Protein AF-A0A812SQG1-F1 (afdb_monomer_lite)

Secondary structure (DSSP, 8-state):
----PPPP---------------------TT----------------PPPPPP--------------------------------------------------------PPPPPGGGS----HHHHHHHHS-TTTS-TTSS-HHHHHHHHHHHHHHHHHHHHT--HHHHHHHHHHHHHSSHHHHHHHH-TT-SSEEEHHHHHHHHHHTT--HHHHHSS-HHHHHHHH-SSTTT-EEEHHHHHHHHHHHHTTHHHHHHHHHHHHH--HHHHHHHHHHHHHHHSPPPPPP-------------------PPPPTHHHHHHHHHHHHHHHHHHHHHHT--TT-EEEE-TTHHHHHHHHHHHHHTTS---------------------TTSSSHHHHHHHHHTT-EEE---HHHHHHHHTTS---TTS---GGGGTSS--PEEEES-HHHHHHHHHHHHHHTTTT-EEEPPTT--HHHHHHHHHHHHHTT-EEEEESSGGG-EEEEE--THHHHHHHHHHHT--TT-EEEEPTT--HHHHHHHHHHHHHTT-EEE--TTS-EEEE--HHHHHHHHHHHHT--TT-EEEEPTT--HHHHHHHHHHHHHTT-EEEEETTTTEEEEE--HHHHHHHHHHHHH--STT-EEEE-TT--HHHHHHHHHHHHHTT-EEEEEEETTEEEEEEESS----THHHHHHTT-PPPPPPPP--------------------------------HHHHHHHHHHHHHHHHHH--EEETTEEEB-TTTHHHHHHHHHHHH-GGGGGGHHHHHHHHHHHHHHHHHHHHHTT---TT-B-HHHHHHHHHHHHHHH-THHHHHHHHHHHHHTT-

Foldseek 3Di:
DDDDDDDDDDDDDDDDDDDDDDDDDDDDDPPDDDDDDDDDDDDDDDDDDDDDDDDDDDDDDDDDDDDDDDDDDDDDDDDDDDDDDDDDDDDDDDDDDDDDDDDDDDPDDDDDDDPPPAPDDPPVLLVLLPDALVVDPLVVDDPVSSLLSLLSNLLVVLCVVLVPAAVLSVLLLLCLVQVHLVSSQVQLPVVPPQKHALSSQVNVCVVSVHDNCVRHVDDSVVVVVLLPPPVVVRMHGNVSSCVSCVVVVPPPSVVSVVVCCVPPNRSSVVSVVVVVVVVVPPDPDDDPPDPPDDDDDDDDDDDDDDDDDDDPVVVVVVVVVLVVVLVVLLVVLVPADQFDKDKAWPCNSVVVVVVVVVVVVVDDDDDDDDDDDDDDDDDPPDDDPPPSVPSNVVSLVVVLWDKDWPDCPVVVVLCVPAFPPVLQPPPVCVVPDPTGMMMTHNCNVVLVVLLVVLVVQAPVQAKDKDDLPQDSVSLVSSCVSNSVSVWDWDFAAAASVTIIMIGRNDCVLVVLLVVLVPQDAFRKDFDDLPQAPVSVVSNVRSLVSVVWDWDDDNRGGIITGRHPVVLVVLLVVLVPADAFRKDKDALPDDPVSLVSNVVSLVVVVWQWDQDDPSRIIMTHRHPVVLVVLVVVLVVPDDQPDKDKDDFPDDPRNVVSSCVSLVVSCWDWDWDQDPSHIMIIIGNYDDDDPVVPVVVVPPDDDDDDDDDDDDDDDDDDDDDDDDDDDDPPPPDPPPPPPPPVVVVVLLVLLVLLQVRQFPDDDPNATFRALPRRLVSVLVLLCSLCVVCVVVSVVVSVVLSVLQVVLLVVCVVVVNVCPGHHGSVSSSVSVVVCCVVVHVVVVVVSVVSNVSNVSD

Organism: NCBI:txid878477

Sequence (854 aa):
MIRVTIVSISGAESSLTMGILRGLQVSYDPIGRYEVGYEANTRGVSLYLVTCSGSRHLWQVPCDSEVEMPATELQTDQTVLHAAGKPEEVHEEEKEEEEEEVLPFGATTQPPMHEADAVRVPESLLEALTTPASELDLHTLDSTDAEAVLQQDELNQDLKRLNLAGIDALAYILMVKHGSLKRAFDWFDTHRKGKFSHVAWATGMILLRINLETLTGMKPSQVFNMMDGNPQNGFVSRKEWTRFFEALEEGRLAELLEKAAKEQGTIAERVKRRASKLEAERPPPEKPEKPKRGGRRPSAAIASNLVPPADNSAGDALAQEEELFRKRARQALNALGPGDALTFASDTFTKWQTDELSRQKVLSPAALQVPGLLLPEEKCDIVEAGLLWIPSAEVADEMGLWVLSNESDTMSKSKARIGHSNTMALNTSALGGDSAAIVVCNLHNFANEAGDQLKKLKGTHGHLEFPKDLTRTQRFVVHALAAEQELTTLSEGFAGERRLVAYDLGDFAENLRRILQDIGPGETKTLSEKLTAAQRQLVYTMASDMDLSVSGTANSGLQVCNLQQFKAQVHDQLLHLHDGAVVDFGTTLSEEERKVVHETSAALGLTTQTQGRARLLRVANLREFLDAARARFKALKEPEEKLTFGPGLTAMQLAALEELATEAGLRFARRSSADGVTLVVSKAEIPHLGDVEDARSSKGPAGPIPNPDKEASGGETRVHDPEAGHESHAAEEDFDPPARERDSQVSLISEVFEAYSSGNHRGQRTFLRFSDLREFAEDLRELLPEVRKTFHRFTGELENIYDDTQQLQCDMGDHSAKGLTLRFFQVFIQKVIRRLGPSIVGVLCALVDGRDRV

Structure (mmCIF, N/CA/C/O backbone):
data_AF-A0A812SQG1-F1
#
_entry.id   AF-A0A812SQG1-F1
#
loop_
_atom_site.group_PDB
_atom_site.id
_atom_site.type_symbol
_atom_site.label_atom_id
_atom_site.label_alt_id
_atom_site.label_comp_id
_atom_site.label_asym_id
_atom_site.label_entity_id
_atom_site.label_seq_id
_atom_site.pdbx_PDB_ins_code
_atom_site.Cartn_x
_atom_site.Cartn_y
_atom_site.Cartn_z
_atom_site.occupancy
_atom_site.B_iso_or_equiv
_atom_site.auth_seq_id
_atom_site.auth_comp_id
_atom_site.auth_asym_id
_atom_site.auth_atom_id
_atom_site.pdbx_PDB_model_num
ATOM 1 N N . MET A 1 1 ? -58.323 9.718 -10.642 1.00 40.31 1 MET A N 1
ATOM 2 C CA . MET A 1 1 ? -58.879 8.353 -10.518 1.00 40.31 1 MET A CA 1
ATOM 3 C C . MET A 1 1 ? -59.254 7.862 -11.913 1.00 40.31 1 MET A C 1
ATOM 5 O O . MET A 1 1 ? -60.309 8.223 -12.409 1.00 40.31 1 MET A O 1
ATOM 9 N N . ILE A 1 2 ? -58.363 7.116 -12.571 1.00 20.73 2 ILE A N 1
ATOM 10 C CA . ILE A 1 2 ? -58.657 6.305 -13.763 1.00 20.73 2 ILE A CA 1
ATOM 11 C C . ILE A 1 2 ? -57.855 5.015 -13.575 1.00 20.73 2 ILE A C 1
ATOM 13 O O . ILE A 1 2 ? -56.656 5.063 -13.317 1.00 20.73 2 ILE A O 1
ATOM 17 N N . ARG A 1 3 ? -58.553 3.881 -13.601 1.00 22.20 3 ARG A N 1
ATOM 18 C CA . ARG A 1 3 ? -58.030 2.528 -13.393 1.00 22.20 3 ARG A CA 1
ATOM 19 C C . ARG A 1 3 ? -57.902 1.905 -14.781 1.00 22.20 3 ARG A C 1
ATOM 21 O O . ARG A 1 3 ? -58.909 1.821 -15.477 1.00 22.20 3 ARG A O 1
ATOM 28 N N . VAL A 1 4 ? -56.703 1.500 -15.191 1.00 22.38 4 VAL A N 1
ATOM 29 C CA . VAL A 1 4 ? -56.506 0.752 -16.441 1.00 22.38 4 VAL A CA 1
ATOM 30 C C . VAL A 1 4 ? -55.965 -0.623 -16.087 1.00 22.38 4 VAL A C 1
ATOM 32 O O . VAL A 1 4 ? -54.906 -0.759 -15.481 1.00 22.38 4 VAL A O 1
ATOM 35 N N . THR A 1 5 ? -56.756 -1.636 -16.417 1.00 24.03 5 THR A N 1
ATOM 36 C CA . THR A 1 5 ? -56.456 -3.055 -16.245 1.00 24.03 5 THR A CA 1
ATOM 37 C C . THR A 1 5 ? -55.859 -3.569 -17.550 1.00 24.03 5 THR A C 1
ATOM 39 O O . THR A 1 5 ? -56.488 -3.429 -18.596 1.00 24.03 5 THR A O 1
ATOM 42 N N . ILE A 1 6 ? -54.666 -4.162 -17.501 1.00 25.20 6 ILE A N 1
ATOM 43 C CA . ILE A 1 6 ? -54.051 -4.829 -18.654 1.00 25.20 6 ILE A CA 1
ATOM 44 C C . ILE A 1 6 ? -54.320 -6.330 -18.529 1.00 25.20 6 ILE A C 1
ATOM 46 O O . ILE A 1 6 ? -53.965 -6.953 -17.530 1.00 25.20 6 ILE A O 1
ATOM 50 N N . VAL A 1 7 ? -54.981 -6.889 -19.542 1.00 23.38 7 VAL A N 1
ATOM 51 C CA . VAL A 1 7 ? -55.224 -8.326 -19.704 1.00 23.38 7 VAL A CA 1
ATOM 52 C C . VAL A 1 7 ? -54.120 -8.898 -20.592 1.00 23.38 7 VAL A C 1
ATOM 54 O O . VAL A 1 7 ? -53.867 -8.385 -21.679 1.00 23.38 7 VAL A O 1
ATOM 57 N N . SER A 1 8 ? -53.470 -9.956 -20.111 1.00 23.62 8 SER A N 1
ATOM 58 C CA . SER A 1 8 ? -52.463 -10.733 -20.836 1.00 23.62 8 SER A CA 1
ATOM 59 C C . SER A 1 8 ? -53.136 -11.730 -21.783 1.00 23.62 8 SER A C 1
ATOM 61 O O . SER A 1 8 ? -54.072 -12.420 -21.378 1.00 23.62 8 SER A O 1
ATOM 63 N N . ILE A 1 9 ? -52.653 -11.829 -23.024 1.00 26.25 9 ILE A N 1
ATOM 64 C CA . ILE A 1 9 ? -52.989 -12.920 -23.948 1.00 26.25 9 ILE A CA 1
ATOM 65 C C . ILE A 1 9 ? -51.677 -13.514 -24.464 1.00 26.25 9 ILE A C 1
ATOM 67 O O . ILE A 1 9 ? -50.854 -12.812 -25.051 1.00 26.25 9 ILE A O 1
ATOM 71 N N . SER A 1 10 ? -51.494 -14.811 -24.223 1.00 30.61 10 SER A N 1
ATOM 72 C CA . SER A 1 10 ? -50.417 -15.637 -24.763 1.00 30.61 10 SER A CA 1
ATOM 73 C C . SER A 1 10 ? -50.860 -16.319 -26.063 1.00 30.61 10 SER A C 1
ATOM 75 O O . SER A 1 10 ? -52.035 -16.654 -26.214 1.00 30.61 10 SER A O 1
ATOM 77 N N . GLY A 1 11 ? -49.920 -16.582 -26.980 1.00 28.27 11 GLY A N 1
ATOM 78 C CA . GLY A 1 11 ? -50.135 -17.578 -28.035 1.00 28.27 11 GLY A CA 1
ATOM 79 C C . GLY A 1 11 ? -49.338 -17.417 -29.335 1.00 28.27 11 GLY A C 1
ATOM 80 O O . GLY A 1 11 ? -49.735 -16.646 -30.196 1.00 28.27 11 GLY A O 1
ATOM 81 N N . ALA A 1 12 ? -48.307 -18.262 -29.460 1.00 29.69 12 ALA A N 1
ATOM 82 C CA . ALA A 1 12 ? -47.868 -19.041 -30.633 1.00 29.69 12 ALA A CA 1
ATOM 83 C C . ALA A 1 12 ? -47.325 -18.382 -31.933 1.00 29.69 12 ALA A C 1
ATOM 85 O O . ALA A 1 12 ? -48.021 -17.687 -32.660 1.00 29.69 12 ALA A O 1
ATOM 86 N N . GLU A 1 13 ? -46.066 -18.760 -32.217 1.00 32.44 13 GLU A N 1
ATOM 87 C CA . GLU A 1 13 ? -45.399 -19.122 -33.489 1.00 32.44 13 GLU A CA 1
ATOM 88 C C . GLU A 1 13 ? -45.814 -18.473 -34.825 1.00 32.44 13 GLU A C 1
ATOM 90 O O . GLU A 1 13 ? -46.927 -18.670 -35.301 1.00 32.44 13 GLU A O 1
ATOM 95 N N . SER A 1 14 ? -44.839 -17.865 -35.527 1.00 29.20 14 SER A N 1
ATOM 96 C CA . SER A 1 14 ? -44.473 -18.162 -36.935 1.00 29.20 14 SER A CA 1
ATOM 97 C C . SER A 1 14 ? -43.325 -17.270 -37.432 1.00 29.20 14 SER A C 1
ATOM 99 O O . SER A 1 14 ? -43.298 -16.065 -37.202 1.00 29.20 14 SER A O 1
ATOM 101 N N . SER A 1 15 ? -42.389 -17.880 -38.157 1.00 30.98 15 SER A N 1
ATOM 102 C CA . SER A 1 15 ? -41.264 -17.265 -38.868 1.00 30.98 15 SER A CA 1
ATOM 103 C C . SER A 1 15 ? -41.695 -16.299 -39.979 1.00 30.98 15 SER A C 1
ATOM 105 O O . SER A 1 15 ? -42.481 -16.710 -40.827 1.00 30.98 15 SER A O 1
ATOM 107 N N . LEU A 1 16 ? -41.101 -15.100 -40.076 1.00 26.39 16 LEU A N 1
ATOM 108 C CA . LEU A 1 16 ? -40.926 -14.368 -41.345 1.00 26.39 16 LEU A CA 1
ATOM 109 C C . LEU A 1 16 ? -39.926 -13.198 -41.185 1.00 26.39 16 LEU A C 1
ATOM 111 O O . LEU A 1 16 ? -40.141 -12.277 -40.409 1.00 26.39 16 LEU A O 1
ATOM 115 N N . THR A 1 17 ? -38.826 -13.297 -41.937 1.00 26.69 17 THR A N 1
ATOM 116 C CA . THR A 1 17 ? -37.969 -12.244 -42.535 1.00 26.69 17 THR A CA 1
ATOM 117 C C . THR A 1 17 ? -37.923 -10.842 -41.904 1.00 26.69 17 THR A C 1
ATOM 119 O O . THR A 1 17 ? -38.857 -10.054 -42.022 1.00 26.69 17 THR A O 1
ATOM 122 N N . MET A 1 18 ? -36.739 -10.484 -41.381 1.00 27.91 18 MET A N 1
ATOM 123 C CA . MET A 1 18 ? -36.339 -9.114 -41.041 1.00 27.91 18 MET A CA 1
ATOM 124 C C . MET A 1 18 ? -36.326 -8.205 -42.280 1.00 27.91 18 MET A C 1
ATOM 126 O O . MET A 1 18 ? -35.489 -8.360 -43.169 1.00 27.91 18 MET A O 1
ATOM 130 N N . GLY A 1 19 ? -37.224 -7.220 -42.284 1.00 25.66 19 GLY A N 1
ATOM 131 C CA . GLY A 1 19 ? -37.171 -6.018 -43.108 1.00 25.66 19 GLY A CA 1
ATOM 132 C C . GLY A 1 19 ? -36.987 -4.794 -42.209 1.00 25.66 19 GLY A C 1
ATOM 133 O O . GLY A 1 19 ? -37.690 -4.620 -41.221 1.00 25.66 19 GLY A O 1
ATOM 134 N N . ILE A 1 20 ? -35.990 -3.991 -42.554 1.00 33.34 20 ILE A N 1
ATOM 135 C CA . ILE A 1 20 ? -35.519 -2.765 -41.903 1.00 33.34 20 ILE A CA 1
ATOM 136 C C . ILE A 1 20 ? -36.657 -1.751 -41.698 1.00 33.34 20 ILE A C 1
ATOM 138 O O . ILE A 1 20 ? -37.363 -1.465 -42.656 1.00 33.34 20 ILE A O 1
ATOM 142 N N . LEU A 1 21 ? -36.756 -1.150 -40.501 1.00 26.28 21 LEU A N 1
ATOM 143 C CA . LEU A 1 21 ? -36.976 0.295 -40.286 1.00 26.28 21 LEU A CA 1
ATOM 144 C C . LEU A 1 21 ? -36.808 0.652 -38.793 1.00 26.28 21 LEU A C 1
ATOM 146 O O . LEU A 1 21 ? -37.584 0.247 -37.931 1.00 26.28 21 LEU A O 1
ATOM 150 N N . ARG A 1 22 ? -35.737 1.404 -38.509 1.00 30.97 22 ARG A N 1
ATOM 151 C CA . ARG A 1 22 ? -35.441 2.087 -37.241 1.00 30.97 22 ARG A CA 1
ATOM 152 C C . ARG A 1 22 ? -36.252 3.385 -37.145 1.00 30.97 22 ARG A C 1
ATOM 154 O O . ARG A 1 22 ? -36.404 4.059 -38.158 1.00 30.97 22 ARG A O 1
ATOM 161 N N . GLY A 1 23 ? -36.596 3.794 -35.922 1.00 31.17 23 GLY A N 1
ATOM 162 C CA . GLY A 1 23 ? -36.755 5.213 -35.574 1.00 31.17 23 GLY A CA 1
ATOM 163 C C . GLY A 1 23 ? -38.075 5.578 -34.899 1.00 31.17 23 GLY A C 1
ATOM 164 O O . GLY A 1 23 ? -38.998 6.032 -35.559 1.00 31.17 23 GLY A O 1
ATOM 165 N N . LEU A 1 24 ? -38.139 5.446 -33.573 1.00 24.02 24 LEU A N 1
ATOM 166 C CA . LEU A 1 24 ? -39.106 6.156 -32.734 1.00 24.02 24 LEU A CA 1
ATOM 167 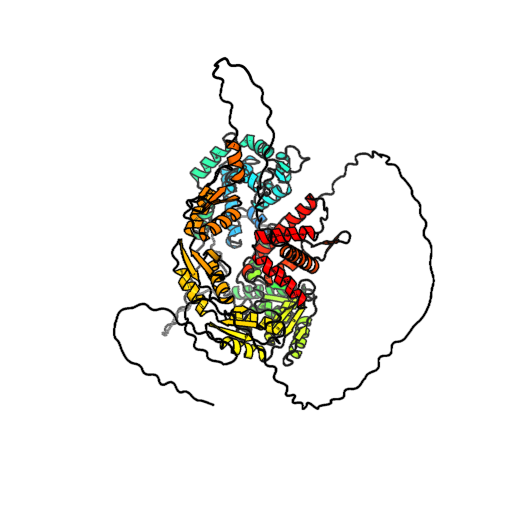C C . LEU A 1 24 ? -38.444 6.401 -31.376 1.00 24.02 24 LEU A C 1
ATOM 169 O O . LEU A 1 24 ? -38.146 5.459 -30.646 1.00 24.02 24 LEU A O 1
ATOM 173 N N . GLN A 1 25 ? -38.158 7.667 -31.082 1.00 30.39 25 GLN A N 1
ATOM 174 C CA . GLN A 1 25 ? -37.601 8.121 -29.814 1.00 30.39 25 GLN A CA 1
ATOM 175 C C . GLN A 1 25 ? -38.675 8.977 -29.141 1.00 30.39 25 GLN A C 1
ATOM 177 O O . GLN A 1 25 ? -39.110 9.981 -29.697 1.00 30.39 25 GLN A O 1
ATOM 182 N N . VAL A 1 26 ? -39.149 8.541 -27.976 1.00 28.50 26 VAL A N 1
ATOM 183 C CA . VAL A 1 26 ? -40.113 9.277 -27.151 1.00 28.50 26 VAL A CA 1
ATOM 184 C C . VAL A 1 26 ? -39.326 9.889 -26.000 1.00 28.50 26 VAL A C 1
ATOM 186 O O . VAL A 1 26 ? -38.694 9.150 -25.248 1.00 28.50 26 VAL A O 1
ATOM 189 N N . SER A 1 27 ? -39.332 11.217 -25.867 1.00 33.31 27 SER A N 1
ATOM 190 C CA . SER A 1 27 ? -38.775 11.901 -24.694 1.00 33.31 27 SER A CA 1
ATOM 191 C C . SER A 1 27 ? -39.905 12.475 -23.838 1.00 33.31 27 SER A C 1
ATOM 193 O O . SER A 1 27 ? -40.927 12.928 -24.350 1.00 33.31 27 SER A O 1
ATOM 195 N N . TYR A 1 28 ? -39.723 12.400 -22.522 1.00 28.62 28 TYR A N 1
ATOM 196 C CA . TYR A 1 28 ? -40.644 12.899 -21.502 1.00 28.62 28 TYR A CA 1
ATOM 197 C C . TYR A 1 28 ? -40.153 14.258 -20.987 1.00 28.62 28 TYR A C 1
ATOM 199 O O . TYR A 1 28 ? -38.956 14.413 -20.757 1.00 28.62 28 TYR A O 1
ATOM 207 N N . ASP A 1 29 ? -41.073 15.200 -20.756 1.00 36.06 29 ASP A N 1
ATOM 208 C CA . ASP A 1 29 ? -40.816 16.481 -20.077 1.00 36.06 29 ASP A CA 1
ATOM 209 C C . ASP A 1 29 ? -41.871 16.689 -18.959 1.00 36.06 29 ASP A C 1
ATOM 211 O O . ASP A 1 29 ? -43.037 16.309 -19.148 1.00 36.06 29 ASP A O 1
ATOM 215 N N . PRO A 1 30 ? -41.530 17.226 -17.766 1.00 38.91 30 PRO A N 1
ATOM 216 C CA . PRO A 1 30 ? -42.292 17.002 -16.539 1.00 38.91 30 PRO A CA 1
ATOM 217 C C . PRO A 1 30 ? -43.426 18.016 -16.305 1.00 38.91 30 PRO A C 1
ATOM 219 O O . PRO A 1 30 ? -43.747 18.326 -15.160 1.00 38.91 30 PRO A O 1
ATOM 222 N N . ILE A 1 31 ? -44.069 18.532 -17.362 1.00 37.72 31 ILE A N 1
ATOM 223 C CA . ILE A 1 31 ? -45.233 19.441 -17.230 1.00 37.72 31 ILE A CA 1
ATOM 224 C C . ILE A 1 31 ? -46.395 19.076 -18.181 1.00 37.72 31 ILE A C 1
ATOM 226 O O . ILE A 1 31 ? -47.235 19.904 -18.526 1.00 37.72 31 ILE A O 1
ATOM 230 N N . GLY A 1 32 ? -46.498 17.802 -18.571 1.00 41.16 32 GLY A N 1
ATOM 231 C CA . GLY A 1 32 ? -47.768 17.205 -19.006 1.00 41.16 32 GLY A CA 1
ATOM 232 C C . GLY A 1 32 ? -48.466 17.889 -20.189 1.00 41.16 32 GLY A C 1
ATOM 233 O O . GLY A 1 32 ? -49.644 18.238 -20.093 1.00 41.16 32 GLY A O 1
ATOM 234 N N . ARG A 1 33 ? -47.772 18.041 -21.323 1.00 38.62 33 ARG A N 1
ATOM 235 C CA . ARG A 1 33 ? -48.399 18.316 -22.626 1.00 38.62 33 ARG A CA 1
ATOM 236 C C . ARG A 1 33 ? -47.852 17.360 -23.680 1.00 38.62 33 ARG A C 1
ATOM 238 O O . ARG A 1 33 ? -46.653 17.125 -23.737 1.00 38.62 33 ARG A O 1
ATOM 245 N N . TYR A 1 34 ? -48.751 16.811 -24.493 1.00 33.62 34 TYR A N 1
ATOM 246 C CA . TYR A 1 34 ? -48.419 15.935 -25.613 1.00 33.62 34 TYR A CA 1
ATOM 247 C C . TYR A 1 34 ? -48.418 16.760 -26.902 1.00 33.62 34 TYR A C 1
ATOM 249 O O . TYR A 1 34 ? -49.461 17.294 -27.276 1.00 33.62 34 TYR A O 1
ATOM 257 N N . GLU A 1 35 ? -47.285 16.830 -27.596 1.00 31.31 35 GLU A N 1
ATOM 258 C CA . GLU A 1 35 ? -47.225 17.268 -28.993 1.00 31.31 35 GLU A CA 1
ATOM 259 C C . GLU A 1 35 ? -46.712 16.119 -29.863 1.00 31.31 35 GLU A C 1
ATOM 261 O O . GLU A 1 35 ? -45.734 15.451 -29.533 1.00 31.31 35 GLU A O 1
ATOM 266 N N . VAL A 1 36 ? -47.401 15.876 -30.978 1.00 31.30 36 VAL A N 1
ATOM 267 C CA . VAL A 1 36 ? -46.988 14.931 -32.019 1.00 31.30 36 VAL A CA 1
ATOM 268 C C . VAL A 1 36 ? -46.490 15.767 -33.193 1.00 31.30 36 VAL A C 1
ATOM 270 O O . VAL A 1 36 ? -47.291 16.363 -33.911 1.00 31.30 36 VAL A O 1
ATOM 273 N N . GLY A 1 37 ? -45.171 15.847 -33.360 1.00 31.00 37 GLY A N 1
ATOM 274 C CA . GLY A 1 37 ? -44.526 16.546 -34.472 1.00 31.00 37 GLY A CA 1
ATOM 275 C C . GLY A 1 37 ? -44.067 15.578 -35.563 1.00 31.00 37 GLY A C 1
ATOM 276 O O . GLY A 1 37 ? -43.410 14.583 -35.272 1.00 31.00 37 GLY A O 1
ATOM 277 N N . TYR A 1 38 ? -44.405 15.882 -36.817 1.00 29.02 38 TYR A N 1
ATOM 278 C CA . TYR A 1 38 ? -43.873 15.240 -38.025 1.00 29.02 38 TYR A CA 1
ATOM 279 C C . TYR A 1 38 ? -42.800 16.165 -38.622 1.00 29.02 38 TYR A C 1
ATOM 281 O O . TYR A 1 38 ? -43.060 17.356 -38.800 1.00 29.02 38 TYR A O 1
ATOM 289 N N . GLU A 1 39 ? -41.612 15.650 -38.948 1.00 30.48 39 GLU A N 1
ATOM 290 C CA . GLU A 1 39 ? -40.580 16.438 -39.632 1.00 30.48 39 GLU A CA 1
ATOM 291 C C . GLU A 1 39 ? -40.981 16.706 -41.090 1.00 30.48 39 GLU A C 1
ATOM 293 O O . GLU A 1 39 ? -41.051 15.794 -41.916 1.00 30.48 39 GLU A O 1
ATOM 298 N N . ALA A 1 40 ? -41.201 17.980 -41.419 1.00 31.39 40 ALA A N 1
ATOM 299 C CA . ALA A 1 40 ? -41.200 18.468 -42.790 1.00 31.39 40 ALA A CA 1
ATOM 300 C C . ALA A 1 40 ? -39.948 19.322 -43.017 1.00 31.39 40 ALA A C 1
ATOM 302 O O . ALA A 1 40 ? -39.721 20.352 -42.386 1.00 31.39 40 ALA A O 1
ATOM 303 N N . ASN A 1 41 ? -39.129 18.849 -43.944 1.00 35.06 41 ASN A N 1
ATOM 304 C CA . ASN A 1 41 ? -37.890 19.452 -44.397 1.00 35.06 41 ASN A CA 1
ATOM 305 C C . ASN A 1 41 ? -38.205 20.676 -45.283 1.00 35.06 41 ASN A C 1
ATOM 307 O O . ASN A 1 41 ? -38.808 20.491 -46.337 1.00 35.06 41 ASN A O 1
ATOM 311 N N . THR A 1 42 ? -37.846 21.903 -44.872 1.00 32.47 42 THR A N 1
ATOM 312 C CA . THR A 1 42 ? -37.258 23.006 -45.687 1.00 32.47 42 THR A CA 1
ATOM 313 C C . THR A 1 42 ? -37.423 24.404 -45.057 1.00 32.47 42 THR A C 1
ATOM 315 O O . THR A 1 42 ? -38.502 24.826 -44.666 1.00 32.47 42 THR A O 1
ATOM 318 N N . ARG A 1 43 ? -36.290 25.121 -45.012 1.00 32.56 43 ARG A N 1
ATOM 319 C CA . ARG A 1 43 ? -36.049 26.582 -45.036 1.00 32.56 43 ARG A CA 1
ATOM 320 C C . ARG A 1 43 ? -37.183 27.550 -44.626 1.00 32.56 43 ARG A C 1
ATOM 322 O O . ARG A 1 43 ? -38.023 27.912 -45.437 1.00 32.56 43 ARG A O 1
ATOM 329 N N . GLY A 1 44 ? -36.977 28.168 -43.459 1.00 33.44 44 GLY A N 1
ATOM 330 C CA . GLY A 1 44 ? -36.960 29.629 -43.300 1.00 33.44 44 GLY A CA 1
ATOM 331 C C . GLY A 1 44 ? -38.285 30.340 -43.035 1.00 33.44 44 GLY A C 1
ATOM 332 O O . GLY A 1 44 ? -38.862 30.877 -43.968 1.00 33.44 44 GLY A O 1
ATOM 333 N N . VAL A 1 45 ? -38.661 30.492 -41.758 1.00 25.97 45 VAL A N 1
ATOM 334 C CA . VAL A 1 45 ? -39.495 31.607 -41.267 1.00 25.97 45 VAL A CA 1
ATOM 335 C C . VAL A 1 45 ? -39.138 31.895 -39.800 1.00 25.97 45 VAL A C 1
ATOM 337 O O . VAL A 1 45 ? -39.202 31.003 -38.959 1.00 25.97 45 VAL A O 1
ATOM 340 N N . SER A 1 46 ? -38.774 33.142 -39.491 1.00 26.33 46 SER A N 1
ATOM 341 C CA . SER A 1 46 ? -38.682 33.664 -38.120 1.00 26.33 46 SER A CA 1
ATOM 342 C C . SER A 1 46 ? -40.084 33.943 -37.576 1.00 26.33 46 SER A C 1
ATOM 344 O O . SER A 1 46 ? -40.867 34.614 -38.249 1.00 26.33 46 SER A O 1
ATOM 346 N N . LEU A 1 47 ? -40.396 33.500 -36.355 1.00 23.78 47 LEU A N 1
ATOM 347 C CA . LEU A 1 47 ? -41.644 33.857 -35.673 1.00 23.78 47 LEU A CA 1
ATOM 348 C C . LEU A 1 47 ? -41.365 34.390 -34.263 1.00 23.78 47 LEU A C 1
ATOM 350 O O . LEU A 1 47 ? -40.659 33.776 -33.468 1.00 23.78 47 LEU A O 1
ATOM 354 N N . TYR A 1 48 ? -41.904 35.582 -34.007 1.00 24.19 48 TYR A N 1
ATOM 355 C CA . TYR A 1 48 ? -41.744 36.381 -32.797 1.00 24.19 48 TYR A CA 1
ATOM 356 C C . TYR A 1 48 ? -42.550 35.798 -31.629 1.00 24.19 48 TYR A C 1
ATOM 358 O O . TYR A 1 48 ? -43.721 35.451 -31.786 1.00 24.19 48 TYR A O 1
ATOM 366 N N . LEU A 1 49 ? -41.937 35.757 -30.443 1.00 22.83 49 LEU A N 1
ATOM 367 C CA . LEU A 1 49 ? -42.607 35.447 -29.181 1.00 22.83 49 LEU A CA 1
ATOM 368 C C . LEU A 1 49 ? -43.437 36.659 -28.723 1.00 22.83 49 LEU A C 1
ATOM 370 O O . LEU A 1 49 ? -42.890 37.731 -28.469 1.00 22.83 49 LEU A O 1
ATOM 374 N N . VAL A 1 50 ? -44.750 36.474 -28.586 1.00 23.00 50 VAL A N 1
ATOM 375 C CA . VAL A 1 50 ? -45.652 37.407 -27.897 1.00 23.00 50 VAL A CA 1
ATOM 376 C C . VAL A 1 50 ? -45.846 36.894 -26.473 1.00 23.00 50 VAL A C 1
ATOM 378 O O . VAL A 1 50 ? -46.368 35.800 -26.269 1.00 23.00 50 VAL A O 1
ATOM 381 N N . THR A 1 51 ? -45.420 37.671 -25.479 1.00 25.09 51 THR A N 1
ATOM 382 C CA . THR A 1 51 ? -45.693 37.400 -24.065 1.00 25.09 51 THR A CA 1
ATOM 383 C C . THR A 1 51 ? -47.040 38.014 -23.675 1.00 25.09 51 THR A C 1
ATOM 385 O O . THR A 1 51 ? -47.261 39.213 -23.832 1.00 25.09 51 THR A O 1
ATOM 388 N N . CYS A 1 52 ? -47.954 37.200 -23.140 1.00 25.25 52 CYS A N 1
ATOM 389 C CA . CYS A 1 52 ? -49.140 37.686 -22.434 1.00 25.25 52 CYS A CA 1
ATOM 390 C C . CYS A 1 52 ? -48.924 37.534 -20.926 1.00 25.25 52 CYS A C 1
ATOM 392 O O . CYS A 1 52 ? -48.754 36.428 -20.416 1.00 25.25 52 CYS A O 1
ATOM 394 N N . SER A 1 53 ? -48.938 38.665 -20.224 1.00 27.39 53 SER A N 1
ATOM 395 C CA . SER A 1 53 ? -48.976 38.762 -18.770 1.00 27.39 53 SER A CA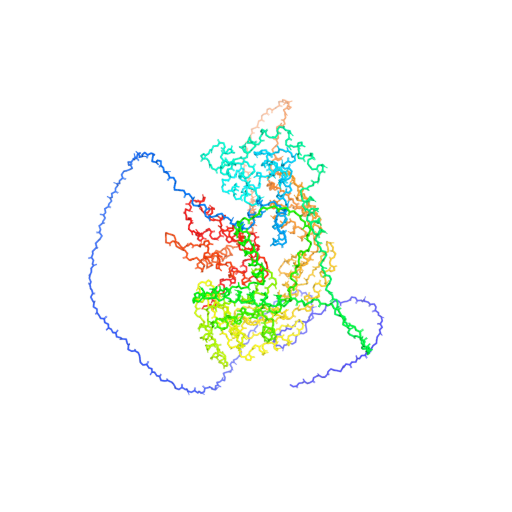 1
ATOM 396 C C . SER A 1 53 ? -50.387 38.465 -18.249 1.00 27.39 53 SER A C 1
ATOM 398 O O . SER A 1 53 ? -51.376 39.000 -18.746 1.00 27.39 53 SER A O 1
ATOM 400 N N . GLY A 1 54 ? -50.481 37.612 -17.227 1.00 26.30 54 GLY A N 1
ATOM 401 C CA . GLY A 1 54 ? -51.728 37.270 -16.544 1.00 26.30 54 GLY A CA 1
ATOM 402 C C . GLY A 1 54 ? -51.499 37.132 -15.040 1.00 26.30 54 GLY A C 1
ATOM 403 O O . GLY A 1 54 ? -50.617 36.405 -14.599 1.00 26.30 54 GLY A O 1
ATOM 404 N N . SER A 1 55 ? -52.267 37.903 -14.278 1.00 27.52 55 SER A N 1
ATOM 405 C CA . SER A 1 55 ? -52.080 38.254 -12.870 1.00 27.52 55 SER A CA 1
ATOM 406 C C . SER A 1 55 ? -52.474 37.183 -11.839 1.00 27.52 55 SER A C 1
ATOM 408 O O . SER A 1 55 ? -53.439 36.457 -12.030 1.00 27.52 55 SER A O 1
ATOM 410 N N . ARG A 1 56 ? -51.750 37.234 -10.704 1.00 29.75 56 ARG A N 1
ATOM 411 C CA . ARG A 1 56 ? -52.124 37.046 -9.278 1.00 29.75 56 ARG A CA 1
ATOM 412 C C . ARG A 1 56 ? -53.247 36.061 -8.905 1.00 29.75 56 ARG A C 1
ATOM 414 O O . ARG A 1 56 ? -54.391 36.303 -9.248 1.00 29.75 56 ARG A O 1
ATOM 421 N N . HIS A 1 57 ? -52.962 35.207 -7.913 1.00 27.81 57 HIS A N 1
ATOM 422 C CA . HIS A 1 57 ? -53.764 35.150 -6.679 1.00 27.81 57 HIS A CA 1
ATOM 423 C C . HIS A 1 57 ? -52.924 34.736 -5.455 1.00 27.81 57 HIS A C 1
ATOM 425 O O . HIS A 1 57 ? -52.321 33.670 -5.427 1.00 27.81 57 HIS A O 1
ATOM 431 N N . LEU A 1 58 ? -52.909 35.626 -4.455 1.00 29.20 58 LEU A N 1
ATOM 432 C CA . LEU A 1 58 ? -52.538 35.372 -3.061 1.00 29.20 58 LEU A CA 1
ATOM 433 C C . LEU A 1 58 ? -53.620 34.504 -2.402 1.00 29.20 58 LEU A C 1
ATOM 435 O O . LEU A 1 58 ? -54.798 34.833 -2.538 1.00 29.20 58 LEU A O 1
ATOM 439 N N . TRP A 1 59 ? -53.214 33.522 -1.598 1.00 28.06 59 TRP A N 1
ATOM 440 C CA . TRP A 1 59 ? -53.988 33.048 -0.449 1.00 28.06 59 TRP A CA 1
ATOM 441 C C . TRP A 1 59 ? -53.060 32.912 0.764 1.00 28.06 59 TRP A C 1
ATOM 443 O O . TRP A 1 59 ? -51.976 32.344 0.675 1.00 28.06 59 TRP A O 1
ATOM 453 N N . GLN A 1 60 ? -53.496 33.532 1.858 1.00 27.88 60 GLN A N 1
ATOM 454 C CA . GLN A 1 60 ? -52.922 33.519 3.204 1.00 27.88 60 GLN A CA 1
ATOM 455 C C . GLN A 1 60 ? -53.535 32.378 4.046 1.00 27.88 60 GLN A C 1
ATOM 457 O O . GLN A 1 60 ? -54.398 31.649 3.561 1.00 27.88 60 GLN A O 1
ATOM 462 N N . VAL A 1 61 ? -53.152 32.381 5.333 1.00 30.48 61 VAL A N 1
ATOM 463 C CA . VAL A 1 61 ? -53.728 31.750 6.547 1.00 30.48 61 VAL A CA 1
ATOM 464 C C . VAL A 1 61 ? -53.064 30.402 6.956 1.00 30.48 61 VAL A C 1
ATOM 466 O O . VAL A 1 61 ? -52.644 29.653 6.079 1.00 30.48 61 VAL A O 1
ATOM 469 N N . PRO A 1 62 ? -52.985 30.040 8.260 1.00 41.31 62 PRO A N 1
ATOM 470 C CA . PRO A 1 62 ? -52.106 30.587 9.316 1.00 41.31 62 PRO A CA 1
ATOM 471 C C . PRO A 1 62 ? -51.339 29.481 10.088 1.00 41.31 62 PRO A C 1
ATOM 473 O O . PRO A 1 62 ? -51.729 28.316 10.057 1.00 41.31 62 PRO A O 1
ATOM 476 N N . CYS A 1 63 ? -50.344 29.849 10.901 1.00 28.98 63 CYS A N 1
ATOM 477 C CA . CYS A 1 63 ? -49.922 29.013 12.034 1.00 28.98 63 CYS A CA 1
ATOM 478 C C . CYS A 1 63 ? -49.718 29.881 13.280 1.00 28.98 63 CYS A C 1
ATOM 480 O O . CYS A 1 63 ? -48.721 30.591 13.388 1.00 28.98 63 CYS A O 1
ATOM 482 N N . ASP A 1 64 ? -50.681 29.784 14.196 1.00 30.92 64 ASP A N 1
ATOM 483 C CA . ASP A 1 64 ? -50.555 30.146 15.605 1.00 30.92 64 ASP A CA 1
ATOM 484 C C . ASP A 1 64 ? -49.937 28.965 16.365 1.00 30.92 64 ASP A C 1
ATOM 486 O O . ASP A 1 64 ? -50.433 27.843 16.252 1.00 30.92 64 ASP A O 1
ATOM 490 N N . SER A 1 65 ? -48.907 29.224 17.171 1.00 33.31 65 SER A N 1
ATOM 491 C CA . SER A 1 65 ? -48.713 28.587 18.483 1.00 33.31 65 SER A CA 1
ATOM 492 C C . SER A 1 65 ? -47.507 29.219 19.178 1.00 33.31 65 SER A C 1
ATOM 494 O O . SER A 1 65 ? -46.357 28.910 18.866 1.00 33.31 65 SER A O 1
ATOM 496 N N . GLU A 1 66 ? -47.803 30.123 20.107 1.00 30.62 66 GLU A N 1
ATOM 497 C CA . GLU A 1 66 ? -46.882 30.678 21.096 1.00 30.62 66 GLU A CA 1
ATOM 498 C C . GLU A 1 66 ? -46.478 29.595 22.110 1.00 30.62 66 GLU A C 1
ATOM 500 O O . GLU A 1 66 ? -47.331 28.887 22.645 1.00 30.62 66 GLU A O 1
ATOM 505 N N . VAL A 1 67 ? -45.180 29.495 22.406 1.00 34.84 67 VAL A N 1
ATOM 506 C CA . VAL A 1 67 ? -44.665 28.886 23.639 1.00 34.84 67 VAL A CA 1
ATOM 507 C C . VAL A 1 67 ? -43.598 29.827 24.191 1.00 34.84 67 VAL A C 1
ATOM 509 O O . VAL A 1 67 ? -42.529 29.990 23.606 1.00 34.84 67 VAL A O 1
ATOM 512 N N . GLU A 1 68 ? -43.935 30.479 25.302 1.00 33.66 68 GLU A N 1
ATOM 513 C CA . GLU A 1 68 ? -43.046 31.301 26.122 1.00 33.66 68 GLU A CA 1
ATOM 514 C C . GLU A 1 68 ? -41.956 30.449 26.788 1.00 33.66 68 GLU A C 1
ATOM 516 O O . GLU A 1 68 ? -42.241 29.386 27.341 1.00 33.66 68 GLU A O 1
ATOM 521 N N . MET A 1 69 ? -40.725 30.964 26.817 1.00 32.31 69 MET A N 1
ATOM 522 C CA . MET A 1 69 ? -39.657 30.554 27.737 1.00 32.31 69 MET A CA 1
ATOM 523 C C . MET A 1 69 ? -38.884 31.805 28.204 1.00 32.31 69 MET A C 1
ATOM 525 O O . MET A 1 69 ? -38.721 32.740 27.416 1.00 32.31 69 MET A O 1
ATOM 529 N N . PRO A 1 70 ? -38.434 31.855 29.473 1.00 47.81 70 PRO A N 1
ATOM 530 C CA . PRO A 1 70 ? -38.042 33.094 30.140 1.00 47.81 70 PRO A CA 1
ATOM 531 C C . PRO A 1 70 ? -36.583 33.504 29.901 1.00 47.81 70 PRO A C 1
ATOM 533 O O . PRO A 1 70 ? -35.697 32.678 29.689 1.00 47.81 70 PRO A O 1
ATOM 536 N N . ALA A 1 71 ? -36.364 34.815 29.995 1.00 32.31 71 ALA A N 1
ATOM 537 C CA . ALA A 1 71 ? -35.072 35.483 29.954 1.00 32.31 71 ALA A CA 1
ATOM 538 C C . ALA A 1 71 ? -34.286 35.302 31.263 1.00 32.31 71 ALA A C 1
ATOM 540 O O . ALA A 1 71 ? -34.846 35.448 32.351 1.00 32.31 71 ALA A O 1
ATOM 541 N N . THR A 1 72 ? -32.974 35.089 31.143 1.00 34.12 72 THR A N 1
ATOM 542 C CA . THR A 1 72 ? -32.023 35.187 32.256 1.00 34.12 72 THR A CA 1
ATOM 543 C C . THR A 1 72 ? -30.947 36.209 31.902 1.00 34.12 72 THR A C 1
ATOM 545 O O . THR A 1 72 ? -30.261 36.087 30.889 1.00 34.12 72 THR A O 1
ATOM 548 N N . GLU A 1 73 ? -30.856 37.236 32.743 1.00 32.88 73 GLU A N 1
ATOM 549 C CA . GLU A 1 73 ? -29.863 38.308 32.739 1.00 32.88 73 GLU A CA 1
ATOM 550 C C . GLU A 1 73 ? -28.445 37.764 32.969 1.00 32.88 73 GLU A C 1
ATOM 552 O O . GLU A 1 73 ? -28.230 36.918 33.837 1.00 32.88 73 GLU A O 1
ATOM 557 N N . LEU A 1 74 ? -27.460 38.307 32.248 1.00 34.62 74 LEU A N 1
ATOM 558 C CA . LEU A 1 74 ? -26.041 38.156 32.569 1.00 34.62 74 LEU A CA 1
ATOM 559 C C . LEU A 1 74 ? -25.396 39.541 32.662 1.00 34.62 74 LEU A C 1
ATOM 561 O O . LEU A 1 74 ? -25.320 40.289 31.688 1.00 34.62 74 LEU A O 1
ATOM 565 N N . GLN A 1 75 ? -24.977 39.859 33.886 1.00 31.06 75 GLN A N 1
ATOM 566 C CA . GLN A 1 75 ? -24.198 41.025 34.283 1.00 31.06 75 GLN A CA 1
ATOM 567 C C . GLN A 1 75 ? -22.803 40.982 33.645 1.00 31.06 75 GLN A C 1
ATOM 569 O O . GLN A 1 75 ? -22.091 39.987 33.762 1.00 31.06 75 GLN A O 1
ATOM 574 N N . THR A 1 76 ? -22.385 42.088 33.035 1.00 32.69 76 THR A N 1
ATOM 575 C CA . THR A 1 76 ? -20.979 42.367 32.716 1.00 32.69 76 THR A CA 1
ATOM 576 C C . THR A 1 76 ? -20.447 43.404 33.693 1.00 32.69 76 THR A C 1
ATOM 578 O O . THR A 1 76 ? -20.864 44.563 33.646 1.00 32.69 76 THR A O 1
ATOM 581 N N . ASP A 1 77 ? -19.526 42.982 34.557 1.00 33.25 77 ASP A N 1
ATOM 582 C CA . ASP A 1 77 ? -18.770 43.863 35.440 1.00 33.25 77 ASP A CA 1
ATOM 583 C C . ASP A 1 77 ? -17.636 44.562 34.683 1.00 33.25 77 ASP A C 1
ATOM 585 O O . ASP A 1 77 ? -16.847 43.953 33.958 1.00 33.25 77 ASP A O 1
ATOM 589 N N . GLN A 1 78 ? -17.571 45.875 34.887 1.00 32.44 78 GLN A N 1
ATOM 590 C CA . GLN A 1 78 ? -16.453 46.738 34.537 1.00 32.44 78 GLN A CA 1
ATOM 591 C C . GLN A 1 78 ? -15.374 46.647 35.617 1.00 32.44 78 GLN A C 1
ATOM 593 O O . GLN A 1 78 ? -15.667 46.702 36.811 1.00 32.44 78 GLN A O 1
ATOM 598 N N . THR A 1 79 ? -14.103 46.666 35.222 1.00 35.59 79 THR A N 1
ATOM 599 C CA . THR A 1 79 ? -13.053 47.199 36.098 1.00 35.59 79 THR A CA 1
ATOM 600 C C . THR A 1 79 ? -12.002 47.951 35.288 1.00 35.59 79 THR A C 1
ATOM 602 O O . THR A 1 79 ? -11.550 47.523 34.231 1.00 35.59 79 THR A O 1
ATOM 605 N N . VAL A 1 80 ? -11.693 49.135 35.802 1.00 35.78 80 VAL A N 1
ATOM 606 C CA . VAL A 1 80 ? -10.843 50.205 35.274 1.00 35.78 80 VAL A CA 1
ATOM 607 C C . VAL A 1 80 ? -9.446 50.072 35.902 1.00 35.78 80 VAL A C 1
ATOM 609 O O . VAL A 1 80 ? -9.375 49.692 37.068 1.00 35.78 80 VAL A O 1
ATOM 612 N N . LEU A 1 81 ? -8.365 50.443 35.190 1.00 35.56 81 LEU A N 1
ATOM 613 C CA . LEU A 1 81 ? -7.378 51.485 35.585 1.00 35.56 81 LEU A CA 1
ATOM 614 C C . LEU A 1 81 ? -5.990 51.358 34.910 1.00 35.56 81 LEU A C 1
ATOM 616 O O . LEU A 1 81 ? -5.316 50.348 35.052 1.00 35.56 81 LEU A O 1
ATOM 620 N N . HIS A 1 82 ? -5.579 52.501 34.327 1.00 34.78 82 HIS A N 1
ATOM 621 C CA . HIS A 1 82 ? -4.232 53.102 34.186 1.00 34.78 82 HIS A CA 1
ATOM 622 C C . HIS A 1 82 ? -3.104 52.370 33.427 1.00 34.78 82 HIS A C 1
ATOM 624 O O . HIS A 1 82 ? -3.003 51.159 33.452 1.00 34.78 82 HIS A O 1
ATOM 630 N N . ALA A 1 83 ? -2.078 53.021 32.868 1.00 35.47 83 ALA A N 1
ATOM 631 C CA . ALA A 1 83 ? -1.833 54.302 32.189 1.00 35.47 83 ALA A CA 1
ATOM 632 C C . ALA A 1 83 ? -0.312 54.347 31.889 1.00 35.47 83 ALA A C 1
ATOM 634 O O . ALA A 1 83 ? 0.475 54.003 32.760 1.00 35.47 83 ALA A O 1
ATOM 635 N N . ALA A 1 84 ? 0.050 54.882 30.717 1.00 36.97 84 ALA A N 1
ATOM 636 C CA . ALA A 1 84 ? 1.313 55.556 30.362 1.00 36.97 84 ALA A CA 1
ATOM 637 C C . ALA A 1 84 ? 2.653 54.777 30.301 1.00 36.97 84 ALA A C 1
ATOM 639 O O . ALA A 1 84 ? 3.131 54.217 31.279 1.00 36.97 84 ALA A O 1
ATOM 640 N N . GLY A 1 85 ? 3.334 54.918 29.152 1.00 31.05 85 GLY A N 1
ATOM 641 C CA . GLY A 1 85 ? 4.763 54.626 28.986 1.00 31.05 85 GLY A CA 1
ATOM 642 C C . GLY A 1 85 ? 5.243 54.613 27.526 1.00 31.05 85 GLY A C 1
ATOM 643 O O . GLY A 1 85 ? 5.419 53.546 26.956 1.00 31.05 85 GLY A O 1
ATOM 644 N N . LYS A 1 86 ? 5.447 55.795 26.924 1.00 38.06 86 LYS A N 1
ATOM 645 C CA . LYS A 1 86 ? 6.378 56.034 25.788 1.00 38.06 86 LYS A CA 1
ATOM 646 C C . LYS A 1 86 ? 7.829 55.961 26.324 1.00 38.06 86 LYS A C 1
ATOM 648 O O . LYS A 1 86 ? 7.970 56.256 27.514 1.00 38.06 86 LYS A O 1
ATOM 653 N N . PRO A 1 87 ? 8.882 55.627 25.538 1.00 50.81 87 PRO A N 1
ATOM 654 C CA . PRO A 1 87 ? 9.456 56.563 24.540 1.00 50.81 87 PRO A CA 1
ATOM 655 C C . PRO A 1 87 ? 10.129 55.878 23.308 1.00 50.81 87 PRO A C 1
ATOM 657 O O . PRO A 1 87 ? 10.316 54.670 23.290 1.00 50.81 87 PRO A O 1
ATOM 660 N N . GLU A 1 88 ? 10.166 56.538 22.147 1.00 36.28 88 GLU A N 1
ATOM 661 C CA . GLU A 1 88 ? 11.289 57.276 21.508 1.00 36.28 88 GLU A CA 1
ATOM 662 C C . GLU A 1 88 ? 12.020 56.484 20.413 1.00 36.28 88 GLU A C 1
ATOM 664 O O . GLU A 1 88 ? 12.616 55.438 20.646 1.00 36.28 88 GLU A O 1
ATOM 669 N N . GLU A 1 89 ? 11.949 57.050 19.207 1.00 44.03 89 GLU A N 1
ATOM 670 C CA . GLU A 1 89 ? 12.799 56.784 18.052 1.00 44.03 89 GLU A CA 1
ATOM 671 C C . GLU A 1 89 ? 14.188 57.391 18.283 1.00 44.03 89 GLU A C 1
ATOM 673 O O . GLU A 1 89 ? 14.284 58.568 18.631 1.00 44.03 89 GLU A O 1
ATOM 678 N N . VAL A 1 90 ? 15.247 56.633 17.990 1.00 41.09 90 VAL A N 1
ATOM 679 C CA . VAL A 1 90 ? 16.566 57.183 17.650 1.00 41.09 90 VAL A CA 1
ATOM 680 C C . VAL A 1 90 ? 17.151 56.364 16.499 1.00 41.09 90 VAL A C 1
ATOM 682 O O . VAL A 1 90 ? 17.289 55.146 16.584 1.00 41.09 90 VAL A O 1
ATOM 685 N N . HIS A 1 91 ? 17.437 57.074 15.409 1.00 42.66 91 HIS A N 1
ATOM 686 C CA . HIS A 1 91 ? 18.305 56.683 14.303 1.00 42.66 91 HIS A CA 1
ATOM 687 C C . HIS A 1 91 ? 19.752 56.573 14.784 1.00 42.66 91 HIS A C 1
ATOM 689 O O . HIS A 1 91 ? 20.216 57.516 15.413 1.00 42.66 91 HIS A O 1
ATOM 695 N N . GLU A 1 92 ? 20.488 55.549 14.352 1.00 39.47 92 GLU A N 1
ATOM 696 C CA . GLU A 1 92 ? 21.922 55.696 14.081 1.00 39.47 92 GLU A CA 1
ATOM 697 C C . GLU A 1 92 ? 22.379 54.683 13.019 1.00 39.47 92 GLU A C 1
ATOM 699 O O . GLU A 1 92 ? 22.121 53.483 13.103 1.00 39.47 92 GLU A O 1
ATOM 704 N N . GLU A 1 93 ? 22.965 55.235 11.956 1.00 44.19 93 GLU A N 1
ATOM 705 C CA . GLU A 1 93 ? 23.722 54.550 10.916 1.00 44.19 93 GLU A CA 1
ATOM 706 C C . GLU A 1 93 ? 25.113 54.235 11.471 1.00 44.19 93 GLU A C 1
ATOM 708 O O . GLU A 1 93 ? 25.840 55.167 11.808 1.00 44.19 93 GLU A O 1
ATOM 713 N N . GLU A 1 94 ? 25.536 52.972 11.467 1.00 39.56 94 GLU A N 1
ATOM 714 C CA . GLU A 1 94 ? 26.961 52.643 11.540 1.00 39.56 94 GLU A CA 1
ATOM 715 C C . GLU A 1 94 ? 27.335 51.633 10.451 1.00 39.56 94 GLU A C 1
ATOM 717 O O . GLU A 1 94 ? 26.820 50.519 10.357 1.00 39.56 94 GLU A O 1
ATOM 722 N N . LYS A 1 95 ? 28.223 52.114 9.574 1.00 42.38 95 LYS A N 1
ATOM 723 C CA . LYS A 1 95 ? 29.115 51.333 8.724 1.00 42.38 95 LYS A CA 1
ATOM 724 C C . LYS A 1 95 ? 30.091 50.590 9.630 1.00 42.38 95 LYS A C 1
ATOM 726 O O . LYS A 1 95 ? 30.829 51.254 10.351 1.00 42.38 95 LYS A O 1
ATOM 731 N N . GLU A 1 96 ? 30.199 49.279 9.474 1.00 38.28 96 GLU A N 1
ATOM 732 C CA . GLU A 1 96 ? 31.397 48.552 9.887 1.00 38.28 96 GLU A CA 1
ATOM 733 C C . GLU A 1 96 ? 31.978 47.780 8.705 1.00 38.28 96 GLU A C 1
ATOM 735 O O . GLU A 1 96 ? 31.271 47.191 7.884 1.00 38.28 96 GLU A O 1
ATOM 740 N N . GLU A 1 97 ? 33.291 47.934 8.594 1.00 35.34 97 GLU A N 1
ATOM 741 C CA . GLU A 1 97 ? 34.178 47.479 7.541 1.00 35.34 97 GLU A CA 1
ATOM 742 C C . GLU A 1 97 ? 34.440 45.972 7.680 1.00 35.34 97 GLU A C 1
ATOM 744 O O . GLU A 1 97 ? 34.584 45.443 8.781 1.00 35.34 97 GLU A O 1
ATOM 749 N N . GLU A 1 98 ? 34.505 45.281 6.542 1.00 39.53 98 GLU A N 1
ATOM 750 C CA . GLU A 1 98 ? 34.974 43.901 6.445 1.00 39.53 98 GLU A CA 1
ATOM 751 C C . GLU A 1 98 ? 36.470 43.842 6.799 1.00 39.53 98 GLU A C 1
ATOM 753 O O . GLU A 1 98 ? 37.325 44.124 5.958 1.00 39.53 98 GLU A O 1
ATOM 758 N N . GLU A 1 99 ? 36.795 43.455 8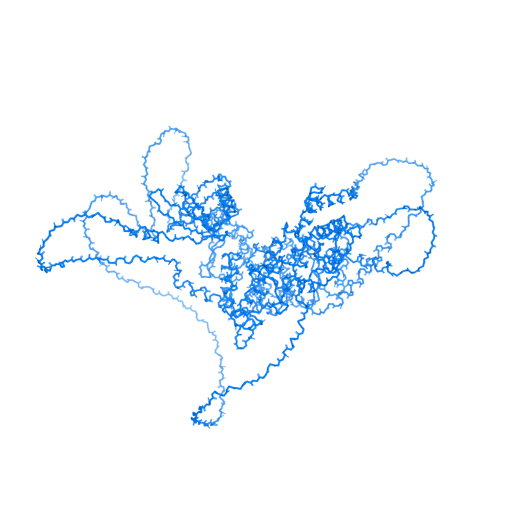.035 1.00 33.75 99 GLU A N 1
ATOM 759 C CA . GLU A 1 99 ? 38.118 42.931 8.377 1.00 33.75 99 GLU A CA 1
ATOM 760 C C . GLU A 1 99 ? 38.110 41.397 8.319 1.00 33.75 99 GLU A C 1
ATOM 762 O O . GLU A 1 99 ? 37.421 40.689 9.053 1.00 33.75 99 GLU A O 1
ATOM 767 N N . GLU A 1 100 ? 38.902 40.900 7.375 1.00 43.22 100 GLU A N 1
ATOM 768 C CA . GLU A 1 100 ? 39.196 39.506 7.084 1.00 43.22 100 GLU A CA 1
ATOM 769 C C . GLU A 1 100 ? 40.072 38.912 8.208 1.00 43.22 100 GLU A C 1
ATOM 771 O O . GLU A 1 100 ? 41.302 38.912 8.136 1.00 43.22 100 GLU A O 1
ATOM 776 N N . GLU A 1 101 ? 39.451 38.412 9.283 1.00 32.47 101 GLU A N 1
ATOM 777 C CA . GLU A 1 101 ? 40.170 37.710 10.353 1.00 32.47 101 GLU A CA 1
ATOM 778 C C . GLU A 1 101 ? 40.336 36.216 10.013 1.00 32.47 101 GLU A C 1
ATOM 780 O O . GLU A 1 101 ? 39.454 35.373 10.190 1.00 32.47 101 GLU A O 1
ATOM 785 N N . VAL A 1 102 ? 41.522 35.884 9.503 1.00 44.16 102 VAL A N 1
ATOM 786 C CA . VAL A 1 102 ? 42.016 34.513 9.346 1.00 44.16 102 VAL A CA 1
ATOM 787 C C . VAL A 1 102 ? 42.264 33.911 10.734 1.00 44.16 102 VAL A C 1
ATOM 789 O O . VAL A 1 102 ? 43.289 34.184 11.359 1.00 44.16 102 VAL A O 1
ATOM 792 N N . LEU A 1 103 ? 41.357 33.047 11.202 1.00 32.91 103 LEU A N 1
ATOM 793 C CA . LEU A 1 103 ? 41.563 32.209 12.390 1.00 32.91 103 LEU A CA 1
ATOM 794 C C . LEU A 1 103 ? 41.813 30.729 12.034 1.00 32.91 103 LEU A C 1
ATOM 796 O O . LEU A 1 103 ? 41.323 30.225 11.021 1.00 32.91 103 LEU A O 1
ATOM 800 N N . PRO A 1 104 ? 42.636 30.026 12.837 1.00 35.38 104 PRO A N 1
ATOM 801 C CA . PRO A 1 104 ? 43.345 28.826 12.418 1.00 35.38 104 PRO A CA 1
ATOM 802 C C . PRO A 1 104 ? 42.490 27.558 12.513 1.00 35.38 104 PRO A C 1
ATOM 804 O O . PRO A 1 104 ? 41.636 27.414 13.385 1.00 35.38 104 PRO A O 1
ATOM 807 N N . PHE A 1 105 ? 42.804 26.603 11.633 1.00 35.94 105 PHE A N 1
ATOM 808 C CA . PHE A 1 105 ? 42.296 25.230 11.613 1.00 35.94 105 PHE A CA 1
ATOM 809 C C . PHE A 1 105 ? 42.375 24.564 12.999 1.00 35.94 105 PHE A C 1
ATOM 811 O O . PHE A 1 105 ? 43.402 24.011 13.397 1.00 35.94 105 PHE A O 1
ATOM 818 N N . GLY A 1 106 ? 41.257 24.583 13.721 1.00 29.03 106 GLY A N 1
ATOM 819 C CA . GLY A 1 106 ? 41.002 23.716 14.861 1.00 29.03 106 GLY A CA 1
ATOM 820 C C . GLY A 1 106 ? 40.498 22.366 14.363 1.00 29.03 106 GLY A C 1
ATOM 821 O O . GLY A 1 106 ? 39.403 22.270 13.808 1.00 29.03 106 GLY A O 1
ATOM 822 N N . ALA A 1 107 ? 41.301 21.319 14.552 1.00 34.72 107 ALA A N 1
ATOM 823 C CA . ALA A 1 107 ? 40.902 19.936 14.330 1.00 34.72 107 ALA A CA 1
ATOM 824 C C . ALA A 1 107 ? 39.622 19.635 15.127 1.00 34.72 107 ALA A C 1
ATOM 826 O O . ALA A 1 107 ? 39.649 19.496 16.349 1.00 34.72 107 ALA A O 1
ATOM 827 N N . THR A 1 108 ? 38.492 19.553 14.427 1.00 26.61 108 THR A N 1
ATOM 828 C CA . THR A 1 108 ? 37.227 19.130 15.020 1.00 26.61 108 THR A CA 1
ATOM 829 C C . THR A 1 108 ? 37.260 17.610 15.106 1.00 26.61 108 THR A C 1
ATOM 831 O O . THR A 1 108 ? 37.033 16.913 14.120 1.00 26.61 108 THR A O 1
ATOM 834 N N . THR A 1 109 ? 37.591 17.079 16.280 1.00 30.95 109 THR A N 1
ATOM 835 C CA . THR A 1 109 ? 37.299 15.683 16.613 1.00 30.95 109 THR A CA 1
ATOM 836 C C . THR A 1 109 ? 35.791 15.487 16.546 1.00 30.95 109 THR A C 1
ATOM 838 O O . THR A 1 109 ? 35.060 16.012 17.386 1.00 30.95 109 THR A O 1
ATOM 841 N N . GLN A 1 110 ? 35.332 14.759 15.526 1.00 30.31 110 GLN A N 1
ATOM 842 C CA . GLN A 1 110 ? 33.965 14.253 15.458 1.00 30.31 110 GLN A CA 1
ATOM 843 C C . GLN A 1 110 ? 33.662 13.443 16.731 1.00 30.31 110 GLN A C 1
ATOM 845 O O . GLN A 1 110 ? 34.489 12.616 17.130 1.00 30.31 110 GLN A O 1
ATOM 850 N N . PRO A 1 111 ? 32.503 13.644 17.379 1.00 29.59 111 PRO A N 1
ATOM 851 C CA . PRO A 1 111 ? 32.049 12.726 18.411 1.00 29.59 111 PRO A CA 1
ATOM 852 C C . PRO A 1 111 ? 31.749 11.354 17.775 1.00 29.59 111 PRO A C 1
ATOM 854 O O . PRO A 1 111 ? 31.312 11.303 16.622 1.00 29.59 111 PRO A O 1
ATOM 857 N N . PRO A 1 112 ? 31.981 10.238 18.489 1.00 30.62 112 PRO A N 1
ATOM 858 C CA . PRO A 1 112 ? 31.698 8.910 17.964 1.00 30.62 112 PRO A CA 1
ATOM 859 C C . PRO A 1 112 ? 30.198 8.788 17.674 1.00 30.62 112 PRO A C 1
ATOM 861 O O . PRO A 1 112 ? 29.367 8.971 18.564 1.00 30.62 112 PRO A O 1
ATOM 864 N N . MET A 1 113 ? 29.854 8.494 16.418 1.00 29.48 113 MET A N 1
ATOM 865 C CA . MET A 1 113 ? 28.505 8.074 16.048 1.00 29.48 113 MET A CA 1
ATOM 866 C C . MET A 1 113 ? 28.128 6.836 16.867 1.00 29.48 113 MET A C 1
ATOM 868 O O . MET A 1 113 ? 28.855 5.843 16.865 1.00 29.48 113 MET A O 1
ATOM 872 N N . HIS A 1 114 ? 26.995 6.896 17.565 1.00 35.66 114 HIS A N 1
ATOM 873 C CA . HIS A 1 114 ? 26.442 5.745 18.268 1.00 35.66 114 HIS A CA 1
ATOM 874 C C . HIS A 1 114 ? 25.879 4.728 17.263 1.00 35.66 114 HIS A C 1
ATOM 876 O O . HIS A 1 114 ? 25.049 5.051 16.422 1.00 35.66 114 HIS A O 1
ATOM 882 N N . GLU A 1 115 ? 26.330 3.482 17.387 1.00 37.59 115 GLU A N 1
ATOM 883 C CA . GLU A 1 115 ? 26.051 2.312 16.535 1.00 37.59 115 GLU A CA 1
ATOM 884 C C . GLU A 1 115 ? 24.619 1.737 16.701 1.00 37.59 115 GLU A C 1
ATOM 886 O O . GLU A 1 115 ? 24.354 0.592 16.350 1.00 37.59 115 GLU A O 1
ATOM 891 N N . ALA A 1 116 ? 23.679 2.506 17.264 1.00 33.56 116 ALA A N 1
ATOM 892 C CA . ALA A 1 116 ? 22.366 2.010 17.698 1.00 33.56 116 ALA A CA 1
ATOM 893 C C . ALA A 1 116 ? 21.274 1.989 16.602 1.00 33.56 116 ALA A C 1
ATOM 895 O O . ALA A 1 116 ? 20.196 1.454 16.845 1.00 33.56 116 ALA A O 1
ATOM 896 N N . ASP A 1 117 ? 21.555 2.514 15.403 1.00 38.25 117 ASP A N 1
ATOM 897 C CA . ASP A 1 117 ? 20.556 2.772 14.347 1.00 38.25 117 ASP A CA 1
ATOM 898 C C . ASP A 1 117 ? 20.572 1.766 13.172 1.00 38.25 117 ASP A C 1
ATOM 900 O O . ASP A 1 117 ? 20.009 2.028 12.108 1.00 38.25 117 ASP A O 1
ATOM 904 N N . ALA A 1 118 ? 21.204 0.598 13.325 1.00 41.06 118 ALA A N 1
ATOM 905 C CA . ALA A 1 118 ? 21.159 -0.455 12.307 1.00 41.06 118 ALA A CA 1
ATOM 906 C C . ALA A 1 118 ? 19.898 -1.328 12.453 1.00 41.06 118 ALA A C 1
ATOM 908 O O . ALA A 1 118 ? 19.514 -1.689 13.566 1.00 41.06 118 ALA A O 1
ATOM 909 N N . VAL A 1 119 ? 19.285 -1.716 11.323 1.00 46.66 119 VAL A N 1
ATOM 910 C CA . VAL A 1 119 ? 18.220 -2.736 11.253 1.00 46.66 119 VAL A CA 1
ATOM 911 C C . VAL A 1 119 ? 18.662 -3.961 12.053 1.00 46.66 119 VAL A C 1
ATOM 913 O O . VAL A 1 119 ? 19.576 -4.685 11.652 1.00 46.66 119 VAL A O 1
ATOM 916 N N . ARG A 1 120 ? 18.045 -4.164 13.220 1.00 54.91 120 ARG A N 1
ATOM 917 C CA . ARG A 1 120 ? 18.446 -5.215 14.152 1.00 54.91 120 ARG A CA 1
ATOM 918 C C . ARG A 1 120 ? 17.874 -6.535 13.650 1.00 54.91 120 ARG A C 1
ATOM 920 O O . ARG A 1 120 ? 16.698 -6.830 13.846 1.00 54.91 120 ARG A O 1
ATOM 927 N N . VAL A 1 121 ? 18.704 -7.305 12.951 1.00 66.00 121 VAL A N 1
ATOM 928 C CA . VAL A 1 121 ? 18.415 -8.715 12.666 1.00 66.00 121 VAL A CA 1
ATOM 929 C C . VAL A 1 121 ? 18.155 -9.413 14.005 1.00 66.00 121 VAL A C 1
ATOM 931 O O . VAL A 1 121 ? 18.905 -9.146 14.950 1.00 66.00 121 VAL A O 1
ATOM 934 N N . PRO A 1 122 ? 17.109 -10.257 14.122 1.00 75.56 122 PRO A N 1
ATOM 935 C CA . PRO A 1 122 ? 16.833 -10.976 15.358 1.00 75.56 122 PRO A CA 1
ATOM 936 C C . PRO A 1 122 ? 18.095 -11.675 15.865 1.00 75.56 122 PRO A C 1
ATOM 938 O O . PRO A 1 122 ? 18.778 -12.362 15.106 1.00 75.56 122 PRO A O 1
ATOM 941 N N . GLU A 1 123 ? 18.418 -11.489 17.143 1.00 76.44 123 GLU A N 1
ATOM 942 C CA . GLU A 1 123 ? 19.626 -12.053 17.760 1.00 76.44 123 GLU A CA 1
ATOM 943 C C . GLU A 1 123 ? 19.652 -13.585 17.634 1.00 76.44 123 GLU A C 1
ATOM 945 O O . GLU A 1 123 ? 20.691 -14.164 17.327 1.00 76.44 123 GLU A O 1
ATOM 950 N N . SER A 1 124 ? 18.474 -14.214 17.693 1.00 80.12 124 SER A N 1
ATOM 951 C CA . SER A 1 124 ? 18.266 -15.644 17.441 1.00 80.12 124 SER A CA 1
ATOM 952 C C . SER A 1 124 ? 18.693 -16.090 16.041 1.00 80.12 124 SER A C 1
ATOM 954 O O . SER A 1 124 ? 19.220 -17.184 15.872 1.00 80.12 124 SER A O 1
ATOM 956 N N . LEU A 1 125 ? 18.487 -15.254 15.021 1.00 81.62 125 LEU A N 1
ATOM 957 C CA . LEU A 1 125 ? 18.906 -15.567 13.660 1.00 81.62 125 LEU A CA 1
ATOM 958 C C . LEU A 1 125 ? 20.419 -15.387 13.496 1.00 81.62 125 LEU A C 1
ATOM 960 O O . LEU A 1 125 ? 21.055 -16.175 12.803 1.00 81.62 125 LEU A O 1
ATOM 964 N N . LEU A 1 126 ? 21.010 -14.375 14.135 1.00 80.44 126 LEU A N 1
ATOM 965 C CA . LEU A 1 126 ? 22.466 -14.207 14.140 1.00 80.44 126 LEU A CA 1
ATOM 966 C C . LEU A 1 126 ? 23.162 -15.394 14.821 1.00 80.44 126 LEU A C 1
ATOM 968 O O . LEU A 1 126 ? 24.164 -15.879 14.302 1.00 80.44 126 LEU A O 1
ATOM 972 N N . GLU A 1 127 ? 22.600 -15.896 15.920 1.00 85.19 127 GLU A N 1
ATOM 973 C CA . GLU A 1 127 ? 23.063 -17.111 16.602 1.00 85.19 127 GLU A CA 1
ATOM 974 C C . GLU A 1 127 ? 22.850 -18.376 15.749 1.00 85.19 127 GLU A C 1
ATOM 976 O O . GLU A 1 127 ? 23.732 -19.235 15.651 1.00 85.19 127 GLU A O 1
ATOM 981 N N . ALA A 1 128 ? 21.723 -18.471 15.039 1.00 85.69 128 ALA A N 1
ATOM 982 C CA . ALA A 1 128 ? 21.472 -19.572 14.111 1.00 85.69 128 ALA A CA 1
ATOM 983 C C . ALA A 1 128 ? 22.405 -19.554 12.886 1.00 85.69 128 ALA A C 1
ATOM 985 O O . ALA A 1 128 ? 22.739 -20.599 12.339 1.00 85.69 128 ALA A O 1
ATOM 986 N N . LEU A 1 129 ? 22.867 -18.385 12.439 1.00 83.12 129 LEU A N 1
ATOM 987 C CA . LEU A 1 129 ? 23.800 -18.279 11.312 1.00 83.12 129 LEU A CA 1
ATOM 988 C C . LEU A 1 129 ? 25.244 -18.652 11.685 1.00 83.12 129 LEU A C 1
ATOM 990 O O . LEU A 1 129 ? 26.038 -18.959 10.791 1.00 83.12 129 LEU A O 1
ATOM 994 N N . THR A 1 130 ? 25.604 -18.607 12.971 1.00 82.31 130 THR A N 1
ATOM 995 C CA . THR A 1 130 ? 26.934 -19.012 13.459 1.00 82.31 130 THR A CA 1
ATOM 996 C C . THR A 1 130 ? 26.985 -20.477 13.883 1.00 82.31 130 THR A C 1
ATOM 998 O O . THR A 1 130 ? 28.057 -21.085 13.832 1.00 82.31 130 THR A O 1
ATOM 1001 N N . THR A 1 131 ? 25.845 -21.057 14.257 1.00 84.69 131 THR A N 1
ATOM 1002 C CA . THR A 1 131 ? 25.743 -22.452 14.691 1.00 84.69 131 THR A CA 1
ATOM 1003 C C . THR A 1 131 ? 25.650 -23.393 13.475 1.00 84.69 131 THR A C 1
ATOM 1005 O O . THR A 1 131 ? 24.934 -23.093 12.518 1.00 84.69 131 THR A O 1
ATOM 1008 N N . PRO A 1 132 ? 26.370 -24.534 13.445 1.00 84.06 132 PRO A N 1
ATOM 1009 C CA . PRO A 1 132 ? 26.255 -25.502 12.355 1.00 84.06 132 PRO A CA 1
ATOM 1010 C C . PRO A 1 132 ? 24.809 -25.979 12.185 1.00 84.06 132 PRO A C 1
ATOM 1012 O O . PRO A 1 132 ? 24.152 -26.334 13.161 1.00 84.06 132 PRO A O 1
ATOM 1015 N N . ALA A 1 133 ? 24.322 -26.083 10.944 1.00 85.38 133 ALA A N 1
ATOM 1016 C CA . ALA A 1 133 ? 22.927 -26.462 10.679 1.00 85.38 133 ALA A CA 1
ATOM 1017 C C . ALA A 1 133 ? 22.536 -27.854 11.225 1.00 85.38 133 ALA A C 1
ATOM 1019 O O . ALA A 1 133 ? 21.356 -28.149 11.356 1.00 85.38 133 ALA A O 1
ATOM 1020 N N . SER A 1 134 ? 23.509 -28.720 11.528 1.00 86.19 134 SER A N 1
ATOM 1021 C CA . SER A 1 134 ? 23.283 -30.023 12.170 1.00 86.19 134 SER A CA 1
ATOM 1022 C C . SER A 1 134 ? 22.947 -29.941 13.661 1.00 86.19 134 SER A C 1
ATOM 1024 O O . SER A 1 134 ? 22.476 -30.925 14.220 1.00 86.19 134 SER A O 1
ATOM 1026 N N . GLU A 1 135 ? 23.247 -28.817 14.309 1.00 88.19 135 GLU A N 1
ATOM 1027 C CA . GLU A 1 135 ? 23.026 -28.591 15.743 1.00 88.19 135 GLU A CA 1
ATOM 1028 C C . GLU A 1 135 ? 21.763 -27.755 16.011 1.00 88.19 135 GLU A C 1
ATOM 1030 O O . GLU A 1 135 ? 21.289 -27.702 17.143 1.00 88.19 135 GLU A O 1
ATOM 1035 N N . LEU A 1 136 ? 21.201 -27.133 14.971 1.00 88.12 136 LEU A N 1
ATOM 1036 C CA . LEU A 1 136 ? 19.993 -26.315 15.041 1.00 88.12 136 LEU A CA 1
ATOM 1037 C C . LEU A 1 136 ? 18.737 -27.135 14.755 1.00 88.12 136 LEU A C 1
ATOM 1039 O O . LEU A 1 136 ? 18.664 -27.856 13.759 1.00 88.12 136 LEU A O 1
ATOM 1043 N N . ASP A 1 137 ? 17.701 -26.930 15.569 1.00 88.06 137 ASP A N 1
ATOM 1044 C CA . ASP A 1 137 ? 16.350 -27.362 15.221 1.00 88.06 137 ASP A CA 1
ATOM 1045 C C . ASP A 1 137 ? 15.737 -26.390 14.202 1.00 88.06 137 ASP A C 1
ATOM 1047 O O . ASP A 1 137 ? 15.072 -25.408 14.547 1.00 88.06 137 ASP A O 1
ATOM 1051 N N . LEU A 1 138 ? 15.985 -26.668 12.919 1.00 87.81 138 LEU A N 1
ATOM 1052 C CA . LEU A 1 138 ? 15.523 -25.862 11.785 1.00 87.81 138 LEU A CA 1
ATOM 1053 C C . LEU A 1 138 ? 13.994 -25.706 11.722 1.00 87.81 138 LEU A C 1
ATOM 1055 O O . LEU A 1 138 ? 13.519 -24.824 11.013 1.00 87.81 138 LEU A O 1
ATOM 1059 N N . HIS A 1 139 ? 13.222 -26.523 12.445 1.00 84.69 139 HIS A N 1
ATOM 1060 C CA . HIS A 1 139 ? 11.760 -26.434 12.473 1.00 84.69 139 HIS A CA 1
ATOM 1061 C C . HIS A 1 139 ? 11.229 -25.318 13.380 1.00 84.69 139 HIS A C 1
ATOM 1063 O O . HIS A 1 139 ? 10.068 -24.934 13.253 1.00 84.69 139 HIS A O 1
ATOM 1069 N N . THR A 1 140 ? 12.062 -24.800 14.285 1.00 87.06 140 THR A N 1
ATOM 1070 C CA . THR A 1 140 ? 11.710 -23.655 15.143 1.00 87.06 140 THR A CA 1
ATOM 1071 C C . THR A 1 140 ? 11.858 -22.315 14.425 1.00 87.06 140 THR A C 1
ATOM 1073 O O . THR A 1 140 ? 11.283 -21.313 14.854 1.00 87.06 140 THR A O 1
ATOM 1076 N N . LEU A 1 141 ? 12.618 -22.299 13.328 1.00 87.19 141 LEU A N 1
ATOM 1077 C CA . LEU A 1 141 ? 12.804 -21.136 12.475 1.00 87.19 141 LEU A CA 1
ATOM 1078 C C . LEU A 1 141 ? 11.665 -21.051 11.460 1.00 87.19 141 LEU A C 1
ATOM 1080 O O . LEU A 1 141 ? 11.117 -22.064 11.020 1.00 87.19 141 LEU A O 1
ATOM 1084 N N . ASP A 1 142 ? 11.322 -19.832 11.051 1.00 89.62 142 ASP A N 1
ATOM 1085 C CA . ASP A 1 142 ? 10.432 -19.673 9.910 1.00 89.62 142 ASP A CA 1
ATOM 1086 C C . ASP A 1 142 ? 11.084 -20.234 8.631 1.00 89.62 142 ASP A C 1
ATOM 1088 O O . ASP A 1 142 ? 12.302 -20.408 8.536 1.00 89.62 142 ASP A O 1
ATOM 1092 N N . SER A 1 143 ? 10.264 -20.533 7.620 1.00 86.25 143 SER A N 1
ATOM 1093 C CA . SER A 1 143 ? 10.751 -21.134 6.371 1.00 86.25 143 SER A CA 1
ATOM 1094 C C . SER A 1 143 ? 11.832 -20.298 5.673 1.00 86.25 143 SER A C 1
ATOM 1096 O O . SER A 1 143 ? 12.644 -20.865 4.944 1.00 86.25 143 SER A O 1
ATOM 1098 N N . THR A 1 144 ? 11.836 -18.977 5.858 1.00 87.00 144 THR A N 1
ATOM 1099 C CA . THR A 1 144 ? 12.791 -18.057 5.224 1.00 87.00 144 THR A CA 1
ATOM 1100 C C . THR A 1 144 ? 14.134 -18.107 5.947 1.00 87.00 144 THR A C 1
ATOM 1102 O O . THR A 1 144 ? 15.194 -18.164 5.322 1.00 87.00 144 THR A O 1
ATOM 1105 N N . ASP A 1 145 ? 14.097 -18.131 7.274 1.00 88.25 145 ASP A N 1
ATOM 1106 C CA . ASP A 1 145 ? 15.268 -18.205 8.131 1.00 88.25 145 ASP A CA 1
ATOM 1107 C C . ASP A 1 145 ? 15.919 -19.584 8.086 1.00 88.25 145 ASP A C 1
ATOM 1109 O O . ASP A 1 145 ? 17.144 -19.668 7.970 1.00 88.25 145 ASP A O 1
ATOM 1113 N N . ALA A 1 146 ? 15.126 -20.656 8.038 1.00 89.19 146 ALA A N 1
ATOM 1114 C CA . ALA A 1 146 ? 15.626 -22.004 7.790 1.00 89.19 146 ALA A CA 1
ATOM 1115 C C . ALA A 1 146 ? 16.337 -22.108 6.425 1.00 89.19 146 ALA A C 1
ATOM 1117 O O . ALA A 1 146 ? 17.435 -22.664 6.339 1.00 89.19 146 ALA A O 1
ATOM 1118 N N . GLU A 1 147 ? 15.762 -21.535 5.358 1.00 90.00 147 GLU A N 1
ATOM 1119 C CA . GLU A 1 147 ? 16.395 -21.509 4.031 1.00 90.00 147 GLU A CA 1
ATOM 1120 C C . GLU A 1 147 ? 17.725 -20.743 4.053 1.00 90.00 147 GLU A C 1
ATOM 1122 O O . GLU A 1 147 ? 18.717 -21.191 3.472 1.00 90.00 147 GLU A O 1
ATOM 1127 N N . ALA A 1 148 ? 17.781 -19.618 4.760 1.00 87.88 148 ALA A N 1
ATOM 1128 C CA . ALA A 1 148 ? 18.993 -18.823 4.871 1.00 87.88 148 ALA A CA 1
ATOM 1129 C C . ALA A 1 148 ? 20.100 -19.506 5.685 1.00 87.88 148 ALA A C 1
ATOM 1131 O O . ALA A 1 148 ? 21.265 -19.429 5.291 1.00 87.88 148 ALA A O 1
ATOM 1132 N N . VAL A 1 149 ? 19.759 -20.192 6.781 1.00 90.12 149 VAL A N 1
ATOM 1133 C CA . VAL A 1 149 ? 20.718 -20.997 7.557 1.00 90.12 149 VAL A CA 1
ATOM 1134 C C . VAL A 1 149 ? 21.283 -22.121 6.688 1.00 90.12 149 VAL A C 1
ATOM 1136 O O . VAL A 1 149 ? 22.499 -22.308 6.630 1.00 90.12 149 VAL A O 1
ATOM 1139 N N . LEU A 1 150 ? 20.430 -22.813 5.925 1.00 92.12 150 LEU A N 1
ATOM 1140 C CA . LEU A 1 150 ? 20.876 -23.836 4.976 1.00 92.12 150 LEU A CA 1
ATOM 1141 C C . LEU A 1 150 ? 21.761 -23.254 3.868 1.00 92.12 150 LEU A C 1
ATOM 1143 O O . LEU A 1 150 ? 22.774 -23.859 3.517 1.00 92.12 150 LEU A O 1
ATOM 1147 N N . GLN A 1 151 ? 21.421 -22.078 3.333 1.00 92.81 151 GLN A N 1
ATOM 1148 C CA . GLN A 1 151 ? 22.255 -21.389 2.349 1.00 92.81 151 GLN A CA 1
ATOM 1149 C C . GLN A 1 151 ? 23.633 -21.039 2.922 1.00 92.81 151 GLN A C 1
ATOM 1151 O O . GLN A 1 151 ? 24.640 -21.221 2.236 1.00 92.81 151 GLN A O 1
ATOM 1156 N N . GLN A 1 152 ? 23.691 -20.556 4.164 1.00 91.06 152 GLN A N 1
ATOM 1157 C CA . GLN A 1 152 ? 24.944 -20.208 4.827 1.00 91.06 152 GLN A CA 1
ATOM 1158 C C . GLN A 1 152 ? 25.804 -21.449 5.106 1.00 91.06 152 GLN A C 1
ATOM 1160 O O . GLN A 1 152 ? 27.016 -21.412 4.886 1.00 91.06 152 GLN A O 1
ATOM 1165 N N . ASP A 1 153 ? 25.199 -22.567 5.516 1.00 92.25 153 ASP A N 1
ATOM 1166 C CA . ASP A 1 153 ? 25.931 -23.816 5.740 1.00 92.25 153 ASP A CA 1
ATOM 1167 C C . ASP A 1 153 ? 26.502 -24.399 4.436 1.00 92.25 153 ASP A C 1
ATOM 1169 O O . ASP A 1 153 ? 27.661 -24.810 4.400 1.00 92.25 153 ASP A O 1
ATOM 1173 N N . GLU A 1 154 ? 25.742 -24.364 3.335 1.00 93.31 154 GLU A N 1
ATOM 1174 C CA . GLU A 1 154 ? 26.238 -24.756 2.005 1.00 93.31 154 GLU A CA 1
ATOM 1175 C C . GLU A 1 154 ? 27.421 -23.884 1.550 1.00 93.31 154 GLU A C 1
ATOM 1177 O O . GLU A 1 154 ? 28.417 -24.405 1.043 1.00 93.31 154 GLU A O 1
ATOM 1182 N N . LEU A 1 155 ? 27.358 -22.565 1.777 1.00 93.00 155 LEU A N 1
ATOM 1183 C CA . LEU A 1 155 ? 28.484 -21.666 1.502 1.00 93.00 155 LEU A CA 1
ATOM 1184 C C . LEU A 1 155 ? 29.710 -22.038 2.343 1.00 93.00 155 LEU A C 1
ATOM 1186 O O . LEU A 1 155 ? 30.809 -22.142 1.803 1.00 93.00 155 LEU A O 1
ATOM 1190 N N . ASN A 1 156 ? 29.538 -22.298 3.639 1.00 92.06 156 ASN A N 1
ATOM 1191 C CA . ASN A 1 156 ? 30.634 -22.698 4.523 1.00 92.06 156 ASN A CA 1
ATOM 1192 C C . ASN A 1 156 ? 31.280 -24.026 4.089 1.00 92.06 156 ASN A C 1
ATOM 1194 O O . ASN A 1 156 ? 32.500 -24.187 4.189 1.00 92.06 156 ASN A O 1
ATOM 1198 N N . GLN A 1 157 ? 30.491 -24.979 3.585 1.00 92.50 157 GLN A N 1
ATOM 1199 C CA . GLN A 1 157 ? 31.009 -26.232 3.030 1.00 92.50 157 GLN A CA 1
ATOM 1200 C C . GLN A 1 157 ? 31.808 -26.006 1.744 1.00 92.50 157 GLN A C 1
ATOM 1202 O O . GLN A 1 157 ? 32.886 -26.586 1.591 1.00 92.50 157 GLN A O 1
ATOM 1207 N N . ASP A 1 158 ? 31.333 -25.133 0.854 1.00 93.06 158 ASP A N 1
ATOM 1208 C CA . ASP A 1 158 ? 32.074 -24.748 -0.347 1.00 93.06 158 ASP A CA 1
ATOM 1209 C C . ASP A 1 158 ? 33.405 -24.078 -0.006 1.00 93.06 158 ASP A C 1
ATOM 1211 O O . ASP A 1 158 ? 34.435 -24.442 -0.574 1.00 93.06 158 ASP A O 1
ATOM 1215 N N . LEU A 1 159 ? 33.417 -23.159 0.962 1.00 94.19 159 LEU A N 1
ATOM 1216 C CA . LEU A 1 159 ? 34.643 -22.493 1.403 1.00 94.19 159 LEU A CA 1
ATOM 1217 C C . LEU A 1 159 ? 35.672 -23.487 1.948 1.00 94.19 159 LEU A C 1
ATOM 1219 O O . LEU A 1 159 ? 36.840 -23.434 1.562 1.00 94.19 159 LEU A O 1
ATOM 1223 N N . LYS A 1 160 ? 35.236 -24.453 2.771 1.00 94.19 160 LYS A N 1
ATOM 1224 C CA . LYS A 1 160 ? 36.096 -25.541 3.268 1.00 94.19 160 LYS A CA 1
ATOM 1225 C C . LYS A 1 160 ? 36.619 -26.417 2.129 1.00 94.19 160 LYS A C 1
ATOM 1227 O O . LYS A 1 160 ? 37.801 -26.746 2.100 1.00 94.19 160 LYS A O 1
ATOM 1232 N N . ARG A 1 161 ? 35.757 -26.782 1.176 1.00 92.81 161 ARG A N 1
ATOM 1233 C CA . ARG A 1 161 ? 36.101 -27.643 0.033 1.00 92.81 161 ARG A CA 1
ATOM 1234 C C . ARG A 1 161 ? 37.106 -26.987 -0.910 1.00 92.81 161 ARG A C 1
ATOM 1236 O O . ARG A 1 161 ? 38.009 -27.657 -1.406 1.00 92.81 161 ARG A O 1
ATOM 1243 N N . LEU A 1 162 ? 36.935 -25.695 -1.168 1.00 92.50 162 LEU A N 1
ATOM 1244 C CA . LEU A 1 162 ? 37.801 -24.910 -2.045 1.00 92.50 162 LEU A CA 1
ATOM 1245 C C . LEU A 1 162 ? 39.031 -24.355 -1.307 1.00 92.50 162 LEU A C 1
ATOM 1247 O O . LEU A 1 162 ? 39.904 -23.769 -1.947 1.00 92.50 162 LEU A O 1
ATOM 1251 N N . ASN A 1 163 ? 39.118 -24.575 0.012 1.00 94.31 163 ASN A N 1
ATOM 1252 C CA . ASN A 1 163 ? 40.150 -24.042 0.900 1.00 94.31 163 ASN A CA 1
ATOM 1253 C C . ASN A 1 163 ? 40.311 -22.518 0.745 1.00 94.31 163 ASN A C 1
ATOM 1255 O O . ASN A 1 163 ? 41.423 -22.002 0.623 1.00 94.31 163 ASN A O 1
ATOM 1259 N N . LEU A 1 164 ? 39.175 -21.819 0.687 1.00 94.94 164 LEU A N 1
ATOM 1260 C CA . LEU A 1 164 ? 39.105 -20.365 0.595 1.00 94.94 164 LEU A CA 1
ATOM 1261 C C . LEU A 1 164 ? 38.944 -19.778 1.998 1.00 94.94 164 LEU A C 1
ATOM 1263 O O . LEU A 1 164 ? 38.108 -20.231 2.778 1.00 94.94 164 LEU A O 1
ATOM 1267 N N . ALA A 1 165 ? 39.725 -18.747 2.302 1.00 94.75 165 ALA A N 1
ATOM 1268 C CA . ALA A 1 165 ? 39.656 -17.988 3.547 1.00 94.75 165 ALA A CA 1
ATOM 1269 C C . ALA A 1 165 ? 39.921 -16.503 3.258 1.00 94.75 165 ALA A C 1
ATOM 1271 O O . ALA A 1 165 ? 40.423 -16.162 2.185 1.00 94.75 165 ALA A O 1
ATOM 1272 N N . GLY A 1 166 ? 39.607 -15.607 4.197 1.00 95.81 166 GLY A N 1
ATOM 1273 C CA . GLY A 1 166 ? 39.951 -14.193 4.029 1.00 95.81 166 GLY A CA 1
ATOM 1274 C C . GLY A 1 166 ? 39.146 -13.509 2.919 1.00 95.81 166 GLY A C 1
ATOM 1275 O O . GLY A 1 166 ? 37.968 -13.798 2.702 1.00 95.81 166 GLY A O 1
ATOM 1276 N N . ILE A 1 167 ? 39.797 -12.594 2.199 1.00 95.75 167 ILE A N 1
ATOM 1277 C CA . ILE A 1 167 ? 39.175 -11.826 1.109 1.00 95.75 167 ILE A CA 1
ATOM 1278 C C . ILE A 1 167 ? 38.759 -12.730 -0.066 1.00 95.75 167 ILE A C 1
ATOM 1280 O O . ILE A 1 167 ? 37.725 -12.474 -0.682 1.00 95.75 167 ILE A O 1
ATOM 1284 N N . ASP A 1 168 ? 39.471 -13.834 -0.317 1.00 94.94 168 ASP A N 1
ATOM 1285 C CA . ASP A 1 168 ? 39.119 -14.808 -1.363 1.00 94.94 168 ASP A CA 1
ATOM 1286 C C . ASP A 1 168 ? 37.748 -15.445 -1.098 1.00 94.94 168 ASP A C 1
ATOM 1288 O O . ASP A 1 168 ? 36.924 -15.604 -2.003 1.00 94.94 168 ASP A O 1
ATOM 1292 N N . ALA A 1 169 ? 37.481 -15.774 0.168 1.00 95.81 169 ALA A N 1
ATOM 1293 C CA . ALA A 1 169 ? 36.210 -16.336 0.605 1.00 95.81 169 ALA A CA 1
ATOM 1294 C C . ALA A 1 169 ? 35.064 -15.316 0.494 1.00 95.81 169 ALA A C 1
ATOM 1296 O O . ALA A 1 169 ? 33.959 -15.661 0.068 1.00 95.81 169 ALA A O 1
ATOM 1297 N N . LEU A 1 170 ? 35.340 -14.045 0.812 1.00 96.25 170 LEU A N 1
ATOM 1298 C CA . LEU A 1 170 ? 34.394 -12.943 0.626 1.00 96.25 170 LEU A CA 1
ATOM 1299 C C . LEU A 1 170 ? 34.041 -12.741 -0.850 1.00 96.25 170 LEU A C 1
ATOM 1301 O O . LEU A 1 170 ? 32.859 -12.675 -1.192 1.00 96.25 170 LEU A O 1
ATOM 1305 N N . ALA A 1 171 ? 35.044 -12.696 -1.728 1.00 95.94 171 ALA A N 1
ATOM 1306 C CA . ALA A 1 171 ? 34.837 -12.559 -3.165 1.00 95.94 171 ALA A CA 1
ATOM 1307 C C . ALA A 1 171 ? 33.987 -13.713 -3.718 1.00 95.94 171 ALA A C 1
ATOM 1309 O O . ALA A 1 171 ? 33.020 -13.473 -4.446 1.00 95.94 171 ALA A O 1
ATOM 1310 N N . TYR A 1 172 ? 34.283 -14.952 -3.307 1.00 95.00 172 TYR A N 1
ATOM 1311 C CA . TYR A 1 172 ? 33.496 -16.130 -3.677 1.00 95.00 172 TYR A CA 1
ATOM 1312 C C . TYR A 1 172 ? 32.025 -15.991 -3.266 1.00 95.00 172 TYR A C 1
ATOM 1314 O O . TYR A 1 172 ? 31.142 -16.141 -4.111 1.00 95.00 172 TYR A O 1
ATOM 1322 N N . ILE A 1 173 ? 31.739 -15.647 -2.004 1.00 95.06 173 ILE A N 1
ATOM 1323 C CA . ILE A 1 173 ? 30.357 -15.500 -1.519 1.00 95.06 173 ILE A CA 1
ATOM 1324 C C . ILE A 1 173 ? 29.605 -14.414 -2.296 1.00 95.06 173 ILE A C 1
ATOM 1326 O O . ILE A 1 173 ? 28.466 -14.639 -2.715 1.00 95.06 173 ILE A O 1
ATOM 1330 N N . LEU A 1 174 ? 30.228 -13.254 -2.520 1.00 95.56 174 LEU A N 1
ATOM 1331 C CA . LEU A 1 174 ? 29.609 -12.156 -3.267 1.00 95.56 174 LEU A CA 1
ATOM 1332 C C . LEU A 1 174 ? 29.283 -12.568 -4.708 1.00 95.56 174 LEU A C 1
ATOM 1334 O O . LEU A 1 174 ? 28.203 -12.255 -5.214 1.00 95.56 174 LEU A O 1
ATOM 1338 N N . MET A 1 175 ? 30.176 -13.318 -5.357 1.00 92.88 175 MET A N 1
ATOM 1339 C CA . MET A 1 175 ? 29.933 -13.855 -6.694 1.00 92.88 175 MET A CA 1
ATOM 1340 C C . MET A 1 175 ? 28.839 -14.921 -6.707 1.00 92.88 175 MET A C 1
ATOM 1342 O O . MET A 1 175 ? 28.015 -14.909 -7.614 1.00 92.88 175 MET A O 1
ATOM 1346 N N . VAL A 1 176 ? 28.770 -15.808 -5.713 1.00 92.25 176 VAL A N 1
ATOM 1347 C CA . VAL A 1 176 ? 27.698 -16.812 -5.635 1.00 92.25 176 VAL A CA 1
ATOM 1348 C C . VAL A 1 176 ? 26.335 -16.154 -5.401 1.00 92.25 176 VAL A C 1
ATOM 1350 O O . VAL A 1 176 ? 25.364 -16.533 -6.056 1.00 92.25 176 VAL A O 1
ATOM 1353 N N . LYS A 1 177 ? 26.245 -15.148 -4.517 1.00 92.69 177 LYS A N 1
ATOM 1354 C CA . LYS A 1 177 ? 24.976 -14.465 -4.200 1.00 92.69 177 LYS A CA 1
ATOM 1355 C C . LYS A 1 177 ? 24.493 -13.531 -5.316 1.00 92.69 177 LYS A C 1
ATOM 1357 O O . LYS A 1 177 ? 23.295 -13.482 -5.579 1.00 92.69 177 LYS A O 1
ATOM 1362 N N . HIS A 1 178 ? 25.392 -12.819 -6.000 1.00 93.38 178 HIS A N 1
ATOM 1363 C CA . HIS A 1 178 ? 25.015 -11.816 -7.014 1.00 93.38 178 HIS A CA 1
ATOM 1364 C C . HIS A 1 178 ? 25.338 -12.217 -8.464 1.00 93.38 178 HIS A C 1
ATOM 1366 O O . HIS A 1 178 ? 24.997 -11.502 -9.411 1.00 93.38 178 HIS A O 1
ATOM 1372 N N . GLY A 1 179 ? 26.004 -13.350 -8.669 1.00 89.56 179 GLY A N 1
ATOM 1373 C CA . GLY A 1 179 ? 26.482 -13.847 -9.962 1.00 89.56 179 GLY A CA 1
ATOM 1374 C C . GLY A 1 179 ? 27.818 -13.246 -10.418 1.00 89.56 179 GLY A C 1
ATOM 1375 O O . GLY A 1 179 ? 28.549 -13.893 -11.160 1.00 89.56 179 GLY A O 1
ATOM 1376 N N . SER A 1 180 ? 28.159 -12.022 -10.004 1.00 92.69 180 SER A N 1
ATOM 1377 C CA . SER A 1 180 ? 29.461 -11.399 -10.283 1.00 92.69 180 SER A CA 1
ATOM 1378 C C . SER A 1 180 ? 29.788 -10.280 -9.294 1.00 92.69 180 SER A C 1
ATOM 1380 O O . SER A 1 180 ? 28.883 -9.664 -8.729 1.00 92.69 180 SER A O 1
ATOM 1382 N N . LEU A 1 181 ? 31.077 -9.951 -9.140 1.00 94.81 181 LEU A N 1
ATOM 1383 C CA . LEU A 1 181 ? 31.521 -8.820 -8.311 1.00 94.81 181 LEU A CA 1
ATOM 1384 C C . LEU A 1 181 ? 30.993 -7.477 -8.826 1.00 94.81 181 LEU A C 1
ATOM 1386 O O . LEU A 1 181 ? 30.696 -6.586 -8.037 1.00 94.81 181 LEU A O 1
ATOM 1390 N N . LYS A 1 182 ? 30.810 -7.341 -10.146 1.00 94.94 182 LYS A N 1
ATOM 1391 C CA . LYS A 1 182 ? 30.185 -6.159 -10.755 1.00 94.94 182 LYS A CA 1
ATOM 1392 C C . LYS A 1 182 ? 28.739 -5.980 -10.283 1.00 94.94 182 LYS A C 1
ATOM 1394 O O . LYS A 1 182 ? 28.355 -4.872 -9.933 1.00 94.94 182 LYS A O 1
ATOM 1399 N N . ARG A 1 183 ? 27.954 -7.064 -10.261 1.00 95.44 183 ARG A N 1
ATOM 1400 C CA . ARG A 1 183 ? 26.566 -7.037 -9.773 1.00 95.44 183 ARG A CA 1
ATOM 1401 C C . ARG A 1 183 ? 26.488 -6.849 -8.264 1.00 95.44 183 ARG A C 1
ATOM 1403 O O . ARG A 1 183 ? 25.575 -6.178 -7.808 1.00 95.44 183 ARG A O 1
ATOM 1410 N N . ALA A 1 184 ? 27.439 -7.408 -7.515 1.00 96.69 184 ALA A N 1
ATOM 1411 C CA . ALA A 1 184 ? 27.557 -7.145 -6.085 1.00 96.69 184 ALA A CA 1
ATOM 1412 C C . ALA A 1 184 ? 27.799 -5.648 -5.829 1.00 96.69 184 ALA A C 1
ATOM 1414 O O . ALA A 1 184 ? 27.078 -5.050 -5.041 1.00 96.69 184 ALA A O 1
ATOM 1415 N N . PHE A 1 185 ? 28.720 -5.011 -6.564 1.00 97.62 185 PHE A N 1
ATOM 1416 C CA . PHE A 1 185 ? 28.928 -3.562 -6.484 1.00 97.62 185 PHE A CA 1
ATOM 1417 C C . PHE A 1 185 ? 27.648 -2.774 -6.786 1.00 97.62 185 PHE A C 1
ATOM 1419 O O . PHE A 1 185 ? 27.254 -1.923 -5.995 1.00 97.62 185 PHE A O 1
ATOM 1426 N N . ASP A 1 186 ? 26.982 -3.082 -7.906 1.00 96.06 186 ASP A N 1
ATOM 1427 C CA . ASP A 1 186 ? 25.741 -2.406 -8.305 1.00 96.06 186 ASP A CA 1
ATOM 1428 C C . ASP A 1 186 ? 24.614 -2.610 -7.260 1.00 96.06 186 ASP A C 1
ATOM 1430 O O . ASP A 1 186 ? 23.693 -1.801 -7.185 1.00 96.06 186 ASP A O 1
ATOM 1434 N N . TRP A 1 187 ? 24.683 -3.673 -6.446 1.00 97.00 187 TRP A N 1
ATOM 1435 C CA . TRP A 1 187 ? 23.756 -3.928 -5.340 1.00 97.00 187 TRP A CA 1
ATOM 1436 C C . TRP A 1 187 ? 24.049 -3.052 -4.109 1.00 97.00 187 TRP A C 1
ATOM 1438 O O . TRP A 1 187 ? 23.109 -2.541 -3.504 1.00 97.00 187 TRP A O 1
ATOM 1448 N N . PHE A 1 188 ? 25.323 -2.820 -3.763 1.00 96.88 188 PHE A N 1
ATOM 1449 C CA . PHE A 1 188 ? 25.696 -1.870 -2.698 1.00 96.88 188 PHE A CA 1
ATOM 1450 C C . PHE A 1 188 ? 25.492 -0.407 -3.113 1.00 96.88 188 PHE A C 1
ATOM 1452 O O . PHE A 1 188 ? 25.173 0.439 -2.278 1.00 96.88 188 PHE A O 1
ATOM 1459 N N . ASP A 1 189 ? 25.657 -0.093 -4.399 1.00 97.31 189 ASP A N 1
ATOM 1460 C CA . ASP A 1 189 ? 25.408 1.231 -4.974 1.00 97.31 189 ASP A CA 1
ATOM 1461 C C . ASP A 1 189 ? 23.913 1.442 -5.260 1.00 97.31 189 ASP A C 1
ATOM 1463 O O . ASP A 1 189 ? 23.475 1.629 -6.399 1.00 97.31 189 ASP A O 1
ATOM 1467 N N . THR A 1 190 ? 23.109 1.425 -4.196 1.00 86.31 190 THR A N 1
ATOM 1468 C CA . THR A 1 190 ? 21.644 1.568 -4.254 1.00 86.31 190 THR A CA 1
ATOM 1469 C C . THR A 1 190 ? 21.190 2.832 -4.990 1.00 86.31 190 THR A C 1
ATOM 1471 O O . THR A 1 190 ? 20.144 2.834 -5.638 1.00 86.31 190 THR A O 1
ATOM 1474 N N . HIS A 1 191 ? 22.005 3.889 -4.952 1.00 86.94 191 HIS A N 1
ATOM 1475 C CA . HIS A 1 191 ? 21.738 5.177 -5.595 1.00 86.94 191 HIS A CA 1
ATOM 1476 C C . HIS A 1 191 ? 22.317 5.292 -7.013 1.00 86.94 191 HIS A C 1
ATOM 1478 O O . HIS A 1 191 ? 22.162 6.339 -7.643 1.00 86.94 191 HIS A O 1
ATOM 1484 N N . ARG A 1 192 ? 22.997 4.253 -7.519 1.00 91.62 192 ARG A N 1
ATOM 1485 C CA . ARG A 1 192 ? 23.662 4.224 -8.833 1.00 91.62 192 ARG A CA 1
ATOM 1486 C C . ARG A 1 192 ? 24.614 5.406 -9.064 1.00 91.62 192 ARG A C 1
ATOM 1488 O O . ARG A 1 192 ? 24.731 5.909 -10.182 1.00 91.62 192 ARG A O 1
ATOM 1495 N N . LYS A 1 193 ? 25.290 5.870 -8.009 1.00 94.50 193 LYS A N 1
ATOM 1496 C CA . LYS A 1 193 ? 26.239 6.998 -8.052 1.00 94.50 193 LYS A CA 1
ATOM 1497 C C . LYS A 1 193 ? 27.661 6.555 -8.427 1.00 94.50 193 LYS A C 1
ATOM 1499 O O . LYS A 1 193 ? 28.576 7.376 -8.448 1.00 94.50 193 LYS A O 1
ATOM 1504 N N . GLY A 1 194 ? 27.871 5.270 -8.702 1.00 96.62 194 GLY A N 1
ATOM 1505 C CA . GLY A 1 194 ? 29.178 4.666 -8.947 1.00 96.62 194 GLY A CA 1
ATOM 1506 C C . GLY A 1 194 ? 30.035 4.534 -7.686 1.00 96.62 194 GLY A C 1
ATOM 1507 O O . GLY A 1 194 ? 31.254 4.374 -7.809 1.00 96.62 194 GLY A O 1
ATOM 1508 N N . LYS A 1 195 ? 29.428 4.636 -6.494 1.00 97.44 195 LYS A N 1
ATOM 1509 C CA . LYS A 1 195 ? 30.090 4.555 -5.183 1.00 97.44 195 LYS A CA 1
ATOM 1510 C C . LYS A 1 195 ? 29.104 4.190 -4.070 1.00 97.44 195 LYS A C 1
ATOM 1512 O O . LYS A 1 195 ? 27.949 4.598 -4.135 1.00 97.44 195 LYS A O 1
ATOM 1517 N N . PHE A 1 196 ? 29.569 3.513 -3.023 1.00 97.69 196 PHE A N 1
ATOM 1518 C CA . PHE A 1 196 ? 28.765 3.211 -1.831 1.00 97.69 196 PHE A CA 1
ATOM 1519 C C . PHE A 1 196 ? 29.479 3.633 -0.539 1.00 97.69 196 PHE A C 1
ATOM 1521 O O . PHE A 1 196 ? 30.707 3.676 -0.482 1.00 97.69 196 PHE A O 1
ATOM 1528 N N . SER A 1 197 ? 28.709 3.985 0.494 1.00 96.88 197 SER A N 1
ATOM 1529 C CA . SER A 1 197 ? 29.229 4.436 1.793 1.00 96.88 197 SER A CA 1
ATOM 1530 C C . SER A 1 197 ? 29.524 3.270 2.743 1.00 96.88 197 SER A C 1
ATOM 1532 O O . SER A 1 197 ? 29.044 2.152 2.543 1.00 96.88 197 SER A O 1
ATOM 1534 N N . HIS A 1 198 ? 30.253 3.545 3.831 1.00 95.44 198 HIS A N 1
ATOM 1535 C CA . HIS A 1 198 ? 30.497 2.568 4.902 1.00 95.44 198 HIS A CA 1
ATOM 1536 C C . HIS A 1 198 ? 29.196 1.994 5.489 1.00 95.44 198 HIS A C 1
ATOM 1538 O O . HIS A 1 198 ? 29.101 0.797 5.751 1.00 95.44 198 HIS A O 1
ATOM 1544 N N . VAL A 1 199 ? 28.164 2.830 5.646 1.00 89.56 199 VAL A N 1
ATOM 1545 C CA . VAL A 1 199 ? 26.853 2.404 6.162 1.00 89.56 199 VAL A CA 1
ATOM 1546 C C . VAL A 1 199 ? 26.166 1.438 5.196 1.00 89.56 199 VAL A C 1
ATOM 1548 O O . VAL A 1 199 ? 25.651 0.408 5.631 1.00 89.56 199 VAL A O 1
ATOM 1551 N N . ALA A 1 200 ? 26.202 1.723 3.889 1.00 92.25 200 ALA A N 1
ATOM 1552 C CA . ALA A 1 200 ? 25.649 0.832 2.869 1.00 92.25 200 ALA A CA 1
ATOM 1553 C C . ALA A 1 200 ? 26.377 -0.522 2.848 1.00 92.25 200 ALA A C 1
ATOM 1555 O O . ALA A 1 200 ? 25.738 -1.567 2.750 1.00 92.25 200 ALA A O 1
ATOM 1556 N N . TRP A 1 201 ? 27.703 -0.511 3.015 1.00 96.69 201 TRP A N 1
ATOM 1557 C CA . TRP A 1 201 ? 28.508 -1.724 3.144 1.00 96.69 201 TRP A CA 1
ATOM 1558 C C . TRP A 1 201 ? 28.136 -2.549 4.378 1.00 96.69 201 TRP A C 1
ATOM 1560 O O . TRP A 1 201 ? 27.791 -3.722 4.245 1.00 96.69 201 TRP A O 1
ATOM 1570 N N . ALA A 1 202 ? 28.161 -1.942 5.568 1.00 90.62 202 ALA A N 1
ATOM 1571 C CA . ALA A 1 202 ? 27.865 -2.628 6.824 1.00 90.62 202 ALA A CA 1
ATOM 1572 C C . ALA A 1 202 ? 26.440 -3.204 6.831 1.00 90.62 202 ALA A C 1
ATOM 1574 O O . ALA A 1 202 ? 26.247 -4.386 7.115 1.00 90.62 202 ALA A O 1
ATOM 1575 N N . THR A 1 203 ? 25.456 -2.399 6.420 1.00 86.44 203 THR A N 1
ATOM 1576 C CA . THR A 1 203 ? 24.058 -2.836 6.283 1.00 86.44 203 THR A CA 1
ATOM 1577 C C . THR A 1 203 ? 23.939 -3.960 5.262 1.00 86.44 203 THR A C 1
ATOM 1579 O O . THR A 1 203 ? 23.258 -4.954 5.495 1.00 86.44 203 THR A O 1
ATOM 1582 N N . GLY A 1 204 ? 24.641 -3.847 4.136 1.00 91.88 204 GLY A N 1
ATOM 1583 C CA . GLY A 1 204 ? 24.618 -4.866 3.105 1.00 91.88 204 GLY A CA 1
ATOM 1584 C C . GLY A 1 204 ? 25.227 -6.199 3.551 1.00 91.88 204 GLY A C 1
ATOM 1585 O O . GLY A 1 204 ? 24.677 -7.242 3.218 1.00 91.88 204 GLY A O 1
ATOM 1586 N N . MET A 1 205 ? 26.285 -6.199 4.369 1.00 95.31 205 MET A N 1
ATOM 1587 C CA . MET A 1 205 ? 26.822 -7.433 4.969 1.00 95.31 205 MET A CA 1
ATOM 1588 C C . MET A 1 205 ? 25.794 -8.132 5.859 1.00 95.31 205 MET A C 1
ATOM 1590 O O . MET A 1 205 ? 25.632 -9.350 5.774 1.00 95.31 205 MET A O 1
ATOM 1594 N N . ILE A 1 206 ? 25.055 -7.355 6.651 1.00 87.38 206 ILE A N 1
ATOM 1595 C CA . ILE A 1 206 ? 23.978 -7.855 7.510 1.00 87.38 206 ILE A CA 1
ATOM 1596 C C . ILE A 1 206 ? 22.841 -8.440 6.658 1.00 87.38 206 ILE A C 1
ATOM 1598 O O . ILE A 1 206 ? 22.430 -9.578 6.872 1.00 87.38 206 ILE A O 1
ATOM 1602 N N . LEU A 1 207 ? 22.375 -7.704 5.644 1.00 86.00 207 LEU A N 1
ATOM 1603 C CA . LEU A 1 207 ? 21.284 -8.133 4.758 1.00 86.00 207 LEU A CA 1
ATOM 1604 C C . LEU A 1 207 ? 21.642 -9.369 3.928 1.00 86.00 207 LEU A C 1
ATOM 1606 O O . LEU A 1 207 ? 20.802 -10.242 3.716 1.00 86.00 207 LEU A O 1
ATOM 1610 N N . LEU A 1 208 ? 22.894 -9.475 3.482 1.00 91.31 208 LEU A N 1
ATOM 1611 C CA . LEU A 1 208 ? 23.397 -10.660 2.786 1.00 91.31 208 LEU A CA 1
ATOM 1612 C C . LEU A 1 208 ? 23.668 -11.833 3.733 1.00 91.31 208 LEU A C 1
ATOM 1614 O O . LEU A 1 208 ? 23.949 -12.935 3.247 1.00 91.31 208 LEU A O 1
ATOM 1618 N N . ARG A 1 209 ? 23.542 -11.604 5.049 1.00 90.81 209 ARG A N 1
ATOM 1619 C CA . ARG A 1 209 ? 23.792 -12.558 6.133 1.00 90.81 209 ARG A CA 1
ATOM 1620 C C . ARG A 1 209 ? 25.238 -13.074 6.113 1.00 90.81 209 ARG A C 1
ATOM 1622 O O . ARG A 1 209 ? 25.490 -14.255 6.317 1.00 90.81 209 ARG A O 1
ATOM 1629 N N . ILE A 1 210 ? 26.197 -12.187 5.829 1.00 92.56 210 ILE A N 1
ATOM 1630 C CA . ILE A 1 210 ? 27.630 -12.502 5.748 1.00 92.56 210 ILE A CA 1
ATOM 1631 C C . ILE A 1 210 ? 28.322 -12.027 7.026 1.00 92.56 210 ILE A C 1
ATOM 1633 O O . ILE A 1 210 ? 28.486 -10.827 7.247 1.00 92.56 210 ILE A O 1
ATOM 1637 N N . ASN A 1 211 ? 28.798 -12.966 7.843 1.00 91.06 211 ASN A N 1
ATOM 1638 C CA . ASN A 1 211 ? 29.644 -12.640 8.988 1.00 91.06 211 ASN A CA 1
ATOM 1639 C C . ASN A 1 211 ? 31.105 -12.468 8.536 1.00 91.06 211 ASN A C 1
ATOM 1641 O O . ASN A 1 211 ? 31.852 -13.440 8.405 1.00 91.06 211 ASN A O 1
ATOM 1645 N N . LEU A 1 212 ? 31.506 -11.219 8.280 1.00 94.19 212 LEU A N 1
ATOM 1646 C CA . LEU A 1 212 ? 32.867 -10.889 7.847 1.00 94.19 212 LEU A CA 1
ATOM 1647 C C . LEU A 1 212 ? 33.938 -11.267 8.871 1.00 94.19 212 LEU A C 1
ATOM 1649 O O . LEU A 1 212 ? 35.026 -11.670 8.464 1.00 94.19 212 LEU A O 1
ATOM 1653 N N . GLU A 1 213 ? 33.646 -11.180 10.168 1.00 93.88 213 GLU A N 1
ATOM 1654 C CA . GLU A 1 213 ? 34.623 -11.497 11.211 1.00 93.88 213 GLU A CA 1
ATOM 1655 C C . GLU A 1 213 ? 34.938 -12.992 11.222 1.00 93.88 213 GLU A C 1
ATOM 1657 O O . GLU A 1 213 ? 36.104 -13.374 11.234 1.00 93.88 213 GLU A O 1
ATOM 1662 N N . THR A 1 214 ? 33.922 -13.851 11.109 1.00 89.69 214 THR A N 1
ATOM 1663 C CA . THR A 1 214 ? 34.127 -15.303 10.988 1.00 89.69 214 THR A CA 1
ATOM 1664 C C . THR A 1 214 ? 34.806 -15.677 9.670 1.00 89.69 214 THR A C 1
ATOM 1666 O O . THR A 1 214 ? 35.664 -16.555 9.640 1.00 89.69 214 THR A O 1
ATOM 1669 N N . LEU A 1 215 ? 34.425 -15.014 8.576 1.00 92.75 215 LEU A N 1
ATOM 1670 C CA . LEU A 1 215 ? 34.897 -15.339 7.232 1.00 92.75 215 LEU A CA 1
ATOM 1671 C C . LEU A 1 215 ? 36.342 -14.894 6.976 1.00 92.75 215 LEU A C 1
ATOM 1673 O O . LEU A 1 215 ? 37.121 -15.596 6.327 1.00 92.75 215 LEU A O 1
ATOM 1677 N N . THR A 1 216 ? 36.679 -13.695 7.446 1.00 95.31 216 THR A N 1
ATOM 1678 C CA . THR A 1 216 ? 37.927 -13.010 7.099 1.00 95.31 216 THR A CA 1
ATOM 1679 C C . THR A 1 216 ? 38.845 -12.772 8.293 1.00 95.31 216 THR A C 1
ATOM 1681 O O . THR A 1 216 ? 40.017 -12.461 8.093 1.00 95.31 216 THR A O 1
ATOM 1684 N N . GLY A 1 217 ? 38.343 -12.913 9.524 1.00 95.56 217 GLY A N 1
ATOM 1685 C CA . GLY A 1 217 ? 39.045 -12.494 10.738 1.00 95.56 217 GLY A CA 1
ATOM 1686 C C . GLY A 1 217 ? 39.071 -10.975 10.940 1.00 95.56 217 GLY A C 1
ATOM 1687 O O . GLY A 1 217 ? 39.755 -10.501 11.843 1.00 95.56 217 GLY A O 1
ATOM 1688 N N . MET A 1 218 ? 38.367 -10.206 10.101 1.00 96.94 218 MET A N 1
ATOM 1689 C CA . MET A 1 218 ? 38.377 -8.742 10.111 1.00 96.94 218 MET A CA 1
ATOM 1690 C C . MET A 1 218 ? 36.973 -8.172 10.296 1.00 96.94 218 MET A C 1
ATOM 1692 O O . MET A 1 218 ? 35.986 -8.723 9.806 1.00 96.94 218 MET A O 1
ATOM 1696 N N . LYS A 1 219 ? 36.894 -7.020 10.966 1.00 94.50 219 LYS A N 1
ATOM 1697 C CA . LYS A 1 219 ? 35.634 -6.284 11.133 1.00 94.50 219 LYS A CA 1
ATOM 1698 C C . LYS A 1 219 ? 35.152 -5.714 9.795 1.00 94.50 219 LYS A C 1
ATOM 1700 O O . LYS A 1 219 ? 35.992 -5.335 8.973 1.00 94.50 219 LYS A O 1
ATOM 1705 N N . PRO A 1 220 ? 33.833 -5.529 9.587 1.00 95.25 220 PRO A N 1
ATOM 1706 C CA . PRO A 1 220 ? 33.309 -4.903 8.372 1.00 95.25 220 PRO A CA 1
ATOM 1707 C C . PRO A 1 220 ? 33.962 -3.563 8.023 1.00 95.25 220 PRO A C 1
ATOM 1709 O O . PRO A 1 220 ? 34.265 -3.319 6.855 1.00 95.25 220 PRO A O 1
ATOM 1712 N N . SER A 1 221 ? 34.248 -2.742 9.036 1.00 95.00 221 SER A N 1
ATOM 1713 C CA . SER A 1 221 ? 34.933 -1.456 8.886 1.00 95.00 221 SER A CA 1
ATOM 1714 C C . SER A 1 221 ? 36.384 -1.588 8.431 1.00 95.00 221 SER A C 1
ATOM 1716 O O . SER A 1 221 ? 36.854 -0.783 7.635 1.00 95.00 221 SER A O 1
ATOM 1718 N N . GLN A 1 222 ? 37.095 -2.626 8.877 1.00 96.75 222 GLN A N 1
ATOM 1719 C CA . GLN A 1 222 ? 38.466 -2.890 8.443 1.00 96.75 222 GLN A CA 1
ATOM 1720 C C . GLN A 1 222 ? 38.497 -3.281 6.967 1.00 96.75 222 GLN A C 1
ATOM 1722 O O . GLN A 1 222 ? 39.273 -2.709 6.209 1.00 96.75 222 GLN A O 1
ATOM 1727 N N . VAL A 1 223 ? 37.611 -4.190 6.545 1.00 97.38 223 VAL A N 1
ATOM 1728 C CA . VAL A 1 223 ? 37.500 -4.591 5.134 1.00 97.38 223 VAL A CA 1
ATOM 1729 C C . VAL A 1 223 ? 37.097 -3.400 4.262 1.00 97.38 223 VAL A C 1
ATOM 1731 O O . VAL A 1 223 ? 37.677 -3.200 3.199 1.00 97.38 223 VAL A O 1
ATOM 1734 N N . PHE A 1 224 ? 36.166 -2.562 4.730 1.00 97.50 224 PHE A N 1
ATOM 1735 C CA . PHE A 1 224 ? 35.795 -1.332 4.032 1.00 97.50 224 PHE A CA 1
ATOM 1736 C C . PHE A 1 224 ? 36.984 -0.388 3.847 1.00 97.50 224 PHE A C 1
ATOM 1738 O O . PHE A 1 224 ? 37.233 0.061 2.734 1.00 97.50 224 PHE A O 1
ATOM 1745 N N . ASN A 1 225 ? 37.763 -0.149 4.902 1.00 96.31 225 ASN A N 1
ATOM 1746 C CA . ASN A 1 225 ? 38.945 0.712 4.840 1.00 96.31 225 ASN A CA 1
ATOM 1747 C C . ASN A 1 225 ? 40.051 0.152 3.934 1.00 96.31 225 ASN A C 1
ATOM 1749 O O . ASN A 1 225 ? 40.878 0.913 3.449 1.00 96.31 225 ASN A O 1
ATOM 1753 N N . MET A 1 226 ? 40.092 -1.165 3.707 1.00 96.25 226 MET A N 1
ATOM 1754 C CA . MET A 1 226 ? 41.006 -1.757 2.726 1.00 96.25 226 MET A CA 1
ATOM 1755 C C . MET A 1 226 ? 40.529 -1.548 1.283 1.00 96.25 226 MET A C 1
ATOM 1757 O O . MET A 1 226 ? 41.356 -1.497 0.375 1.00 96.25 226 MET A O 1
ATOM 1761 N N . MET A 1 227 ? 39.213 -1.448 1.070 1.00 97.25 227 MET A N 1
ATOM 1762 C CA . MET A 1 227 ? 38.627 -1.123 -0.232 1.00 97.25 227 MET A CA 1
ATOM 1763 C C . MET A 1 227 ? 38.707 0.374 -0.535 1.00 97.25 227 MET A C 1
ATOM 1765 O O . MET A 1 227 ? 38.918 0.740 -1.686 1.00 97.25 227 MET A O 1
ATOM 1769 N N . ASP A 1 228 ? 38.523 1.232 0.472 1.00 96.06 228 ASP A N 1
ATOM 1770 C CA . ASP A 1 228 ? 38.577 2.686 0.324 1.00 96.06 228 ASP A CA 1
ATOM 1771 C C . ASP A 1 228 ? 40.025 3.138 0.092 1.00 96.06 228 ASP A C 1
ATOM 1773 O O . ASP A 1 228 ? 40.852 3.195 1.005 1.00 96.06 228 ASP A O 1
ATOM 1777 N N . GLY A 1 229 ? 40.342 3.456 -1.165 1.00 91.06 229 GLY A N 1
ATOM 1778 C CA . GLY A 1 229 ? 41.666 3.923 -1.562 1.00 91.06 229 GLY A CA 1
ATOM 1779 C C . GLY A 1 229 ? 42.029 5.277 -0.950 1.00 91.06 229 GLY A C 1
ATOM 1780 O O . GLY A 1 229 ? 43.214 5.622 -0.915 1.00 91.06 229 GLY A O 1
ATOM 1781 N N . ASN A 1 230 ? 41.040 6.035 -0.461 1.00 92.12 230 ASN A N 1
ATOM 1782 C CA . ASN A 1 230 ? 41.238 7.282 0.258 1.00 92.12 230 ASN A CA 1
ATOM 1783 C C . ASN A 1 230 ? 40.292 7.372 1.475 1.00 92.12 230 ASN A C 1
ATOM 1785 O O . ASN A 1 230 ? 39.207 7.941 1.353 1.00 92.12 230 ASN A O 1
ATOM 1789 N N . PRO A 1 231 ? 40.729 6.945 2.675 1.00 86.31 231 PRO A N 1
ATOM 1790 C CA . PRO A 1 231 ? 39.874 6.859 3.863 1.00 86.31 231 PRO A CA 1
ATOM 1791 C C . PRO A 1 231 ? 39.263 8.194 4.329 1.00 86.31 231 PRO A C 1
ATOM 1793 O O . PRO A 1 231 ? 38.404 8.199 5.206 1.00 86.31 231 PRO A O 1
ATOM 1796 N N . GLN A 1 232 ? 39.679 9.335 3.767 1.00 84.12 232 GLN A N 1
ATOM 1797 C CA . GLN A 1 232 ? 39.042 10.633 4.023 1.00 84.12 232 GLN A CA 1
ATOM 1798 C C . GLN A 1 232 ? 37.674 10.780 3.346 1.00 84.12 232 GLN A C 1
ATOM 1800 O O . GLN A 1 232 ? 36.874 11.618 3.753 1.00 84.12 232 GLN A O 1
ATOM 1805 N N . ASN A 1 233 ? 37.407 9.988 2.312 1.00 87.06 233 ASN A N 1
ATOM 1806 C CA . ASN A 1 233 ? 36.192 10.087 1.523 1.00 87.06 233 ASN A CA 1
ATOM 1807 C C . ASN A 1 233 ? 35.010 9.382 2.202 1.00 87.06 233 ASN A C 1
ATOM 1809 O O . ASN A 1 233 ? 33.890 9.884 2.155 1.00 87.06 233 ASN A O 1
ATOM 1813 N N . GLY A 1 234 ? 35.238 8.230 2.844 1.00 93.00 234 GLY A N 1
ATOM 1814 C CA . GLY A 1 234 ? 34.171 7.453 3.484 1.00 93.00 234 GLY A CA 1
ATOM 1815 C C . GLY A 1 234 ? 33.236 6.759 2.484 1.00 93.00 234 GLY A C 1
ATOM 1816 O O . GLY A 1 234 ? 32.103 6.396 2.824 1.00 93.00 234 GLY A O 1
ATOM 1817 N N . PHE A 1 235 ? 33.686 6.581 1.240 1.00 97.12 235 PHE A N 1
ATOM 1818 C CA . PHE A 1 235 ? 32.961 5.875 0.187 1.00 97.12 235 PHE A CA 1
ATOM 1819 C C . PHE A 1 235 ? 33.915 5.103 -0.722 1.00 97.12 235 PHE A C 1
ATOM 1821 O O . PHE A 1 235 ? 34.941 5.628 -1.132 1.00 97.12 235 PHE A O 1
ATOM 1828 N N . VAL A 1 236 ? 33.514 3.891 -1.110 1.00 97.69 236 VAL A N 1
ATOM 1829 C CA . VAL A 1 236 ? 34.246 3.047 -2.062 1.00 97.69 236 VAL A CA 1
ATOM 1830 C C . VAL A 1 236 ? 33.674 3.275 -3.454 1.00 97.69 236 VAL A C 1
ATOM 1832 O O . VAL A 1 236 ? 32.499 3.001 -3.716 1.00 97.69 236 VAL A O 1
ATOM 1835 N N . SER A 1 237 ? 34.494 3.790 -4.364 1.00 97.69 237 SER A N 1
ATOM 1836 C CA . SER A 1 237 ? 34.139 3.950 -5.773 1.00 97.69 237 SER A CA 1
ATOM 1837 C C . SER A 1 237 ? 34.250 2.636 -6.547 1.00 97.69 237 SER A C 1
ATOM 1839 O O . SER A 1 237 ? 34.950 1.701 -6.157 1.00 97.69 237 SER A O 1
ATOM 1841 N N . ARG A 1 238 ? 33.618 2.576 -7.724 1.00 97.44 238 ARG A N 1
ATOM 1842 C CA . ARG A 1 238 ? 33.719 1.406 -8.614 1.00 97.44 238 ARG A CA 1
ATOM 1843 C C . ARG A 1 238 ? 35.161 1.061 -8.994 1.00 97.44 238 ARG A C 1
ATOM 1845 O O . ARG A 1 238 ? 35.496 -0.111 -9.108 1.00 97.44 238 ARG A O 1
ATOM 1852 N N . LYS A 1 239 ? 36.009 2.074 -9.205 1.00 96.62 239 LYS A N 1
ATOM 1853 C CA . LYS A 1 239 ? 37.420 1.873 -9.572 1.00 96.62 239 LYS A CA 1
ATOM 1854 C C . LYS A 1 239 ? 38.204 1.239 -8.427 1.00 96.62 239 LYS A C 1
ATOM 1856 O O . LYS A 1 239 ? 38.997 0.337 -8.668 1.00 96.62 239 LYS A O 1
ATOM 1861 N N . GLU A 1 240 ? 37.964 1.698 -7.204 1.00 96.69 240 GLU A N 1
ATOM 1862 C CA . GLU A 1 240 ? 38.588 1.153 -5.996 1.00 96.69 240 GLU A CA 1
ATOM 1863 C C . GLU A 1 240 ? 38.117 -0.272 -5.719 1.00 96.69 240 GLU A C 1
ATOM 1865 O O . GLU A 1 240 ? 38.947 -1.140 -5.484 1.00 96.69 240 GLU A O 1
ATOM 1870 N N . TRP A 1 241 ? 36.817 -0.544 -5.870 1.00 97.25 241 TRP A N 1
ATOM 1871 C CA . TRP A 1 241 ? 36.266 -1.897 -5.792 1.00 97.25 241 TRP A CA 1
ATOM 1872 C C . TRP A 1 241 ? 36.930 -2.856 -6.784 1.00 97.25 241 TRP A C 1
ATOM 1874 O O . TRP A 1 241 ? 37.384 -3.931 -6.400 1.00 97.25 241 TRP A O 1
ATOM 1884 N N . THR A 1 242 ? 37.011 -2.469 -8.062 1.00 95.38 242 THR A N 1
ATOM 1885 C CA . THR A 1 242 ? 37.664 -3.292 -9.087 1.00 95.38 242 THR A CA 1
ATOM 1886 C C . THR A 1 242 ? 39.131 -3.512 -8.751 1.00 95.38 242 THR A C 1
ATOM 1888 O O . THR A 1 242 ? 39.571 -4.650 -8.769 1.00 95.38 242 THR A O 1
ATOM 1891 N N . ARG A 1 243 ? 39.863 -2.463 -8.358 1.00 95.25 243 ARG A N 1
ATOM 1892 C CA . ARG A 1 243 ? 41.270 -2.570 -7.949 1.00 95.25 243 ARG A CA 1
ATOM 1893 C C . ARG A 1 243 ? 41.464 -3.482 -6.733 1.00 95.25 243 ARG A C 1
ATOM 1895 O O . ARG A 1 243 ? 42.431 -4.231 -6.684 1.00 95.25 243 ARG A O 1
ATOM 1902 N N . PHE A 1 244 ? 40.561 -3.425 -5.756 1.00 95.75 244 PHE A N 1
ATOM 1903 C CA . PHE A 1 244 ? 40.619 -4.258 -4.555 1.00 95.75 244 PHE A CA 1
ATOM 1904 C C . PHE A 1 244 ? 40.484 -5.750 -4.885 1.00 95.75 244 PHE A C 1
ATOM 1906 O O . PHE A 1 244 ? 41.199 -6.574 -4.318 1.00 95.75 244 PHE A O 1
ATOM 1913 N N . PHE A 1 245 ? 39.613 -6.094 -5.837 1.00 95.44 245 PHE A N 1
ATOM 1914 C CA . PHE A 1 245 ? 39.401 -7.474 -6.280 1.00 95.44 245 PHE A CA 1
ATOM 1915 C C . PHE A 1 245 ? 40.240 -7.888 -7.501 1.00 95.44 245 PHE A C 1
ATOM 1917 O O . PHE A 1 245 ? 40.208 -9.056 -7.881 1.00 95.44 245 PHE A O 1
ATOM 1924 N N . GLU A 1 246 ? 41.022 -6.982 -8.091 1.00 92.25 246 GLU A N 1
ATOM 1925 C CA . GLU A 1 246 ? 41.823 -7.227 -9.301 1.00 92.25 246 GLU A CA 1
ATOM 1926 C C . GLU A 1 246 ? 42.813 -8.382 -9.104 1.00 92.25 246 GLU A C 1
ATOM 1928 O O . GLU A 1 246 ? 42.910 -9.266 -9.950 1.00 92.25 246 GLU A O 1
ATOM 1933 N N . ALA A 1 247 ? 43.452 -8.454 -7.930 1.00 82.94 247 ALA A N 1
ATOM 1934 C CA . ALA A 1 247 ? 44.356 -9.549 -7.568 1.00 82.94 247 ALA A CA 1
ATOM 1935 C C . ALA A 1 247 ? 43.663 -10.929 -7.502 1.00 82.94 247 ALA A C 1
ATOM 1937 O O . ALA A 1 247 ? 44.335 -11.958 -7.530 1.00 82.94 247 ALA A O 1
ATOM 1938 N N . LEU A 1 248 ? 42.328 -10.964 -7.410 1.00 83.94 248 LEU A N 1
ATOM 1939 C CA . LEU A 1 248 ? 41.523 -12.190 -7.412 1.00 83.94 248 LEU A CA 1
ATOM 1940 C C . LEU A 1 248 ? 40.913 -12.504 -8.783 1.00 83.94 248 LEU A C 1
ATOM 1942 O O . LEU A 1 248 ? 40.563 -13.658 -9.045 1.00 83.94 248 LEU A O 1
ATOM 1946 N N . GLU A 1 249 ? 40.795 -11.498 -9.656 1.00 67.25 249 GLU A N 1
ATOM 1947 C CA . GLU A 1 249 ? 40.282 -11.637 -11.024 1.00 67.25 249 GLU A CA 1
ATOM 1948 C C . GLU A 1 249 ? 41.292 -12.281 -11.992 1.00 67.25 249 GLU A C 1
ATOM 1950 O O . GLU A 1 249 ? 40.911 -12.622 -13.112 1.00 67.25 249 GLU A O 1
ATOM 1955 N N . GLU A 1 250 ? 42.534 -12.552 -11.568 1.00 62.03 250 GLU A N 1
ATOM 1956 C CA . GLU A 1 250 ? 43.545 -13.312 -12.327 1.00 62.03 250 GLU A CA 1
ATOM 1957 C C . GLU A 1 250 ? 43.187 -14.815 -12.466 1.00 62.03 250 GLU A C 1
ATOM 1959 O O . GLU A 1 250 ? 43.904 -15.710 -12.018 1.00 62.03 250 GLU A O 1
ATOM 1964 N N . GLY A 1 251 ? 42.038 -15.112 -13.084 1.00 71.69 251 GLY A N 1
ATOM 1965 C CA . GLY A 1 251 ? 41.591 -16.427 -13.565 1.00 71.69 251 GLY A CA 1
ATOM 1966 C C . GLY A 1 251 ? 41.145 -17.425 -12.493 1.00 71.69 251 GLY A C 1
ATOM 1967 O O . GLY A 1 251 ? 40.142 -18.118 -12.667 1.00 71.69 251 GLY A O 1
ATOM 1968 N N . ARG A 1 252 ? 41.828 -17.468 -11.346 1.00 83.50 252 ARG A N 1
ATOM 1969 C CA . ARG A 1 252 ? 41.667 -18.524 -10.340 1.00 83.50 252 ARG A CA 1
ATOM 1970 C C . ARG A 1 252 ? 40.250 -18.607 -9.769 1.00 83.50 252 ARG A C 1
ATOM 1972 O O . ARG A 1 252 ? 39.707 -19.701 -9.655 1.00 83.50 252 ARG A O 1
ATOM 1979 N N . LEU A 1 253 ? 39.629 -17.482 -9.409 1.00 84.31 253 LEU A N 1
ATOM 1980 C CA . LEU A 1 253 ? 38.303 -17.498 -8.776 1.00 84.31 253 LEU A CA 1
ATOM 1981 C C . LEU A 1 253 ? 37.183 -17.851 -9.771 1.00 84.31 253 LEU A C 1
ATOM 1983 O O . LEU A 1 253 ? 36.246 -18.572 -9.424 1.00 84.31 253 LEU A O 1
ATOM 1987 N N . ALA A 1 254 ? 37.308 -17.396 -11.021 1.00 80.50 254 ALA A N 1
ATOM 1988 C CA . ALA A 1 254 ? 36.376 -17.733 -12.095 1.00 80.50 254 ALA A CA 1
ATOM 1989 C C . ALA A 1 254 ? 36.410 -19.237 -12.418 1.00 80.50 254 ALA A C 1
ATOM 1991 O O . ALA A 1 254 ? 35.354 -19.862 -12.527 1.00 80.50 254 ALA A O 1
ATOM 1992 N N . GLU A 1 255 ? 37.604 -19.839 -12.474 1.00 87.81 255 GLU A N 1
ATOM 1993 C CA . GLU A 1 255 ? 37.773 -21.288 -12.648 1.00 87.81 255 GLU A CA 1
ATOM 1994 C C . GLU A 1 255 ? 37.159 -22.086 -11.487 1.00 87.81 255 GLU A C 1
ATOM 1996 O O . GLU A 1 255 ? 36.503 -23.107 -11.709 1.00 87.81 255 GLU A O 1
ATOM 2001 N N . LEU A 1 256 ? 37.319 -21.613 -10.244 1.00 85.56 256 LEU A N 1
ATOM 2002 C CA . LEU A 1 256 ? 36.726 -22.255 -9.067 1.00 85.56 256 LEU A CA 1
ATOM 2003 C C . LEU A 1 256 ? 35.194 -22.195 -9.083 1.00 85.56 256 LEU A C 1
ATOM 2005 O O . LEU A 1 256 ? 34.550 -23.185 -8.737 1.00 85.56 256 LEU A O 1
ATOM 2009 N N . LEU A 1 257 ? 34.603 -21.079 -9.521 1.00 81.25 257 LEU A N 1
ATOM 2010 C CA . LEU A 1 257 ? 33.150 -20.949 -9.663 1.00 81.25 257 LEU A CA 1
ATOM 2011 C C . LEU A 1 257 ? 32.598 -21.828 -10.781 1.00 81.25 257 LEU A C 1
ATOM 2013 O O . LEU A 1 257 ? 31.580 -22.489 -10.586 1.00 81.25 257 LEU A O 1
ATOM 2017 N N . GLU A 1 258 ? 33.272 -21.879 -11.931 1.00 83.88 258 GLU A N 1
ATOM 2018 C CA . GLU A 1 258 ? 32.869 -22.757 -13.030 1.00 83.88 258 GLU A CA 1
ATOM 2019 C C . GLU A 1 258 ? 32.941 -24.228 -12.602 1.00 83.88 258 GLU A C 1
ATOM 2021 O O . GLU A 1 258 ? 32.022 -25.006 -12.872 1.00 83.88 258 GLU A O 1
ATOM 2026 N N . LYS A 1 259 ? 33.992 -24.603 -11.864 1.00 86.88 259 LYS A N 1
ATOM 2027 C CA . LYS A 1 259 ? 34.139 -25.941 -11.290 1.00 86.88 259 LYS A CA 1
ATOM 2028 C C . LYS A 1 259 ? 33.040 -26.249 -10.268 1.00 86.88 259 LYS A C 1
ATOM 2030 O O . LYS A 1 259 ? 32.398 -27.292 -10.370 1.00 86.88 259 LYS A O 1
ATOM 2035 N N . ALA A 1 260 ? 32.769 -25.341 -9.330 1.00 83.69 260 ALA A N 1
ATOM 2036 C CA . ALA A 1 260 ? 31.730 -25.522 -8.318 1.00 83.69 260 ALA A CA 1
ATOM 2037 C C . ALA A 1 260 ? 30.324 -25.632 -8.938 1.00 83.69 260 ALA A C 1
ATOM 2039 O O . ALA A 1 260 ? 29.544 -26.503 -8.544 1.00 83.69 260 ALA A O 1
ATOM 2040 N N . ALA A 1 261 ? 30.022 -24.804 -9.944 1.00 81.44 261 ALA A N 1
ATOM 2041 C CA . ALA A 1 261 ? 28.751 -24.828 -10.662 1.00 81.44 261 ALA A CA 1
ATOM 2042 C C . ALA A 1 261 ? 28.567 -26.121 -11.472 1.00 81.44 261 ALA A C 1
ATOM 2044 O O . ALA A 1 261 ? 27.495 -26.724 -11.418 1.00 81.44 261 ALA A O 1
ATOM 2045 N N . LYS A 1 262 ? 29.608 -26.585 -12.181 1.00 86.94 262 LYS A N 1
ATOM 2046 C CA . LYS A 1 262 ? 29.565 -27.841 -12.952 1.00 86.94 262 LYS A CA 1
ATOM 2047 C C . LYS A 1 262 ? 29.405 -29.072 -12.065 1.00 86.94 262 LYS A C 1
ATOM 2049 O O . LYS A 1 262 ? 28.679 -29.990 -12.431 1.00 86.94 262 LYS A O 1
ATOM 2054 N N . GLU A 1 263 ? 30.085 -29.107 -10.923 1.00 87.44 263 GLU A N 1
ATOM 2055 C CA . GLU A 1 263 ? 30.084 -30.285 -10.052 1.00 87.44 263 GLU A CA 1
ATOM 2056 C C . GLU A 1 263 ? 28.797 -30.425 -9.235 1.00 87.44 263 GLU A C 1
ATOM 2058 O O . GLU A 1 263 ? 28.374 -31.546 -8.959 1.00 87.44 263 GLU A O 1
ATOM 2063 N N . GLN A 1 264 ? 28.175 -29.316 -8.822 1.00 83.31 264 GLN A N 1
ATOM 2064 C CA . GLN A 1 264 ? 27.107 -29.375 -7.823 1.00 83.31 264 GLN A CA 1
ATOM 2065 C C . GLN A 1 264 ? 25.832 -28.597 -8.173 1.00 83.31 264 GLN A C 1
ATOM 2067 O O . GLN A 1 264 ? 24.875 -28.654 -7.399 1.00 83.31 264 GLN A O 1
ATOM 2072 N N . GLY A 1 265 ? 25.767 -27.911 -9.314 1.00 88.25 265 GLY A N 1
ATOM 2073 C CA . GLY A 1 265 ? 24.635 -27.054 -9.683 1.00 88.25 265 GLY A CA 1
ATOM 2074 C C . GLY A 1 265 ? 24.645 -25.707 -8.958 1.00 88.25 265 GLY A C 1
ATOM 2075 O O . GLY A 1 265 ? 25.642 -25.305 -8.352 1.00 88.25 265 GLY A O 1
ATOM 2076 N N . THR A 1 266 ? 23.531 -24.982 -9.027 1.00 88.69 266 THR A N 1
ATOM 2077 C CA . THR A 1 266 ? 23.382 -23.687 -8.346 1.00 88.69 266 THR A CA 1
ATOM 2078 C C . THR A 1 266 ? 23.196 -23.870 -6.837 1.00 88.69 266 THR A C 1
ATOM 2080 O O . THR A 1 266 ? 22.719 -24.910 -6.377 1.00 88.69 266 THR A O 1
ATOM 2083 N N . ILE A 1 267 ? 23.546 -22.856 -6.037 1.00 89.25 267 ILE A N 1
ATOM 2084 C CA . ILE A 1 267 ? 23.398 -22.956 -4.578 1.00 89.25 267 ILE A CA 1
ATOM 2085 C C . ILE A 1 267 ? 21.934 -23.125 -4.157 1.00 89.25 267 ILE A C 1
ATOM 2087 O O . ILE A 1 267 ? 21.645 -23.899 -3.255 1.00 89.25 267 ILE A O 1
ATOM 2091 N N . ALA A 1 268 ? 20.999 -22.492 -4.873 1.00 88.12 268 ALA A N 1
ATOM 2092 C CA . ALA A 1 268 ? 19.566 -22.647 -4.637 1.00 88.12 268 ALA A CA 1
ATOM 2093 C C . ALA A 1 268 ? 19.105 -24.101 -4.853 1.00 88.12 268 ALA A C 1
ATOM 2095 O O . ALA A 1 268 ? 18.346 -24.645 -4.055 1.00 88.12 268 ALA A O 1
ATOM 2096 N N . GLU A 1 269 ? 19.613 -24.780 -5.887 1.00 91.81 269 GLU A N 1
ATOM 2097 C CA . GLU A 1 269 ? 19.326 -26.203 -6.118 1.00 91.81 269 GLU A CA 1
ATOM 2098 C C . GLU A 1 269 ? 19.948 -27.109 -5.051 1.00 91.81 269 GLU A C 1
ATOM 2100 O O . GLU A 1 269 ? 19.397 -28.172 -4.751 1.00 91.81 269 GLU A O 1
ATOM 2105 N N . ARG A 1 270 ? 21.107 -26.736 -4.491 1.00 91.75 270 ARG A N 1
ATOM 2106 C CA . ARG A 1 270 ? 21.714 -27.458 -3.362 1.00 91.75 270 ARG A CA 1
ATOM 2107 C C . ARG A 1 270 ? 20.891 -27.293 -2.089 1.00 91.75 270 ARG A C 1
ATOM 2109 O O . ARG A 1 270 ? 20.494 -28.299 -1.506 1.00 91.75 270 ARG A O 1
ATOM 2116 N N . VAL A 1 271 ? 20.546 -26.056 -1.732 1.00 92.31 271 VAL A N 1
ATOM 2117 C CA . VAL A 1 271 ? 19.704 -25.735 -0.570 1.00 92.31 271 VAL A CA 1
ATOM 2118 C C . VAL A 1 271 ? 18.356 -26.442 -0.675 1.00 92.31 271 VAL A C 1
ATOM 2120 O O . VAL A 1 271 ? 17.961 -27.133 0.257 1.00 92.31 271 VAL A O 1
ATOM 2123 N N . LYS A 1 272 ? 17.699 -26.401 -1.840 1.00 92.88 272 LYS A N 1
ATOM 2124 C CA . LYS A 1 272 ? 16.431 -27.108 -2.067 1.00 92.88 272 LYS A CA 1
ATOM 2125 C C . LYS A 1 272 ? 16.562 -28.625 -1.919 1.00 92.88 272 LYS A C 1
ATOM 2127 O O . LYS A 1 272 ? 15.694 -29.257 -1.314 1.00 92.88 272 LYS A O 1
ATOM 2132 N N . ARG A 1 273 ? 17.634 -29.229 -2.452 1.00 93.88 273 ARG A N 1
ATOM 2133 C CA . ARG A 1 273 ? 17.909 -30.669 -2.281 1.00 93.88 273 ARG A CA 1
ATOM 2134 C C . ARG A 1 273 ? 18.125 -31.024 -0.816 1.00 93.88 273 ARG A C 1
ATOM 2136 O O . ARG A 1 273 ? 17.617 -32.046 -0.369 1.00 93.88 273 ARG A O 1
ATOM 2143 N N . ARG A 1 274 ? 18.836 -30.178 -0.073 1.00 92.31 274 ARG A N 1
ATOM 2144 C CA . ARG A 1 274 ? 19.103 -30.388 1.349 1.00 92.31 274 ARG A CA 1
ATOM 2145 C C . ARG A 1 274 ? 17.866 -30.199 2.218 1.00 92.31 274 ARG A C 1
ATOM 2147 O O . ARG A 1 274 ? 17.604 -31.058 3.049 1.00 92.31 274 ARG A O 1
ATOM 2154 N N . ALA A 1 275 ? 17.074 -29.160 1.970 1.00 91.44 275 ALA A N 1
ATOM 2155 C CA . ALA A 1 275 ? 15.784 -28.955 2.619 1.00 91.44 275 ALA A CA 1
ATOM 2156 C C . ALA A 1 275 ? 14.848 -30.149 2.368 1.00 91.44 275 ALA A C 1
ATOM 2158 O O . ALA A 1 275 ? 14.270 -30.692 3.301 1.00 91.44 275 ALA A O 1
ATOM 2159 N N . SER A 1 276 ? 14.784 -30.641 1.124 1.00 92.75 276 SER A N 1
ATOM 2160 C CA . SER A 1 276 ? 13.988 -31.833 0.785 1.00 92.75 276 SER A CA 1
ATOM 2161 C C . SER A 1 276 ? 14.504 -33.097 1.476 1.00 92.75 276 SER A C 1
ATOM 2163 O O . SER A 1 276 ? 13.716 -33.959 1.847 1.00 92.75 276 SER A O 1
ATOM 2165 N N . LYS A 1 277 ? 15.828 -33.228 1.638 1.00 93.88 277 LYS A N 1
ATOM 2166 C CA . LYS A 1 277 ? 16.444 -34.354 2.345 1.00 93.88 277 LYS A CA 1
ATOM 2167 C C . LYS A 1 277 ? 16.123 -34.316 3.841 1.00 93.88 277 LYS A C 1
ATOM 2169 O O . LYS A 1 277 ? 15.747 -35.348 4.378 1.00 93.88 277 LYS A O 1
ATOM 2174 N N . LEU A 1 278 ? 16.221 -33.149 4.475 1.00 89.56 278 LEU A N 1
ATOM 2175 C CA . LEU A 1 278 ? 15.844 -32.954 5.878 1.00 89.56 278 LEU A CA 1
ATOM 2176 C C . LEU A 1 278 ? 14.354 -33.239 6.101 1.00 89.56 278 LEU A C 1
ATOM 2178 O O . LEU A 1 278 ? 14.003 -33.949 7.036 1.00 89.56 278 LEU A O 1
ATOM 2182 N N . GLU A 1 279 ? 13.486 -32.790 5.190 1.00 88.44 279 GLU A N 1
ATOM 2183 C CA . GLU A 1 279 ? 12.052 -33.095 5.270 1.00 88.44 279 GLU A CA 1
ATOM 2184 C C . GLU A 1 279 ? 11.760 -34.588 5.041 1.00 88.44 279 GLU A C 1
ATOM 2186 O O . GLU A 1 279 ? 10.829 -35.131 5.624 1.00 88.44 279 GLU A O 1
ATOM 2191 N N . ALA A 1 280 ? 12.558 -35.286 4.225 1.00 91.19 280 ALA A N 1
ATOM 2192 C CA . ALA A 1 280 ? 12.420 -36.729 4.014 1.00 91.19 280 ALA A CA 1
ATOM 2193 C C . ALA A 1 280 ? 12.973 -37.572 5.178 1.00 91.19 280 ALA A C 1
ATOM 2195 O O . ALA A 1 280 ? 12.486 -38.677 5.414 1.00 91.19 280 ALA A O 1
ATOM 2196 N N . GLU A 1 281 ? 13.990 -37.075 5.886 1.00 89.00 281 GLU A N 1
ATOM 2197 C CA . GLU A 1 281 ? 14.528 -37.683 7.113 1.00 89.00 281 GLU A CA 1
ATOM 2198 C C . GLU A 1 281 ? 13.620 -37.439 8.325 1.00 89.00 281 GLU A C 1
ATOM 2200 O O . GLU A 1 281 ? 13.778 -38.091 9.360 1.00 89.00 281 GLU A O 1
ATOM 2205 N N . ARG A 1 282 ? 12.622 -36.559 8.183 1.00 85.56 282 ARG A N 1
ATOM 2206 C CA . ARG A 1 282 ? 11.590 -36.354 9.188 1.00 85.56 282 ARG A CA 1
ATOM 2207 C C . ARG A 1 282 ? 10.844 -37.672 9.430 1.00 85.56 282 ARG A C 1
ATOM 2209 O O . ARG A 1 282 ? 10.300 -38.250 8.483 1.00 85.56 282 ARG A O 1
ATOM 2216 N N . PRO A 1 283 ? 10.773 -38.161 10.681 1.00 83.56 283 PRO A N 1
ATOM 2217 C CA . PRO A 1 283 ? 9.959 -39.326 10.985 1.00 83.56 283 PRO A CA 1
ATOM 2218 C C . PRO A 1 283 ? 8.512 -39.031 10.555 1.00 83.56 283 PRO A C 1
ATOM 2220 O O . PRO A 1 283 ? 8.003 -37.947 10.861 1.00 83.56 283 PRO A O 1
ATOM 2223 N N . PRO A 1 284 ? 7.859 -39.940 9.802 1.00 82.56 284 PRO A N 1
ATOM 2224 C CA . PRO A 1 284 ? 6.509 -39.708 9.312 1.00 82.56 284 PRO A CA 1
ATOM 2225 C C . PRO A 1 284 ? 5.600 -39.385 10.502 1.00 82.56 284 PRO A C 1
ATOM 2227 O O . PRO A 1 284 ? 5.721 -40.063 11.525 1.00 82.56 284 PRO A O 1
ATOM 2230 N N . PRO A 1 285 ? 4.711 -38.378 10.395 1.00 72.56 285 PRO A N 1
ATOM 2231 C CA . PRO A 1 285 ? 3.801 -38.043 11.481 1.00 72.56 285 PRO A CA 1
ATOM 2232 C C . PRO A 1 285 ? 3.041 -39.311 11.858 1.00 72.56 285 PRO A C 1
ATOM 2234 O O . PRO A 1 285 ? 2.407 -39.935 10.995 1.00 72.56 285 PRO A O 1
ATOM 2237 N N . GLU A 1 286 ? 3.186 -39.742 13.113 1.00 63.84 286 GLU A N 1
ATOM 2238 C CA . GLU A 1 286 ? 2.520 -40.940 13.603 1.00 63.84 286 GLU A CA 1
ATOM 2239 C C . GLU A 1 286 ? 1.031 -40.800 13.310 1.00 63.84 286 GLU A C 1
ATOM 2241 O O . GLU A 1 286 ? 0.386 -39.803 13.643 1.00 63.84 286 GLU A O 1
ATOM 2246 N N . LYS A 1 287 ? 0.498 -41.762 12.549 1.00 66.12 287 LYS A N 1
ATOM 2247 C CA . LYS A 1 287 ? -0.903 -41.723 12.141 1.00 66.12 287 LYS A CA 1
ATOM 2248 C C . LYS A 1 287 ? -1.740 -41.711 13.419 1.00 66.12 287 LYS A C 1
ATOM 2250 O O . LYS A 1 287 ? -1.565 -42.642 14.204 1.00 66.12 287 LYS A O 1
ATOM 2255 N N . PRO A 1 288 ? -2.672 -40.757 13.596 1.00 55.31 288 PRO A N 1
ATOM 2256 C CA . PRO A 1 288 ? -3.549 -40.754 14.756 1.00 55.31 288 PRO A CA 1
ATOM 2257 C C . PRO A 1 288 ? -4.250 -42.111 14.821 1.00 55.31 288 PRO A C 1
ATOM 2259 O O . PRO A 1 288 ? -4.939 -42.513 13.871 1.00 55.31 288 PRO A O 1
ATOM 2262 N N . GLU A 1 289 ? -3.996 -42.860 15.896 1.00 48.50 289 GLU A N 1
ATOM 2263 C CA . GLU A 1 289 ? -4.618 -44.157 16.116 1.00 48.50 289 GLU A CA 1
ATOM 2264 C C . GLU A 1 289 ? -6.134 -43.970 16.057 1.00 48.50 289 GLU A C 1
ATOM 2266 O O . GLU A 1 289 ? -6.746 -43.273 16.866 1.00 48.50 289 GLU A O 1
ATOM 2271 N N . LYS A 1 290 ? -6.765 -44.573 15.044 1.00 53.66 290 LYS A N 1
ATOM 2272 C CA . LYS A 1 290 ? -8.219 -44.519 14.903 1.00 53.66 290 LYS A CA 1
ATOM 2273 C C . LYS A 1 290 ? -8.852 -45.114 16.165 1.00 53.66 290 LYS A C 1
ATOM 2275 O O . LYS A 1 290 ? -8.508 -46.249 16.510 1.00 53.66 290 LYS A O 1
ATOM 2280 N N . PRO A 1 291 ? -9.836 -44.444 16.792 1.00 44.25 291 PRO A N 1
ATOM 2281 C CA . PRO A 1 291 ? -10.540 -44.997 17.939 1.00 44.25 291 PRO A CA 1
ATOM 2282 C C . PRO A 1 291 ? -11.204 -46.314 17.526 1.00 44.25 291 PRO A C 1
ATOM 2284 O O . PRO A 1 291 ? -12.112 -46.350 16.687 1.00 44.25 291 PRO A O 1
ATOM 2287 N N . LYS A 1 292 ? -10.716 -47.426 18.088 1.00 45.66 292 LYS A N 1
ATOM 2288 C CA . LYS A 1 292 ? -11.303 -48.756 17.906 1.00 45.66 292 LYS A CA 1
ATOM 2289 C C . LYS A 1 292 ? -12.738 -48.725 18.432 1.00 45.66 292 LYS A C 1
ATOM 2291 O O . LYS A 1 292 ? -12.981 -48.794 19.633 1.00 45.66 292 LYS A O 1
ATOM 2296 N N . ARG A 1 293 ? -13.702 -48.640 17.509 1.00 44.97 293 ARG A N 1
ATOM 2297 C CA . ARG A 1 293 ? -15.127 -48.869 17.777 1.00 44.97 293 ARG A CA 1
ATOM 2298 C C . ARG A 1 293 ? -15.303 -50.234 18.443 1.00 44.97 293 ARG A C 1
ATOM 2300 O O . ARG A 1 293 ? -14.951 -51.264 17.871 1.00 44.97 293 ARG A O 1
ATOM 2307 N N . GLY A 1 294 ? -15.865 -50.205 19.648 1.00 48.38 294 GLY A N 1
ATOM 2308 C CA . GLY A 1 294 ? -16.152 -51.372 20.466 1.00 48.38 294 GLY A CA 1
ATOM 2309 C C . GLY A 1 294 ? -17.089 -52.370 19.788 1.00 48.38 294 GLY A C 1
ATOM 2310 O O . GLY A 1 294 ? -18.114 -52.012 19.207 1.00 48.38 294 GLY A O 1
ATOM 2311 N N . GLY A 1 295 ? -16.743 -53.646 19.928 1.00 45.78 295 GLY A N 1
ATOM 2312 C CA . GLY A 1 295 ? -17.558 -54.778 19.521 1.00 45.78 295 GLY A CA 1
ATOM 2313 C C . GLY A 1 295 ? -17.395 -55.944 20.494 1.00 45.78 295 GLY A C 1
ATOM 2314 O O . GLY A 1 295 ? -16.377 -56.618 20.475 1.00 45.78 295 GLY A O 1
ATOM 2315 N N . ARG A 1 296 ? -18.454 -56.169 21.284 1.00 43.16 296 ARG A N 1
ATOM 2316 C CA . ARG A 1 296 ? -18.903 -57.426 21.923 1.00 43.16 296 ARG A CA 1
ATOM 2317 C C . ARG A 1 296 ? -17.968 -58.204 22.873 1.00 43.16 296 ARG A C 1
ATOM 2319 O O . ARG A 1 296 ? -17.022 -58.866 22.470 1.00 43.16 296 ARG A O 1
ATOM 2326 N N . ARG A 1 297 ? -18.447 -58.289 24.127 1.00 47.19 297 ARG A N 1
ATOM 2327 C CA . ARG A 1 297 ? -18.293 -59.412 25.081 1.00 47.19 297 ARG A CA 1
ATOM 2328 C C . ARG A 1 297 ? -18.307 -60.787 24.385 1.00 47.19 297 ARG A C 1
ATOM 2330 O O . ARG A 1 297 ? -19.179 -61.018 23.543 1.00 47.19 297 ARG A O 1
ATOM 2337 N N . PRO A 1 298 ? -17.485 -61.737 24.865 1.00 46.53 298 PRO A N 1
ATOM 2338 C CA . PRO A 1 298 ? -18.062 -62.777 25.719 1.00 46.53 298 PRO A CA 1
ATOM 2339 C C . PRO A 1 298 ? -17.247 -63.094 26.986 1.00 46.53 298 PRO A C 1
ATOM 2341 O O . PRO A 1 298 ? -16.153 -62.599 27.221 1.00 46.53 298 PRO A O 1
ATOM 2344 N N . SER A 1 299 ? -17.904 -63.882 27.830 1.00 43.97 299 SER A N 1
ATOM 2345 C CA . SER A 1 299 ? -17.575 -64.281 29.195 1.00 43.97 299 SER A CA 1
ATOM 2346 C C . SER A 1 299 ? -16.359 -65.214 29.329 1.00 43.97 299 SER A C 1
ATOM 2348 O O . SER A 1 299 ? -16.113 -66.035 28.453 1.00 43.97 299 SER A O 1
ATOM 2350 N N . ALA A 1 300 ? -15.781 -65.162 30.536 1.00 38.88 300 ALA A N 1
ATOM 2351 C CA . ALA A 1 300 ? -15.168 -66.249 31.310 1.00 38.88 300 ALA A CA 1
ATOM 2352 C C . ALA A 1 300 ? -13.641 -66.508 31.246 1.00 38.88 300 ALA A C 1
ATOM 2354 O O . ALA A 1 300 ? -13.108 -67.062 30.296 1.00 38.88 300 ALA A O 1
ATOM 2355 N N . ALA A 1 301 ? -13.052 -66.259 32.426 1.00 45.94 301 ALA A N 1
ATOM 2356 C CA . ALA A 1 301 ? -12.137 -67.102 33.206 1.00 45.94 301 ALA A CA 1
ATOM 2357 C C . ALA A 1 301 ? -10.627 -67.185 32.872 1.00 45.94 301 ALA A C 1
ATOM 2359 O O . ALA A 1 301 ? -10.215 -67.698 31.843 1.00 45.94 301 ALA A O 1
ATOM 2360 N N . ILE A 1 302 ? -9.852 -66.859 33.922 1.00 45.78 302 ILE A N 1
ATOM 2361 C CA . ILE A 1 302 ? -8.551 -67.430 34.322 1.00 45.78 302 ILE A CA 1
ATOM 2362 C C . ILE A 1 302 ? -7.328 -66.970 33.513 1.00 45.78 302 ILE A C 1
ATOM 2364 O O . ILE A 1 302 ? -7.013 -67.526 32.471 1.00 45.78 302 ILE A O 1
ATOM 2368 N N . ALA A 1 303 ? -6.572 -66.027 34.083 1.00 36.50 303 ALA A N 1
ATOM 2369 C CA . ALA A 1 303 ? -5.194 -66.251 34.545 1.00 36.50 303 ALA A CA 1
ATOM 2370 C C . ALA A 1 303 ? -4.575 -64.917 34.986 1.00 36.50 303 ALA A C 1
ATOM 2372 O O . ALA A 1 303 ? -4.244 -64.049 34.184 1.00 36.50 303 ALA A O 1
ATOM 2373 N N . SER A 1 304 ? -4.418 -64.771 36.295 1.00 43.62 304 SER A N 1
ATOM 2374 C CA . SER A 1 304 ? -3.477 -63.858 36.926 1.00 43.62 304 SER A CA 1
ATOM 2375 C C . SER A 1 304 ? -2.060 -64.228 36.480 1.00 43.62 304 SER A C 1
ATOM 2377 O O . SER A 1 304 ? -1.675 -65.380 36.669 1.00 43.62 304 SER A O 1
ATOM 2379 N N . ASN A 1 305 ? -1.307 -63.285 35.901 1.00 42.44 305 ASN A N 1
ATOM 2380 C CA . ASN A 1 305 ? 0.109 -63.029 36.211 1.00 42.44 305 ASN A CA 1
ATOM 2381 C C . ASN A 1 305 ? 0.708 -61.910 35.330 1.00 42.44 305 ASN A C 1
ATOM 2383 O O . ASN A 1 305 ? 0.639 -61.972 34.109 1.00 42.44 305 ASN A O 1
ATOM 2387 N N . LEU A 1 306 ? 1.377 -60.968 36.012 1.00 46.84 306 LEU A N 1
ATOM 2388 C CA . LEU A 1 306 ? 2.461 -60.085 35.547 1.00 46.84 306 LEU A CA 1
ATOM 2389 C C . LEU A 1 306 ? 2.118 -58.981 34.525 1.00 46.84 306 LEU A C 1
ATOM 2391 O O . LEU A 1 306 ? 2.428 -59.086 33.344 1.00 46.84 306 LEU A O 1
ATOM 2395 N N . VAL A 1 307 ? 1.613 -57.853 35.037 1.00 38.03 307 VAL A N 1
ATOM 2396 C CA . VAL A 1 307 ? 1.844 -56.513 34.463 1.00 38.03 307 VAL A CA 1
ATOM 2397 C C . VAL A 1 307 ? 2.389 -55.636 35.603 1.00 38.03 307 VAL A C 1
ATOM 2399 O O . VAL A 1 307 ? 1.763 -55.615 36.668 1.00 38.03 307 VAL A O 1
ATOM 2402 N N . PRO A 1 308 ? 3.564 -54.996 35.459 1.00 43.47 308 PRO A N 1
ATOM 2403 C CA . PRO A 1 308 ? 4.087 -54.080 36.470 1.00 43.47 308 PRO A CA 1
ATOM 2404 C C . PRO A 1 308 ? 3.196 -52.826 36.555 1.00 43.47 308 PRO A C 1
ATOM 2406 O O . PRO A 1 308 ? 2.564 -52.470 35.560 1.00 43.47 308 PRO A O 1
ATOM 2409 N N . PRO A 1 309 ? 3.099 -52.167 37.723 1.00 43.38 309 PRO A N 1
ATOM 2410 C CA . PRO A 1 309 ? 2.335 -50.932 37.849 1.00 43.38 309 PRO A CA 1
ATOM 2411 C C . PRO A 1 309 ? 2.949 -49.881 36.917 1.00 43.38 309 PRO A C 1
ATOM 2413 O O . PRO A 1 309 ? 4.126 -49.563 37.045 1.00 43.38 309 PRO A O 1
ATOM 2416 N N . ALA A 1 310 ? 2.163 -49.387 35.959 1.00 49.50 310 ALA A N 1
ATOM 2417 C CA . ALA A 1 310 ? 2.517 -48.185 35.223 1.00 49.50 310 ALA A CA 1
ATOM 2418 C C . ALA A 1 310 ? 2.596 -47.033 36.233 1.00 49.50 310 ALA A C 1
ATOM 2420 O O . ALA A 1 310 ? 1.661 -46.826 37.011 1.00 49.50 310 ALA A O 1
ATOM 2421 N N . ASP A 1 311 ? 3.741 -46.359 36.259 1.00 53.12 311 ASP A N 1
ATOM 2422 C CA . ASP A 1 311 ? 4.013 -45.233 37.138 1.00 53.12 311 ASP A CA 1
ATOM 2423 C C . ASP A 1 311 ? 2.981 -44.118 36.915 1.00 53.12 311 ASP A C 1
ATOM 2425 O O . ASP A 1 311 ? 2.807 -43.614 35.807 1.00 53.12 311 ASP A O 1
ATOM 2429 N N . ASN A 1 312 ? 2.338 -43.672 37.996 1.00 55.88 312 ASN A N 1
ATOM 2430 C CA . ASN A 1 312 ? 1.486 -42.476 38.026 1.00 55.88 312 ASN A CA 1
ATOM 2431 C C . ASN A 1 312 ? 2.293 -41.162 37.855 1.00 55.88 312 ASN A C 1
ATOM 2433 O O . ASN A 1 312 ? 1.761 -40.081 38.091 1.00 55.88 312 ASN A O 1
ATOM 2437 N N . SER A 1 313 ? 3.569 -41.230 37.461 1.00 58.75 313 SER A N 1
ATOM 2438 C CA . SER A 1 313 ? 4.486 -40.085 37.410 1.00 58.75 313 SER A CA 1
ATOM 2439 C C . SER A 1 313 ? 4.156 -39.082 36.299 1.00 58.75 313 SER A C 1
ATOM 2441 O O . SER A 1 313 ? 4.428 -37.895 36.456 1.00 58.75 313 SER A O 1
ATOM 2443 N N . ALA A 1 314 ? 3.523 -39.521 35.206 1.00 60.25 314 ALA A N 1
ATOM 2444 C CA . ALA A 1 314 ? 3.172 -38.641 34.089 1.00 60.25 314 ALA A CA 1
ATOM 2445 C C . ALA A 1 314 ? 2.073 -37.619 34.450 1.00 60.25 314 ALA A C 1
ATOM 2447 O O . ALA A 1 314 ? 2.097 -36.489 33.966 1.00 60.25 314 ALA A O 1
ATOM 2448 N N . GLY A 1 315 ? 1.134 -37.989 35.331 1.00 70.38 315 GLY A N 1
ATOM 2449 C CA . GLY A 1 315 ? 0.085 -37.076 35.802 1.00 70.38 315 GLY A CA 1
ATOM 2450 C C . GLY A 1 315 ? 0.624 -35.993 36.738 1.00 70.38 315 GLY A C 1
ATOM 2451 O O . GLY A 1 315 ? 0.234 -34.831 36.633 1.00 70.38 315 GLY A O 1
ATOM 2452 N N . ASP A 1 316 ? 1.574 -36.359 37.601 1.00 76.25 316 ASP A N 1
ATOM 2453 C CA . ASP A 1 316 ? 2.208 -35.423 38.532 1.00 76.25 316 ASP A CA 1
ATOM 2454 C C . ASP A 1 316 ? 3.137 -34.432 37.811 1.00 76.25 316 ASP A C 1
ATOM 2456 O O . ASP A 1 316 ? 3.238 -33.277 38.226 1.00 76.25 316 ASP A O 1
ATOM 2460 N N . ALA A 1 317 ? 3.781 -34.846 36.713 1.00 74.62 317 ALA A N 1
ATOM 2461 C CA . ALA A 1 317 ? 4.621 -33.969 35.897 1.00 74.62 317 ALA A CA 1
ATOM 2462 C C . ALA A 1 317 ? 3.803 -32.865 35.205 1.00 74.62 317 ALA A C 1
ATOM 2464 O O . ALA A 1 317 ? 4.155 -31.691 35.299 1.00 74.62 317 ALA A O 1
ATOM 2465 N N . LEU A 1 318 ? 2.668 -33.217 34.591 1.00 75.31 318 LEU A N 1
ATOM 2466 C CA . LEU A 1 318 ? 1.814 -32.249 33.894 1.00 75.31 318 LEU A CA 1
ATOM 2467 C C . LEU A 1 318 ? 1.184 -31.239 34.867 1.00 75.31 318 LEU A C 1
ATOM 2469 O O . LEU A 1 318 ? 1.154 -30.044 34.583 1.00 75.31 318 LEU A O 1
ATOM 2473 N N . ALA A 1 319 ? 0.764 -31.690 36.053 1.00 77.56 319 ALA A N 1
ATOM 2474 C CA . ALA A 1 319 ? 0.255 -30.802 37.099 1.00 77.56 319 ALA A CA 1
ATOM 2475 C C . ALA A 1 319 ? 1.330 -29.829 37.629 1.00 77.56 319 ALA A C 1
ATOM 2477 O O . ALA A 1 319 ? 1.035 -28.667 37.909 1.00 77.56 319 ALA A O 1
ATOM 2478 N N . GLN A 1 320 ? 2.587 -30.276 37.751 1.00 80.62 320 GLN A N 1
ATOM 2479 C CA . GLN A 1 320 ? 3.701 -29.403 38.141 1.00 80.62 320 GLN A CA 1
ATOM 2480 C C . GLN A 1 320 ? 4.048 -28.381 37.053 1.00 80.62 320 GLN A C 1
ATOM 2482 O O . GLN A 1 320 ? 4.336 -27.227 37.376 1.00 80.62 320 GLN A O 1
ATOM 2487 N N . GLU A 1 321 ? 4.001 -28.774 35.779 1.00 78.25 321 GLU A N 1
ATOM 2488 C CA . GLU A 1 321 ? 4.211 -27.863 34.649 1.00 78.25 321 GLU A CA 1
ATOM 2489 C C . GLU A 1 321 ? 3.112 -26.801 34.559 1.00 78.25 321 GLU A C 1
ATOM 2491 O O . GLU A 1 321 ? 3.417 -25.615 34.402 1.00 78.25 321 GLU A O 1
ATOM 2496 N N . GLU A 1 322 ? 1.846 -27.192 34.732 1.00 80.50 322 GLU A N 1
ATOM 2497 C CA . GLU A 1 322 ? 0.725 -26.252 34.765 1.00 80.50 322 GLU A CA 1
ATOM 2498 C C . GLU A 1 322 ? 0.869 -25.249 35.922 1.00 80.50 322 GLU A C 1
ATOM 2500 O O . GLU A 1 322 ? 0.713 -24.043 35.724 1.00 80.50 322 GLU A O 1
ATOM 2505 N N . GLU A 1 323 ? 1.242 -25.707 37.120 1.00 82.88 323 GLU A N 1
ATOM 2506 C CA . GLU A 1 323 ? 1.440 -24.830 38.280 1.00 82.88 323 GLU A CA 1
ATOM 2507 C C . GLU A 1 323 ? 2.637 -23.876 38.093 1.00 82.88 323 GLU A C 1
ATOM 2509 O O . GLU A 1 323 ? 2.561 -22.689 38.433 1.00 82.88 323 GLU A O 1
ATOM 2514 N N . LEU A 1 324 ? 3.743 -24.347 37.502 1.00 81.25 324 LEU A N 1
ATOM 2515 C CA . LEU A 1 324 ? 4.887 -23.496 37.151 1.00 81.25 324 LEU A CA 1
ATOM 2516 C C . LEU A 1 324 ? 4.501 -22.433 36.119 1.00 81.25 324 LEU A C 1
ATOM 2518 O O . LEU A 1 324 ? 4.898 -21.269 36.259 1.00 81.25 324 LEU A O 1
ATOM 2522 N N . PHE A 1 325 ? 3.700 -22.808 35.122 1.00 81.44 325 PHE A N 1
ATOM 2523 C CA . PHE A 1 325 ? 3.152 -21.872 34.150 1.00 81.44 325 PHE A CA 1
ATOM 2524 C C . PHE A 1 325 ? 2.259 -20.830 34.828 1.00 81.44 325 PHE A C 1
ATOM 2526 O O . PHE A 1 325 ? 2.508 -19.634 34.665 1.00 81.44 325 PHE A O 1
ATOM 2533 N N . ARG A 1 326 ? 1.295 -21.249 35.662 1.00 81.81 326 ARG A N 1
ATOM 2534 C CA . ARG A 1 326 ? 0.430 -20.339 36.436 1.00 81.81 326 ARG A CA 1
ATOM 2535 C C . ARG A 1 326 ? 1.262 -19.361 37.261 1.00 81.81 326 ARG A C 1
ATOM 2537 O O . ARG A 1 326 ? 0.994 -18.162 37.252 1.00 81.81 326 ARG A O 1
ATOM 2544 N N . LYS A 1 327 ? 2.322 -19.829 37.924 1.00 85.31 327 LYS A N 1
ATOM 2545 C CA . LYS A 1 327 ? 3.218 -18.975 38.718 1.00 85.31 327 LYS A CA 1
ATOM 2546 C C . LYS A 1 327 ? 3.953 -17.932 37.869 1.00 85.31 327 LYS A C 1
ATOM 2548 O O . LYS A 1 327 ? 4.061 -16.780 38.291 1.00 85.31 327 LYS A O 1
ATOM 2553 N N . ARG A 1 328 ? 4.444 -18.303 36.683 1.00 80.38 328 ARG A N 1
ATOM 2554 C CA . ARG A 1 328 ? 5.124 -17.377 35.757 1.00 80.38 328 ARG A CA 1
ATOM 2555 C C . ARG A 1 328 ? 4.160 -16.393 35.115 1.00 80.38 328 ARG A C 1
ATOM 2557 O O . ARG A 1 328 ? 4.464 -15.204 35.083 1.00 80.38 328 ARG A O 1
ATOM 2564 N N . ALA A 1 329 ? 2.997 -16.866 34.672 1.00 82.31 329 ALA A N 1
ATOM 2565 C CA . ALA A 1 329 ? 1.922 -16.019 34.179 1.00 82.31 329 ALA A CA 1
ATOM 2566 C C . ALA A 1 329 ? 1.539 -14.992 35.250 1.00 82.31 329 ALA A C 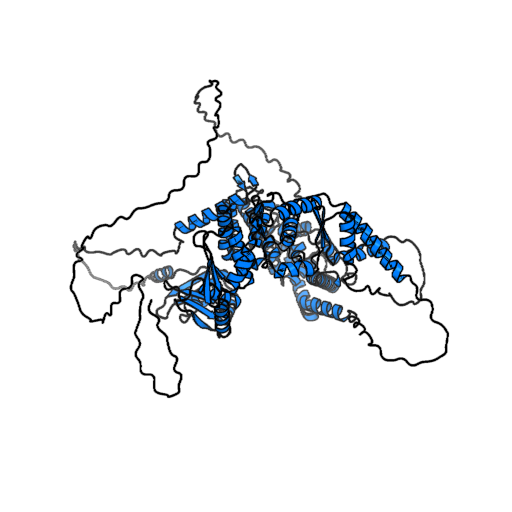1
ATOM 2568 O O . ALA A 1 329 ? 1.595 -13.799 34.976 1.00 82.31 329 ALA A O 1
ATOM 2569 N N . ARG A 1 330 ? 1.314 -15.418 36.503 1.00 84.19 330 ARG A N 1
ATOM 2570 C CA . ARG A 1 330 ? 1.095 -14.504 37.638 1.00 84.19 330 ARG A CA 1
ATOM 2571 C C . ARG A 1 330 ? 2.228 -13.500 37.804 1.00 84.19 330 ARG A C 1
ATOM 2573 O O . ARG A 1 330 ? 1.965 -12.334 38.060 1.00 84.19 330 ARG A O 1
ATOM 2580 N N . GLN A 1 331 ? 3.489 -13.913 37.692 1.00 87.12 331 GLN A N 1
ATOM 2581 C CA . GLN A 1 331 ? 4.618 -12.991 37.834 1.00 87.12 331 GLN A CA 1
ATOM 2582 C C . GLN A 1 331 ? 4.656 -11.943 36.711 1.00 87.12 331 GLN A C 1
ATOM 2584 O O . GLN A 1 331 ? 4.840 -10.764 36.998 1.00 87.12 331 GLN A O 1
ATOM 2589 N N . ALA A 1 332 ? 4.453 -12.357 35.458 1.00 82.81 332 ALA A N 1
ATOM 2590 C CA . ALA A 1 332 ? 4.411 -11.455 34.308 1.00 82.81 332 ALA A CA 1
ATOM 2591 C C . ALA A 1 332 ? 3.211 -10.498 34.384 1.00 82.81 332 ALA A C 1
ATOM 2593 O O . ALA A 1 332 ? 3.349 -9.305 34.138 1.00 82.81 332 ALA A O 1
ATOM 2594 N N . LEU A 1 333 ? 2.053 -11.009 34.799 1.00 85.88 333 LEU A N 1
ATOM 2595 C CA . LEU A 1 333 ? 0.829 -10.238 34.978 1.00 85.88 333 LEU A CA 1
ATOM 2596 C C . LEU A 1 333 ? 0.910 -9.267 36.166 1.00 85.88 333 LEU A C 1
ATOM 2598 O O . LEU A 1 333 ? 0.432 -8.145 36.063 1.00 85.88 333 LEU A O 1
ATOM 2602 N N . ASN A 1 334 ? 1.582 -9.641 37.261 1.00 85.75 334 ASN A N 1
ATOM 2603 C CA . ASN A 1 334 ? 1.841 -8.744 38.398 1.00 85.75 334 ASN A CA 1
ATOM 2604 C C . ASN A 1 334 ? 2.807 -7.608 38.036 1.00 85.75 334 ASN A C 1
ATOM 2606 O O . ASN A 1 334 ? 2.834 -6.588 38.720 1.00 85.75 334 ASN A O 1
ATOM 2610 N N . ALA A 1 335 ? 3.620 -7.793 36.994 1.00 88.69 335 ALA A N 1
ATOM 2611 C CA . ALA A 1 335 ? 4.529 -6.767 36.503 1.00 88.69 335 ALA A CA 1
ATOM 2612 C C . ALA A 1 335 ? 3.839 -5.742 35.585 1.00 88.69 335 ALA A C 1
ATOM 2614 O O . ALA A 1 335 ? 4.466 -4.738 35.254 1.00 88.69 335 ALA A O 1
ATOM 2615 N N . LEU A 1 336 ? 2.578 -5.965 35.183 1.00 87.12 336 LEU A N 1
ATOM 2616 C CA . LEU A 1 336 ? 1.834 -5.019 34.351 1.00 87.12 336 LEU A CA 1
ATOM 2617 C C . LEU A 1 336 ? 1.407 -3.801 35.169 1.00 87.12 336 LEU A C 1
ATOM 2619 O O . LEU A 1 336 ? 0.578 -3.898 36.081 1.00 87.12 336 LEU A O 1
ATOM 2623 N N . GLY A 1 337 ? 1.941 -2.637 34.803 1.00 86.50 337 GLY A N 1
ATOM 2624 C CA . GLY A 1 337 ? 1.483 -1.365 35.332 1.00 86.50 337 GLY A CA 1
ATOM 2625 C C . GLY A 1 337 ? 0.043 -1.060 34.897 1.00 86.50 337 GLY A C 1
ATOM 2626 O O . GLY A 1 337 ? -0.468 -1.655 33.943 1.00 86.50 337 GLY A O 1
ATOM 2627 N N . PRO A 1 338 ? -0.649 -0.131 35.581 1.00 81.44 338 PRO A N 1
ATOM 2628 C CA . PRO A 1 338 ? -1.956 0.346 35.141 1.00 81.44 338 PRO A CA 1
ATOM 2629 C C . PRO A 1 338 ? -1.874 0.879 33.705 1.00 81.44 338 PRO A C 1
ATOM 2631 O O . PRO A 1 338 ? -1.106 1.799 33.435 1.00 81.44 338 PRO A O 1
ATOM 2634 N N . GLY A 1 339 ? -2.670 0.317 32.793 1.00 77.38 339 GLY A N 1
ATOM 2635 C CA . GLY A 1 339 ? -2.641 0.685 31.373 1.00 77.38 339 GLY A CA 1
ATOM 2636 C C . GLY A 1 339 ? -1.857 -0.258 30.460 1.00 77.38 339 GLY A C 1
ATOM 2637 O O . GLY A 1 339 ? -2.065 -0.216 29.244 1.00 77.38 339 GLY A O 1
ATOM 2638 N N . ASP A 1 340 ? -1.020 -1.134 31.017 1.00 84.00 340 ASP A N 1
ATOM 2639 C CA . ASP A 1 340 ? -0.206 -2.055 30.229 1.00 84.00 340 ASP A CA 1
ATOM 2640 C C . ASP A 1 340 ? -1.018 -3.258 29.727 1.00 84.00 340 ASP A C 1
ATOM 2642 O O . ASP A 1 340 ? -2.019 -3.682 30.320 1.00 84.00 340 ASP A O 1
ATOM 2646 N N . ALA A 1 341 ? -0.558 -3.831 28.615 1.00 83.88 341 ALA A N 1
ATOM 2647 C CA . ALA A 1 341 ? -1.123 -5.031 28.016 1.00 83.88 341 ALA A CA 1
ATOM 2648 C C . ALA A 1 341 ? -0.027 -6.041 27.688 1.00 83.88 341 ALA A C 1
ATOM 2650 O O . ALA A 1 341 ? 1.032 -5.685 27.173 1.00 83.88 341 ALA A O 1
ATOM 2651 N N . LEU A 1 342 ? -0.324 -7.312 27.930 1.00 85.38 342 LEU A N 1
ATOM 2652 C CA . LEU A 1 342 ? 0.501 -8.449 27.564 1.00 85.38 342 LEU A CA 1
ATOM 2653 C C . LEU A 1 342 ? -0.293 -9.338 26.612 1.00 85.38 342 LEU A C 1
ATOM 2655 O O . LEU A 1 342 ? -1.450 -9.664 26.866 1.00 85.38 342 LEU A O 1
ATOM 2659 N N . THR A 1 343 ? 0.321 -9.722 25.499 1.00 81.38 343 THR A N 1
ATOM 2660 C CA . THR A 1 343 ? -0.299 -10.642 24.541 1.00 81.38 343 THR A CA 1
ATOM 2661 C C . THR A 1 343 ? 0.361 -12.004 24.668 1.00 81.38 343 THR A C 1
ATOM 2663 O O . THR A 1 343 ? 1.572 -12.120 24.496 1.00 81.38 343 THR A O 1
ATOM 2666 N N . PHE A 1 344 ? -0.432 -13.028 24.960 1.00 80.56 344 PHE A N 1
ATOM 2667 C CA . PHE A 1 344 ? -0.008 -14.421 24.954 1.00 80.56 344 PHE A CA 1
ATOM 2668 C C . PHE A 1 344 ? -0.376 -15.024 23.602 1.00 80.56 344 PHE A C 1
ATOM 2670 O O . PHE A 1 344 ? -1.553 -15.234 23.308 1.00 80.56 344 PHE A O 1
ATOM 2677 N N . ALA A 1 345 ? 0.621 -15.277 22.759 1.00 77.31 345 ALA A N 1
ATOM 2678 C CA . ALA A 1 345 ? 0.432 -16.013 21.516 1.00 77.31 345 ALA A CA 1
ATOM 2679 C C . ALA A 1 345 ? 0.477 -17.530 21.779 1.00 77.31 345 ALA A C 1
ATOM 2681 O O . ALA A 1 345 ? 1.108 -17.987 22.737 1.00 77.31 345 ALA A O 1
ATOM 2682 N N . SER A 1 346 ? -0.170 -18.330 20.928 1.00 62.59 346 SER A N 1
ATOM 2683 C CA . SER A 1 346 ? -0.208 -19.795 21.085 1.00 62.59 346 SER A CA 1
ATOM 2684 C C . SER A 1 346 ? 1.183 -20.456 21.041 1.00 62.59 346 SER A C 1
ATOM 2686 O O . SER A 1 346 ? 1.335 -21.563 21.548 1.00 62.59 346 SER A O 1
ATOM 2688 N N . ASP A 1 347 ? 2.194 -19.807 20.455 1.00 61.69 347 ASP A N 1
ATOM 2689 C CA . ASP A 1 347 ? 3.573 -20.305 20.327 1.00 61.69 347 ASP A CA 1
ATOM 2690 C C . ASP A 1 347 ? 4.477 -19.934 21.522 1.00 61.69 347 ASP A C 1
ATOM 2692 O O . ASP A 1 347 ? 5.580 -20.475 21.674 1.00 61.69 347 ASP A O 1
ATOM 2696 N N . THR A 1 348 ? 4.020 -19.034 22.400 1.00 57.34 348 THR A N 1
ATOM 2697 C CA . THR A 1 348 ? 4.791 -18.575 23.569 1.00 57.34 348 THR A CA 1
ATOM 2698 C C . THR A 1 348 ? 5.090 -19.722 24.542 1.00 57.34 348 THR A C 1
ATOM 2700 O O . THR A 1 348 ? 6.137 -19.726 25.184 1.00 57.34 348 THR A O 1
ATOM 2703 N N . PHE A 1 349 ? 4.216 -20.734 24.609 1.00 52.62 349 PHE A N 1
ATOM 2704 C CA . PHE A 1 349 ? 4.397 -21.913 25.464 1.00 52.62 349 PHE A CA 1
ATOM 2705 C C . PHE A 1 349 ? 5.548 -22.813 24.983 1.00 52.62 349 PHE A C 1
ATOM 2707 O O . PHE A 1 349 ? 6.415 -23.194 25.769 1.00 52.62 349 PHE A O 1
ATOM 2714 N N . THR A 1 350 ? 5.621 -23.077 23.675 1.00 50.59 350 THR A N 1
ATOM 2715 C CA . THR A 1 350 ? 6.687 -23.886 23.059 1.00 50.59 350 THR A CA 1
ATOM 2716 C C . THR A 1 350 ? 8.068 -23.242 23.190 1.00 50.59 350 THR A C 1
ATOM 2718 O O . THR A 1 350 ? 9.042 -23.938 23.458 1.00 50.59 350 THR A O 1
ATOM 2721 N N . LYS A 1 351 ? 8.161 -21.907 23.094 1.00 53.06 351 LYS A N 1
ATOM 2722 C CA . LYS A 1 351 ? 9.431 -21.170 23.252 1.00 53.06 351 LYS A CA 1
ATOM 2723 C C . LYS A 1 351 ? 9.968 -21.184 24.688 1.00 53.06 351 LYS A C 1
ATOM 2725 O O . LYS A 1 351 ? 11.178 -21.086 24.890 1.00 53.06 351 LYS A O 1
ATOM 2730 N N . TRP A 1 352 ? 9.101 -21.312 25.692 1.00 57.03 352 TRP A N 1
ATOM 2731 C CA . TRP A 1 352 ? 9.518 -21.325 27.098 1.00 57.03 352 TRP A CA 1
ATOM 2732 C C . TRP A 1 352 ? 10.056 -22.680 27.565 1.00 57.03 352 TRP A C 1
ATOM 2734 O O . TRP A 1 352 ? 10.954 -22.701 28.405 1.00 57.03 352 TRP A O 1
ATOM 2744 N N . GLN A 1 353 ? 9.589 -23.795 26.995 1.00 52.53 353 GLN A N 1
ATOM 2745 C CA . GLN A 1 353 ? 10.158 -25.121 27.279 1.00 52.53 353 GLN A CA 1
ATOM 2746 C C . GLN A 1 353 ? 11.628 -25.229 26.832 1.00 52.53 353 GLN A C 1
ATOM 2748 O O . GLN A 1 353 ? 12.459 -25.807 27.536 1.00 52.53 353 GLN A O 1
ATOM 2753 N N . THR A 1 354 ? 11.979 -24.618 25.698 1.00 49.00 354 THR A N 1
ATOM 2754 C CA . THR A 1 354 ? 13.344 -24.627 25.148 1.00 49.00 354 THR A CA 1
ATOM 2755 C C . THR A 1 354 ? 14.366 -23.871 26.003 1.00 49.00 354 THR A C 1
ATOM 2757 O O . THR A 1 354 ? 15.515 -24.305 26.104 1.00 49.00 354 THR A O 1
ATOM 2760 N N . ASP A 1 355 ? 13.973 -22.786 26.672 1.00 45.62 355 ASP A N 1
ATOM 2761 C CA . ASP A 1 355 ? 14.900 -21.928 27.431 1.00 45.62 355 ASP A CA 1
ATOM 2762 C C . ASP A 1 355 ? 15.343 -22.571 28.769 1.00 45.62 355 ASP A C 1
ATOM 2764 O O . ASP A 1 355 ? 16.432 -22.321 29.289 1.00 45.62 355 ASP A O 1
ATOM 2768 N N . GLU A 1 356 ? 14.529 -23.478 29.320 1.00 47.38 356 GLU A N 1
ATOM 2769 C CA . GLU A 1 356 ? 14.779 -24.147 30.604 1.00 47.38 356 GLU A CA 1
ATOM 2770 C C . GLU A 1 356 ? 15.574 -25.452 30.464 1.00 47.38 356 GLU A C 1
ATOM 2772 O O . GLU A 1 356 ? 16.512 -25.682 31.233 1.00 47.38 356 GLU A O 1
ATOM 2777 N N . LEU A 1 357 ? 15.301 -26.243 29.419 1.00 47.03 357 LEU A N 1
ATOM 2778 C CA . LEU A 1 357 ? 16.149 -27.376 29.012 1.00 47.03 357 LEU A CA 1
ATOM 2779 C C . LEU A 1 357 ? 17.577 -26.917 28.674 1.00 47.03 357 LEU A C 1
ATOM 2781 O O . LEU A 1 357 ? 18.553 -27.606 28.989 1.00 47.03 357 LEU A O 1
ATOM 2785 N N . SER A 1 358 ? 17.705 -25.717 28.104 1.00 45.06 358 SER A N 1
ATOM 2786 C CA . SER A 1 358 ? 18.994 -25.087 27.804 1.00 45.06 358 SER A CA 1
ATOM 2787 C C . SER A 1 358 ? 19.733 -24.641 29.072 1.00 45.06 358 SER A C 1
ATOM 2789 O O . SER A 1 358 ? 20.943 -24.834 29.179 1.00 45.06 358 SER A O 1
ATOM 2791 N N . ARG A 1 359 ? 19.024 -24.128 30.088 1.00 40.75 359 ARG A N 1
ATOM 2792 C CA . ARG A 1 359 ? 19.625 -23.725 31.376 1.00 40.75 359 ARG A CA 1
ATOM 2793 C C . ARG A 1 359 ? 19.973 -24.901 32.290 1.00 40.75 359 ARG A C 1
ATOM 2795 O O . ARG A 1 359 ? 20.987 -24.832 32.985 1.00 40.75 359 ARG A O 1
ATOM 2802 N N . GLN A 1 360 ? 19.200 -25.989 32.276 1.00 42.19 360 GLN A N 1
ATOM 2803 C CA . GLN A 1 360 ? 19.528 -27.198 33.045 1.00 42.19 360 GLN A CA 1
ATOM 2804 C C . GLN A 1 360 ? 20.767 -27.929 32.503 1.00 42.19 360 GLN A C 1
ATOM 2806 O O . GLN A 1 360 ? 21.536 -28.473 33.293 1.00 42.19 360 GLN A O 1
ATOM 2811 N N . LYS A 1 361 ? 21.038 -27.875 31.190 1.00 40.62 361 LYS A N 1
ATOM 2812 C CA . LYS A 1 361 ? 22.258 -28.457 30.595 1.00 40.62 361 LYS A CA 1
ATOM 2813 C C . LYS A 1 361 ? 23.561 -27.733 30.965 1.00 40.62 361 LYS A C 1
ATOM 2815 O O . LYS A 1 361 ? 24.631 -28.313 30.804 1.00 40.62 361 LYS A O 1
ATOM 2820 N N . VAL A 1 362 ? 23.503 -26.504 31.481 1.00 37.53 362 VAL A N 1
ATOM 2821 C CA . VAL A 1 362 ? 24.701 -25.701 31.806 1.00 37.53 362 VAL A CA 1
ATOM 2822 C C . VAL A 1 362 ? 25.158 -25.881 33.265 1.00 37.53 362 VAL A C 1
ATOM 2824 O O . VAL A 1 362 ? 26.268 -25.485 33.621 1.00 37.53 362 VAL A O 1
ATOM 2827 N N . LEU A 1 363 ? 24.373 -26.550 34.119 1.00 32.03 363 LEU A N 1
ATOM 2828 C CA . LEU A 1 363 ? 24.696 -26.734 35.539 1.00 32.03 363 LEU A CA 1
ATOM 2829 C C . LEU A 1 363 ? 24.701 -28.211 35.962 1.00 32.03 363 LEU A C 1
ATOM 2831 O O . LEU A 1 363 ? 23.862 -28.650 36.742 1.00 32.03 363 LEU A O 1
ATOM 2835 N N . SER A 1 364 ? 25.709 -28.972 35.528 1.00 29.62 364 SER A N 1
ATOM 2836 C CA . SER A 1 364 ? 26.092 -30.214 36.219 1.00 29.62 364 SER A CA 1
ATOM 2837 C C . SER A 1 364 ? 27.586 -30.532 36.058 1.00 29.62 364 SER A C 1
ATOM 2839 O O . SER A 1 364 ? 28.022 -30.812 34.939 1.00 29.62 364 SER A O 1
ATOM 2841 N N . PRO A 1 365 ? 28.390 -30.535 37.141 1.00 35.50 365 PRO A N 1
ATOM 2842 C CA . PRO A 1 365 ? 29.750 -31.054 37.115 1.00 35.50 365 PRO A CA 1
ATOM 2843 C C . PRO A 1 365 ? 29.830 -32.490 37.672 1.00 35.50 365 PRO A C 1
ATOM 2845 O O . PRO A 1 365 ? 29.297 -32.780 38.739 1.00 35.50 365 PRO A O 1
ATOM 2848 N N . ALA A 1 366 ? 30.622 -33.318 36.978 1.00 33.88 366 ALA A N 1
ATOM 2849 C CA . ALA A 1 366 ? 31.188 -34.621 37.370 1.00 33.88 366 ALA A CA 1
ATOM 2850 C C . ALA A 1 366 ? 30.344 -35.899 37.153 1.00 33.88 366 ALA A C 1
ATOM 2852 O O . ALA A 1 366 ? 29.457 -36.215 37.934 1.00 33.88 366 ALA A O 1
ATOM 2853 N N . ALA A 1 367 ? 30.747 -36.729 36.176 1.00 28.91 367 ALA A N 1
ATOM 2854 C CA . ALA A 1 367 ? 31.434 -38.012 36.417 1.00 28.91 367 ALA A CA 1
ATOM 2855 C C . ALA A 1 367 ? 31.753 -38.752 35.097 1.00 28.91 367 ALA A C 1
ATOM 2857 O O . ALA A 1 367 ? 31.017 -38.688 34.119 1.00 28.91 367 ALA A O 1
ATOM 2858 N N . LEU A 1 368 ? 32.894 -39.443 35.096 1.00 35.12 368 LEU A N 1
ATOM 2859 C CA . LEU A 1 368 ? 33.531 -40.168 33.993 1.00 35.12 368 LEU A CA 1
ATOM 2860 C C . LEU A 1 368 ? 33.159 -41.670 34.005 1.00 35.12 368 LEU A C 1
ATOM 2862 O O . LEU A 1 368 ? 33.101 -42.267 35.073 1.00 35.12 368 LEU A O 1
ATOM 2866 N N . GLN A 1 369 ? 33.119 -42.254 32.796 1.00 31.89 369 GLN A N 1
ATOM 2867 C CA . GLN A 1 369 ? 33.436 -43.646 32.397 1.00 31.89 369 GLN A CA 1
ATOM 2868 C C . GLN A 1 369 ? 32.353 -44.756 32.312 1.00 31.89 369 GLN A C 1
ATOM 2870 O O . GLN A 1 369 ? 31.946 -45.341 33.307 1.00 31.89 369 GLN A O 1
ATOM 2875 N N . VAL A 1 370 ? 32.173 -45.186 31.043 1.00 33.88 370 VAL A N 1
ATOM 2876 C CA . VAL A 1 370 ? 32.131 -46.573 30.498 1.00 33.88 370 VAL A CA 1
ATOM 2877 C C . VAL A 1 370 ? 30.745 -47.245 30.298 1.00 33.88 370 VAL A C 1
ATOM 2879 O O . VAL A 1 370 ? 29.813 -46.972 31.044 1.00 33.88 370 VAL A O 1
ATOM 2882 N N . PRO A 1 371 ? 30.570 -48.044 29.210 1.00 45.34 371 PRO A N 1
ATOM 2883 C CA . PRO A 1 371 ? 29.418 -47.935 28.310 1.00 45.34 371 PRO A CA 1
ATOM 2884 C C . PRO A 1 371 ? 28.486 -49.157 28.269 1.00 45.34 371 PRO A C 1
ATOM 2886 O O . PRO A 1 371 ? 28.916 -50.295 28.450 1.00 45.34 371 PRO A O 1
ATOM 2889 N N . GLY A 1 372 ? 27.225 -48.929 27.891 1.00 24.86 372 GLY A N 1
ATOM 2890 C CA . GLY A 1 372 ? 26.298 -50.002 27.533 1.00 24.86 372 GLY A CA 1
ATOM 2891 C C . GLY A 1 372 ? 24.847 -49.545 27.386 1.00 24.86 372 GLY A C 1
ATOM 2892 O O . GLY A 1 372 ? 24.228 -49.168 28.369 1.00 24.86 372 GLY A O 1
ATOM 2893 N N . LEU A 1 373 ? 24.340 -49.626 26.150 1.00 34.75 373 LEU A N 1
ATOM 2894 C CA . LEU A 1 373 ? 22.969 -50.004 25.770 1.00 34.75 373 LEU A CA 1
ATOM 2895 C C . LEU A 1 373 ? 21.820 -49.589 26.706 1.00 34.75 373 LEU A C 1
ATOM 2897 O O . LEU A 1 373 ? 21.492 -50.358 27.599 1.00 34.75 373 LEU A O 1
ATOM 2901 N N . LEU A 1 374 ? 21.105 -48.508 26.363 1.00 23.77 374 LEU A N 1
ATOM 2902 C CA . LEU A 1 374 ? 19.642 -48.398 26.501 1.00 23.77 374 LEU A CA 1
ATOM 2903 C C . LEU A 1 374 ? 19.075 -47.423 25.438 1.00 23.77 374 LEU A C 1
ATOM 2905 O O . LEU A 1 374 ? 19.574 -46.315 25.268 1.00 23.77 374 LEU A O 1
ATOM 2909 N N . LEU A 1 375 ? 18.057 -47.890 24.709 1.00 29.78 375 LEU A N 1
ATOM 2910 C CA . LEU A 1 375 ? 17.022 -47.124 23.985 1.00 29.78 375 LEU A CA 1
ATOM 2911 C C . LEU A 1 375 ? 15.903 -46.743 24.988 1.00 29.78 375 LEU A C 1
ATOM 2913 O O . LEU A 1 375 ? 15.882 -47.353 26.060 1.00 29.78 375 LEU A O 1
ATOM 2917 N N . PRO A 1 376 ? 14.847 -45.992 24.614 1.00 34.25 376 PRO A N 1
ATOM 2918 C CA . PRO A 1 376 ? 14.726 -44.840 23.715 1.00 34.25 376 PRO A CA 1
ATOM 2919 C C . PRO A 1 376 ? 14.218 -43.589 24.479 1.00 34.25 376 PRO A C 1
ATOM 2921 O O . PRO A 1 376 ? 13.664 -43.693 25.569 1.00 34.25 376 PRO A O 1
ATOM 2924 N N . GLU A 1 377 ? 14.377 -42.401 23.896 1.00 28.66 377 GLU A N 1
ATOM 2925 C CA . GLU A 1 377 ? 13.740 -41.174 24.394 1.00 28.66 377 GLU A CA 1
ATOM 2926 C C . GLU A 1 377 ? 12.220 -41.260 24.171 1.00 28.66 377 GLU A C 1
ATOM 2928 O O . GLU A 1 377 ? 11.737 -41.197 23.039 1.00 28.66 377 GLU A O 1
ATOM 2933 N N . GLU A 1 378 ? 11.470 -41.458 25.255 1.00 28.41 378 GLU A N 1
ATOM 2934 C CA . GLU A 1 378 ? 10.013 -41.353 25.276 1.00 28.41 378 GLU A CA 1
ATOM 2935 C C . GLU A 1 378 ? 9.618 -39.881 25.102 1.00 28.41 378 GLU A C 1
ATOM 2937 O O . GLU A 1 378 ? 9.897 -39.027 25.944 1.00 28.41 378 GLU A O 1
ATOM 2942 N N . LYS A 1 379 ? 8.975 -39.584 23.971 1.00 29.39 379 LYS A N 1
ATOM 2943 C CA . LYS A 1 379 ? 8.242 -38.338 23.758 1.00 29.39 379 LYS A CA 1
ATOM 2944 C C . LYS A 1 379 ? 6.976 -38.379 24.612 1.00 29.39 379 LYS A C 1
ATOM 2946 O O . LYS A 1 379 ? 6.168 -39.291 24.468 1.00 29.39 379 LYS A O 1
ATOM 2951 N N . CYS A 1 380 ? 6.794 -37.382 25.472 1.00 25.23 380 CYS A N 1
ATOM 2952 C CA . CYS A 1 380 ? 5.492 -37.093 26.060 1.00 25.23 380 CYS A CA 1
ATOM 2953 C C . CYS A 1 380 ? 4.550 -36.590 24.959 1.00 25.23 380 CYS A C 1
ATOM 2955 O O . CYS A 1 380 ? 4.676 -35.456 24.497 1.00 25.23 380 CYS A O 1
ATOM 2957 N N . ASP A 1 381 ? 3.597 -37.429 24.561 1.00 31.14 381 ASP A N 1
ATOM 2958 C CA . ASP A 1 381 ? 2.411 -37.013 23.819 1.00 31.14 381 ASP A CA 1
ATOM 2959 C C . ASP A 1 381 ? 1.514 -36.183 24.748 1.00 31.14 381 ASP A C 1
ATOM 2961 O O . ASP A 1 381 ? 0.781 -36.729 25.577 1.00 31.14 381 ASP A O 1
ATOM 2965 N N . ILE A 1 382 ? 1.575 -34.852 24.636 1.00 29.92 382 ILE A N 1
ATOM 2966 C CA . ILE A 1 382 ? 0.610 -33.959 25.285 1.00 29.92 382 ILE A CA 1
ATOM 2967 C C . ILE A 1 382 ? -0.460 -33.541 24.273 1.00 29.92 382 ILE A C 1
ATOM 2969 O O . ILE A 1 382 ? -0.197 -33.091 23.159 1.00 29.92 382 ILE A O 1
ATOM 2973 N N . VAL A 1 383 ? -1.685 -33.771 24.730 1.00 30.97 383 VAL A N 1
ATOM 2974 C CA . VAL A 1 383 ? -2.994 -33.682 24.091 1.00 30.97 383 VAL A CA 1
ATOM 2975 C C . VAL A 1 383 ? -3.379 -32.244 23.714 1.00 30.97 383 VAL A C 1
ATOM 2977 O O . VAL A 1 383 ? -3.005 -31.293 24.389 1.00 30.97 383 VAL A O 1
ATOM 2980 N N . GLU A 1 384 ? -4.152 -32.148 22.626 1.00 36.72 384 GLU A N 1
ATOM 2981 C CA . GLU A 1 384 ? -4.974 -31.044 22.098 1.00 36.72 384 GLU A CA 1
ATOM 2982 C C . GLU A 1 384 ? -4.895 -29.661 22.777 1.00 36.72 384 GLU A C 1
ATOM 2984 O O . GLU A 1 384 ? -5.181 -29.480 23.961 1.00 36.72 384 GLU A O 1
ATOM 2989 N N . ALA A 1 385 ? -4.694 -28.645 21.930 1.00 45.66 385 ALA A N 1
ATOM 2990 C CA . ALA A 1 385 ? -4.713 -27.205 22.198 1.00 45.66 385 ALA A CA 1
ATOM 2991 C C . ALA A 1 385 ? -6.013 -26.639 22.830 1.00 45.66 385 ALA A C 1
ATOM 2993 O O . ALA A 1 385 ? -6.218 -25.439 22.788 1.00 45.66 385 ALA A O 1
ATOM 2994 N N . GLY A 1 386 ? -6.899 -27.454 23.409 1.00 39.47 386 GLY A N 1
ATOM 2995 C CA . GLY A 1 386 ? -8.107 -27.008 24.113 1.00 39.47 386 GLY A CA 1
ATOM 2996 C C . GLY A 1 386 ? -7.969 -26.908 25.639 1.00 39.47 386 GLY A C 1
ATOM 2997 O O . GLY A 1 386 ? -8.750 -26.201 26.264 1.00 39.47 386 GLY A O 1
ATOM 2998 N N . LEU A 1 387 ? -6.990 -27.583 26.258 1.00 42.38 387 LEU A N 1
ATOM 2999 C CA . LEU A 1 387 ? -6.889 -27.675 27.730 1.00 42.38 387 LEU A CA 1
ATOM 3000 C C . LEU A 1 387 ? -5.871 -26.708 28.366 1.00 42.38 387 LEU A C 1
ATOM 3002 O O . LEU A 1 387 ? -6.001 -26.378 29.539 1.00 42.38 387 LEU A O 1
ATOM 3006 N N . LEU A 1 388 ? -4.910 -26.185 27.597 1.00 49.47 388 LEU A N 1
ATOM 3007 C CA . LEU A 1 388 ? -3.884 -25.235 28.072 1.00 49.47 388 LEU A CA 1
ATOM 3008 C C . LEU A 1 388 ? -4.277 -23.749 27.941 1.00 49.47 388 LEU A C 1
ATOM 3010 O O . LEU A 1 388 ? -3.506 -22.870 28.316 1.00 49.47 388 LEU A O 1
ATOM 3014 N N . TRP A 1 389 ? -5.472 -23.460 27.419 1.00 54.00 389 TRP A N 1
ATOM 3015 C CA . TRP A 1 389 ? -5.986 -22.096 27.195 1.00 54.00 389 TRP A CA 1
ATOM 3016 C C . TRP A 1 389 ? -6.692 -21.513 28.419 1.00 54.00 389 TRP A C 1
ATOM 3018 O O . TRP A 1 389 ? -6.760 -20.302 28.608 1.00 54.00 389 TRP A O 1
ATOM 3028 N N . ILE A 1 390 ? -7.193 -22.403 29.264 1.00 56.31 390 ILE A N 1
ATOM 3029 C CA . ILE A 1 390 ? -7.975 -22.106 30.457 1.00 56.31 390 ILE A CA 1
ATOM 3030 C C . ILE A 1 390 ? -7.111 -21.473 31.575 1.00 56.31 390 ILE A C 1
ATOM 3032 O O . ILE A 1 390 ? -7.550 -20.478 32.152 1.00 56.31 390 ILE A O 1
ATOM 3036 N N . PRO A 1 391 ? -5.859 -21.914 31.841 1.00 60.12 391 PRO A N 1
ATOM 3037 C CA . PRO A 1 391 ? -5.099 -21.422 32.992 1.00 60.12 391 PRO A CA 1
ATOM 3038 C C . PRO A 1 391 ? -4.692 -19.946 32.911 1.00 60.12 391 PRO A C 1
ATOM 3040 O O . PRO A 1 391 ? -4.604 -19.291 33.942 1.00 60.12 391 PRO A O 1
ATOM 3043 N N . SER A 1 392 ? -4.423 -19.387 31.724 1.00 63.50 392 SER A N 1
ATOM 3044 C CA . SER A 1 392 ? -4.010 -17.977 31.601 1.00 63.50 392 SER A CA 1
ATOM 3045 C C . SER A 1 392 ? -5.181 -17.006 31.760 1.00 63.50 392 SER A C 1
ATOM 3047 O O . SER A 1 392 ? -5.016 -15.961 32.389 1.00 63.50 392 SER A O 1
ATOM 3049 N N . ALA A 1 393 ? -6.361 -17.363 31.244 1.00 72.88 393 ALA A N 1
ATOM 3050 C CA . ALA A 1 393 ? -7.589 -16.602 31.444 1.00 72.88 393 ALA A CA 1
ATOM 3051 C C . ALA A 1 393 ? -8.071 -16.685 32.901 1.00 72.88 393 ALA A C 1
ATOM 3053 O O . ALA A 1 393 ? -8.376 -15.651 33.486 1.00 72.88 393 ALA A O 1
ATOM 3054 N N . GLU A 1 394 ? -8.051 -17.880 33.508 1.00 78.94 394 GLU A N 1
ATOM 3055 C CA . GLU A 1 394 ? -8.361 -18.073 34.933 1.00 78.94 394 GLU A CA 1
ATOM 3056 C C . GLU A 1 394 ? -7.419 -17.265 35.828 1.00 78.94 394 GLU A C 1
ATOM 3058 O O . GLU A 1 394 ? -7.871 -16.547 36.712 1.00 78.94 394 GLU A O 1
ATOM 3063 N N . VAL A 1 395 ? -6.105 -17.330 35.584 1.00 79.75 395 VAL A N 1
ATOM 3064 C CA . VAL A 1 395 ? -5.120 -16.581 36.378 1.00 79.75 395 VAL A CA 1
ATOM 3065 C C . VAL A 1 395 ? -5.317 -15.074 36.239 1.00 79.75 395 VAL A C 1
ATOM 3067 O O . VAL A 1 395 ? -5.167 -14.342 37.214 1.00 79.75 395 VAL A O 1
ATOM 3070 N N . ALA A 1 396 ? -5.627 -14.586 35.042 1.00 79.75 396 ALA A N 1
ATOM 3071 C CA . ALA A 1 396 ? -5.883 -13.171 34.839 1.00 79.75 396 ALA A CA 1
ATOM 3072 C C . ALA A 1 396 ? -7.188 -12.718 35.520 1.00 79.75 396 ALA A C 1
ATOM 3074 O O . ALA A 1 396 ? -7.180 -11.669 36.162 1.00 79.75 396 ALA A O 1
ATOM 3075 N N . ASP A 1 397 ? -8.252 -13.525 35.473 1.00 80.44 397 ASP A N 1
ATOM 3076 C CA . ASP A 1 397 ? -9.509 -13.277 36.195 1.00 80.44 397 ASP A CA 1
ATOM 3077 C C . ASP A 1 397 ? -9.298 -13.284 37.723 1.00 80.44 397 ASP A C 1
ATOM 3079 O O . ASP A 1 397 ? -9.697 -12.348 38.416 1.00 80.44 397 ASP A O 1
ATOM 3083 N N . GLU A 1 398 ? -8.540 -14.256 38.251 1.00 84.00 398 GLU A N 1
ATOM 3084 C CA . GLU A 1 398 ? -8.117 -14.304 39.662 1.00 84.00 398 GLU A CA 1
ATOM 3085 C C . GLU A 1 398 ? -7.359 -13.038 40.094 1.00 84.00 398 GLU A C 1
ATOM 3087 O O . GLU A 1 398 ? -7.439 -12.617 41.251 1.00 84.00 398 GLU A O 1
ATOM 3092 N N . MET A 1 399 ? -6.605 -12.434 39.174 1.00 78.31 399 MET A N 1
ATOM 3093 C CA . MET A 1 399 ? -5.830 -11.216 39.410 1.00 78.31 399 MET A CA 1
ATOM 3094 C C . MET A 1 399 ? -6.624 -9.928 39.162 1.00 78.31 399 MET A C 1
ATOM 3096 O O . MET A 1 399 ? -6.075 -8.839 39.343 1.00 78.31 399 MET A O 1
ATOM 3100 N N . GLY A 1 400 ? -7.896 -10.021 38.761 1.00 79.19 400 GLY A N 1
ATOM 3101 C CA . GLY A 1 400 ? -8.705 -8.861 38.396 1.00 79.19 400 GLY A CA 1
ATOM 3102 C C . GLY A 1 400 ? -8.154 -8.122 37.173 1.00 79.19 400 GLY A C 1
ATOM 3103 O O . GLY A 1 400 ? -8.251 -6.897 37.090 1.00 79.19 400 GLY A O 1
ATOM 3104 N N . LEU A 1 401 ? -7.536 -8.843 36.241 1.00 82.44 401 LEU A N 1
ATOM 3105 C CA . LEU A 1 401 ? -7.088 -8.312 34.959 1.00 82.44 401 LEU A CA 1
ATOM 3106 C C . LEU A 1 401 ? -8.147 -8.581 33.898 1.00 82.44 401 LEU A C 1
ATOM 3108 O O . LEU A 1 401 ? -8.852 -9.586 33.935 1.00 82.44 401 LEU A O 1
ATOM 3112 N N . TRP A 1 402 ? -8.259 -7.676 32.931 1.00 83.62 402 TRP A N 1
ATOM 3113 C CA . TRP A 1 402 ? -9.224 -7.845 31.856 1.00 83.62 402 TRP A CA 1
ATOM 3114 C C . TRP A 1 402 ? -8.627 -8.746 30.774 1.00 83.62 402 TRP A C 1
ATOM 3116 O O . TRP A 1 402 ? -7.515 -8.502 30.295 1.00 83.62 402 TRP A O 1
ATOM 3126 N N . VAL A 1 403 ? -9.360 -9.795 30.408 1.00 82.69 403 VAL A N 1
ATOM 3127 C CA . VAL A 1 403 ? -8.936 -10.793 29.423 1.00 82.69 403 VAL A CA 1
ATOM 3128 C C . VAL A 1 403 ? -9.803 -10.667 28.189 1.00 82.69 403 VAL A C 1
ATOM 3130 O O . VAL A 1 403 ? -11.025 -10.767 28.274 1.00 82.69 403 VAL A O 1
ATOM 3133 N N . LEU A 1 404 ? -9.164 -10.526 27.031 1.00 77.31 404 LEU A N 1
ATOM 3134 C CA . LEU A 1 404 ? -9.835 -10.710 25.757 1.00 77.31 404 LEU A CA 1
ATOM 3135 C C . LEU A 1 404 ? -9.377 -12.010 25.107 1.00 77.31 404 LEU A C 1
ATOM 3137 O O . LEU A 1 404 ? -8.239 -12.126 24.641 1.00 77.31 404 LEU A O 1
ATOM 3141 N N . SER A 1 405 ? -10.291 -12.973 25.043 1.00 74.88 405 SER A N 1
ATOM 3142 C CA . SER A 1 405 ? -10.127 -14.165 24.226 1.00 74.88 405 SER A CA 1
ATOM 3143 C C . SER A 1 405 ? -10.615 -13.890 22.803 1.00 74.88 405 SER A C 1
ATOM 3145 O O . SER A 1 405 ? -11.672 -13.302 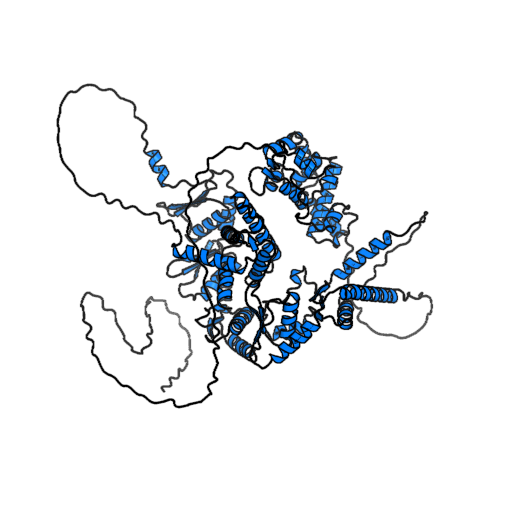22.578 1.00 74.88 405 SER A O 1
ATOM 3147 N N . ASN A 1 406 ? -9.847 -14.342 21.813 1.00 61.09 406 ASN A N 1
ATOM 3148 C CA . ASN A 1 406 ? -10.245 -14.297 20.403 1.00 61.09 406 ASN A CA 1
ATOM 3149 C C . ASN A 1 406 ? -11.236 -15.428 20.050 1.00 61.09 406 ASN A C 1
ATOM 3151 O O . ASN A 1 406 ? -11.377 -15.788 18.880 1.00 61.09 406 ASN A O 1
ATOM 3155 N N . GLU A 1 407 ? -11.874 -16.046 21.053 1.00 56.88 407 GLU A N 1
ATOM 3156 C CA . GLU A 1 407 ? -12.775 -17.165 20.818 1.00 56.88 407 GLU A CA 1
ATOM 3157 C C . GLU A 1 407 ? -13.958 -16.712 19.970 1.00 56.88 407 GLU A C 1
ATOM 3159 O O . GLU A 1 407 ? -14.677 -15.749 20.254 1.00 56.88 407 GLU A O 1
ATOM 3164 N N . SER A 1 408 ? -14.147 -17.449 18.883 1.00 48.75 408 SER A N 1
ATOM 3165 C CA . SER A 1 408 ? -15.125 -17.157 17.856 1.00 48.75 408 SER A CA 1
ATOM 3166 C C . SER A 1 408 ? -16.556 -17.150 18.375 1.00 48.75 408 SER A C 1
ATOM 3168 O O . SER A 1 408 ? -17.403 -16.626 17.674 1.00 48.75 408 SER A O 1
ATOM 3170 N N . ASP A 1 409 ? -16.885 -17.676 19.551 1.00 43.69 409 ASP A N 1
ATOM 3171 C CA . ASP A 1 409 ? -18.284 -17.910 19.931 1.00 43.69 409 ASP A CA 1
ATOM 3172 C C . ASP A 1 409 ? -19.013 -16.686 20.500 1.00 43.69 409 ASP A C 1
ATOM 3174 O O . ASP A 1 409 ? -20.209 -16.507 20.237 1.00 43.69 409 ASP A O 1
ATOM 3178 N N . THR A 1 410 ? -18.318 -15.792 21.206 1.00 46.25 410 THR A N 1
ATOM 3179 C CA . THR A 1 410 ? -18.895 -14.510 21.648 1.00 46.25 410 THR A CA 1
ATOM 3180 C C . THR A 1 410 ? -18.895 -13.502 20.503 1.00 46.25 410 THR A C 1
ATOM 3182 O O . THR A 1 410 ? -19.920 -12.869 20.239 1.00 46.25 410 THR A O 1
ATOM 3185 N N . MET A 1 411 ? -17.802 -13.443 19.733 1.00 42.66 411 MET A N 1
ATOM 3186 C CA . MET A 1 411 ? -17.718 -12.588 18.551 1.00 42.66 411 MET A CA 1
ATOM 3187 C C . MET A 1 411 ? -18.564 -13.076 17.369 1.00 42.66 411 MET A C 1
ATOM 3189 O O . MET A 1 411 ? -19.014 -12.245 16.599 1.00 42.66 411 MET A O 1
ATOM 3193 N N . SER A 1 412 ? -18.853 -14.368 17.186 1.00 41.81 412 SER A N 1
ATOM 3194 C CA . SER A 1 412 ? -19.713 -14.826 16.072 1.00 41.81 412 SER A CA 1
ATOM 3195 C C . SER A 1 412 ? -21.187 -14.496 16.295 1.00 41.81 412 SER A C 1
ATOM 3197 O O . SER A 1 412 ? -21.905 -14.229 15.332 1.00 41.81 412 SER A O 1
ATOM 3199 N N . LYS A 1 413 ? -21.647 -14.437 17.554 1.00 39.50 413 LYS A N 1
ATOM 3200 C CA . LYS A 1 413 ? -23.011 -13.986 17.877 1.00 39.50 413 LYS A CA 1
ATOM 3201 C C . LYS A 1 413 ? -23.185 -12.478 17.666 1.00 39.50 413 LYS A C 1
ATOM 3203 O O . LYS A 1 413 ? -24.247 -12.067 17.200 1.00 39.50 413 LYS A O 1
ATOM 3208 N N . SER A 1 414 ? -22.154 -11.669 17.921 1.00 43.78 414 SER A N 1
ATOM 3209 C CA . SER A 1 414 ? -22.154 -10.232 17.605 1.00 43.78 414 SER A CA 1
ATOM 3210 C C . SER A 1 414 ? -21.846 -9.934 16.125 1.00 43.78 414 SER A C 1
ATOM 3212 O O . SER A 1 414 ? -22.506 -9.072 15.547 1.00 43.78 414 SER A O 1
ATOM 3214 N N . LYS A 1 415 ? -20.983 -10.716 15.453 1.00 42.31 415 LYS A N 1
ATOM 3215 C CA . LYS A 1 415 ? -20.718 -10.668 13.991 1.00 42.31 415 LYS A CA 1
ATOM 3216 C C . LYS A 1 415 ? -21.957 -10.949 13.137 1.00 42.31 415 LYS A C 1
ATOM 3218 O O . LYS A 1 415 ? -22.034 -10.478 12.008 1.00 42.31 415 LYS A O 1
ATOM 3223 N N . ALA A 1 416 ? -22.925 -11.712 13.650 1.00 39.16 416 ALA A N 1
ATOM 3224 C CA . ALA A 1 416 ? -24.192 -11.964 12.961 1.00 39.16 416 ALA A CA 1
ATOM 3225 C C . ALA A 1 416 ? -25.206 -10.807 13.095 1.00 39.16 416 ALA A C 1
ATOM 3227 O O . ALA A 1 416 ? -26.164 -10.742 12.323 1.00 39.16 416 ALA A O 1
ATOM 3228 N N . ARG A 1 417 ? -25.032 -9.899 14.070 1.00 38.31 417 ARG A N 1
ATOM 3229 C CA . ARG A 1 417 ? -26.009 -8.843 14.403 1.00 38.31 417 ARG A CA 1
ATOM 3230 C C . ARG A 1 417 ? -25.544 -7.430 14.108 1.00 38.31 417 ARG A C 1
ATOM 3232 O O . ARG A 1 417 ? -26.382 -6.588 13.791 1.00 38.31 417 ARG A O 1
ATOM 3239 N N . ILE A 1 418 ? -24.250 -7.168 14.111 1.00 40.09 418 ILE A N 1
ATOM 3240 C CA . ILE A 1 418 ? -23.668 -5.892 13.702 1.00 40.09 418 ILE A CA 1
ATOM 3241 C C . ILE A 1 418 ? -22.896 -6.210 12.424 1.00 40.09 418 ILE A C 1
ATOM 3243 O O . ILE A 1 418 ? -22.158 -7.194 12.397 1.00 40.09 418 ILE A O 1
ATOM 3247 N N . GLY A 1 419 ? -23.135 -5.458 11.341 1.00 38.03 419 GLY A N 1
ATOM 3248 C CA . GLY A 1 419 ? -22.305 -5.582 10.134 1.00 38.03 419 GLY A CA 1
ATOM 3249 C C . GLY A 1 419 ? -20.827 -5.574 10.532 1.00 38.03 419 GLY A C 1
ATOM 3250 O O . GLY A 1 419 ? -20.486 -4.958 11.544 1.00 38.03 419 GLY A O 1
ATOM 3251 N N . HIS A 1 420 ? -19.989 -6.321 9.816 1.00 37.69 420 HIS A N 1
ATOM 3252 C CA . HIS A 1 420 ? -18.550 -6.396 10.027 1.00 37.69 420 HIS A CA 1
ATOM 3253 C C . HIS A 1 420 ? -17.949 -4.983 9.992 1.00 37.69 420 HIS A C 1
ATOM 3255 O O . HIS A 1 420 ? -17.447 -4.502 8.982 1.00 37.69 420 HIS A O 1
ATOM 3261 N N . SER A 1 421 ? -17.961 -4.303 11.138 1.00 38.47 421 SER A N 1
ATOM 3262 C CA . SER A 1 421 ? -17.267 -3.045 11.343 1.00 38.47 421 SER A CA 1
ATOM 3263 C C . SER A 1 421 ? -15.779 -3.366 11.397 1.00 38.47 421 SER A C 1
ATOM 3265 O O . SER A 1 421 ? -15.170 -3.535 12.453 1.00 38.47 421 SER A O 1
ATOM 3267 N N . ASN A 1 422 ? -15.198 -3.513 10.207 1.00 41.84 422 ASN A N 1
ATOM 3268 C CA . ASN A 1 422 ? -13.785 -3.768 9.955 1.00 41.84 422 ASN A CA 1
ATOM 3269 C C . ASN A 1 422 ? -12.897 -2.597 10.402 1.00 41.84 422 ASN A C 1
ATOM 3271 O O . ASN A 1 422 ? -11.686 -2.631 10.191 1.00 41.84 422 ASN A O 1
ATOM 3275 N N . THR A 1 423 ? -13.454 -1.540 10.989 1.00 40.12 423 THR A N 1
ATOM 3276 C CA . THR A 1 423 ? -12.721 -0.332 11.359 1.00 40.12 423 THR A CA 1
ATOM 3277 C C . THR A 1 423 ? -11.722 -0.578 12.487 1.00 40.12 423 THR A C 1
ATOM 3279 O O . THR A 1 423 ? -10.678 0.054 12.463 1.00 40.12 423 THR A O 1
ATOM 3282 N N . MET A 1 424 ? -11.951 -1.534 13.401 1.00 41.25 424 MET A N 1
ATOM 3283 C CA . MET A 1 424 ? -11.042 -1.773 14.542 1.00 41.25 424 MET A CA 1
ATOM 3284 C C . MET A 1 424 ? -10.973 -3.221 15.054 1.00 41.25 424 MET A C 1
ATOM 3286 O O . MET A 1 424 ? -10.436 -3.459 16.137 1.00 41.25 424 MET A O 1
ATOM 3290 N N . ALA A 1 425 ? -11.465 -4.215 14.305 1.00 37.31 425 ALA A N 1
ATOM 3291 C CA . ALA A 1 425 ? -11.151 -5.600 14.647 1.00 37.31 425 ALA A CA 1
ATOM 3292 C C . ALA A 1 425 ? -9.623 -5.759 14.591 1.00 37.31 425 ALA A C 1
ATOM 3294 O O . ALA A 1 425 ? -9.029 -5.673 13.512 1.00 37.31 425 ALA A O 1
ATOM 3295 N N . LEU A 1 426 ? -8.977 -5.946 15.751 1.00 40.25 426 LEU A N 1
ATOM 3296 C CA . LEU A 1 426 ? -7.615 -6.456 15.807 1.00 40.25 426 LEU A CA 1
ATOM 3297 C C . LEU A 1 426 ? -7.647 -7.791 15.074 1.00 40.25 426 LEU A C 1
ATOM 3299 O O . LEU A 1 426 ? -8.036 -8.818 15.620 1.00 40.25 426 LEU A O 1
ATOM 3303 N N . ASN A 1 427 ? -7.251 -7.761 13.808 1.00 39.03 427 ASN A N 1
ATOM 3304 C CA . ASN A 1 427 ? -6.774 -8.942 13.141 1.00 39.03 427 ASN A CA 1
ATOM 3305 C C . ASN A 1 427 ? -5.496 -9.296 13.908 1.00 39.03 427 ASN A C 1
ATOM 3307 O O . ASN A 1 427 ? -4.439 -8.706 13.683 1.00 39.03 427 ASN A O 1
ATOM 3311 N N . THR A 1 428 ? -5.614 -10.199 14.883 1.00 39.62 428 THR A N 1
ATOM 3312 C CA . THR A 1 428 ? -4.486 -10.835 15.583 1.00 39.62 428 THR A CA 1
ATOM 3313 C C . THR A 1 428 ? -3.482 -11.419 14.583 1.00 39.62 428 THR A C 1
ATOM 3315 O O . THR A 1 428 ? -2.299 -11.501 14.884 1.00 39.62 428 THR A O 1
ATOM 3318 N N . SER A 1 429 ? -3.906 -11.653 13.338 1.00 38.50 429 SER A N 1
ATOM 3319 C CA . SER A 1 429 ? -3.058 -11.942 12.178 1.00 38.50 429 SER A CA 1
ATOM 3320 C C . SER A 1 429 ? -1.974 -10.891 11.872 1.00 38.50 429 SER A C 1
ATOM 3322 O O . SER A 1 429 ? -0.963 -11.243 11.267 1.00 38.50 429 SER A O 1
ATOM 3324 N N . ALA A 1 430 ? -2.098 -9.634 12.324 1.00 40.03 430 ALA A N 1
ATOM 3325 C CA . ALA A 1 430 ? -1.030 -8.630 12.218 1.00 40.03 430 ALA A CA 1
ATOM 3326 C C . ALA A 1 430 ? 0.183 -8.924 13.128 1.00 40.03 430 ALA A C 1
ATOM 3328 O O . ALA A 1 430 ? 1.249 -8.346 12.908 1.00 40.03 430 ALA A O 1
ATOM 3329 N N . LEU A 1 431 ? 0.033 -9.823 14.111 1.00 39.94 431 LEU A N 1
ATOM 3330 C CA . LEU A 1 431 ? 1.115 -10.364 14.946 1.00 39.94 431 LEU A CA 1
ATOM 3331 C C . LEU A 1 431 ? 1.724 -11.664 14.379 1.00 39.94 431 LEU A C 1
ATOM 3333 O O . LEU A 1 431 ? 2.567 -12.264 15.034 1.00 39.94 431 LEU A O 1
ATOM 3337 N N . GLY A 1 432 ? 1.360 -12.064 13.154 1.00 34.72 432 GLY A N 1
ATOM 3338 C CA . GLY A 1 432 ? 1.955 -13.207 12.459 1.00 34.72 432 GLY A CA 1
ATOM 3339 C C . GLY A 1 432 ? 1.288 -14.542 12.803 1.00 34.72 432 GLY A C 1
ATOM 3340 O O . GLY A 1 432 ? 1.680 -15.222 13.743 1.00 34.72 432 GLY A O 1
ATOM 3341 N N . GLY A 1 433 ? 0.313 -14.941 11.980 1.00 40.16 433 GLY A N 1
ATOM 3342 C CA . GLY A 1 433 ? -0.294 -16.280 11.979 1.00 40.16 433 GLY A CA 1
ATOM 3343 C C . GLY A 1 433 ? -1.701 -16.353 12.582 1.00 40.16 433 GLY A C 1
ATOM 3344 O O . GLY A 1 433 ? -2.041 -15.597 13.486 1.00 40.16 433 GLY A O 1
ATOM 3345 N N . ASP A 1 434 ? -2.508 -17.301 12.094 1.00 47.34 434 ASP A N 1
ATOM 3346 C CA . ASP A 1 434 ? -3.873 -17.639 12.555 1.00 47.34 434 ASP A CA 1
ATOM 3347 C C . ASP A 1 434 ? -3.938 -18.181 14.005 1.00 47.34 434 ASP A C 1
ATOM 3349 O O . ASP A 1 434 ? -4.935 -18.772 14.423 1.00 47.34 434 ASP A O 1
ATOM 3353 N N . SER A 1 435 ? -2.886 -17.994 14.803 1.00 54.25 435 SER A N 1
ATOM 3354 C CA . SER A 1 435 ? -2.865 -18.391 16.207 1.00 54.25 435 SER A CA 1
ATOM 3355 C C . SER A 1 435 ? -3.718 -17.427 17.018 1.00 54.25 435 SER A C 1
ATOM 3357 O O . SER A 1 435 ? -3.422 -16.234 17.103 1.00 54.25 435 SER A O 1
ATOM 3359 N N . ALA A 1 436 ? -4.780 -17.937 17.640 1.00 69.88 436 ALA A N 1
ATOM 3360 C CA . ALA A 1 436 ? -5.604 -17.122 18.516 1.00 69.88 436 ALA A CA 1
ATOM 3361 C C . ALA A 1 436 ? -4.789 -16.714 19.757 1.00 69.88 436 ALA A C 1
ATOM 3363 O O . ALA A 1 436 ? -4.490 -17.507 20.642 1.00 69.88 436 ALA A O 1
ATOM 3364 N N . ALA A 1 437 ? -4.363 -15.454 19.757 1.00 75.75 437 ALA A N 1
ATOM 3365 C CA . ALA A 1 437 ? -3.675 -14.833 20.871 1.00 75.75 437 ALA A CA 1
ATOM 3366 C C . ALA A 1 437 ? -4.690 -14.328 21.905 1.00 75.75 437 ALA A C 1
ATOM 3368 O O . ALA A 1 437 ? -5.765 -13.843 21.543 1.00 75.75 437 ALA A O 1
ATOM 3369 N N . ILE A 1 438 ? -4.326 -14.418 23.183 1.00 80.25 438 ILE A N 1
ATOM 3370 C CA . ILE A 1 438 ? -5.078 -13.847 24.302 1.00 80.25 438 ILE A CA 1
ATOM 3371 C C . ILE A 1 438 ? -4.389 -12.547 24.699 1.00 80.25 438 ILE A C 1
ATOM 3373 O O . ILE A 1 438 ? -3.192 -12.537 24.991 1.00 80.25 438 ILE A O 1
ATOM 3377 N N . VAL A 1 439 ? -5.133 -11.445 24.719 1.00 81.25 439 VAL A N 1
ATOM 3378 C CA . VAL A 1 439 ? -4.623 -10.165 25.221 1.00 81.25 439 VAL A CA 1
ATOM 3379 C C . VAL A 1 439 ? -5.113 -9.999 26.651 1.00 81.25 439 VAL A C 1
ATOM 3381 O O . VAL A 1 439 ? -6.318 -9.967 26.892 1.00 81.25 439 VAL A O 1
ATOM 3384 N N . VAL A 1 440 ? -4.183 -9.895 27.596 1.00 86.50 440 VAL A N 1
ATOM 3385 C CA . VAL A 1 440 ? -4.470 -9.603 29.002 1.00 86.50 440 VAL A CA 1
ATOM 3386 C C . VAL A 1 440 ? -3.983 -8.196 29.299 1.00 86.50 440 VAL A C 1
ATOM 3388 O O . VAL A 1 440 ? -2.825 -7.873 29.038 1.00 86.50 440 VAL A O 1
ATOM 3391 N N . CYS A 1 441 ? -4.841 -7.340 29.838 1.00 87.38 441 CYS A N 1
ATOM 3392 C CA . CYS A 1 441 ? -4.464 -5.969 30.162 1.00 87.38 441 CYS A CA 1
ATOM 3393 C C . CYS A 1 441 ? -4.911 -5.556 31.562 1.00 87.38 441 CYS A C 1
ATOM 3395 O O . CYS A 1 441 ? -5.982 -5.923 32.053 1.00 87.38 441 CYS A O 1
ATOM 3397 N N . ASN A 1 442 ? -4.075 -4.742 32.208 1.00 90.31 442 ASN A N 1
ATOM 3398 C CA . ASN A 1 442 ? -4.379 -4.144 33.502 1.00 90.31 442 ASN A CA 1
ATOM 3399 C C . ASN A 1 442 ? -5.220 -2.876 33.304 1.00 90.31 442 ASN A C 1
ATOM 3401 O O . ASN A 1 442 ? -4.776 -1.745 33.515 1.00 90.31 442 ASN A O 1
ATOM 3405 N N . LEU A 1 443 ? -6.438 -3.086 32.801 1.00 90.44 443 LEU A N 1
ATOM 3406 C CA . LEU A 1 443 ? -7.395 -2.042 32.437 1.00 90.44 443 LEU A CA 1
ATOM 3407 C C . LEU A 1 443 ? -8.757 -2.235 33.113 1.00 90.44 443 LEU A C 1
ATOM 3409 O O . LEU A 1 443 ? -9.720 -1.605 32.697 1.00 90.44 443 LEU A O 1
ATOM 3413 N N . HIS A 1 444 ? -8.869 -3.056 34.162 1.00 87.69 444 HIS A N 1
ATOM 3414 C CA . HIS A 1 444 ? -10.168 -3.404 34.754 1.00 87.69 444 HIS A CA 1
ATOM 3415 C C . HIS A 1 444 ? -10.951 -2.178 35.259 1.00 87.69 444 HIS A C 1
ATOM 3417 O O . HIS A 1 444 ? -12.150 -2.068 34.998 1.00 87.69 444 HIS A O 1
ATOM 3423 N N . ASN A 1 445 ? -10.295 -1.224 35.930 1.00 90.06 445 ASN A N 1
ATOM 3424 C CA . ASN A 1 445 ? -10.960 0.001 36.398 1.00 90.06 445 ASN A CA 1
ATOM 3425 C C . ASN A 1 445 ? -11.509 0.827 35.227 1.00 90.06 445 ASN A C 1
ATOM 3427 O O . ASN A 1 445 ? -12.668 1.233 35.246 1.00 90.06 445 ASN A O 1
ATOM 3431 N N . PHE A 1 446 ? -10.690 1.006 34.187 1.00 93.88 446 PHE A N 1
ATOM 3432 C CA . PHE A 1 446 ? -11.086 1.695 32.962 1.00 93.88 446 PHE A CA 1
ATOM 3433 C C . PHE A 1 446 ? -12.218 0.954 32.235 1.00 93.88 446 PHE A C 1
ATOM 3435 O O . PHE A 1 446 ? -13.184 1.578 31.813 1.00 93.88 446 PHE A O 1
ATOM 3442 N N . ALA A 1 447 ? -12.136 -0.374 32.126 1.00 93.06 447 ALA A N 1
ATOM 3443 C CA . ALA A 1 447 ? -13.144 -1.213 31.487 1.00 93.06 447 ALA A CA 1
ATOM 3444 C C . ALA A 1 447 ? -14.495 -1.137 32.214 1.00 93.06 447 ALA A C 1
ATOM 3446 O O . ALA A 1 447 ? -15.531 -1.019 31.565 1.00 93.06 447 ALA A O 1
ATOM 3447 N N . ASN A 1 448 ? -14.497 -1.141 33.550 1.00 93.25 448 ASN A N 1
ATOM 3448 C CA . ASN A 1 448 ? -15.718 -0.966 34.339 1.00 93.25 448 ASN A CA 1
ATOM 3449 C C . ASN A 1 448 ? -16.338 0.412 34.113 1.00 93.25 448 ASN A C 1
ATOM 3451 O O . ASN A 1 448 ? -17.534 0.511 33.849 1.00 93.25 448 ASN A O 1
ATOM 3455 N N . GLU A 1 449 ? -15.526 1.468 34.190 1.00 96.31 449 GLU A N 1
ATOM 3456 C CA . GLU A 1 449 ? -15.998 2.835 33.990 1.00 96.31 449 GLU A CA 1
ATOM 3457 C C . GLU A 1 449 ? -16.554 3.028 32.574 1.00 96.31 449 GLU A C 1
ATOM 3459 O O . GLU A 1 449 ? -17.691 3.473 32.413 1.00 96.31 449 GLU A O 1
ATOM 3464 N N . ALA A 1 450 ? -15.795 2.626 31.552 1.00 96.25 450 ALA A N 1
ATOM 3465 C CA . ALA A 1 450 ? -16.229 2.668 30.161 1.00 96.25 450 ALA A CA 1
ATOM 3466 C C . ALA A 1 450 ? -17.496 1.828 29.947 1.00 96.25 450 ALA A C 1
ATOM 3468 O O . ALA A 1 450 ? -18.433 2.282 29.295 1.00 96.25 450 ALA A O 1
ATOM 3469 N N . GLY A 1 451 ? -17.569 0.633 30.538 1.00 96.06 451 GLY A N 1
ATOM 3470 C CA . GLY A 1 451 ? -18.740 -0.236 30.479 1.00 96.06 451 GLY A CA 1
ATOM 3471 C C . GLY A 1 451 ? -19.985 0.405 31.093 1.00 96.06 451 GLY A C 1
ATOM 3472 O O . GLY A 1 451 ? -21.067 0.331 30.512 1.00 96.06 451 GLY A O 1
ATOM 3473 N N . ASP A 1 452 ? -19.852 1.086 32.230 1.00 97.12 452 ASP A N 1
ATOM 3474 C CA . ASP A 1 452 ? -20.959 1.798 32.869 1.00 97.12 452 ASP A CA 1
ATOM 3475 C C . ASP A 1 452 ? -21.386 3.042 32.081 1.00 97.12 452 ASP A C 1
ATOM 3477 O O . ASP A 1 452 ? -22.582 3.337 32.000 1.00 97.12 452 ASP A O 1
ATOM 3481 N N . GLN A 1 453 ? -20.444 3.756 31.458 1.00 97.56 453 GLN A N 1
ATOM 3482 C CA . GLN A 1 453 ? -20.758 4.858 30.546 1.00 97.56 453 GLN A CA 1
ATOM 3483 C C . GLN A 1 453 ? -21.503 4.356 29.294 1.00 97.56 453 GLN A C 1
ATOM 3485 O O . GLN A 1 453 ? -22.530 4.923 28.921 1.00 97.56 453 GLN A O 1
ATOM 3490 N N . LEU A 1 454 ? -21.059 3.247 28.696 1.00 96.94 454 LEU A N 1
ATOM 3491 C CA . LEU A 1 454 ? -21.708 2.618 27.540 1.00 96.94 454 LEU A CA 1
ATOM 3492 C C . LEU A 1 454 ? -23.109 2.087 27.881 1.00 96.94 454 LEU A C 1
ATOM 3494 O O . LEU A 1 454 ? -24.051 2.294 27.119 1.00 96.94 454 LEU A O 1
ATOM 3498 N N . LYS A 1 455 ? -23.299 1.473 29.054 1.00 96.75 455 LYS A N 1
ATOM 3499 C CA . LYS A 1 455 ? -24.633 1.046 29.519 1.00 96.75 455 LYS A CA 1
ATOM 3500 C C . LYS A 1 455 ? -25.605 2.217 29.656 1.00 96.75 455 LYS A C 1
ATOM 3502 O O . LYS A 1 455 ? -26.779 2.052 29.347 1.00 96.75 455 LYS A O 1
ATOM 3507 N N . LYS A 1 456 ? -25.135 3.387 30.107 1.00 97.12 456 LYS A N 1
ATOM 3508 C CA . LYS A 1 456 ? -25.960 4.608 30.189 1.00 97.12 456 LYS A CA 1
ATOM 3509 C C . LYS A 1 456 ? -26.325 5.159 28.813 1.00 97.12 456 LYS A C 1
ATOM 3511 O O . LYS A 1 456 ? -27.370 5.785 28.684 1.00 97.12 456 LYS A O 1
ATOM 3516 N N . LEU A 1 457 ? -25.473 4.940 27.811 1.00 96.12 457 LEU A N 1
ATOM 3517 C CA . LEU A 1 457 ? -25.738 5.354 26.437 1.00 96.12 457 LEU A CA 1
ATOM 3518 C C . LEU A 1 457 ? -26.839 4.502 25.784 1.00 96.12 457 LEU A C 1
ATOM 3520 O O . LEU A 1 457 ? -27.621 5.026 24.991 1.00 96.12 457 LEU A O 1
ATOM 3524 N N . LYS A 1 458 ? -26.929 3.210 26.117 1.00 95.12 458 LYS A N 1
ATOM 3525 C CA . LYS A 1 458 ? -27.906 2.288 25.522 1.00 95.12 458 LYS A CA 1
ATOM 3526 C C . LYS A 1 458 ? -29.355 2.732 25.787 1.00 95.12 458 LYS A C 1
ATOM 3528 O O . LYS A 1 458 ? -29.771 2.886 26.932 1.00 95.12 458 LYS A O 1
ATOM 3533 N N . GLY A 1 459 ? -30.137 2.884 24.718 1.00 93.31 459 GLY A N 1
ATOM 3534 C CA . GLY A 1 459 ? -31.537 3.320 24.729 1.00 93.31 459 GLY A CA 1
ATOM 3535 C C . GLY A 1 459 ? -31.742 4.837 24.632 1.00 93.31 459 GLY A C 1
ATOM 3536 O O . GLY A 1 459 ? -32.883 5.294 24.682 1.00 93.31 459 GLY A O 1
ATOM 3537 N N . THR A 1 460 ? -30.673 5.630 24.514 1.00 93.25 460 THR A N 1
ATOM 3538 C CA . THR A 1 460 ? -30.764 7.098 24.419 1.00 93.25 460 THR A CA 1
ATOM 3539 C C . THR A 1 460 ? -30.836 7.611 22.983 1.00 93.25 460 THR A C 1
ATOM 3541 O O . THR A 1 460 ? -31.194 8.770 22.779 1.00 93.25 460 THR A O 1
ATOM 3544 N N . HIS A 1 461 ? -30.478 6.782 21.995 1.00 89.50 461 HIS A N 1
ATOM 3545 C CA . HIS A 1 461 ? -30.229 7.200 20.609 1.00 89.50 461 HIS A CA 1
ATOM 3546 C C . HIS A 1 461 ? -29.180 8.325 20.472 1.00 89.50 461 HIS A C 1
ATOM 3548 O O . HIS A 1 461 ? -29.190 9.094 19.507 1.00 89.50 461 HIS A O 1
ATOM 3554 N N . GLY A 1 462 ? -28.305 8.461 21.473 1.00 91.81 462 GLY A N 1
ATOM 3555 C CA . GLY A 1 462 ? -27.263 9.477 21.542 1.00 91.81 462 GLY A CA 1
ATOM 3556 C C . GLY A 1 462 ? -25.896 8.979 21.076 1.00 91.81 462 GLY A C 1
ATOM 3557 O O . GLY A 1 462 ? -25.745 7.914 20.472 1.00 91.81 462 GLY A O 1
ATOM 3558 N N . HIS A 1 463 ? -24.874 9.761 21.408 1.00 93.50 463 HIS A N 1
ATOM 3559 C CA . HIS A 1 463 ? -23.475 9.374 21.270 1.00 93.50 463 HIS A CA 1
ATOM 3560 C C . HIS A 1 463 ? -22.709 9.683 22.560 1.00 93.50 463 HIS A C 1
ATOM 3562 O O . HIS A 1 463 ? -23.113 10.544 23.342 1.00 93.50 463 HIS A O 1
ATOM 3568 N N . LEU A 1 464 ? -21.616 8.959 22.777 1.00 95.81 464 LEU A N 1
ATOM 3569 C CA . LEU A 1 464 ? -20.676 9.152 23.871 1.00 95.81 464 LEU A CA 1
ATOM 3570 C C . LEU A 1 464 ? -19.279 9.298 23.278 1.00 95.81 464 LEU A C 1
ATOM 3572 O O . LEU A 1 464 ? -18.757 8.356 22.681 1.00 95.81 464 LEU A O 1
ATOM 3576 N N . GLU A 1 465 ? -18.678 10.468 23.460 1.00 94.94 465 GLU A N 1
ATOM 3577 C CA . GLU A 1 465 ? -17.287 10.704 23.087 1.00 94.94 465 GLU A CA 1
ATOM 3578 C C . GLU A 1 465 ? -16.363 10.311 24.240 1.00 94.94 465 GLU A C 1
ATOM 3580 O O . GLU A 1 465 ? -16.539 10.753 25.377 1.00 94.94 465 GLU A O 1
ATOM 3585 N N . PHE A 1 466 ? -15.367 9.485 23.939 1.00 95.81 466 PHE A N 1
ATOM 3586 C CA . PHE A 1 466 ? -14.292 9.161 24.863 1.00 95.81 466 PHE A CA 1
ATOM 3587 C C . PHE A 1 466 ? -13.130 10.158 24.726 1.00 95.81 466 PHE A C 1
ATOM 3589 O O . PHE A 1 466 ? -12.969 10.774 23.666 1.00 95.81 466 PHE A O 1
ATOM 3596 N N . PRO A 1 467 ? -12.286 10.297 25.766 1.00 95.12 467 PRO A N 1
ATOM 3597 C CA . PRO A 1 467 ? -11.100 11.149 25.718 1.00 95.12 467 PRO A CA 1
ATOM 3598 C C . PRO A 1 467 ? -10.178 10.850 24.517 1.00 95.12 467 PRO A C 1
ATOM 3600 O O . PRO A 1 467 ? -10.065 9.713 24.056 1.00 95.12 467 PRO A O 1
ATOM 3603 N N . LYS A 1 468 ? -9.505 11.879 23.986 1.00 92.25 468 LYS A N 1
ATOM 3604 C CA . LYS A 1 468 ? -8.611 11.757 22.811 1.00 92.25 468 LYS A CA 1
ATOM 3605 C C . LYS A 1 468 ? -7.332 10.973 23.126 1.00 92.25 468 LYS A C 1
ATOM 3607 O O . LYS A 1 468 ? -6.801 10.262 22.275 1.00 92.25 468 LYS A O 1
ATOM 3612 N N . ASP A 1 469 ? -6.881 11.050 24.372 1.00 90.25 469 ASP A N 1
ATOM 3613 C CA . ASP A 1 469 ? -5.659 10.453 24.912 1.00 90.25 469 ASP A CA 1
ATOM 3614 C C . ASP A 1 469 ? -5.770 8.950 25.212 1.00 90.25 469 ASP A C 1
ATOM 3616 O O . ASP A 1 469 ? -4.828 8.359 25.743 1.00 90.25 469 ASP A O 1
ATOM 3620 N N . LEU A 1 470 ? -6.880 8.298 24.837 1.00 91.75 470 LEU A N 1
ATOM 3621 C CA . LEU A 1 470 ? -6.996 6.850 24.979 1.00 91.75 470 LEU A CA 1
ATOM 3622 C C . LEU A 1 470 ? -5.888 6.127 24.212 1.00 91.75 470 LEU A C 1
ATOM 3624 O O . LEU A 1 470 ? -5.751 6.275 22.992 1.00 91.75 470 LEU A O 1
ATOM 3628 N N . THR A 1 471 ? -5.170 5.253 24.919 1.00 88.50 471 THR A N 1
ATOM 3629 C CA . THR A 1 471 ? -4.179 4.364 24.313 1.00 88.50 471 THR A CA 1
ATOM 3630 C C . THR A 1 471 ? -4.847 3.398 23.337 1.00 88.50 471 THR A C 1
ATOM 3632 O O . THR A 1 471 ? -6.043 3.105 23.424 1.00 88.50 471 THR A O 1
ATOM 3635 N N . ARG A 1 472 ? -4.065 2.828 22.413 1.00 82.88 472 ARG A N 1
ATOM 3636 C CA . ARG A 1 472 ? -4.568 1.827 21.459 1.00 82.88 472 ARG A CA 1
ATOM 3637 C C . ARG A 1 472 ? -5.285 0.662 22.157 1.00 82.88 472 ARG A C 1
ATOM 3639 O O . ARG A 1 472 ? -6.340 0.235 21.695 1.00 82.88 472 ARG A O 1
ATOM 3646 N N . THR A 1 473 ? -4.746 0.185 23.280 1.00 85.00 473 THR A N 1
ATOM 3647 C CA . THR A 1 473 ? -5.356 -0.883 24.085 1.00 85.00 473 THR A CA 1
ATOM 3648 C C . THR A 1 473 ? -6.673 -0.429 24.714 1.00 85.00 473 THR A C 1
ATOM 3650 O O . THR A 1 473 ? -7.656 -1.160 24.659 1.00 85.00 473 THR A O 1
ATOM 3653 N N . GLN A 1 474 ? -6.737 0.785 25.266 1.00 92.31 474 GLN A N 1
ATOM 3654 C CA . GLN A 1 474 ? -7.971 1.321 25.849 1.00 92.31 474 GLN A CA 1
ATOM 3655 C C . GLN A 1 474 ? -9.072 1.505 24.803 1.00 92.31 474 GLN A C 1
ATOM 3657 O O . GLN A 1 474 ? -10.203 1.081 25.032 1.00 92.31 474 GLN A O 1
ATOM 3662 N N . ARG A 1 475 ? -8.748 2.064 23.628 1.00 91.62 475 ARG A N 1
ATOM 3663 C CA . ARG A 1 475 ? -9.703 2.181 22.510 1.00 91.62 475 ARG A CA 1
ATOM 3664 C C . ARG A 1 475 ? -10.268 0.815 22.139 1.00 91.62 475 ARG A C 1
ATOM 3666 O O . ARG A 1 475 ? -11.471 0.663 21.953 1.00 91.62 475 ARG A O 1
ATOM 3673 N N . PHE A 1 476 ? -9.403 -0.193 22.089 1.00 86.25 476 PHE A N 1
ATOM 3674 C CA . P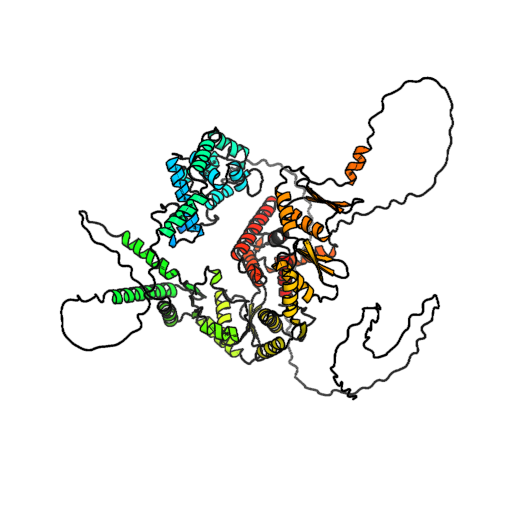HE A 1 476 ? -9.804 -1.562 21.811 1.00 86.25 476 PHE A CA 1
ATOM 3675 C C . PHE A 1 476 ? -10.746 -2.150 22.879 1.00 86.25 476 PHE A C 1
ATOM 3677 O O . PHE A 1 476 ? -11.761 -2.747 22.527 1.00 86.25 476 PHE A O 1
ATOM 3684 N N . VAL A 1 477 ? -10.470 -1.928 24.169 1.00 90.94 477 VAL A N 1
ATOM 3685 C CA . VAL A 1 477 ? -11.376 -2.324 25.264 1.00 90.94 477 VAL A CA 1
ATOM 3686 C C . VAL A 1 477 ? -12.754 -1.677 25.090 1.00 90.94 477 VAL A C 1
ATOM 3688 O O . VAL A 1 477 ? -13.769 -2.361 25.184 1.00 90.94 477 VAL A O 1
ATOM 3691 N N . VAL A 1 478 ? -12.808 -0.383 24.759 1.00 94.69 478 VAL A N 1
ATOM 3692 C CA . VAL A 1 478 ? -14.077 0.319 24.504 1.00 94.69 478 VAL A CA 1
ATOM 3693 C C . VAL A 1 478 ? -14.818 -0.277 23.304 1.00 94.69 478 VAL A C 1
ATOM 3695 O O . VAL A 1 478 ? -16.026 -0.479 23.388 1.00 94.69 478 VAL A O 1
ATOM 3698 N N . HIS A 1 479 ? -14.121 -0.609 22.212 1.00 90.62 479 HIS A N 1
ATOM 3699 C CA . HIS A 1 479 ? -14.716 -1.300 21.061 1.00 90.62 479 HIS A CA 1
ATOM 3700 C C . HIS A 1 479 ? -15.363 -2.636 21.456 1.00 90.62 479 HIS A C 1
ATOM 3702 O O . HIS A 1 479 ? -16.495 -2.911 21.055 1.00 90.62 479 HIS A O 1
ATOM 3708 N N . ALA A 1 480 ? -14.666 -3.451 22.254 1.00 89.50 480 ALA A N 1
ATOM 3709 C CA . ALA A 1 480 ? -15.172 -4.741 22.718 1.00 89.50 480 ALA A CA 1
ATOM 3710 C C . ALA A 1 480 ? -16.408 -4.578 23.621 1.00 89.50 480 ALA A C 1
ATOM 3712 O O . ALA A 1 480 ? -17.449 -5.178 23.356 1.00 89.50 480 ALA A O 1
ATOM 3713 N N . LEU A 1 481 ? -16.330 -3.696 24.623 1.00 93.50 481 LEU A N 1
ATOM 3714 C CA . LEU A 1 481 ? -17.437 -3.423 25.544 1.00 93.50 481 LEU A CA 1
ATOM 3715 C C . LEU A 1 481 ? -18.653 -2.822 24.831 1.00 93.50 481 LEU A C 1
ATOM 3717 O O . LEU A 1 481 ? -19.792 -3.165 25.138 1.00 93.50 481 LEU A O 1
ATOM 3721 N N . ALA A 1 482 ? -18.437 -1.935 23.859 1.00 93.25 482 ALA A N 1
ATOM 3722 C CA . ALA A 1 482 ? -19.524 -1.367 23.072 1.00 93.25 482 ALA A CA 1
ATOM 3723 C C . ALA A 1 482 ? -20.228 -2.446 22.243 1.00 93.25 482 ALA A C 1
ATOM 3725 O O . ALA A 1 482 ? -21.458 -2.489 22.227 1.00 93.25 482 ALA A O 1
ATOM 3726 N N . ALA A 1 483 ? -19.471 -3.363 21.632 1.00 87.88 483 ALA A N 1
ATOM 3727 C CA . ALA A 1 483 ? -20.033 -4.484 20.886 1.00 87.88 483 ALA A CA 1
ATOM 3728 C C . ALA A 1 483 ? -20.881 -5.415 21.773 1.00 87.88 483 ALA A C 1
ATOM 3730 O O . ALA A 1 483 ? -21.948 -5.852 21.340 1.00 87.88 483 ALA A O 1
ATOM 3731 N N . GLU A 1 484 ? -20.469 -5.673 23.021 1.00 90.75 484 GLU A N 1
ATOM 3732 C CA . GLU A 1 484 ? -21.270 -6.429 24.002 1.00 90.75 484 GLU A CA 1
ATOM 3733 C C . GLU A 1 484 ? -22.600 -5.743 24.336 1.00 90.75 484 GLU A C 1
ATOM 3735 O O . GLU A 1 484 ? -23.607 -6.407 24.583 1.00 90.75 484 GLU A O 1
ATOM 3740 N N . GLN A 1 485 ? -22.619 -4.408 24.319 1.00 93.75 485 GLN A N 1
ATOM 3741 C CA . GLN A 1 485 ? -23.822 -3.610 24.548 1.00 93.75 485 GLN A CA 1
ATOM 3742 C C . GLN A 1 485 ? -24.642 -3.360 23.273 1.00 93.75 485 GLN A C 1
ATOM 3744 O O . GLN A 1 485 ? -25.661 -2.676 23.349 1.00 93.75 485 GLN A O 1
ATOM 3749 N N . GLU A 1 486 ? -24.268 -3.942 22.128 1.00 90.00 486 GLU A N 1
ATOM 3750 C CA . GLU A 1 486 ? -24.880 -3.695 20.809 1.00 90.00 486 GLU A CA 1
ATOM 3751 C C . GLU A 1 486 ? -24.756 -2.230 20.338 1.00 90.00 486 GLU A C 1
ATOM 3753 O O . GLU A 1 486 ? -25.565 -1.735 19.556 1.00 90.00 486 GLU A O 1
ATOM 3758 N N . LEU A 1 487 ? -23.723 -1.528 20.806 1.00 90.50 487 LEU A N 1
ATOM 3759 C CA . LEU A 1 487 ? -23.390 -0.166 20.399 1.00 90.50 487 LEU A CA 1
ATOM 3760 C C . LEU A 1 487 ? -22.383 -0.189 19.249 1.00 90.50 487 LEU A C 1
ATOM 3762 O O . LEU A 1 487 ? -21.546 -1.085 19.135 1.00 90.50 487 LEU A O 1
ATOM 3766 N N . THR A 1 488 ? -22.444 0.829 18.392 1.00 87.50 488 THR A N 1
ATOM 3767 C CA . THR A 1 488 ? -21.485 0.987 17.294 1.00 87.50 488 THR A CA 1
ATOM 3768 C C . THR A 1 488 ? -20.454 2.028 17.671 1.00 87.50 488 THR A C 1
ATOM 3770 O O . THR A 1 488 ? -20.790 3.144 18.036 1.00 87.50 488 THR A O 1
ATOM 3773 N N . THR A 1 489 ? -19.185 1.686 17.554 1.00 90.00 489 THR A N 1
ATOM 3774 C CA . THR A 1 489 ? -18.066 2.588 17.848 1.00 90.00 489 THR A CA 1
ATOM 3775 C C . THR A 1 489 ? -17.358 3.019 16.580 1.00 90.00 489 THR A C 1
ATOM 3777 O O . THR A 1 489 ? -17.088 2.180 15.717 1.00 90.00 489 THR A O 1
ATOM 3780 N N . LEU A 1 490 ? -16.979 4.291 16.519 1.00 84.88 490 LEU A N 1
ATOM 3781 C CA . LEU A 1 490 ? -16.190 4.870 15.448 1.00 84.88 490 LEU A CA 1
ATOM 3782 C C . LEU A 1 490 ? -14.988 5.630 16.003 1.00 84.88 490 LEU A C 1
ATOM 3784 O O . LEU A 1 490 ? -15.119 6.384 16.959 1.00 84.88 490 LEU A O 1
ATOM 3788 N N . SER A 1 491 ? -13.824 5.459 15.382 1.00 84.56 491 SER A N 1
ATOM 3789 C CA . SER A 1 491 ? -12.743 6.430 15.543 1.00 84.56 491 SER A CA 1
ATOM 3790 C C . SER A 1 491 ? -13.044 7.631 14.651 1.00 84.56 491 SER A C 1
ATOM 3792 O O . SER A 1 491 ? -13.070 7.478 13.433 1.00 84.56 491 SER A O 1
ATOM 3794 N N . GLU A 1 492 ? -13.292 8.790 15.250 1.00 83.88 492 GLU A N 1
ATOM 3795 C CA . GLU A 1 492 ? -13.492 10.058 14.548 1.00 83.88 492 GLU A CA 1
ATOM 3796 C C . GLU A 1 492 ? -12.282 10.971 14.733 1.00 83.88 492 GLU A C 1
ATOM 3798 O O . GLU A 1 492 ? -11.656 10.981 15.791 1.00 83.88 492 GLU A O 1
ATOM 3803 N N . GLY A 1 493 ? -11.972 11.763 13.709 1.00 80.50 493 GLY A N 1
ATOM 3804 C CA . GLY A 1 493 ? -10.783 12.610 13.674 1.00 80.50 493 GLY A CA 1
ATOM 3805 C C . GLY A 1 493 ? -9.516 11.870 13.247 1.00 80.50 493 GLY A C 1
ATOM 3806 O O . GLY A 1 493 ? -9.498 10.650 13.085 1.00 80.50 493 GLY A O 1
ATOM 3807 N N . PHE A 1 494 ? -8.456 12.647 13.060 1.00 73.56 494 PHE A N 1
ATOM 3808 C CA . PHE A 1 494 ? -7.154 12.193 12.577 1.00 73.56 494 PHE A CA 1
ATOM 3809 C C . PHE A 1 494 ? -6.081 12.603 13.565 1.00 73.56 494 PHE A C 1
ATOM 3811 O O . PHE A 1 494 ? -6.246 13.580 14.305 1.00 73.56 494 PHE A O 1
ATOM 3818 N N . ALA A 1 495 ? -4.980 11.864 13.549 1.00 78.94 495 ALA A N 1
ATOM 3819 C CA . ALA A 1 495 ? -3.829 12.148 14.381 1.00 78.94 495 ALA A CA 1
ATOM 3820 C C . ALA A 1 495 ? -4.180 12.363 15.878 1.00 78.94 495 ALA A C 1
ATOM 3822 O O . ALA A 1 495 ? -5.021 11.657 16.445 1.00 78.94 495 ALA A O 1
ATOM 3823 N N . GLY A 1 496 ? -3.582 13.372 16.520 1.00 76.06 496 GLY A N 1
ATOM 3824 C CA . GLY A 1 496 ? -3.817 13.701 17.929 1.00 76.06 496 GLY A CA 1
ATOM 3825 C C . GLY A 1 496 ? -5.240 14.178 18.257 1.00 76.06 496 GLY A C 1
ATOM 3826 O O . GLY A 1 496 ? -5.632 14.188 19.422 1.00 76.06 496 GLY A O 1
ATOM 3827 N N . GLU A 1 497 ? -6.041 14.539 17.250 1.00 82.75 497 GLU A N 1
ATOM 3828 C CA . GLU A 1 497 ? -7.453 14.919 17.416 1.00 82.75 497 GLU A CA 1
ATOM 3829 C C . GLU A 1 497 ? -8.398 13.714 17.382 1.00 82.75 497 GLU A C 1
ATOM 3831 O O . GLU A 1 497 ? -9.609 13.842 17.606 1.00 82.75 497 GLU A O 1
ATOM 3836 N N . ARG A 1 498 ? -7.846 12.530 17.112 1.00 81.75 498 ARG A N 1
ATOM 3837 C CA . ARG A 1 498 ? -8.598 11.299 16.980 1.00 81.75 498 ARG A CA 1
ATOM 3838 C C . ARG A 1 498 ? -9.223 10.898 18.309 1.00 81.75 498 ARG A C 1
ATOM 3840 O O . ARG A 1 498 ? -8.527 10.556 19.265 1.00 81.75 498 ARG A O 1
ATOM 3847 N N . ARG A 1 499 ? -10.550 10.869 18.340 1.00 90.50 499 ARG A N 1
ATOM 3848 C CA . ARG A 1 499 ? -11.367 10.423 19.467 1.00 90.50 499 ARG A CA 1
ATOM 3849 C C . ARG A 1 499 ? -12.153 9.178 19.105 1.00 90.50 499 ARG A C 1
ATOM 3851 O O . ARG A 1 499 ? -12.457 8.914 17.946 1.00 90.50 499 ARG A O 1
ATOM 3858 N N . LEU A 1 500 ? -12.480 8.395 20.120 1.00 92.38 500 LEU A N 1
ATOM 3859 C CA . LEU A 1 500 ? -13.361 7.251 19.968 1.00 92.38 500 LEU A CA 1
ATOM 3860 C C . LEU A 1 500 ? -14.773 7.675 20.361 1.00 92.38 500 LEU A C 1
ATOM 3862 O O . LEU A 1 500 ? -14.978 8.155 21.471 1.00 92.38 500 LEU A O 1
ATOM 3866 N N . VAL A 1 501 ? -15.740 7.491 19.471 1.00 93.00 501 VAL A N 1
ATOM 3867 C CA . VAL A 1 501 ? -17.139 7.830 19.725 1.00 93.00 501 VAL A CA 1
ATOM 3868 C C . VAL A 1 501 ? -17.984 6.567 19.652 1.00 93.00 501 VAL A C 1
ATOM 3870 O O . VAL A 1 501 ? -17.934 5.822 18.672 1.00 93.00 501 VAL A O 1
ATOM 3873 N N . ALA A 1 502 ? -18.743 6.295 20.708 1.00 94.19 502 ALA A N 1
ATOM 3874 C CA . ALA A 1 502 ? -19.749 5.243 20.728 1.00 94.19 502 ALA A CA 1
ATOM 3875 C C . ALA A 1 502 ? -21.116 5.838 20.388 1.00 94.19 502 ALA A C 1
ATOM 3877 O O . ALA A 1 502 ? -21.490 6.887 20.905 1.00 94.19 502 ALA A O 1
ATOM 3878 N N . TYR A 1 503 ? -21.876 5.153 19.546 1.00 92.88 503 TYR A N 1
ATOM 3879 C CA . TYR A 1 503 ? -23.206 5.543 19.107 1.00 92.88 503 TYR A CA 1
ATOM 3880 C C . TYR A 1 503 ? -24.206 4.478 19.517 1.00 92.88 503 TYR A C 1
ATOM 3882 O O . TYR A 1 503 ? -24.030 3.289 19.221 1.00 92.88 503 TYR A O 1
ATOM 3890 N N . ASP A 1 504 ? -25.290 4.928 20.138 1.00 93.88 504 ASP A N 1
ATOM 3891 C CA . ASP A 1 504 ? -26.498 4.131 20.243 1.00 93.88 504 ASP A CA 1
ATOM 3892 C C . ASP A 1 504 ? -27.350 4.384 19.006 1.00 93.88 504 ASP A C 1
ATOM 3894 O O . ASP A 1 504 ? -28.084 5.364 18.900 1.00 93.88 504 ASP A O 1
ATOM 3898 N N . LEU A 1 505 ? -27.220 3.497 18.027 1.00 90.31 505 LEU A N 1
ATOM 3899 C CA . LEU A 1 505 ? -28.012 3.587 16.808 1.00 90.31 505 LEU A CA 1
ATOM 3900 C C . LEU A 1 505 ? -29.422 3.006 17.015 1.00 90.31 505 LEU A C 1
ATOM 3902 O O . LEU A 1 505 ? -30.275 3.197 16.152 1.00 90.31 505 LEU A O 1
ATOM 3906 N N . GLY A 1 506 ? -29.705 2.358 18.155 1.00 88.88 506 GLY A N 1
ATOM 3907 C CA . GLY A 1 506 ? -30.979 1.695 18.442 1.00 88.88 506 GLY A CA 1
ATOM 3908 C C . GLY A 1 506 ? -31.508 0.892 17.249 1.00 88.88 506 GLY A C 1
ATOM 3909 O O . GLY A 1 506 ? -30.762 0.194 16.559 1.00 88.88 506 GLY A O 1
ATOM 3910 N N . ASP A 1 507 ? -32.789 1.082 16.935 1.00 89.44 507 ASP A N 1
ATOM 3911 C CA . ASP A 1 507 ? -33.462 0.406 15.820 1.00 89.44 507 ASP A CA 1
ATOM 3912 C C . ASP A 1 507 ? -32.995 0.890 14.433 1.00 89.44 507 ASP A C 1
ATOM 3914 O O . ASP A 1 507 ? -33.423 0.343 13.413 1.00 89.44 507 ASP A O 1
ATOM 3918 N N . PHE A 1 508 ? -32.152 1.930 14.336 1.00 91.44 508 PHE A N 1
ATOM 3919 C CA . PHE A 1 508 ? -31.665 2.426 13.045 1.00 91.44 508 PHE A CA 1
ATOM 3920 C C . PHE A 1 508 ? -30.869 1.352 12.311 1.00 91.44 508 PHE A C 1
ATOM 3922 O O . PHE A 1 508 ? -31.081 1.175 11.117 1.00 91.44 508 PHE A O 1
ATOM 3929 N N . ALA A 1 509 ? -30.000 0.607 13.001 1.00 86.44 509 ALA A N 1
ATOM 3930 C CA . ALA A 1 509 ? -29.178 -0.423 12.367 1.00 86.44 509 ALA A CA 1
ATOM 3931 C C . ALA A 1 509 ? -30.025 -1.580 11.810 1.00 86.44 509 ALA A C 1
ATOM 3933 O O . ALA A 1 509 ? -29.794 -2.042 10.692 1.00 86.44 509 ALA A O 1
ATOM 3934 N N . GLU A 1 510 ? -31.049 -2.017 12.549 1.00 85.94 510 GLU A N 1
ATOM 3935 C CA . GLU A 1 510 ? -31.979 -3.054 12.090 1.00 85.94 510 GLU A CA 1
ATOM 3936 C C . GLU A 1 510 ? -32.846 -2.564 10.926 1.00 85.94 510 GLU A C 1
ATOM 3938 O O . GLU A 1 510 ? -32.998 -3.257 9.916 1.00 85.94 510 GLU A O 1
ATOM 3943 N N . ASN A 1 511 ? -33.367 -1.338 11.026 1.00 93.69 511 ASN A N 1
ATOM 3944 C CA . ASN A 1 511 ? -34.137 -0.722 9.951 1.00 93.69 511 ASN A CA 1
ATOM 3945 C C . ASN A 1 511 ? -33.293 -0.508 8.697 1.00 93.69 511 ASN A C 1
ATOM 3947 O O . ASN A 1 511 ? -33.772 -0.779 7.598 1.00 93.69 511 ASN A O 1
ATOM 3951 N N . LEU A 1 512 ? -32.048 -0.061 8.853 1.00 93.88 512 LEU A N 1
ATOM 3952 C CA . LEU A 1 512 ? -31.102 0.113 7.763 1.00 93.88 512 LEU A CA 1
ATOM 3953 C C . LEU A 1 512 ? -30.784 -1.231 7.111 1.00 93.88 512 LEU A C 1
ATOM 3955 O O . LEU A 1 512 ? -30.869 -1.330 5.893 1.00 93.88 512 LEU A O 1
ATOM 3959 N N . ARG A 1 513 ? -30.516 -2.284 7.894 1.00 90.88 513 ARG A N 1
ATOM 3960 C CA . ARG A 1 513 ? -30.320 -3.639 7.358 1.00 90.88 513 ARG A CA 1
ATOM 3961 C C . ARG A 1 513 ? -31.501 -4.072 6.500 1.00 90.88 513 ARG A C 1
ATOM 3963 O O . ARG A 1 513 ? -31.291 -4.510 5.376 1.00 90.88 513 ARG A O 1
ATOM 3970 N N . ARG A 1 514 ? -32.730 -3.910 6.998 1.00 95.00 514 ARG A N 1
ATOM 3971 C CA . ARG A 1 514 ? -33.944 -4.222 6.231 1.00 95.00 514 ARG A CA 1
ATOM 3972 C C . ARG A 1 514 ? -34.022 -3.381 4.954 1.00 95.00 514 ARG A C 1
ATOM 3974 O O . ARG A 1 514 ? -34.237 -3.917 3.879 1.00 95.00 514 ARG A O 1
ATOM 3981 N N . ILE A 1 515 ? -33.768 -2.075 5.062 1.00 96.94 515 ILE A N 1
ATOM 3982 C CA . ILE A 1 515 ? -33.757 -1.140 3.930 1.00 96.94 515 ILE A CA 1
ATOM 3983 C C . ILE A 1 515 ? -32.757 -1.551 2.849 1.00 96.94 515 ILE A C 1
ATOM 3985 O O . ILE A 1 515 ? -33.105 -1.400 1.680 1.00 96.94 515 ILE A O 1
ATOM 3989 N N . LEU A 1 516 ? -31.561 -2.011 3.236 1.00 95.94 516 LEU A N 1
ATOM 3990 C CA . LEU A 1 516 ? -30.487 -2.459 2.346 1.00 95.94 516 LEU A CA 1
ATOM 3991 C C . LEU A 1 516 ? -30.777 -3.841 1.743 1.00 95.94 516 LEU A C 1
ATOM 3993 O O . LEU A 1 516 ? -30.501 -4.056 0.568 1.00 95.94 516 LEU A O 1
ATOM 3997 N N . GLN A 1 517 ? -31.374 -4.757 2.513 1.00 96.25 517 GLN A N 1
ATOM 3998 C CA . GLN A 1 517 ? -31.818 -6.076 2.035 1.00 96.25 517 GLN A CA 1
ATOM 3999 C C . GLN A 1 517 ? -32.953 -5.980 1.013 1.00 96.25 517 GLN A C 1
ATOM 4001 O O . GLN A 1 517 ? -33.035 -6.814 0.115 1.00 96.25 517 GLN A O 1
ATOM 4006 N N . ASP A 1 518 ? -33.795 -4.955 1.133 1.00 97.50 518 ASP A N 1
ATOM 4007 C CA . ASP A 1 518 ? -34.893 -4.694 0.205 1.00 97.50 518 ASP A CA 1
ATOM 4008 C C . ASP A 1 518 ? -34.429 -4.061 -1.124 1.00 97.50 518 ASP A C 1
ATOM 4010 O O . ASP A 1 518 ? -35.259 -3.872 -2.010 1.00 97.50 518 ASP A O 1
ATOM 4014 N N . ILE A 1 519 ? -33.144 -3.700 -1.285 1.00 97.56 519 ILE A N 1
ATOM 4015 C CA . ILE A 1 519 ? -32.628 -3.134 -2.545 1.00 97.56 519 ILE A CA 1
ATOM 4016 C C . ILE A 1 519 ? -32.425 -4.271 -3.551 1.00 97.56 519 ILE A C 1
ATOM 4018 O O . ILE A 1 519 ? -31.467 -5.047 -3.454 1.00 97.56 519 ILE A O 1
ATOM 4022 N N . GLY A 1 520 ? -33.325 -4.367 -4.532 1.00 97.25 520 GLY A N 1
ATOM 4023 C CA . GLY A 1 520 ? -33.259 -5.376 -5.584 1.00 97.25 520 GLY A CA 1
ATOM 4024 C C . GLY A 1 520 ? -32.044 -5.199 -6.509 1.00 97.25 520 GLY A C 1
ATOM 4025 O O . GLY A 1 520 ? -31.457 -4.119 -6.565 1.00 97.25 520 GLY A O 1
ATOM 4026 N N . PRO A 1 521 ? -31.637 -6.236 -7.263 1.00 96.06 521 PRO A N 1
ATOM 4027 C CA . PRO A 1 521 ? -30.535 -6.125 -8.218 1.00 96.06 521 PRO A CA 1
ATOM 4028 C C . PRO A 1 521 ? -30.771 -5.019 -9.258 1.00 96.06 521 PRO A C 1
ATOM 4030 O O . PRO A 1 521 ? -31.808 -4.989 -9.915 1.00 96.06 521 PRO A O 1
ATOM 4033 N N . GLY A 1 522 ? -29.795 -4.125 -9.417 1.00 94.25 522 GLY A N 1
ATOM 4034 C CA . GLY A 1 522 ? -29.865 -2.953 -10.294 1.00 94.25 522 GLY A CA 1
ATOM 4035 C C . GLY A 1 522 ? -30.653 -1.773 -9.718 1.00 94.25 522 GLY A C 1
ATOM 4036 O O . GLY A 1 522 ? -30.727 -0.728 -10.360 1.00 94.25 522 GLY A O 1
ATOM 4037 N N . GLU A 1 523 ? -31.239 -1.908 -8.526 1.00 97.06 523 GLU A N 1
ATOM 4038 C CA . GLU A 1 523 ? -31.950 -0.812 -7.877 1.00 97.06 523 GLU A CA 1
ATOM 4039 C C . GLU A 1 523 ? -30.990 0.101 -7.110 1.00 97.06 523 GLU A C 1
ATOM 4041 O O . GLU A 1 523 ? -29.989 -0.326 -6.521 1.00 97.06 523 GLU A O 1
ATOM 4046 N N . THR A 1 524 ? -31.349 1.382 -7.088 1.00 95.81 524 THR A N 1
ATOM 4047 C CA . THR A 1 524 ? -30.672 2.426 -6.323 1.00 95.81 524 THR A CA 1
ATOM 4048 C C . THR A 1 524 ? -31.646 3.011 -5.318 1.00 95.81 524 THR A C 1
ATOM 4050 O O . THR A 1 524 ? -32.788 3.334 -5.651 1.00 95.81 524 THR A O 1
ATOM 4053 N N . LYS A 1 525 ? -31.185 3.191 -4.081 1.00 97.31 525 LYS A N 1
ATOM 4054 C CA . LYS A 1 525 ? -31.960 3.807 -3.009 1.00 97.31 525 LYS A CA 1
ATOM 4055 C C . LYS A 1 525 ? -31.192 4.969 -2.409 1.00 97.31 525 LYS A C 1
ATOM 4057 O O . LYS A 1 525 ? -30.096 4.796 -1.883 1.00 97.31 525 LYS A O 1
ATOM 4062 N N . THR A 1 526 ? -31.795 6.150 -2.454 1.00 96.06 526 THR A N 1
ATOM 4063 C CA . THR A 1 526 ? -31.251 7.346 -1.809 1.00 96.06 526 THR A CA 1
ATOM 4064 C C . THR A 1 526 ? -31.722 7.399 -0.362 1.00 96.06 526 THR A C 1
ATOM 4066 O O . THR A 1 526 ? -32.921 7.443 -0.081 1.00 96.06 526 THR A O 1
ATOM 4069 N N . LEU A 1 527 ? -30.776 7.383 0.568 1.00 95.88 527 LEU A N 1
ATOM 4070 C CA . LEU A 1 527 ? -31.002 7.604 1.986 1.00 95.88 527 LEU A CA 1
ATOM 4071 C C . LEU A 1 527 ? -30.973 9.108 2.297 1.00 95.88 527 LEU A C 1
ATOM 4073 O O . LEU A 1 527 ? -30.317 9.890 1.610 1.00 95.88 527 LEU A O 1
ATOM 4077 N N . SER A 1 528 ? -31.701 9.496 3.346 1.00 91.44 528 SER A N 1
ATOM 4078 C CA . SER A 1 528 ? -31.914 10.891 3.757 1.00 91.44 528 SER A CA 1
ATOM 4079 C C . SER A 1 528 ? -30.616 11.703 3.875 1.00 91.44 528 SER A C 1
ATOM 4081 O O . SER A 1 528 ? -29.602 11.222 4.370 1.00 91.44 528 SER A O 1
ATOM 4083 N N . GLU A 1 529 ? -30.675 12.985 3.520 1.00 88.44 529 GLU A N 1
ATOM 4084 C CA . GLU A 1 529 ? -29.580 13.943 3.734 1.00 88.44 529 GLU A CA 1
ATOM 4085 C C . GLU A 1 529 ? -29.292 14.190 5.223 1.00 88.44 529 GLU A C 1
ATOM 4087 O O . GLU A 1 529 ? -28.170 14.528 5.599 1.00 88.44 529 GLU A O 1
ATOM 4092 N N . LYS A 1 530 ? -30.285 13.961 6.092 1.00 91.62 530 LYS A N 1
ATOM 4093 C CA . LYS A 1 530 ? -30.209 14.231 7.537 1.00 91.62 530 LYS A CA 1
ATOM 4094 C C . LYS A 1 530 ? -29.477 13.153 8.342 1.00 91.62 530 LYS A C 1
ATOM 4096 O O . LYS A 1 530 ? -29.561 13.162 9.567 1.00 91.62 530 LYS A O 1
ATOM 4101 N N . LEU A 1 531 ? -28.815 12.202 7.682 1.00 91.06 531 LEU A N 1
ATOM 4102 C CA . LEU A 1 531 ? -28.027 11.192 8.381 1.00 91.06 531 LEU A CA 1
ATOM 4103 C C . LEU A 1 531 ? -26.825 11.843 9.067 1.00 91.06 531 LEU A C 1
ATOM 4105 O O . LEU A 1 531 ? -26.068 12.580 8.426 1.00 91.06 531 LEU A O 1
ATOM 4109 N N . THR A 1 532 ? -26.638 11.524 10.347 1.00 87.56 532 THR A N 1
ATOM 4110 C CA . THR A 1 532 ? -25.442 11.919 11.105 1.00 87.56 532 THR A CA 1
ATOM 4111 C C . THR A 1 532 ? -24.191 11.255 10.519 1.00 87.56 532 THR A C 1
ATOM 4113 O O . THR A 1 532 ? -24.292 10.251 9.810 1.00 87.56 532 THR A O 1
ATOM 4116 N N . ALA A 1 533 ? -22.999 11.784 10.815 1.00 81.06 533 ALA A N 1
ATOM 4117 C CA . ALA A 1 533 ? -21.733 11.196 10.362 1.00 81.06 533 ALA A CA 1
ATOM 4118 C C . ALA A 1 533 ? -21.628 9.697 10.711 1.00 81.06 533 ALA A C 1
ATOM 4120 O O . ALA A 1 533 ? -21.349 8.874 9.840 1.00 81.06 533 ALA A O 1
ATOM 4121 N N . ALA A 1 534 ? -21.990 9.326 11.940 1.00 79.94 534 ALA A N 1
ATOM 4122 C CA . ALA A 1 534 ? -22.015 7.938 12.389 1.00 79.94 534 ALA A CA 1
ATOM 4123 C C . ALA A 1 534 ? -23.012 7.057 11.633 1.00 79.94 534 ALA A C 1
ATOM 4125 O O . ALA A 1 534 ? -22.692 5.931 11.256 1.00 79.94 534 ALA A O 1
ATOM 4126 N N . GLN A 1 535 ? -24.219 7.567 11.373 1.00 89.88 535 GLN A N 1
ATOM 4127 C CA . GLN A 1 535 ? -25.215 6.838 10.590 1.00 89.88 535 GLN A CA 1
ATOM 4128 C C . GLN A 1 535 ? -24.742 6.634 9.152 1.00 89.88 535 GLN A C 1
ATOM 4130 O O . GLN A 1 535 ? -24.894 5.543 8.612 1.00 89.88 535 GLN A O 1
ATOM 4135 N N . ARG A 1 536 ? -24.130 7.655 8.540 1.00 90.44 536 ARG A N 1
ATOM 4136 C CA . ARG A 1 536 ? -23.530 7.555 7.203 1.00 90.44 536 ARG A CA 1
ATOM 4137 C C . ARG A 1 536 ? -22.435 6.499 7.172 1.00 90.44 536 ARG A C 1
ATOM 4139 O O . ARG A 1 536 ? -22.413 5.675 6.266 1.00 90.44 536 ARG A O 1
ATOM 4146 N N . GLN A 1 537 ? -21.569 6.483 8.177 1.00 84.62 537 GLN A N 1
ATOM 4147 C CA . GLN A 1 537 ? -20.512 5.488 8.265 1.00 84.62 537 GLN A CA 1
ATOM 4148 C C . GLN A 1 537 ? -21.066 4.075 8.468 1.00 84.62 537 GLN A C 1
ATOM 4150 O O . GLN A 1 537 ? -20.593 3.146 7.819 1.00 84.62 537 GLN A O 1
ATOM 4155 N N . LEU A 1 538 ? -22.118 3.908 9.280 1.00 86.06 538 LEU A N 1
ATOM 4156 C CA . LEU A 1 538 ? -22.816 2.628 9.390 1.00 86.06 538 LEU A CA 1
ATOM 4157 C C . LEU A 1 538 ? -23.391 2.187 8.033 1.00 86.06 538 LEU A C 1
ATOM 4159 O O . LEU A 1 538 ? -23.273 1.014 7.692 1.00 86.06 538 LEU A O 1
ATOM 4163 N N . VAL A 1 539 ? -23.967 3.105 7.245 1.00 93.25 539 VAL A N 1
ATOM 4164 C CA . VAL A 1 539 ? -24.426 2.808 5.876 1.00 93.25 539 VAL A CA 1
ATOM 4165 C C . VAL A 1 539 ? -23.282 2.279 5.023 1.00 93.25 539 VAL A C 1
ATOM 4167 O O . VAL A 1 539 ? -23.449 1.218 4.433 1.00 93.25 539 VAL A O 1
ATOM 4170 N N . TYR A 1 540 ? -22.135 2.963 4.978 1.00 89.44 540 TYR A N 1
ATOM 4171 C CA . TYR A 1 540 ? -20.974 2.504 4.207 1.00 89.44 540 TYR A CA 1
ATOM 4172 C C . TYR A 1 540 ? -20.519 1.107 4.636 1.00 89.44 540 TYR A C 1
ATOM 4174 O O . TYR A 1 540 ? -20.341 0.238 3.784 1.00 89.44 540 TYR A O 1
ATOM 4182 N N . THR A 1 541 ? -20.391 0.872 5.943 1.00 82.94 541 THR A N 1
ATOM 4183 C CA . THR A 1 541 ? -19.978 -0.426 6.489 1.00 82.94 541 THR A CA 1
ATOM 4184 C C . THR A 1 541 ? -20.974 -1.529 6.126 1.00 82.94 541 THR A C 1
ATOM 4186 O O . THR A 1 541 ? -20.594 -2.524 5.518 1.00 82.94 541 THR A O 1
ATOM 4189 N N . MET A 1 542 ? -22.264 -1.347 6.430 1.00 88.00 542 MET A N 1
ATOM 4190 C CA . MET A 1 542 ? -23.279 -2.380 6.186 1.00 88.00 542 MET A CA 1
ATOM 4191 C C . MET A 1 542 ? -23.516 -2.628 4.696 1.00 88.00 542 MET A C 1
ATOM 4193 O O . MET A 1 542 ? -23.752 -3.765 4.301 1.00 88.00 542 MET A O 1
ATOM 4197 N N . ALA A 1 543 ? -23.459 -1.584 3.868 1.00 93.88 543 ALA A N 1
ATOM 4198 C CA . ALA A 1 543 ? -23.549 -1.727 2.424 1.00 93.88 543 ALA A CA 1
ATOM 4199 C C . ALA A 1 543 ? -22.347 -2.508 1.879 1.00 93.88 543 ALA A C 1
ATOM 4201 O O . ALA A 1 543 ? -22.548 -3.449 1.117 1.00 93.88 543 ALA A O 1
ATOM 4202 N N . SER A 1 544 ? -21.127 -2.195 2.331 1.00 85.69 544 SER A N 1
ATOM 4203 C CA . SER A 1 544 ? -19.921 -2.932 1.941 1.00 85.69 544 SER A CA 1
ATOM 4204 C C . SER A 1 544 ? -19.993 -4.412 2.322 1.00 85.69 544 SER A C 1
ATOM 4206 O O . SER A 1 544 ? -19.610 -5.253 1.516 1.00 85.69 544 SER A O 1
ATOM 4208 N N . ASP A 1 545 ? -20.503 -4.749 3.509 1.00 82.44 545 ASP A N 1
ATOM 4209 C CA . ASP A 1 545 ? -20.661 -6.148 3.948 1.00 82.44 545 ASP A CA 1
ATOM 4210 C C . ASP A 1 545 ? -21.659 -6.937 3.100 1.00 82.44 545 ASP A C 1
ATOM 4212 O O . ASP A 1 545 ? -21.619 -8.164 3.036 1.00 82.44 545 ASP A O 1
ATOM 4216 N N . MET A 1 546 ? -22.591 -6.218 2.483 1.00 92.06 546 MET A N 1
ATOM 4217 C CA . MET A 1 546 ? -23.603 -6.763 1.598 1.00 92.06 546 MET A CA 1
ATOM 4218 C C . MET A 1 546 ? -23.207 -6.619 0.124 1.00 92.06 546 MET A C 1
ATOM 4220 O O . MET A 1 546 ? -24.071 -6.765 -0.732 1.00 92.06 546 MET A O 1
ATOM 4224 N N . ASP A 1 547 ? -21.943 -6.312 -0.193 1.00 91.56 547 ASP A N 1
ATOM 4225 C CA . ASP A 1 547 ? -21.455 -6.055 -1.557 1.00 91.56 547 ASP A CA 1
ATOM 4226 C C . ASP A 1 547 ? -22.308 -5.019 -2.330 1.00 91.56 547 ASP A C 1
ATOM 4228 O O . ASP A 1 547 ? -22.526 -5.126 -3.541 1.00 91.56 547 ASP A O 1
ATOM 4232 N N . LEU A 1 548 ? -22.824 -4.010 -1.624 1.00 94.88 548 LEU A N 1
ATOM 4233 C CA . LEU A 1 548 ? -23.556 -2.878 -2.187 1.00 94.88 548 LEU A CA 1
ATOM 4234 C C . LEU A 1 548 ? -22.607 -1.689 -2.382 1.00 94.88 548 LEU A C 1
ATOM 4236 O O . LEU A 1 548 ? -21.770 -1.389 -1.531 1.00 94.88 548 LEU A O 1
ATOM 4240 N N . SER A 1 549 ? -22.764 -0.974 -3.496 1.00 92.44 549 SER A N 1
ATOM 4241 C CA . SER A 1 549 ? -21.985 0.234 -3.773 1.00 92.44 549 SER A CA 1
ATOM 4242 C C . SER A 1 549 ? -22.665 1.441 -3.139 1.00 92.44 549 SER A C 1
ATOM 4244 O O . SER A 1 549 ? -23.869 1.619 -3.304 1.00 92.44 549 SER A O 1
ATOM 4246 N N . VAL A 1 550 ? -21.902 2.298 -2.462 1.00 94.00 550 VAL A N 1
ATOM 4247 C CA . VAL A 1 550 ? -22.406 3.559 -1.900 1.00 94.00 550 VAL A CA 1
ATOM 4248 C C . VAL A 1 550 ? -21.713 4.730 -2.585 1.00 94.00 550 VAL A C 1
ATOM 4250 O O . VAL A 1 550 ? -20.484 4.774 -2.645 1.00 94.00 550 VAL A O 1
ATOM 4253 N N . SER A 1 551 ? -22.494 5.680 -3.088 1.00 92.19 551 SER A N 1
ATOM 4254 C CA . SER A 1 551 ? -22.029 6.960 -3.622 1.00 92.19 551 SER A CA 1
ATOM 4255 C C . SER A 1 551 ? -22.791 8.107 -2.952 1.00 92.19 551 SER A C 1
ATOM 4257 O O . SER A 1 551 ? -23.916 7.944 -2.487 1.00 92.19 551 SER A O 1
ATOM 4259 N N . GLY A 1 552 ? -22.174 9.280 -2.831 1.00 86.12 552 GLY A N 1
ATOM 4260 C CA . GLY A 1 552 ? -22.836 10.451 -2.253 1.00 86.12 552 GLY A CA 1
ATOM 4261 C C . GLY A 1 552 ? -21.873 11.393 -1.552 1.00 86.12 552 GLY A C 1
ATOM 4262 O O . GLY A 1 552 ? -20.889 10.976 -0.942 1.00 86.12 552 GLY A O 1
ATOM 4263 N N . THR A 1 553 ? -22.166 12.688 -1.633 1.00 78.12 553 THR A N 1
ATOM 4264 C CA . THR A 1 553 ? -21.406 13.721 -0.920 1.00 78.12 553 THR A CA 1
ATOM 4265 C C . THR A 1 553 ? -22.052 14.029 0.432 1.00 78.12 553 THR A C 1
ATOM 4267 O O . THR A 1 553 ? -23.191 13.640 0.709 1.00 78.12 553 THR A O 1
ATOM 4270 N N . ALA A 1 554 ? -21.346 14.765 1.298 1.00 73.75 554 ALA A N 1
ATOM 4271 C CA . ALA A 1 554 ? -21.901 15.224 2.575 1.00 73.75 554 ALA A CA 1
ATOM 4272 C C . ALA A 1 554 ? -23.262 15.935 2.396 1.00 73.75 554 ALA A C 1
ATOM 4274 O O . ALA A 1 554 ? -24.157 15.772 3.223 1.00 73.75 554 ALA A O 1
ATOM 4275 N N . ASN A 1 555 ? -23.467 16.601 1.255 1.00 81.44 555 ASN A N 1
ATOM 4276 C CA . ASN A 1 555 ? -24.634 17.446 1.009 1.00 81.44 555 ASN A CA 1
ATOM 4277 C C . ASN A 1 555 ? -25.751 16.787 0.176 1.00 81.44 555 ASN A C 1
ATOM 4279 O O . ASN A 1 555 ? -26.848 17.324 0.158 1.00 81.44 555 ASN A O 1
ATOM 4283 N N . SER A 1 556 ? -25.508 15.665 -0.516 1.00 83.25 556 SER A N 1
ATOM 4284 C CA . SER A 1 556 ? -26.439 15.115 -1.534 1.00 83.25 556 SER A CA 1
ATOM 4285 C C . SER A 1 556 ? -27.177 13.828 -1.130 1.00 83.25 556 SER A C 1
ATOM 4287 O O . SER A 1 556 ? -27.768 13.149 -1.970 1.00 83.25 556 SER A O 1
ATOM 4289 N N . GLY A 1 557 ? -27.161 13.486 0.161 1.00 90.50 557 GLY A N 1
ATOM 4290 C CA . GLY A 1 557 ? -27.649 12.193 0.647 1.00 90.50 557 GLY A CA 1
ATOM 4291 C C . GLY A 1 557 ? -26.711 11.054 0.239 1.00 90.50 557 GLY A C 1
ATOM 4292 O O . GLY A 1 557 ? -25.722 11.261 -0.463 1.00 90.50 557 GLY A O 1
ATOM 4293 N N . LEU A 1 558 ? -26.981 9.843 0.727 1.00 94.88 558 LEU A N 1
ATOM 4294 C CA . LEU A 1 558 ? -26.219 8.650 0.339 1.00 94.88 558 LEU A CA 1
ATOM 4295 C C . LEU A 1 558 ? -27.056 7.805 -0.612 1.00 94.88 558 LEU A C 1
ATOM 4297 O O . LEU A 1 558 ? -28.144 7.372 -0.245 1.00 94.88 558 LEU A O 1
ATOM 4301 N N . GLN A 1 559 ? -26.554 7.551 -1.812 1.00 95.94 559 GLN A N 1
ATOM 4302 C CA . GLN A 1 559 ? -27.131 6.602 -2.754 1.00 95.94 559 GLN A CA 1
ATOM 4303 C C . GLN A 1 559 ? -26.482 5.240 -2.550 1.00 95.94 559 GLN A C 1
ATOM 4305 O O . GLN A 1 559 ? -25.263 5.104 -2.611 1.00 95.94 559 GLN A O 1
ATOM 4310 N N . VAL A 1 560 ? -27.303 4.227 -2.287 1.00 97.19 560 VAL A N 1
ATOM 4311 C CA . VAL A 1 560 ? -26.860 2.837 -2.186 1.00 97.19 560 VAL A CA 1
ATOM 4312 C C . VAL A 1 560 ? -27.421 2.066 -3.371 1.00 97.19 560 VAL A C 1
ATOM 4314 O O . VAL A 1 560 ? -28.635 2.040 -3.577 1.00 97.19 560 VAL A O 1
ATOM 4317 N N . CYS A 1 561 ? -26.538 1.457 -4.153 1.00 97.19 561 CYS A N 1
ATOM 4318 C CA . CYS A 1 561 ? -26.853 0.754 -5.390 1.00 97.19 561 CYS A CA 1
ATOM 4319 C C . CYS A 1 561 ? -26.499 -0.726 -5.250 1.00 97.19 561 CYS A C 1
ATOM 4321 O O . CYS A 1 561 ? -25.362 -1.073 -4.907 1.00 97.19 561 CYS A O 1
ATOM 4323 N N . ASN A 1 562 ? -27.441 -1.610 -5.574 1.00 97.88 562 ASN A N 1
ATOM 4324 C CA . ASN A 1 562 ? -27.159 -3.039 -5.662 1.00 97.88 562 ASN A CA 1
ATOM 4325 C C . ASN A 1 562 ? -26.681 -3.392 -7.073 1.00 97.88 562 ASN A C 1
ATOM 4327 O O . ASN A 1 562 ? -27.476 -3.671 -7.967 1.00 97.88 562 ASN A O 1
ATOM 4331 N N . LEU A 1 563 ? -25.365 -3.404 -7.272 1.00 97.12 563 LEU A N 1
ATOM 4332 C CA . LEU A 1 563 ? -24.750 -3.716 -8.564 1.00 97.12 563 LEU A CA 1
ATOM 4333 C C . LEU A 1 563 ? -24.201 -5.145 -8.641 1.00 97.12 563 LEU A C 1
ATOM 4335 O O . LEU A 1 563 ? -23.427 -5.443 -9.545 1.00 97.12 563 LEU A O 1
ATOM 4339 N N . GLN A 1 564 ? -24.590 -6.051 -7.739 1.00 96.12 564 GLN A N 1
ATOM 4340 C CA . GLN A 1 564 ? -24.032 -7.408 -7.698 1.00 96.12 564 GLN A CA 1
ATOM 4341 C C . GLN A 1 564 ? -24.290 -8.197 -8.987 1.00 96.12 564 GLN A C 1
ATOM 4343 O O . GLN A 1 564 ? -23.378 -8.811 -9.539 1.00 96.12 564 GLN A O 1
ATOM 4348 N N . GLN A 1 565 ? -25.523 -8.159 -9.503 1.00 96.81 565 GLN A N 1
ATOM 4349 C CA . GLN A 1 565 ? -25.865 -8.862 -10.741 1.00 96.81 565 GLN A CA 1
ATOM 4350 C C . GLN A 1 565 ? -25.132 -8.261 -11.943 1.00 96.81 565 GLN A C 1
ATOM 4352 O O . GLN A 1 565 ? -24.621 -9.005 -12.778 1.00 96.81 565 GLN A O 1
ATOM 4357 N N . PHE A 1 566 ? -25.039 -6.931 -12.011 1.00 97.12 566 PHE A N 1
ATOM 4358 C CA . PHE A 1 566 ? -24.277 -6.246 -13.050 1.00 97.12 566 PHE A CA 1
ATOM 4359 C C . PHE A 1 566 ? -22.786 -6.600 -12.965 1.00 97.12 566 PHE A C 1
ATOM 4361 O O . PHE A 1 566 ? -22.196 -6.994 -13.964 1.00 97.12 566 PHE A O 1
ATOM 4368 N N . LYS A 1 567 ? -22.192 -6.581 -11.765 1.00 96.25 567 LYS A N 1
ATOM 4369 C CA . LYS A 1 567 ? -20.809 -7.011 -11.511 1.00 96.25 567 LYS A CA 1
ATOM 4370 C C . LYS A 1 567 ? -20.571 -8.450 -11.965 1.00 96.25 567 LYS A C 1
ATOM 4372 O O . LYS A 1 567 ? -19.578 -8.708 -12.634 1.00 96.25 567 LYS A O 1
ATOM 4377 N N . ALA A 1 568 ? -21.489 -9.370 -11.666 1.00 96.44 568 ALA A N 1
ATOM 4378 C CA . ALA A 1 568 ? -21.402 -10.758 -12.117 1.00 96.44 568 ALA A CA 1
ATOM 4379 C C . ALA A 1 568 ? -21.483 -10.881 -13.650 1.00 96.44 568 ALA A C 1
ATOM 4381 O O . ALA A 1 568 ? -20.711 -11.634 -14.237 1.00 96.44 568 ALA A O 1
ATOM 4382 N N . GLN A 1 569 ? -22.363 -10.114 -14.305 1.00 97.38 569 GLN A N 1
ATOM 4383 C CA . GLN A 1 569 ? -22.474 -10.077 -15.770 1.00 97.38 569 GLN A CA 1
ATOM 4384 C C . GLN A 1 569 ? -21.215 -9.509 -16.428 1.00 97.38 569 GLN A C 1
ATOM 4386 O O . GLN A 1 569 ? -20.697 -10.102 -17.369 1.00 97.38 569 GLN A O 1
ATOM 4391 N N . VAL A 1 570 ? -20.702 -8.386 -15.920 1.00 97.75 570 VAL A N 1
ATOM 4392 C CA . VAL A 1 570 ? -19.455 -7.773 -16.392 1.00 97.75 570 VAL A CA 1
ATOM 4393 C C . VAL A 1 570 ? -18.291 -8.737 -16.192 1.00 97.75 570 VAL A C 1
ATOM 4395 O O . VAL A 1 570 ? -17.505 -8.937 -17.111 1.00 97.75 570 VAL A O 1
ATOM 4398 N N . HIS A 1 571 ? -18.195 -9.373 -15.024 1.00 97.62 571 HIS A N 1
ATOM 4399 C CA . HIS A 1 571 ? -17.158 -10.359 -14.747 1.00 97.62 571 HIS A CA 1
ATOM 4400 C C . HIS A 1 571 ? -17.220 -11.529 -15.733 1.00 97.62 571 HIS A C 1
ATOM 4402 O O . HIS A 1 571 ? -16.201 -11.869 -16.322 1.00 97.62 571 HIS A O 1
ATOM 4408 N N . ASP A 1 572 ? -18.396 -12.122 -15.954 1.00 97.81 572 ASP A N 1
ATOM 4409 C CA . ASP A 1 572 ? -18.571 -13.214 -16.917 1.00 97.81 572 ASP A CA 1
ATOM 4410 C C . ASP A 1 572 ? -18.219 -12.774 -18.349 1.00 97.81 572 ASP A C 1
ATOM 4412 O O . ASP A 1 572 ? -17.460 -13.451 -19.043 1.00 97.81 572 ASP A O 1
ATOM 4416 N N . GLN A 1 573 ? -18.671 -11.589 -18.768 1.00 98.12 573 GLN A N 1
ATOM 4417 C CA . GLN A 1 573 ? -18.363 -11.029 -20.084 1.00 98.12 573 GLN A CA 1
ATOM 4418 C C . GLN A 1 573 ? -16.857 -10.799 -20.284 1.00 98.12 573 GLN A C 1
ATOM 4420 O O . GLN A 1 573 ? -16.321 -11.096 -21.352 1.00 98.12 573 GLN A O 1
ATOM 4425 N N . LEU A 1 574 ? -16.169 -10.276 -19.267 1.00 97.88 574 LEU A N 1
ATOM 4426 C CA . LEU A 1 574 ? -14.739 -9.974 -19.313 1.00 97.88 574 LEU A CA 1
ATOM 4427 C C . LEU A 1 574 ? -13.858 -11.218 -19.151 1.00 97.88 574 LEU A C 1
ATOM 4429 O O . LEU A 1 574 ? -12.772 -11.273 -19.727 1.00 97.88 574 LEU A O 1
ATOM 4433 N N . LEU A 1 575 ? -14.322 -12.233 -18.421 1.00 97.69 575 LEU A N 1
ATOM 4434 C CA . LEU A 1 575 ? -13.612 -13.501 -18.253 1.00 97.69 575 LEU A CA 1
ATOM 4435 C C . LEU A 1 575 ? -13.472 -14.255 -19.585 1.00 97.69 575 LEU A C 1
ATOM 4437 O O . LEU A 1 575 ? -12.453 -14.897 -19.826 1.00 97.69 575 LEU A O 1
ATOM 4441 N N . HIS A 1 576 ? -14.469 -14.139 -20.467 1.00 97.38 576 HIS A N 1
ATOM 4442 C CA . HIS A 1 576 ? -14.480 -14.767 -21.793 1.00 97.38 576 HIS A CA 1
ATOM 4443 C C . HIS A 1 576 ? -13.782 -13.933 -22.884 1.00 97.38 576 HIS A C 1
ATOM 4445 O O . HIS A 1 576 ? -13.846 -14.272 -24.070 1.00 97.38 576 HIS A O 1
ATOM 4451 N N . LEU A 1 577 ? -13.118 -12.834 -22.514 1.00 97.88 577 LEU A N 1
ATOM 4452 C CA . LEU A 1 577 ? -12.457 -11.947 -23.461 1.00 97.88 577 LEU A CA 1
ATOM 4453 C C . LEU A 1 577 ? -11.123 -12.549 -23.940 1.00 97.88 577 LEU A C 1
ATOM 4455 O O . LEU A 1 577 ? -10.143 -12.597 -23.194 1.00 97.88 577 LEU A O 1
ATOM 4459 N N . HIS A 1 578 ? -11.082 -12.999 -25.199 1.00 97.38 578 HIS A N 1
ATOM 4460 C CA . HIS A 1 578 ? -9.867 -13.544 -25.818 1.00 97.38 578 HIS A CA 1
ATOM 4461 C C . HIS A 1 578 ? -8.760 -12.489 -25.940 1.00 97.38 578 HIS A C 1
ATOM 4463 O O . HIS A 1 578 ? -9.025 -11.286 -25.940 1.00 97.38 578 HIS A O 1
ATOM 4469 N N . ASP A 1 579 ? -7.510 -12.932 -26.046 1.00 96.38 579 ASP A N 1
ATOM 4470 C CA . ASP A 1 579 ? -6.371 -12.021 -26.151 1.00 96.38 579 ASP A CA 1
ATOM 4471 C C . ASP A 1 579 ? -6.468 -11.142 -27.407 1.00 96.38 579 ASP A C 1
ATOM 4473 O O . ASP A 1 579 ? -6.805 -11.592 -28.503 1.00 96.38 579 ASP A O 1
ATOM 4477 N N . GLY A 1 580 ? -6.226 -9.846 -27.221 1.00 95.06 580 GLY A N 1
ATOM 4478 C CA . GLY A 1 580 ? -6.401 -8.800 -28.225 1.00 95.06 580 GLY A CA 1
ATOM 4479 C C . GLY A 1 580 ? -7.842 -8.315 -28.412 1.00 95.06 580 GLY A C 1
ATOM 4480 O O . GLY A 1 580 ? -8.047 -7.305 -29.088 1.00 95.06 580 GLY A O 1
ATOM 4481 N N . ALA A 1 581 ? -8.837 -8.978 -27.819 1.00 97.44 581 ALA A N 1
ATOM 4482 C CA . ALA A 1 581 ? -10.229 -8.570 -27.947 1.00 97.44 581 ALA A CA 1
ATOM 4483 C C . ALA A 1 581 ? -10.535 -7.305 -27.146 1.00 97.44 581 ALA A C 1
ATOM 4485 O O . ALA A 1 581 ? -9.966 -7.064 -26.078 1.00 97.44 581 ALA A O 1
ATOM 4486 N N . VAL A 1 582 ? -11.490 -6.530 -27.659 1.00 96.94 582 VAL A N 1
ATOM 4487 C CA . VAL A 1 582 ? -11.966 -5.280 -27.063 1.00 96.94 582 VAL A CA 1
ATOM 4488 C C . VAL A 1 582 ? -13.479 -5.358 -26.899 1.00 96.94 582 VAL A C 1
ATOM 4490 O O . VAL A 1 582 ? -14.186 -5.764 -27.823 1.00 96.94 582 VAL A O 1
ATOM 4493 N N . VAL A 1 583 ? -13.970 -4.954 -25.733 1.00 97.94 583 VAL A N 1
ATOM 4494 C CA . VAL A 1 583 ? -15.391 -4.781 -25.434 1.00 97.94 583 VAL A CA 1
ATOM 4495 C C . VAL A 1 583 ? -15.643 -3.321 -25.097 1.00 97.94 583 VAL A C 1
ATOM 4497 O O . VAL A 1 583 ? -14.999 -2.745 -24.218 1.00 97.94 583 VAL A O 1
ATOM 4500 N N . ASP A 1 584 ? -16.613 -2.740 -25.796 1.00 97.12 584 ASP A N 1
ATOM 4501 C CA . ASP A 1 584 ? -17.086 -1.384 -25.556 1.00 97.12 584 ASP A CA 1
ATOM 4502 C C . ASP A 1 584 ? -18.327 -1.446 -24.659 1.00 97.12 584 ASP A C 1
ATOM 4504 O O . ASP A 1 584 ? -19.372 -1.973 -25.048 1.00 97.12 584 ASP A O 1
ATOM 4508 N N . PHE A 1 585 ? -18.224 -0.878 -23.463 1.00 96.44 585 PHE A N 1
ATOM 4509 C CA . PHE A 1 585 ? -19.363 -0.619 -22.597 1.00 96.44 585 PHE A CA 1
ATOM 4510 C C . PHE A 1 585 ? -19.992 0.718 -22.997 1.00 96.44 585 PHE A C 1
ATOM 4512 O O . PHE A 1 585 ? -19.316 1.748 -23.069 1.00 96.44 585 PHE A O 1
ATOM 4519 N N . GLY A 1 586 ? -21.290 0.685 -23.313 1.00 92.06 586 GLY A N 1
ATOM 4520 C CA . GLY A 1 586 ? -22.027 1.824 -23.862 1.00 92.06 586 GLY A CA 1
ATOM 4521 C C . GLY A 1 586 ? -21.982 3.083 -22.986 1.00 92.06 586 GLY A C 1
ATOM 4522 O O . GLY A 1 586 ? -21.675 3.050 -21.798 1.00 92.06 586 GLY A O 1
ATOM 4523 N N . THR A 1 587 ? -22.348 4.225 -23.566 1.00 94.00 587 THR A N 1
ATOM 4524 C CA . THR A 1 587 ? -22.316 5.534 -22.882 1.00 94.00 587 THR A CA 1
ATOM 4525 C C . THR A 1 587 ? -23.423 5.710 -21.837 1.00 94.00 587 THR A C 1
ATOM 4527 O O . THR A 1 587 ? -23.454 6.722 -21.141 1.00 94.00 587 THR A O 1
ATOM 4530 N N . THR A 1 588 ? -24.352 4.754 -21.747 1.00 95.25 588 THR A N 1
ATOM 4531 C CA . THR A 1 588 ? -25.513 4.780 -20.847 1.00 95.25 588 THR A CA 1
ATOM 4532 C C . THR A 1 588 ? -25.201 4.311 -19.433 1.00 95.25 588 THR A C 1
ATOM 4534 O O . THR A 1 588 ? -26.081 4.412 -18.588 1.00 95.25 588 THR A O 1
ATOM 4537 N N . LEU A 1 589 ? -23.989 3.805 -19.172 1.00 95.56 589 LEU A N 1
ATOM 4538 C CA . LEU A 1 589 ? -23.619 3.353 -17.834 1.00 95.56 589 LEU A CA 1
ATOM 4539 C C . LEU A 1 589 ? -23.632 4.509 -16.831 1.00 95.56 589 LEU A C 1
ATOM 4541 O O . LEU A 1 589 ? -23.098 5.587 -17.140 1.00 95.56 589 LEU A O 1
ATOM 4545 N N . SER A 1 590 ? -24.160 4.255 -15.633 1.00 93.69 590 SER A N 1
ATOM 4546 C CA . SER A 1 590 ? -24.024 5.160 -14.487 1.00 93.69 590 SER A CA 1
ATOM 4547 C C . SER A 1 590 ? -22.553 5.304 -14.068 1.00 93.69 590 SER A C 1
ATOM 4549 O O . SER A 1 590 ? -21.679 4.561 -14.527 1.00 93.69 590 SER A O 1
ATOM 4551 N N . GLU A 1 591 ? -22.236 6.285 -13.219 1.00 91.25 591 GLU A N 1
ATOM 4552 C CA . GLU A 1 591 ? -20.865 6.431 -12.710 1.00 91.25 591 GLU A CA 1
ATOM 4553 C C . GLU A 1 591 ? -20.455 5.226 -11.845 1.00 91.25 591 GLU A C 1
ATOM 4555 O O . GLU A 1 591 ? -19.331 4.736 -11.961 1.00 91.25 591 GLU A O 1
ATOM 4560 N N . GLU A 1 592 ? -21.386 4.677 -11.065 1.00 92.44 592 GLU A N 1
ATOM 4561 C CA . GLU A 1 592 ? -21.194 3.486 -10.237 1.00 92.44 592 GLU A CA 1
ATOM 4562 C C . GLU A 1 592 ? -20.996 2.224 -11.084 1.00 92.44 592 GLU A C 1
ATOM 4564 O O . GLU A 1 592 ? -20.085 1.442 -10.820 1.00 92.44 592 GLU A O 1
ATOM 4569 N N . GLU A 1 593 ? -21.782 2.036 -12.147 1.00 95.62 593 GLU A N 1
ATOM 4570 C CA . GLU A 1 593 ? -21.600 0.911 -13.073 1.00 95.62 593 GLU A CA 1
ATOM 4571 C C . GLU A 1 593 ? -20.230 0.965 -13.760 1.00 95.62 593 GLU A C 1
ATOM 4573 O O . GLU A 1 593 ? -19.546 -0.051 -13.883 1.00 95.62 593 GLU A O 1
ATOM 4578 N N . ARG A 1 594 ? -19.768 2.155 -14.160 1.00 95.31 594 ARG A N 1
ATOM 4579 C CA . ARG A 1 594 ? -18.417 2.315 -14.726 1.00 95.31 594 ARG A CA 1
ATOM 4580 C C . ARG A 1 594 ? -17.341 1.970 -13.715 1.00 95.31 594 ARG A C 1
ATOM 4582 O O . ARG A 1 594 ? -16.364 1.322 -14.085 1.00 95.31 594 ARG A O 1
ATOM 4589 N N . LYS A 1 595 ? -17.520 2.374 -12.455 1.00 92.56 595 LYS A N 1
ATOM 4590 C CA . LYS A 1 595 ? -16.607 2.011 -11.370 1.00 92.56 595 LYS A CA 1
ATOM 4591 C C . LYS A 1 595 ? -16.511 0.490 -11.233 1.00 92.56 595 LYS A C 1
ATOM 4593 O O . LYS A 1 595 ? -15.405 -0.040 -11.238 1.00 92.56 595 LYS A O 1
ATOM 4598 N N . VAL A 1 596 ? -17.649 -0.211 -11.245 1.00 94.94 596 VAL A N 1
ATOM 4599 C CA . VAL A 1 596 ? -17.698 -1.683 -11.226 1.00 94.94 596 VAL A CA 1
ATOM 4600 C C . VAL A 1 596 ? -16.954 -2.290 -12.419 1.00 94.94 596 VAL A C 1
ATOM 4602 O O . VAL A 1 596 ? -16.208 -3.254 -12.241 1.00 94.94 596 VAL A O 1
ATOM 4605 N N . VAL A 1 597 ? -17.102 -1.731 -13.624 1.00 96.88 597 VAL A N 1
ATOM 4606 C CA . VAL A 1 597 ? -16.371 -2.205 -14.812 1.00 96.88 597 VAL A CA 1
ATOM 4607 C C . VAL A 1 597 ? -14.864 -1.991 -14.661 1.00 96.88 597 VAL A C 1
ATOM 4609 O O . VAL A 1 597 ? -14.103 -2.915 -14.947 1.00 96.88 597 VAL A O 1
ATOM 4612 N N . HIS A 1 598 ? -14.416 -0.829 -14.179 1.00 94.81 598 HIS A N 1
ATOM 4613 C CA . HIS A 1 598 ? -12.996 -0.566 -13.923 1.00 94.81 598 HIS A CA 1
ATOM 4614 C C . HIS A 1 598 ? -12.412 -1.517 -12.870 1.00 94.81 598 HIS A C 1
ATOM 4616 O O . HIS A 1 598 ? -11.395 -2.155 -13.135 1.00 94.81 598 HIS A O 1
ATOM 4622 N N . GLU A 1 599 ? -13.072 -1.664 -11.718 1.00 90.75 599 GLU A N 1
ATOM 4623 C CA . GLU A 1 599 ? -12.643 -2.552 -10.628 1.00 90.75 599 GLU A CA 1
ATOM 4624 C C . GLU A 1 599 ? -12.570 -4.016 -11.095 1.00 90.75 599 GLU A C 1
ATOM 4626 O O . GLU A 1 599 ? -11.569 -4.699 -10.875 1.00 90.75 599 GLU A O 1
ATOM 4631 N N . THR A 1 600 ? -13.597 -4.491 -11.808 1.00 95.56 600 THR A N 1
ATOM 4632 C CA . THR A 1 600 ? -13.646 -5.871 -12.319 1.00 95.56 600 THR A CA 1
ATOM 4633 C C . THR A 1 600 ? -12.572 -6.117 -13.379 1.00 95.56 600 THR A C 1
ATOM 4635 O O . THR A 1 600 ? -11.919 -7.159 -13.375 1.00 95.56 600 THR A O 1
ATOM 4638 N N . SER A 1 601 ? -12.343 -5.149 -14.268 1.00 96.50 601 SER A N 1
ATOM 4639 C CA . SER A 1 601 ? -11.295 -5.241 -15.289 1.00 96.50 601 SER A CA 1
ATOM 4640 C C . SER A 1 601 ? -9.900 -5.272 -14.668 1.00 96.50 601 SER A C 1
ATOM 4642 O O . SER A 1 601 ? -9.084 -6.106 -15.055 1.00 96.50 601 SER A O 1
ATOM 4644 N N . ALA A 1 602 ? -9.644 -4.416 -13.673 1.00 91.06 602 ALA A N 1
ATOM 4645 C CA . ALA A 1 602 ? -8.382 -4.385 -12.942 1.00 91.06 602 ALA A CA 1
ATOM 4646 C C . ALA A 1 602 ? -8.122 -5.714 -12.215 1.00 91.06 602 ALA A C 1
ATOM 4648 O O . ALA A 1 602 ? -7.027 -6.265 -12.324 1.00 91.06 602 ALA A O 1
ATOM 4649 N N . ALA A 1 603 ? -9.142 -6.282 -11.560 1.00 90.81 603 ALA A N 1
ATOM 4650 C CA . ALA A 1 603 ? -9.048 -7.584 -10.896 1.00 90.81 603 ALA A CA 1
ATOM 4651 C C . ALA A 1 603 ? -8.702 -8.733 -11.864 1.00 90.81 603 ALA A C 1
ATOM 4653 O O . ALA A 1 603 ? -8.010 -9.677 -11.485 1.00 90.81 603 ALA A O 1
ATOM 4654 N N . LEU A 1 604 ? -9.142 -8.645 -13.123 1.00 95.00 604 LEU A N 1
ATOM 4655 C CA . LEU A 1 604 ? -8.833 -9.616 -14.179 1.00 95.00 604 LEU A CA 1
ATOM 4656 C C . LEU A 1 604 ? -7.519 -9.317 -14.928 1.00 95.00 604 LEU A C 1
ATOM 4658 O O . LEU A 1 604 ? -7.131 -10.082 -15.817 1.00 95.00 604 LEU A O 1
ATOM 4662 N N . GLY A 1 605 ? -6.819 -8.229 -14.587 1.00 93.81 605 GLY A N 1
ATOM 4663 C CA . GLY A 1 605 ? -5.604 -7.793 -15.278 1.00 93.81 605 GLY A CA 1
ATOM 4664 C C . GLY A 1 605 ? -5.858 -7.315 -16.712 1.00 93.81 605 GLY A C 1
ATOM 4665 O O . GLY A 1 605 ? -5.003 -7.488 -17.580 1.00 93.81 605 GLY A O 1
ATOM 4666 N N . LEU A 1 606 ? -7.047 -6.771 -16.977 1.00 96.62 606 LEU A N 1
ATOM 4667 C CA . LEU A 1 606 ? -7.432 -6.203 -18.266 1.00 96.62 606 LEU A CA 1
ATOM 4668 C C . LEU A 1 606 ? -7.140 -4.702 -18.289 1.00 96.62 606 LEU A C 1
ATOM 4670 O O . LEU A 1 606 ? -7.243 -4.011 -17.277 1.00 96.62 606 LEU A O 1
ATOM 4674 N N . THR A 1 607 ? -6.810 -4.179 -19.466 1.00 96.38 607 THR A N 1
ATOM 4675 C CA . THR A 1 607 ? -6.605 -2.741 -19.647 1.00 96.38 607 THR A CA 1
ATOM 4676 C C . THR A 1 607 ? -7.963 -2.067 -19.824 1.00 96.38 607 THR A C 1
ATOM 4678 O O . THR A 1 607 ? -8.824 -2.597 -20.528 1.00 96.38 607 THR A O 1
ATOM 4681 N N . THR A 1 608 ? -8.162 -0.888 -19.229 1.00 96.38 608 THR A N 1
ATOM 4682 C CA . THR A 1 608 ? -9.383 -0.081 -19.407 1.00 96.38 608 THR A CA 1
ATOM 4683 C C . THR A 1 608 ? -9.059 1.317 -19.903 1.00 96.38 608 THR A C 1
ATOM 4685 O O . THR A 1 608 ? -8.077 1.904 -19.461 1.00 96.38 608 THR A O 1
ATOM 4688 N N . GLN A 1 609 ? -9.896 1.876 -20.774 1.00 94.81 609 GLN A N 1
ATOM 4689 C CA . GLN A 1 609 ? -9.757 3.242 -21.268 1.00 94.81 609 GLN A CA 1
ATOM 4690 C C . GLN A 1 609 ? -11.125 3.918 -21.381 1.00 94.81 609 GLN A C 1
ATOM 4692 O O . GLN A 1 609 ? -12.024 3.410 -22.049 1.00 94.81 609 GLN A O 1
ATOM 4697 N N . THR A 1 610 ? -11.267 5.099 -20.781 1.00 93.31 610 THR A N 1
ATOM 4698 C CA . THR A 1 610 ? -12.466 5.939 -20.922 1.00 93.31 610 THR A CA 1
ATOM 4699 C C . THR A 1 610 ? -12.206 7.004 -21.981 1.00 93.31 610 THR A C 1
ATOM 4701 O O . THR A 1 610 ? -11.313 7.833 -21.819 1.00 93.31 610 THR A O 1
ATOM 4704 N N . GLN A 1 611 ? -12.961 6.989 -23.082 1.00 90.81 611 GLN A N 1
ATOM 4705 C CA . GLN A 1 611 ? -12.719 7.858 -24.234 1.00 90.81 611 GLN A CA 1
ATOM 4706 C C . GLN A 1 611 ? -13.834 8.897 -24.442 1.00 90.81 611 GLN A C 1
ATOM 4708 O O . GLN A 1 611 ? -15.022 8.576 -24.534 1.00 90.81 611 GLN A O 1
ATOM 4713 N N . GLY A 1 612 ? -13.417 10.157 -24.612 1.00 86.69 612 GLY A N 1
ATOM 4714 C CA . GLY A 1 612 ? -14.244 11.266 -25.097 1.00 86.69 612 GLY A CA 1
ATOM 4715 C C . GLY A 1 612 ? -15.232 11.855 -24.084 1.00 86.69 612 GLY A C 1
ATOM 4716 O O . GLY A 1 612 ? -15.410 11.359 -22.975 1.00 86.69 612 GLY A O 1
ATOM 4717 N N . ARG A 1 613 ? -15.930 12.926 -24.495 1.00 83.56 613 ARG A N 1
ATOM 4718 C CA . ARG A 1 613 ? -16.976 13.590 -23.683 1.00 83.56 613 ARG A CA 1
ATOM 4719 C C . ARG A 1 613 ? -18.181 12.693 -23.410 1.00 83.56 613 ARG A C 1
ATOM 4721 O O . ARG A 1 613 ? -18.830 12.841 -22.384 1.00 83.56 613 ARG A O 1
ATOM 4728 N N . ALA A 1 614 ? -18.449 11.750 -24.313 1.00 80.38 614 ALA A N 1
ATOM 4729 C CA . ALA A 1 614 ? -19.487 10.740 -24.139 1.00 80.38 614 ALA A CA 1
ATOM 4730 C C . ALA A 1 614 ? -19.106 9.672 -23.094 1.00 80.38 614 ALA A C 1
ATOM 4732 O O . ALA A 1 614 ? -19.952 8.861 -22.726 1.00 80.38 614 ALA A O 1
ATOM 4733 N N . ARG A 1 615 ? -17.850 9.695 -22.610 1.00 90.44 615 ARG A N 1
ATOM 4734 C CA . ARG A 1 615 ? -17.296 8.796 -21.595 1.00 90.44 615 ARG A CA 1
ATOM 4735 C C . ARG A 1 615 ? -17.551 7.315 -21.926 1.00 90.44 615 ARG A C 1
ATOM 4737 O O . ARG A 1 615 ? -18.008 6.557 -21.074 1.00 90.44 615 ARG A O 1
ATOM 4744 N N . LEU A 1 616 ? -17.281 6.925 -23.175 1.00 94.62 616 LEU A N 1
ATOM 4745 C CA . LEU A 1 616 ? -17.350 5.529 -23.614 1.00 94.62 616 LEU A CA 1
ATOM 4746 C C . LEU A 1 616 ? -16.259 4.737 -22.889 1.00 94.62 616 LEU A C 1
ATOM 4748 O O . LEU A 1 616 ? -15.095 5.137 -22.941 1.00 94.62 616 LEU A O 1
ATOM 4752 N N . LEU A 1 617 ? -16.621 3.635 -22.236 1.00 96.62 617 LEU A N 1
ATOM 4753 C CA . LEU A 1 617 ? -15.678 2.817 -21.481 1.00 96.62 617 LEU A CA 1
ATOM 4754 C C . LEU A 1 617 ? -15.287 1.587 -22.299 1.00 96.62 617 LEU A C 1
ATOM 4756 O O . LEU A 1 617 ? -16.137 0.778 -22.655 1.00 96.62 617 LEU A O 1
ATOM 4760 N N . ARG A 1 618 ? -13.998 1.447 -22.606 1.00 97.12 618 ARG A N 1
ATOM 4761 C CA . ARG A 1 618 ? -13.449 0.327 -23.377 1.00 97.12 618 ARG A CA 1
ATOM 4762 C C . ARG A 1 618 ? -12.589 -0.550 -22.488 1.00 97.12 618 ARG A C 1
ATOM 4764 O O . ARG A 1 618 ? -11.747 -0.036 -21.754 1.00 97.12 618 ARG A O 1
ATOM 4771 N N . VAL A 1 619 ? -12.770 -1.861 -22.584 1.00 97.94 619 VAL A N 1
ATOM 4772 C CA . VAL A 1 619 ? -11.963 -2.859 -21.873 1.00 97.94 619 VAL A CA 1
ATOM 4773 C C . VAL A 1 619 ? -11.345 -3.799 -22.895 1.00 97.94 619 VAL A C 1
ATOM 4775 O O . VAL A 1 619 ? -12.039 -4.276 -23.790 1.00 97.94 619 VAL A O 1
ATOM 4778 N N . ALA A 1 620 ? -10.047 -4.068 -22.781 1.00 98.06 620 ALA A N 1
ATOM 4779 C CA . ALA A 1 620 ? -9.349 -4.966 -23.690 1.00 98.06 620 ALA A CA 1
ATOM 4780 C C . ALA A 1 620 ? -8.439 -5.929 -22.942 1.00 98.06 620 ALA A C 1
ATOM 4782 O O . ALA A 1 620 ? -7.744 -5.555 -21.992 1.00 98.06 620 ALA A O 1
ATOM 4783 N N . ASN A 1 621 ? -8.401 -7.170 -23.424 1.00 98.25 621 ASN A N 1
ATOM 4784 C CA . ASN A 1 621 ? -7.431 -8.143 -22.955 1.00 98.25 621 ASN A CA 1
ATOM 4785 C C . ASN A 1 621 ? -6.124 -7.970 -23.733 1.00 98.25 621 ASN A C 1
ATOM 4787 O O . ASN A 1 621 ? -5.961 -8.499 -24.827 1.00 98.25 621 ASN A O 1
ATOM 4791 N N . LEU A 1 622 ? -5.193 -7.195 -23.178 1.00 97.75 622 LEU A N 1
ATOM 4792 C CA . LEU A 1 622 ? -3.892 -6.920 -23.794 1.00 97.75 622 LEU A CA 1
ATOM 4793 C C . LEU A 1 622 ? -2.740 -7.668 -23.108 1.00 97.75 622 LEU A C 1
ATOM 4795 O O . LEU A 1 622 ? -1.588 -7.304 -23.314 1.00 97.75 622 LEU A O 1
ATOM 4799 N N . ARG A 1 623 ? -3.019 -8.703 -22.304 1.00 96.88 623 ARG A N 1
ATOM 4800 C CA . ARG A 1 623 ? -2.010 -9.372 -21.462 1.00 96.88 623 ARG A CA 1
ATOM 4801 C C . ARG A 1 623 ? -0.849 -9.948 -22.272 1.00 96.88 623 ARG A C 1
ATOM 4803 O O . ARG A 1 623 ? 0.281 -9.503 -22.088 1.00 96.88 623 ARG A O 1
ATOM 4810 N N . GLU A 1 624 ? -1.121 -10.827 -23.240 1.00 97.06 624 GLU A N 1
ATOM 4811 C CA . GLU A 1 624 ? -0.066 -11.405 -24.092 1.00 97.06 624 GLU A CA 1
ATOM 4812 C C . GLU A 1 624 ? 0.700 -10.337 -24.888 1.00 97.06 624 GLU A C 1
ATOM 4814 O O . GLU A 1 624 ? 1.925 -10.391 -25.019 1.00 97.06 624 GLU A O 1
ATOM 4819 N N . PHE A 1 625 ? -0.016 -9.328 -25.393 1.00 97.62 625 PHE A N 1
ATOM 4820 C CA . PHE A 1 625 ? 0.581 -8.217 -26.130 1.00 97.62 625 PHE A CA 1
ATOM 4821 C C . PHE A 1 625 ? 1.546 -7.406 -25.253 1.00 97.62 625 PHE A C 1
ATOM 4823 O O . PHE A 1 625 ? 2.666 -7.109 -25.679 1.00 97.62 625 PHE A O 1
ATOM 4830 N N . LEU A 1 626 ? 1.139 -7.074 -24.026 1.00 96.81 626 LEU A N 1
ATOM 4831 C CA . LEU A 1 626 ? 1.960 -6.330 -23.074 1.00 96.81 626 LEU A CA 1
ATOM 4832 C C . LEU A 1 626 ? 3.122 -7.170 -22.546 1.00 96.81 626 LEU A C 1
ATOM 4834 O O . LEU A 1 626 ? 4.214 -6.634 -22.378 1.00 96.81 626 LEU A O 1
ATOM 4838 N N . ASP A 1 627 ? 2.952 -8.477 -22.359 1.00 96.31 627 ASP A N 1
ATOM 4839 C CA . ASP A 1 627 ? 4.049 -9.370 -21.978 1.00 96.31 627 ASP A CA 1
ATOM 4840 C C . ASP A 1 627 ? 5.098 -9.494 -23.088 1.00 96.31 627 ASP A C 1
ATOM 4842 O O . ASP A 1 627 ? 6.304 -9.400 -22.826 1.00 96.31 627 ASP A O 1
ATOM 4846 N N . ALA A 1 628 ? 4.665 -9.592 -24.347 1.00 97.56 628 ALA A N 1
ATOM 4847 C CA . ALA A 1 628 ? 5.564 -9.533 -25.494 1.00 97.56 628 ALA A CA 1
ATOM 4848 C C . ALA A 1 628 ? 6.278 -8.171 -25.586 1.00 97.56 628 ALA A C 1
ATOM 4850 O O . ALA A 1 628 ? 7.487 -8.115 -25.829 1.00 97.56 628 ALA A O 1
ATOM 4851 N N . ALA A 1 629 ? 5.567 -7.063 -25.350 1.00 97.50 629 ALA A N 1
ATOM 4852 C CA . ALA A 1 629 ? 6.161 -5.729 -25.314 1.00 97.50 629 ALA A CA 1
ATOM 4853 C C . ALA A 1 629 ? 7.183 -5.579 -24.174 1.00 97.50 629 ALA A C 1
ATOM 4855 O O . ALA A 1 629 ? 8.291 -5.104 -24.419 1.00 97.50 629 ALA A O 1
ATOM 4856 N N . ARG A 1 630 ? 6.879 -6.073 -22.964 1.00 97.25 630 ARG A N 1
ATOM 4857 C CA . ARG A 1 630 ? 7.806 -6.125 -21.817 1.00 97.25 630 ARG A CA 1
ATOM 4858 C C . ARG A 1 630 ? 9.071 -6.896 -22.152 1.00 97.25 630 ARG A C 1
ATOM 4860 O O . ARG A 1 630 ? 10.167 -6.441 -21.828 1.00 97.25 630 ARG A O 1
ATOM 4867 N N . ALA A 1 631 ? 8.941 -8.055 -22.797 1.00 97.62 631 ALA A N 1
ATOM 4868 C CA . ALA A 1 631 ? 10.091 -8.844 -23.222 1.00 97.62 631 ALA A CA 1
ATOM 4869 C C . ALA A 1 631 ? 10.973 -8.056 -24.205 1.00 97.62 631 ALA A C 1
ATOM 4871 O O . ALA A 1 631 ? 12.196 -8.047 -24.062 1.00 97.62 631 ALA A O 1
ATOM 4872 N N . ARG A 1 632 ? 10.361 -7.323 -25.146 1.00 98.00 632 ARG A N 1
ATOM 4873 C CA . ARG A 1 632 ? 11.080 -6.452 -26.090 1.00 98.00 632 ARG A CA 1
ATOM 4874 C C . ARG A 1 632 ? 11.729 -5.248 -25.403 1.00 98.00 632 ARG A C 1
ATOM 4876 O O . ARG A 1 632 ? 12.872 -4.939 -25.715 1.00 98.00 632 ARG A O 1
ATOM 4883 N N . PHE A 1 633 ? 11.066 -4.616 -24.435 1.00 97.50 633 PHE A N 1
ATOM 4884 C CA . PHE A 1 633 ? 11.639 -3.528 -23.630 1.00 97.50 633 PHE A CA 1
ATOM 4885 C C . PHE A 1 633 ? 12.852 -3.993 -22.824 1.00 97.50 633 PHE A C 1
ATOM 4887 O O . PHE A 1 633 ? 13.875 -3.313 -22.804 1.00 97.50 633 PHE A O 1
ATOM 4894 N N . LYS A 1 634 ? 12.782 -5.186 -22.222 1.00 96.19 634 LYS A N 1
ATOM 4895 C CA . LYS A 1 634 ? 13.914 -5.802 -21.511 1.00 96.19 634 LYS A CA 1
ATOM 4896 C C . LYS A 1 634 ? 15.071 -6.176 -22.440 1.00 96.19 634 LYS A C 1
ATOM 4898 O O . LYS A 1 634 ? 16.212 -6.221 -21.985 1.00 96.19 634 LYS A O 1
ATOM 4903 N N . ALA A 1 635 ? 14.786 -6.461 -23.710 1.00 97.19 635 ALA A N 1
ATOM 4904 C CA . ALA A 1 635 ? 15.797 -6.815 -24.700 1.00 97.19 635 ALA A CA 1
ATOM 4905 C C . ALA A 1 635 ? 16.627 -5.615 -25.185 1.00 97.19 635 ALA A C 1
ATOM 4907 O O . ALA A 1 635 ? 17.732 -5.844 -25.670 1.00 97.19 635 ALA A O 1
ATOM 4908 N N . LEU A 1 636 ? 16.145 -4.376 -25.008 1.00 97.25 636 LEU A N 1
ATOM 4909 C CA . LEU A 1 636 ? 16.906 -3.167 -25.333 1.00 97.25 636 LEU A CA 1
ATOM 4910 C C . LEU A 1 636 ? 18.168 -3.122 -24.466 1.00 97.25 636 LEU A C 1
ATOM 4912 O O . LEU A 1 636 ? 18.080 -2.914 -23.252 1.00 97.25 636 LEU A O 1
ATOM 4916 N N . LYS A 1 637 ? 19.352 -3.330 -25.048 1.00 95.06 637 LYS A N 1
ATOM 4917 C CA . LYS A 1 637 ? 20.622 -3.328 -24.294 1.00 95.06 637 LYS A CA 1
ATOM 4918 C C . LYS A 1 637 ? 21.254 -1.951 -24.312 1.00 95.06 637 LYS A C 1
ATOM 4920 O O . LYS A 1 637 ? 21.546 -1.408 -23.243 1.00 95.06 637 LYS A O 1
ATOM 4925 N N . GLU A 1 638 ? 21.380 -1.393 -25.506 1.00 95.44 638 GLU A N 1
ATOM 4926 C CA . GLU A 1 638 ? 22.083 -0.142 -25.750 1.00 95.44 638 GLU A CA 1
ATOM 4927 C C . GLU A 1 638 ? 21.160 1.069 -25.543 1.00 95.44 638 GLU A C 1
ATOM 4929 O O . GLU A 1 638 ? 19.956 0.981 -25.794 1.00 95.44 638 GLU A O 1
ATOM 4934 N N . PRO A 1 639 ? 21.690 2.215 -25.079 1.00 91.00 639 PRO A N 1
ATOM 4935 C CA . PRO A 1 639 ? 20.892 3.420 -24.864 1.00 91.00 639 PRO A CA 1
ATOM 4936 C C . PRO A 1 639 ? 20.298 3.978 -26.166 1.00 91.00 639 PRO A C 1
ATOM 4938 O O . PRO A 1 639 ? 19.195 4.518 -26.148 1.00 91.00 639 PRO A O 1
ATOM 4941 N N . GLU A 1 640 ? 21.004 3.815 -27.287 1.00 93.50 640 GLU A N 1
ATOM 4942 C CA . GLU A 1 640 ? 20.584 4.293 -28.611 1.00 93.50 640 GLU A CA 1
ATOM 4943 C C . GLU A 1 640 ? 19.618 3.341 -29.331 1.00 93.50 640 GLU A C 1
ATOM 4945 O O . GLU A 1 640 ? 19.088 3.682 -30.391 1.00 93.50 640 GLU A O 1
ATOM 4950 N N . GLU A 1 641 ? 19.383 2.147 -28.780 1.00 97.00 641 GLU A N 1
ATOM 4951 C CA . GLU A 1 641 ? 18.485 1.166 -29.377 1.00 97.00 641 GLU A CA 1
ATOM 4952 C C . GLU A 1 641 ? 17.033 1.645 -29.260 1.00 97.00 641 GLU A C 1
ATOM 4954 O O . GLU A 1 641 ? 16.536 1.954 -28.173 1.00 97.00 641 GLU A O 1
ATOM 4959 N N . LYS A 1 642 ? 16.344 1.709 -30.402 1.00 96.88 642 LYS A N 1
ATOM 4960 C CA . LYS A 1 642 ? 14.960 2.180 -30.494 1.00 96.88 642 LYS A CA 1
ATOM 4961 C C . LYS A 1 642 ? 14.057 1.031 -30.894 1.00 96.88 642 LYS A C 1
ATOM 4963 O O . LYS A 1 642 ? 14.286 0.369 -31.905 1.00 96.88 642 LYS A O 1
ATOM 4968 N N . LEU A 1 643 ? 12.983 0.841 -30.139 1.00 97.88 643 LEU A N 1
ATOM 4969 C CA . LEU A 1 643 ? 11.905 -0.059 -30.506 1.00 97.88 643 LEU A CA 1
ATOM 4970 C C . LEU A 1 643 ? 10.804 0.748 -31.187 1.00 97.88 643 LEU A C 1
ATOM 4972 O O . LEU A 1 643 ? 10.269 1.686 -30.605 1.00 97.88 643 LEU A O 1
ATOM 4976 N N . THR A 1 644 ? 10.449 0.392 -32.417 1.00 97.19 644 THR A N 1
ATOM 4977 C CA . THR A 1 644 ? 9.308 1.001 -33.108 1.00 97.19 644 THR A CA 1
ATOM 4978 C C . THR A 1 644 ? 8.159 0.008 -33.173 1.00 97.19 644 THR A C 1
ATOM 4980 O O . THR A 1 644 ? 8.327 -1.131 -33.618 1.00 97.19 644 THR A O 1
ATOM 4983 N N . PHE A 1 645 ? 6.986 0.443 -32.726 1.00 97.50 645 PHE A N 1
ATOM 4984 C CA . PHE A 1 645 ? 5.731 -0.256 -32.948 1.00 97.50 645 PHE A CA 1
ATOM 4985 C C . PHE A 1 645 ? 5.018 0.351 -34.154 1.00 97.50 645 PHE A C 1
ATOM 4987 O O . PHE A 1 645 ? 4.933 1.573 -34.291 1.00 97.50 645 PHE A O 1
ATOM 4994 N N . GLY A 1 646 ? 4.558 -0.525 -35.050 1.00 95.44 646 GLY A N 1
ATOM 4995 C CA . GLY A 1 646 ? 3.977 -0.138 -36.331 1.00 95.44 646 GLY A CA 1
ATOM 4996 C C . GLY A 1 646 ? 2.635 0.595 -36.206 1.00 95.44 646 GLY A C 1
ATOM 4997 O O . GLY A 1 646 ? 2.026 0.599 -35.138 1.00 95.44 646 GLY A O 1
ATOM 4998 N N . PRO A 1 647 ? 2.145 1.179 -37.310 1.00 94.50 647 PRO A N 1
ATOM 4999 C CA . PRO A 1 647 ? 0.977 2.059 -37.304 1.00 94.50 647 PRO A CA 1
ATOM 5000 C C . PRO A 1 647 ? -0.371 1.340 -37.120 1.00 94.50 647 PRO A C 1
ATOM 5002 O O . PRO A 1 647 ? -1.397 1.992 -36.969 1.00 94.50 647 PRO A O 1
ATOM 5005 N N . GLY A 1 648 ? -0.383 0.002 -37.117 1.00 94.81 648 GLY A N 1
ATOM 5006 C CA . GLY A 1 648 ? -1.589 -0.814 -36.940 1.00 94.81 648 GLY A CA 1
ATOM 5007 C C . GLY A 1 648 ? -2.044 -0.986 -35.488 1.00 94.81 648 GLY A C 1
ATOM 5008 O O . GLY A 1 648 ? -2.918 -1.811 -35.228 1.00 94.81 648 GLY A O 1
ATOM 5009 N N . LEU A 1 649 ? -1.437 -0.269 -34.539 1.00 95.69 649 LEU A N 1
ATOM 5010 C CA . LEU A 1 649 ? -1.841 -0.335 -33.141 1.00 95.69 649 LEU A CA 1
ATOM 5011 C C . LEU A 1 649 ? -3.160 0.397 -32.911 1.00 95.69 649 LEU A C 1
ATOM 5013 O O . LEU A 1 649 ? -3.383 1.503 -33.405 1.00 95.69 649 LEU A O 1
ATOM 5017 N N . THR A 1 650 ? -4.022 -0.199 -32.093 1.00 95.31 650 THR A N 1
ATOM 5018 C CA . THR A 1 650 ? -5.221 0.495 -31.622 1.00 95.31 650 THR A CA 1
ATOM 5019 C C . THR A 1 650 ? -4.834 1.624 -30.663 1.00 95.31 650 THR A C 1
ATOM 5021 O O . THR A 1 650 ? -3.797 1.572 -29.999 1.00 95.31 650 THR A O 1
ATOM 5024 N N . ALA A 1 651 ? -5.688 2.644 -30.531 1.00 93.00 651 ALA A N 1
ATOM 5025 C CA . ALA A 1 651 ? -5.459 3.742 -29.582 1.00 93.00 651 ALA A CA 1
ATOM 5026 C C . ALA A 1 651 ? -5.252 3.246 -28.135 1.00 93.00 651 ALA A C 1
ATOM 5028 O O . ALA A 1 651 ? -4.495 3.839 -27.368 1.00 93.00 651 ALA A O 1
ATOM 5029 N N . MET A 1 652 ? -5.891 2.129 -27.789 1.00 94.75 652 MET A N 1
ATOM 5030 C CA . MET A 1 652 ? -5.790 1.492 -26.483 1.00 94.75 652 MET A CA 1
ATOM 5031 C C . MET A 1 652 ? -4.468 0.739 -26.300 1.00 94.75 652 MET A C 1
ATOM 5033 O O . MET A 1 652 ? -3.851 0.846 -25.246 1.00 94.75 652 MET A O 1
ATOM 5037 N N . GLN A 1 653 ? -3.986 0.039 -27.334 1.00 96.75 653 GLN A N 1
ATOM 5038 C CA . GLN A 1 653 ? -2.649 -0.564 -27.322 1.00 96.75 653 GLN A CA 1
ATOM 5039 C C . GLN A 1 653 ? -1.551 0.497 -27.221 1.00 96.75 653 GLN A C 1
ATOM 5041 O O . GLN A 1 653 ? -0.577 0.287 -26.506 1.00 96.75 653 GLN A O 1
ATOM 5046 N N . LEU A 1 654 ? -1.711 1.634 -27.909 1.00 96.06 654 LEU A N 1
ATOM 5047 C CA . LEU A 1 654 ? -0.785 2.764 -27.805 1.00 96.06 654 LEU A CA 1
ATOM 5048 C C . LEU A 1 654 ? -0.727 3.296 -26.371 1.00 96.06 654 LEU A C 1
ATOM 5050 O O . LEU A 1 654 ? 0.359 3.353 -25.808 1.00 96.06 654 LEU A O 1
ATOM 5054 N N . ALA A 1 655 ? -1.876 3.602 -25.761 1.00 94.19 655 ALA A N 1
ATOM 5055 C CA . ALA A 1 655 ? -1.925 4.068 -24.374 1.00 94.19 655 ALA A CA 1
ATOM 5056 C C . ALA A 1 655 ? -1.295 3.056 -23.396 1.00 94.19 655 ALA A C 1
ATOM 5058 O O . ALA A 1 655 ? -0.489 3.433 -22.550 1.00 94.19 655 ALA A O 1
ATOM 5059 N N . ALA A 1 656 ? -1.588 1.762 -23.565 1.00 95.19 656 ALA A N 1
ATOM 5060 C CA . ALA A 1 656 ? -1.034 0.708 -22.717 1.00 95.19 656 ALA A CA 1
ATOM 5061 C C . ALA A 1 656 ? 0.494 0.556 -22.871 1.00 95.19 656 ALA A C 1
ATOM 5063 O O . ALA A 1 656 ? 1.195 0.283 -21.899 1.00 95.19 656 ALA A O 1
ATOM 5064 N N . LEU A 1 657 ? 1.036 0.750 -24.080 1.00 97.19 657 LEU A N 1
ATOM 5065 C CA . LEU A 1 657 ? 2.485 0.734 -24.309 1.00 97.19 657 LEU A CA 1
ATOM 5066 C C . LEU A 1 657 ? 3.199 1.945 -23.707 1.00 97.19 657 LEU A C 1
ATOM 5068 O O . LEU A 1 657 ? 4.350 1.815 -23.299 1.00 97.19 657 LEU A O 1
ATOM 5072 N N . GLU A 1 658 ? 2.556 3.107 -23.677 1.00 96.12 658 GLU A N 1
ATOM 5073 C CA . GLU A 1 658 ? 3.113 4.328 -23.083 1.00 96.12 658 GLU A CA 1
ATOM 5074 C C . GLU A 1 658 ? 3.200 4.230 -21.565 1.00 96.12 658 GLU A C 1
ATOM 5076 O O . GLU A 1 658 ? 4.237 4.547 -20.977 1.00 96.12 658 GLU A O 1
ATOM 5081 N N . GLU A 1 659 ? 2.140 3.722 -20.937 1.00 92.31 659 GLU A N 1
ATOM 5082 C CA . GLU A 1 659 ? 2.133 3.404 -19.512 1.00 92.31 659 GLU A CA 1
ATOM 5083 C C . GLU A 1 659 ? 3.232 2.385 -19.185 1.00 92.31 659 GLU A C 1
ATOM 5085 O O . GLU A 1 659 ? 4.064 2.623 -18.309 1.00 92.31 659 GLU A O 1
ATOM 5090 N N . LEU A 1 660 ? 3.330 1.313 -19.978 1.00 95.50 660 LEU A N 1
ATOM 5091 C CA . LEU A 1 660 ? 4.357 0.290 -19.806 1.00 95.50 660 LEU A CA 1
ATOM 5092 C C . LEU A 1 660 ? 5.784 0.823 -20.029 1.00 95.50 660 LEU A C 1
ATOM 5094 O O . LEU A 1 660 ? 6.719 0.417 -19.338 1.00 95.50 660 LEU A O 1
ATOM 5098 N N . ALA A 1 661 ? 5.982 1.718 -21.000 1.00 96.75 661 ALA A N 1
ATOM 5099 C CA . ALA A 1 661 ? 7.274 2.355 -21.233 1.00 96.75 661 ALA A CA 1
ATOM 5100 C C . ALA A 1 661 ? 7.659 3.248 -20.045 1.00 96.75 661 ALA A C 1
ATOM 5102 O O . ALA A 1 661 ? 8.807 3.208 -19.606 1.00 96.75 661 ALA A O 1
ATOM 5103 N N . THR A 1 662 ? 6.694 3.982 -19.486 1.00 91.62 662 THR A N 1
ATOM 5104 C CA . THR A 1 662 ? 6.884 4.820 -18.293 1.00 91.62 662 THR A CA 1
ATOM 5105 C C . THR A 1 662 ? 7.263 3.975 -17.078 1.00 91.62 662 THR A C 1
ATOM 5107 O O . THR A 1 662 ? 8.236 4.296 -16.395 1.00 91.62 662 THR A O 1
ATOM 5110 N N . GLU A 1 663 ? 6.560 2.860 -16.851 1.00 90.56 663 GLU A N 1
ATOM 5111 C CA . GLU A 1 663 ? 6.859 1.889 -15.788 1.00 90.56 663 GLU A CA 1
ATOM 5112 C C . GLU A 1 663 ? 8.281 1.318 -15.929 1.00 90.56 663 GLU A C 1
ATOM 5114 O O . GLU A 1 663 ? 9.022 1.198 -14.953 1.00 90.56 663 GLU A O 1
ATOM 5119 N N . ALA A 1 664 ? 8.706 1.028 -17.161 1.00 92.44 664 ALA A N 1
ATOM 5120 C CA . ALA A 1 664 ? 10.051 0.542 -17.462 1.00 92.44 664 ALA A CA 1
ATOM 5121 C C . ALA A 1 664 ? 11.144 1.633 -17.406 1.00 92.44 664 ALA A C 1
ATOM 5123 O O . ALA A 1 664 ? 12.320 1.325 -17.624 1.00 92.44 664 ALA A O 1
ATOM 5124 N N . GLY A 1 665 ? 10.787 2.895 -17.136 1.00 92.69 665 GLY A N 1
ATOM 5125 C CA . GLY A 1 665 ? 11.714 4.030 -17.144 1.00 92.69 665 GLY A CA 1
ATOM 5126 C C . GLY A 1 665 ? 12.250 4.377 -18.537 1.00 92.69 665 GLY A C 1
ATOM 5127 O O . GLY A 1 665 ? 13.352 4.911 -18.659 1.00 92.69 665 GLY A O 1
ATOM 5128 N N . LEU A 1 666 ? 11.504 4.039 -19.589 1.00 95.94 666 LEU A N 1
ATOM 5129 C CA . LEU A 1 666 ? 11.834 4.322 -20.983 1.00 95.94 666 LEU A CA 1
ATOM 5130 C C . LEU A 1 666 ? 11.155 5.616 -21.445 1.00 95.94 666 LEU A C 1
ATOM 5132 O O . LEU A 1 666 ? 10.101 6.012 -20.949 1.00 95.94 666 LEU A O 1
ATOM 5136 N N . ARG A 1 667 ? 11.760 6.281 -22.428 1.00 96.44 667 ARG A N 1
ATOM 5137 C CA . ARG A 1 667 ? 11.154 7.412 -23.135 1.00 96.44 667 ARG A CA 1
ATOM 5138 C C . ARG A 1 667 ? 10.365 6.897 -24.326 1.00 96.44 667 ARG A C 1
ATOM 5140 O O . ARG A 1 667 ? 10.768 5.922 -24.961 1.00 96.44 667 ARG A O 1
ATOM 5147 N N . PHE A 1 668 ? 9.266 7.565 -24.652 1.00 97.12 668 PHE A N 1
ATOM 5148 C CA . PHE A 1 668 ? 8.462 7.240 -25.821 1.00 97.12 668 PHE A CA 1
ATOM 5149 C C . PHE A 1 668 ? 8.051 8.502 -26.580 1.00 97.12 668 PHE A C 1
ATOM 5151 O O . PHE A 1 668 ? 7.988 9.585 -26.009 1.00 97.12 668 PHE A O 1
ATOM 5158 N N . ALA A 1 669 ? 7.791 8.358 -27.877 1.00 96.88 669 ALA A N 1
ATOM 5159 C CA . ALA A 1 669 ? 7.266 9.421 -28.724 1.00 96.88 669 ALA A CA 1
ATOM 5160 C C . ALA A 1 669 ? 6.284 8.841 -29.747 1.00 96.88 669 ALA A C 1
ATOM 5162 O O . ALA A 1 669 ? 6.594 7.852 -30.425 1.00 96.88 669 ALA A O 1
ATOM 5163 N N . ARG A 1 670 ? 5.117 9.480 -29.888 1.00 97.00 670 ARG A N 1
ATOM 5164 C CA . ARG A 1 670 ? 4.176 9.199 -30.978 1.00 97.00 670 ARG A CA 1
ATOM 5165 C C . ARG A 1 670 ? 4.652 9.887 -32.248 1.00 97.00 670 ARG A C 1
ATOM 5167 O O . ARG A 1 670 ? 5.015 11.059 -32.228 1.00 97.00 670 ARG A O 1
ATOM 5174 N N . ARG A 1 671 ? 4.625 9.171 -33.365 1.00 94.94 671 ARG A N 1
ATOM 5175 C CA . ARG A 1 671 ? 4.932 9.720 -34.686 1.00 94.94 671 ARG A CA 1
ATOM 5176 C C . ARG A 1 671 ? 3.778 9.421 -35.623 1.00 94.94 671 ARG A C 1
ATOM 5178 O O . ARG A 1 671 ? 3.513 8.257 -35.936 1.00 94.94 671 ARG A O 1
ATOM 5185 N N . SER A 1 672 ? 3.101 10.476 -36.053 1.00 94.31 672 SER A N 1
ATOM 5186 C CA . SER A 1 672 ? 2.037 10.394 -37.047 1.00 94.31 672 SER A CA 1
ATOM 5187 C C . SER A 1 672 ? 2.658 10.277 -38.437 1.00 94.31 672 SER A C 1
ATOM 5189 O O . SER A 1 672 ? 3.452 11.122 -38.837 1.00 94.31 672 SER A O 1
ATOM 5191 N N . SER A 1 673 ? 2.308 9.219 -39.160 1.00 92.00 673 SER A N 1
ATOM 5192 C CA . SER A 1 673 ? 2.632 9.020 -40.574 1.00 92.00 673 SER A CA 1
ATOM 5193 C C . SER A 1 673 ? 1.337 8.952 -41.385 1.00 92.00 673 SER A C 1
ATOM 5195 O O . SER A 1 673 ? 0.257 8.763 -40.822 1.00 92.00 673 SER A O 1
ATOM 5197 N N . ALA A 1 674 ? 1.442 9.040 -42.712 1.00 92.56 674 ALA A N 1
ATOM 5198 C CA . ALA A 1 674 ? 0.330 8.759 -43.620 1.00 92.56 674 ALA A CA 1
ATOM 5199 C C . ALA A 1 674 ? -0.277 7.358 -43.387 1.00 92.56 674 ALA A C 1
ATOM 5201 O O . ALA A 1 674 ? -1.473 7.167 -43.590 1.00 92.56 674 ALA A O 1
ATOM 5202 N N . ASP A 1 675 ? 0.531 6.408 -42.901 1.00 93.62 675 ASP A N 1
ATOM 5203 C CA . ASP A 1 675 ? 0.112 5.028 -42.630 1.00 93.62 675 ASP A CA 1
ATOM 5204 C C . ASP A 1 675 ? -0.560 4.834 -41.256 1.00 93.62 675 ASP A C 1
ATOM 5206 O O . ASP A 1 675 ? -1.086 3.755 -40.987 1.00 93.62 675 ASP A O 1
ATOM 5210 N N . GLY A 1 676 ? -0.542 5.847 -40.379 1.00 93.88 676 GLY A N 1
ATOM 5211 C CA . GLY A 1 676 ? -1.091 5.801 -39.018 1.00 93.88 676 GLY A CA 1
ATOM 5212 C C . GLY A 1 676 ? -0.107 6.273 -37.941 1.00 93.88 676 GLY A C 1
ATOM 5213 O O . GLY A 1 676 ? 0.944 6.849 -38.234 1.00 93.88 676 GLY A O 1
ATOM 5214 N N . VAL A 1 677 ? -0.451 6.050 -36.669 1.00 95.69 677 VAL A N 1
ATOM 5215 C CA . VAL A 1 677 ? 0.364 6.488 -35.522 1.00 95.69 677 VAL A CA 1
ATOM 5216 C C . VAL A 1 677 ? 1.325 5.376 -35.113 1.00 95.69 677 VAL A C 1
ATOM 5218 O O . VAL A 1 677 ? 0.904 4.306 -34.686 1.00 95.69 677 VAL A O 1
ATOM 5221 N N . THR A 1 678 ? 2.624 5.641 -35.212 1.00 96.38 678 THR A N 1
ATOM 5222 C CA . THR A 1 678 ? 3.681 4.751 -34.710 1.00 96.38 678 THR A CA 1
ATOM 5223 C C . THR A 1 678 ? 4.153 5.204 -33.332 1.00 96.38 678 THR A C 1
ATOM 5225 O O . THR A 1 678 ? 4.173 6.402 -33.044 1.00 96.38 678 THR A O 1
ATOM 5228 N N . LEU A 1 679 ? 4.550 4.257 -32.479 1.00 97.50 679 LEU A N 1
ATOM 5229 C CA . LEU A 1 679 ? 5.149 4.549 -31.173 1.00 97.50 679 LEU A CA 1
ATOM 5230 C C . LEU A 1 679 ? 6.619 4.141 -31.192 1.00 97.50 679 LEU A C 1
ATOM 5232 O O . LEU A 1 679 ? 6.942 2.982 -31.462 1.00 97.50 679 LEU A O 1
ATOM 5236 N N . VAL A 1 680 ? 7.510 5.084 -30.903 1.00 97.31 680 VAL A N 1
ATOM 5237 C CA . VAL A 1 680 ? 8.943 4.818 -30.739 1.00 97.31 680 VAL A CA 1
ATOM 5238 C C . VAL A 1 680 ? 9.265 4.834 -29.255 1.00 97.31 680 VAL A C 1
ATOM 5240 O O . VAL A 1 680 ? 8.928 5.801 -28.587 1.00 97.31 680 VAL A O 1
ATOM 5243 N N . VAL A 1 681 ? 9.924 3.790 -28.755 1.00 97.81 681 VAL A N 1
ATOM 5244 C CA . VAL A 1 681 ? 10.352 3.649 -27.357 1.00 97.81 681 VAL A CA 1
ATOM 5245 C C . VAL A 1 681 ? 11.871 3.483 -27.306 1.00 97.81 681 VAL A C 1
ATOM 5247 O O . VAL A 1 681 ? 12.439 2.746 -28.113 1.00 97.81 681 VAL A O 1
ATOM 5250 N N . SER A 1 682 ? 12.535 4.184 -26.390 1.00 97.06 682 SER A N 1
ATOM 5251 C CA . SER A 1 682 ? 13.996 4.282 -26.303 1.00 97.06 682 SER A CA 1
ATOM 5252 C C . SER A 1 682 ? 14.458 4.466 -24.857 1.00 97.06 682 SER A C 1
ATOM 5254 O O . SER A 1 682 ? 13.738 5.025 -24.030 1.00 97.06 682 SER A O 1
ATOM 5256 N N . LYS A 1 683 ? 15.680 4.024 -24.549 1.00 95.50 683 LYS A N 1
ATOM 5257 C CA . LYS A 1 683 ? 16.356 4.343 -23.279 1.00 95.50 683 LYS A CA 1
ATOM 5258 C C . LYS A 1 683 ? 16.916 5.768 -23.278 1.00 95.50 683 LYS A C 1
ATOM 5260 O O . LYS A 1 683 ? 16.860 6.439 -22.252 1.00 95.50 683 LYS A O 1
ATOM 5265 N N . ALA A 1 684 ? 17.456 6.217 -24.411 1.00 93.81 684 ALA A N 1
ATOM 5266 C CA . ALA A 1 684 ? 17.904 7.590 -24.616 1.00 93.81 684 ALA A CA 1
ATOM 5267 C C . ALA A 1 684 ? 16.752 8.515 -25.036 1.00 93.81 684 ALA A C 1
ATOM 5269 O O . ALA A 1 684 ? 15.686 8.056 -25.461 1.00 93.81 684 ALA A O 1
ATOM 5270 N N . GLU A 1 685 ? 17.007 9.819 -24.955 1.00 92.44 685 GLU A N 1
ATOM 5271 C CA . GLU A 1 685 ? 16.116 10.870 -25.438 1.00 92.44 685 GLU A CA 1
ATOM 5272 C C . GLU A 1 685 ? 15.781 10.673 -26.924 1.00 92.44 685 GLU A C 1
ATOM 5274 O O . GLU A 1 685 ? 16.634 10.312 -27.742 1.00 92.44 685 GLU A O 1
ATOM 5279 N N . ILE A 1 686 ? 14.503 10.838 -27.268 1.00 91.69 686 ILE A N 1
ATOM 5280 C CA . ILE A 1 686 ? 14.026 10.686 -28.641 1.00 91.69 686 ILE A CA 1
ATOM 5281 C C . ILE A 1 686 ? 14.012 12.087 -29.253 1.00 91.69 686 ILE A C 1
ATOM 5283 O O . ILE A 1 686 ? 13.216 12.902 -28.799 1.00 91.69 686 ILE A O 1
ATOM 5287 N N . PRO A 1 687 ? 14.839 12.373 -30.279 1.00 87.69 687 PRO A N 1
ATOM 5288 C CA . PRO A 1 687 ? 14.838 13.682 -30.922 1.00 87.69 687 PRO A CA 1
ATOM 5289 C C . PRO A 1 687 ? 13.443 14.019 -31.448 1.00 87.69 687 PRO A C 1
ATOM 5291 O O . PRO A 1 687 ? 12.803 13.157 -32.079 1.00 87.69 687 PRO A O 1
ATOM 5294 N N . HIS A 1 688 ? 12.999 15.254 -31.211 1.00 84.12 688 HIS A N 1
ATOM 5295 C CA . HIS A 1 688 ? 11.793 15.784 -31.832 1.00 84.12 688 HIS A CA 1
ATOM 5296 C C . HIS A 1 688 ? 11.974 15.768 -33.352 1.00 84.12 688 HIS A C 1
ATOM 5298 O O . HIS A 1 688 ? 13.058 16.016 -33.880 1.00 84.12 688 HIS A O 1
ATOM 5304 N N . LEU A 1 689 ? 10.917 15.399 -34.081 1.00 75.06 689 LEU A N 1
ATOM 5305 C CA . LEU A 1 689 ? 11.007 15.238 -35.536 1.00 75.06 689 LEU A CA 1
ATOM 5306 C C . LEU A 1 689 ? 11.355 16.548 -36.260 1.00 75.06 689 LEU A C 1
ATOM 5308 O O . LEU A 1 689 ? 11.915 16.480 -37.351 1.00 75.06 689 LEU A O 1
ATOM 5312 N N . GLY A 1 690 ? 11.064 17.700 -35.645 1.00 73.25 690 GLY A N 1
ATOM 5313 C CA . GLY A 1 690 ? 11.373 19.020 -36.195 1.00 73.25 690 GLY A CA 1
ATOM 5314 C C . GLY A 1 690 ? 12.872 19.273 -36.375 1.00 73.25 690 GLY A C 1
ATOM 5315 O O . GLY A 1 690 ? 13.268 19.873 -37.366 1.00 73.25 690 GLY A O 1
ATOM 5316 N N . ASP A 1 691 ? 13.723 18.719 -35.508 1.00 67.94 691 ASP A N 1
ATOM 5317 C CA . ASP A 1 691 ? 15.155 19.056 -35.499 1.00 67.94 691 ASP A CA 1
ATOM 5318 C C . ASP A 1 691 ? 15.963 18.357 -36.609 1.00 67.94 691 ASP A C 1
ATOM 5320 O O . ASP A 1 691 ? 17.120 18.691 -36.870 1.00 67.94 691 ASP A O 1
ATOM 5324 N N . VAL A 1 692 ? 15.383 17.349 -37.273 1.00 59.06 692 VAL A N 1
ATOM 5325 C CA . VAL A 1 692 ? 16.104 16.504 -38.244 1.00 59.06 692 VAL A CA 1
ATOM 5326 C C . VAL A 1 692 ? 15.917 16.978 -39.689 1.00 59.06 692 VAL A C 1
ATOM 5328 O O . VAL A 1 692 ? 16.793 16.726 -40.525 1.00 59.06 692 VAL A O 1
ATOM 5331 N N . GLU A 1 693 ? 14.823 17.676 -40.007 1.00 59.16 693 GLU A N 1
ATOM 5332 C CA . GLU A 1 693 ? 14.598 18.189 -41.367 1.00 59.16 693 GLU A CA 1
ATOM 5333 C C . GLU A 1 693 ? 15.498 19.393 -41.692 1.00 59.16 693 GLU A C 1
ATOM 5335 O O . GLU A 1 693 ? 16.017 19.474 -42.810 1.00 59.16 693 GLU A O 1
ATOM 5340 N N . ASP A 1 694 ? 15.842 20.224 -40.703 1.00 54.75 694 ASP A N 1
ATOM 5341 C CA . ASP A 1 694 ? 16.752 21.362 -40.901 1.00 54.75 694 ASP A CA 1
ATOM 5342 C C . ASP A 1 694 ? 18.218 20.942 -41.106 1.00 54.75 694 ASP A C 1
ATOM 5344 O O . ASP A 1 694 ? 18.955 21.561 -41.882 1.00 54.75 694 ASP A O 1
ATOM 5348 N N . ALA A 1 695 ? 18.650 19.820 -40.520 1.00 54.81 695 ALA A N 1
ATOM 5349 C CA . ALA A 1 695 ? 20.020 19.329 -40.682 1.00 54.81 695 ALA A CA 1
ATOM 5350 C C . ALA A 1 695 ? 20.322 18.834 -42.113 1.00 54.81 695 ALA A C 1
ATOM 5352 O O . ALA A 1 695 ? 21.476 18.866 -42.554 1.00 54.81 695 ALA A O 1
ATOM 5353 N N . ARG A 1 696 ? 19.301 18.411 -42.876 1.00 55.12 696 ARG A N 1
ATOM 5354 C CA . ARG A 1 696 ? 19.461 17.944 -44.268 1.00 55.12 696 ARG A CA 1
ATOM 5355 C C . ARG A 1 696 ? 19.368 19.055 -45.319 1.00 55.12 696 ARG A C 1
ATOM 5357 O O . ARG A 1 696 ? 19.680 18.788 -46.479 1.00 55.12 696 ARG A O 1
ATOM 5364 N N . SER A 1 697 ? 19.033 20.291 -44.934 1.00 53.28 697 SER A N 1
ATOM 5365 C CA . SER A 1 697 ? 19.010 21.449 -45.844 1.00 53.28 697 SER A CA 1
ATOM 5366 C C . SER A 1 697 ? 20.321 22.262 -45.869 1.00 53.28 697 SER A C 1
ATOM 5368 O O . SER A 1 697 ? 20.393 23.311 -46.514 1.00 53.28 697 SER A O 1
ATOM 5370 N N . SER A 1 698 ? 21.402 21.777 -45.246 1.00 47.84 698 SER A N 1
ATOM 5371 C CA . SER A 1 698 ? 22.744 22.355 -45.417 1.00 47.84 698 SER A CA 1
ATOM 5372 C C . SER A 1 698 ? 23.451 21.757 -46.648 1.00 47.84 698 SER A C 1
ATOM 5374 O O . SER A 1 698 ? 24.227 20.805 -46.587 1.00 47.84 698 SER A O 1
ATOM 5376 N N . LYS A 1 699 ? 23.143 22.326 -47.822 1.00 46.69 699 LYS A N 1
ATOM 5377 C CA . LYS A 1 699 ? 23.859 22.093 -49.090 1.00 46.69 699 LYS A CA 1
ATOM 5378 C C . LYS A 1 699 ? 25.369 22.309 -48.912 1.00 46.69 699 LYS A C 1
ATOM 5380 O O . LYS A 1 699 ? 25.814 23.434 -48.698 1.00 46.69 699 LYS A O 1
ATOM 5385 N N . GLY A 1 700 ? 26.154 21.250 -49.104 1.00 43.12 700 GLY A N 1
ATOM 5386 C CA . GLY A 1 700 ? 27.584 21.351 -49.401 1.00 43.12 700 GLY A CA 1
ATOM 5387 C C . GLY A 1 700 ? 27.845 21.981 -50.785 1.00 43.12 700 GLY A C 1
ATOM 5388 O O . GLY A 1 700 ? 26.994 21.880 -51.676 1.00 43.12 700 GLY A O 1
ATOM 5389 N N . PRO A 1 701 ? 29.000 22.644 -50.982 1.00 55.56 701 PRO A N 1
ATOM 5390 C CA . PRO A 1 701 ? 29.289 23.461 -52.159 1.00 55.56 701 PRO A CA 1
ATOM 5391 C C . PRO A 1 701 ? 29.622 22.605 -53.388 1.00 55.56 701 PRO A C 1
ATOM 5393 O O . PRO A 1 701 ? 30.508 21.751 -53.358 1.00 55.56 701 PRO A O 1
ATOM 5396 N N . ALA A 1 702 ? 28.926 22.869 -54.495 1.00 45.44 702 ALA A N 1
ATOM 5397 C CA . ALA A 1 702 ? 29.257 22.334 -55.810 1.00 45.44 702 ALA A CA 1
ATOM 5398 C C . ALA A 1 702 ? 30.546 22.987 -56.344 1.00 45.44 702 ALA A C 1
ATOM 5400 O O . ALA A 1 702 ? 30.708 24.206 -56.284 1.00 45.44 702 ALA A O 1
ATOM 5401 N N . GLY A 1 703 ? 31.460 22.160 -56.858 1.00 40.06 703 GLY A N 1
ATOM 5402 C CA . GLY A 1 703 ? 32.722 22.594 -57.455 1.00 40.06 703 GLY A CA 1
ATOM 5403 C C . GLY A 1 703 ? 32.548 23.407 -58.751 1.00 40.06 703 GLY A C 1
ATOM 5404 O O . GLY A 1 703 ? 31.501 23.326 -59.399 1.00 40.06 703 GLY A O 1
ATOM 5405 N N . PRO A 1 704 ? 33.569 24.189 -59.149 1.00 55.81 704 PRO A N 1
ATOM 5406 C CA . PRO A 1 704 ? 33.454 25.160 -60.228 1.00 55.81 704 PRO A CA 1
ATOM 5407 C C . PRO A 1 704 ? 33.769 24.537 -61.597 1.00 55.81 704 PRO A C 1
ATOM 5409 O O . PRO A 1 704 ? 34.836 23.962 -61.806 1.00 55.81 704 PRO A O 1
ATOM 5412 N N . ILE A 1 705 ? 32.855 24.713 -62.554 1.00 43.16 705 ILE A N 1
ATOM 5413 C CA . ILE A 1 705 ? 33.127 24.583 -63.992 1.00 43.16 705 ILE A CA 1
ATOM 5414 C C . ILE A 1 705 ? 33.458 25.990 -64.513 1.00 43.16 705 ILE A C 1
ATOM 5416 O O . ILE A 1 705 ? 32.671 26.907 -64.270 1.00 43.16 705 ILE A O 1
ATOM 5420 N N . PRO A 1 706 ? 34.582 26.197 -65.221 1.00 56.47 706 PRO A N 1
ATOM 5421 C CA . PRO A 1 706 ? 34.909 27.490 -65.794 1.00 56.47 706 PRO A CA 1
ATOM 5422 C C . PRO A 1 706 ? 34.235 27.624 -67.161 1.00 56.47 706 PRO A C 1
ATOM 5424 O O . PRO A 1 706 ? 34.367 26.743 -68.009 1.00 56.47 706 PRO A O 1
ATOM 5427 N N . ASN A 1 707 ? 33.558 28.742 -67.406 1.00 36.56 707 ASN A N 1
ATOM 5428 C CA . ASN A 1 707 ? 33.470 29.273 -68.760 1.00 36.56 707 ASN A CA 1
ATOM 5429 C C . ASN A 1 707 ? 33.425 30.807 -68.755 1.00 36.56 707 ASN A C 1
ATOM 5431 O O . ASN A 1 707 ? 32.913 31.392 -67.798 1.00 36.56 707 ASN A O 1
ATOM 5435 N N . PRO A 1 708 ? 34.008 31.437 -69.789 1.00 54.59 708 PRO A N 1
ATOM 5436 C CA . PRO A 1 708 ? 34.396 32.837 -69.774 1.00 54.59 708 PRO A CA 1
ATOM 5437 C C . PRO A 1 708 ? 33.367 33.749 -70.461 1.00 54.59 708 PRO A C 1
ATOM 5439 O O . PRO A 1 708 ? 32.495 33.294 -71.197 1.00 54.59 708 PRO A O 1
ATOM 5442 N N . ASP A 1 709 ? 33.564 35.048 -70.237 1.00 42.97 709 ASP A N 1
ATOM 5443 C CA . ASP A 1 709 ? 33.114 36.184 -71.049 1.00 42.97 709 ASP A CA 1
ATOM 5444 C C . ASP A 1 709 ? 31.603 36.454 -71.158 1.00 42.97 709 ASP A C 1
ATOM 5446 O O . ASP A 1 709 ? 30.898 35.858 -71.972 1.00 42.97 709 ASP A O 1
ATOM 5450 N N . LYS A 1 710 ? 31.136 37.498 -70.453 1.00 44.38 710 LYS A N 1
ATOM 5451 C CA . LYS A 1 710 ? 30.593 38.718 -71.094 1.00 44.38 710 LYS A CA 1
ATOM 5452 C C . LYS A 1 710 ? 30.108 39.767 -70.089 1.00 44.38 710 LYS A C 1
ATOM 5454 O O . LYS A 1 710 ? 29.146 39.575 -69.359 1.00 44.38 710 LYS A O 1
ATOM 5459 N N . GLU A 1 711 ? 30.837 40.875 -70.112 1.00 40.25 711 GLU A N 1
ATOM 5460 C CA . GLU A 1 711 ? 30.403 42.275 -70.114 1.00 40.25 711 GLU A CA 1
ATOM 5461 C C . GLU A 1 711 ? 28.947 42.654 -69.750 1.00 40.25 711 GLU A C 1
ATOM 5463 O O . GLU A 1 711 ? 27.992 42.291 -70.430 1.00 40.25 711 GLU A O 1
ATOM 5468 N N . ALA A 1 712 ? 28.895 43.611 -68.812 1.00 42.06 712 ALA A N 1
ATOM 5469 C CA . ALA A 1 712 ? 28.165 44.885 -68.866 1.00 42.06 712 ALA A CA 1
ATOM 5470 C C . ALA A 1 712 ? 26.674 44.978 -68.471 1.00 42.06 712 ALA A C 1
ATOM 5472 O O . ALA A 1 712 ? 25.833 44.160 -68.821 1.00 42.06 712 ALA A O 1
ATOM 5473 N N . SER A 1 713 ? 26.389 46.139 -67.855 1.00 38.16 713 SER A N 1
ATOM 5474 C CA . SER A 1 713 ? 25.086 46.735 -67.506 1.00 38.16 713 SER A CA 1
ATOM 5475 C C . SER A 1 713 ? 24.489 46.209 -66.192 1.00 38.16 713 SER A C 1
ATOM 5477 O O . SER A 1 713 ? 24.146 45.045 -66.087 1.00 38.16 713 SER A O 1
ATOM 5479 N N . GLY A 1 714 ? 24.357 46.974 -65.104 1.00 42.75 714 GLY A N 1
ATOM 5480 C CA . GLY A 1 714 ? 23.973 48.384 -65.014 1.00 42.75 714 GLY A CA 1
ATOM 5481 C C . GLY A 1 714 ? 22.448 48.489 -65.100 1.00 42.75 714 GLY A C 1
ATOM 5482 O O . GLY A 1 714 ? 21.904 48.340 -66.191 1.00 42.75 714 GLY A O 1
ATOM 5483 N N . GLY A 1 715 ? 21.773 48.719 -63.969 1.00 34.72 715 GLY A N 1
ATOM 5484 C CA . GLY A 1 715 ? 20.323 48.930 -63.937 1.00 34.72 715 GLY A CA 1
ATOM 5485 C C . GLY A 1 715 ? 19.709 48.838 -62.542 1.00 34.72 715 GLY A C 1
ATOM 5486 O O . GLY A 1 715 ? 19.318 47.762 -62.103 1.00 34.72 715 GLY A O 1
ATOM 5487 N N . GLU A 1 716 ? 19.602 49.986 -61.870 1.00 45.94 716 GLU A N 1
ATOM 5488 C CA . GLU A 1 716 ? 18.629 50.235 -60.803 1.00 45.94 716 GLU A CA 1
ATOM 5489 C C . GLU A 1 716 ? 17.215 49.857 -61.262 1.00 45.94 716 GLU A C 1
ATOM 5491 O O . GLU A 1 716 ? 16.777 50.307 -62.322 1.00 45.94 716 GLU A O 1
ATOM 5496 N N . THR A 1 717 ? 16.435 49.160 -60.432 1.00 36.72 717 THR A N 1
ATOM 5497 C CA . THR A 1 717 ? 15.000 49.462 -60.329 1.00 36.72 717 THR A CA 1
ATOM 5498 C C . THR A 1 717 ? 14.440 49.095 -58.960 1.00 36.72 717 THR A C 1
ATOM 5500 O O . THR A 1 717 ? 14.783 48.099 -58.334 1.00 36.72 717 THR A O 1
ATOM 5503 N N . ARG A 1 718 ? 13.588 50.007 -58.519 1.00 41.03 718 ARG A N 1
ATOM 5504 C CA . ARG A 1 718 ? 12.912 50.179 -57.244 1.00 41.03 718 ARG A CA 1
ATOM 5505 C C . ARG A 1 718 ? 11.519 49.526 -57.320 1.00 41.03 718 ARG A C 1
ATOM 5507 O O . ARG A 1 718 ? 10.941 49.492 -58.400 1.00 41.03 718 ARG A O 1
ATOM 5514 N N . VAL A 1 719 ? 10.953 49.218 -56.148 1.00 43.16 719 VAL A N 1
ATOM 5515 C CA . VAL A 1 719 ? 9.514 49.004 -55.851 1.00 43.16 719 VAL A CA 1
ATOM 5516 C C . VAL A 1 719 ? 8.911 47.647 -56.255 1.00 43.16 719 VAL A C 1
ATOM 5518 O O . VAL A 1 719 ? 8.637 47.421 -57.426 1.00 43.16 719 VAL A O 1
ATOM 5521 N N . HIS A 1 720 ? 8.588 46.806 -55.262 1.00 35.84 720 HIS A N 1
ATOM 5522 C CA . HIS A 1 720 ? 7.194 46.469 -54.916 1.00 35.84 720 HIS A CA 1
ATOM 5523 C C . HIS A 1 720 ? 7.108 45.542 -53.686 1.00 35.84 720 HIS A C 1
ATOM 5525 O O . HIS A 1 720 ? 7.495 44.380 -53.750 1.00 35.84 720 HIS A O 1
ATOM 5531 N N . ASP A 1 721 ? 6.546 46.072 -52.596 1.00 43.94 721 ASP A N 1
ATOM 5532 C CA . ASP A 1 721 ? 5.642 45.334 -51.697 1.00 43.94 721 ASP A CA 1
ATOM 5533 C C . ASP A 1 721 ? 4.435 44.838 -52.524 1.00 43.94 721 ASP A C 1
ATOM 5535 O O . ASP A 1 721 ? 4.014 45.569 -53.439 1.00 43.94 721 ASP A O 1
ATOM 5539 N N . PRO A 1 722 ? 3.852 43.652 -52.238 1.00 53.28 722 PRO A N 1
ATOM 5540 C CA . PRO A 1 722 ? 2.988 43.554 -51.057 1.00 53.28 722 PRO A CA 1
ATOM 5541 C C . PRO A 1 722 ? 2.860 42.173 -50.371 1.00 53.28 722 PRO A C 1
ATOM 5543 O O . PRO A 1 722 ? 3.161 41.122 -50.925 1.00 53.28 722 PRO A O 1
ATOM 5546 N N . GLU A 1 723 ? 2.247 42.250 -49.185 1.00 36.16 723 GLU A N 1
ATOM 5547 C CA . GLU A 1 723 ? 1.288 41.290 -48.615 1.00 36.16 723 GLU A CA 1
ATOM 5548 C C . GLU A 1 723 ? 1.776 40.089 -47.775 1.00 36.16 723 GLU A C 1
ATOM 5550 O O . GLU A 1 723 ? 2.192 39.043 -48.258 1.00 36.16 723 GLU A O 1
ATOM 5555 N N . ALA A 1 724 ? 1.529 40.252 -46.468 1.00 47.03 724 ALA A N 1
ATOM 5556 C CA . ALA A 1 724 ? 0.700 39.367 -45.643 1.00 47.03 724 ALA A CA 1
ATOM 5557 C C . ALA A 1 724 ? 1.129 37.891 -45.522 1.00 47.03 724 ALA A C 1
ATOM 5559 O O . ALA A 1 724 ? 0.538 36.997 -46.121 1.00 47.03 724 ALA A O 1
ATOM 5560 N N . GLY A 1 725 ? 2.067 37.631 -44.608 1.00 34.25 725 GLY A N 1
ATOM 5561 C CA . GLY A 1 725 ? 2.252 36.320 -43.987 1.00 34.25 725 GLY A CA 1
ATOM 5562 C C . GLY A 1 725 ? 1.762 36.346 -42.542 1.00 34.25 725 GLY A C 1
ATOM 5563 O O . GLY A 1 725 ? 2.410 36.930 -41.680 1.00 34.25 725 GLY A O 1
ATOM 5564 N N . HIS A 1 726 ? 0.603 35.740 -42.283 1.00 39.00 726 HIS A N 1
ATOM 5565 C CA . HIS A 1 726 ? 0.156 35.386 -40.938 1.00 39.00 726 HIS A CA 1
ATOM 5566 C C . HIS A 1 726 ? 1.160 34.410 -40.307 1.00 39.00 726 HIS A C 1
ATOM 5568 O O . HIS A 1 726 ? 1.227 33.249 -40.705 1.00 39.00 726 HIS A O 1
ATOM 5574 N N . GLU A 1 727 ? 1.898 34.862 -39.295 1.00 35.09 727 GLU A N 1
ATOM 5575 C CA . GLU A 1 727 ? 2.580 33.976 -38.351 1.00 35.09 727 GLU A CA 1
ATOM 5576 C C . GLU A 1 727 ? 1.531 33.347 -37.428 1.00 35.09 727 GLU A C 1
ATOM 5578 O O . GLU A 1 727 ? 1.117 33.920 -36.420 1.00 35.09 727 GLU A O 1
ATOM 5583 N N . SER A 1 728 ? 1.057 32.156 -37.787 1.00 38.06 728 SER A N 1
ATOM 5584 C CA . SER A 1 728 ? 0.384 31.278 -36.839 1.00 38.06 728 SER A CA 1
ATOM 5585 C C . SER A 1 728 ? 1.447 30.581 -35.994 1.00 38.06 728 SER A C 1
ATOM 5587 O O . SER A 1 728 ? 1.945 29.517 -36.361 1.00 38.06 728 SER A O 1
ATOM 5589 N N . HIS A 1 729 ? 1.782 31.188 -34.856 1.00 35.50 729 HIS A N 1
ATOM 5590 C CA . HIS A 1 729 ? 2.337 30.473 -33.713 1.00 35.50 729 HIS A CA 1
ATOM 5591 C C . HIS A 1 729 ? 1.336 29.378 -33.313 1.00 35.50 729 HIS A C 1
ATOM 5593 O O . HIS A 1 729 ? 0.353 29.635 -32.617 1.00 35.50 729 HIS A O 1
ATOM 5599 N N . ALA A 1 730 ? 1.554 28.159 -33.804 1.00 39.53 730 ALA A N 1
ATOM 5600 C CA . ALA A 1 730 ? 0.929 26.973 -33.246 1.00 39.53 730 ALA A CA 1
ATOM 5601 C C . ALA A 1 730 ? 1.605 26.723 -31.896 1.00 39.53 730 ALA A C 1
ATOM 5603 O O . ALA A 1 730 ? 2.717 26.207 -31.831 1.00 39.53 730 ALA A O 1
ATOM 5604 N N . ALA A 1 731 ? 0.956 27.197 -30.835 1.00 38.00 731 ALA A N 1
ATOM 5605 C CA . ALA A 1 731 ? 1.291 26.844 -29.470 1.00 38.00 731 ALA A CA 1
ATOM 5606 C C . ALA A 1 731 ? 1.206 25.319 -29.337 1.00 38.00 731 ALA A C 1
ATOM 5608 O O . ALA A 1 731 ? 0.136 24.732 -29.514 1.00 38.00 731 ALA A O 1
ATOM 5609 N N . GLU A 1 732 ? 2.341 24.682 -29.068 1.00 40.22 732 GLU A N 1
ATOM 5610 C CA . GLU A 1 732 ? 2.355 23.343 -28.502 1.00 40.22 732 GLU A CA 1
ATOM 5611 C C . GLU A 1 732 ? 1.739 23.457 -27.105 1.00 40.22 732 GLU A C 1
ATOM 5613 O O . GLU A 1 732 ? 2.324 24.029 -26.186 1.00 40.22 732 GLU A O 1
ATOM 5618 N N . GLU A 1 733 ? 0.494 22.998 -26.974 1.00 38.47 733 GLU A N 1
ATOM 5619 C CA . GLU A 1 733 ? -0.150 22.794 -25.682 1.00 38.47 733 GLU A CA 1
ATOM 5620 C C . GLU A 1 733 ? 0.540 21.606 -25.000 1.00 38.47 733 GLU A C 1
ATOM 5622 O O . GLU A 1 733 ? 0.089 20.461 -25.085 1.00 38.47 733 GLU A O 1
ATOM 5627 N N . ASP A 1 734 ? 1.652 21.889 -24.318 1.00 36.56 734 ASP A N 1
ATOM 5628 C CA . ASP A 1 734 ? 2.044 21.118 -23.146 1.00 36.56 734 ASP A CA 1
ATOM 5629 C C . ASP A 1 734 ? 0.805 21.029 -22.253 1.00 36.56 734 ASP A C 1
ATOM 5631 O O . ASP A 1 734 ? 0.242 22.050 -21.844 1.00 36.56 734 ASP A O 1
ATOM 5635 N N . PHE A 1 735 ? 0.342 19.804 -21.994 1.00 41.62 735 PHE A N 1
ATOM 5636 C CA . PHE A 1 735 ? -0.770 19.530 -21.086 1.00 41.62 735 PHE A CA 1
ATOM 5637 C C . PHE A 1 735 ? -0.285 19.722 -19.647 1.00 41.62 735 PHE A C 1
ATOM 5639 O O . PHE A 1 735 ? -0.200 18.799 -18.840 1.00 41.62 735 PHE A O 1
ATOM 5646 N N . ASP A 1 736 ? 0.103 20.953 -19.357 1.00 38.41 736 ASP A N 1
ATOM 5647 C CA . ASP A 1 736 ? 0.339 21.457 -18.034 1.00 38.41 736 ASP A CA 1
ATOM 5648 C C . ASP A 1 736 ? -1.063 21.551 -17.411 1.00 38.41 736 ASP A C 1
ATOM 5650 O O . ASP A 1 736 ? -1.916 22.275 -17.943 1.00 38.41 736 ASP A O 1
ATOM 5654 N N . PRO A 1 737 ? -1.375 20.779 -16.350 1.00 46.28 737 PRO A N 1
ATOM 5655 C CA . PRO A 1 737 ? -2.699 20.814 -15.748 1.00 46.28 737 PRO A CA 1
ATOM 5656 C C . PRO A 1 737 ? -3.039 22.277 -15.441 1.00 46.28 737 PRO A C 1
ATOM 5658 O O . PRO A 1 737 ? -2.149 23.025 -14.988 1.00 46.28 737 PRO A O 1
ATOM 5661 N N . PRO A 1 738 ? -4.275 22.716 -15.755 1.00 43.62 738 PRO A N 1
ATOM 5662 C CA . PRO A 1 738 ? -4.660 24.116 -15.656 1.00 43.62 738 PRO A CA 1
ATOM 5663 C C . PRO A 1 738 ? -4.272 24.618 -14.270 1.00 43.62 738 PRO A C 1
ATOM 5665 O O . PRO A 1 738 ? -4.491 23.907 -13.294 1.00 43.62 738 PRO A O 1
ATOM 5668 N N . ALA A 1 739 ? -3.686 25.817 -14.172 1.00 57.41 739 ALA A N 1
ATOM 5669 C CA . ALA A 1 739 ? -3.082 26.343 -12.936 1.00 57.41 739 ALA A CA 1
ATOM 5670 C C . ALA A 1 739 ? -3.935 26.114 -11.664 1.00 57.41 739 ALA A C 1
ATOM 5672 O O . ALA A 1 739 ? -3.402 25.836 -10.597 1.00 57.41 739 ALA A O 1
ATOM 5673 N N . ARG A 1 740 ? -5.267 26.100 -11.815 1.00 57.81 740 ARG A N 1
ATOM 5674 C CA . ARG A 1 740 ? -6.245 25.796 -10.761 1.00 57.81 740 ARG A CA 1
ATOM 5675 C C . ARG A 1 740 ? -6.089 24.419 -10.093 1.00 57.81 740 ARG A C 1
ATOM 5677 O O . ARG A 1 740 ? -6.356 24.311 -8.903 1.00 57.81 740 ARG A O 1
ATOM 5684 N N . GLU A 1 741 ? -5.686 23.372 -10.813 1.00 65.62 741 GLU A N 1
ATOM 5685 C CA . GLU A 1 741 ? -5.513 22.027 -10.237 1.00 65.62 741 GLU A CA 1
ATOM 5686 C C . GLU A 1 741 ? -4.221 21.918 -9.414 1.00 65.62 741 GLU A C 1
ATOM 5688 O O . GLU A 1 741 ? -4.224 21.296 -8.350 1.00 65.62 741 GLU A O 1
ATOM 5693 N N . ARG A 1 742 ? -3.136 22.581 -9.841 1.00 68.31 742 ARG A N 1
ATOM 5694 C CA . ARG A 1 742 ? -1.867 22.597 -9.091 1.00 68.31 742 ARG A CA 1
ATOM 5695 C C . ARG A 1 742 ? -2.015 23.277 -7.734 1.00 68.31 742 ARG A C 1
ATOM 5697 O O . ARG A 1 742 ? -1.527 22.745 -6.738 1.00 68.31 742 ARG A O 1
ATOM 5704 N N . ASP A 1 743 ? -2.763 24.373 -7.682 1.00 74.75 743 ASP A N 1
ATOM 5705 C CA . ASP A 1 743 ? -3.040 25.076 -6.428 1.00 74.75 743 ASP A CA 1
ATOM 5706 C C . ASP A 1 743 ? -3.841 24.198 -5.450 1.00 74.75 743 ASP A C 1
ATOM 5708 O O . ASP A 1 743 ? -3.559 24.185 -4.251 1.00 74.75 743 ASP A O 1
ATOM 5712 N N . SER A 1 744 ? -4.779 23.387 -5.960 1.00 80.62 744 SER A N 1
ATOM 5713 C CA . SER A 1 744 ? -5.583 22.481 -5.127 1.00 80.62 744 SER A CA 1
ATOM 5714 C C . SER A 1 744 ? -4.750 21.374 -4.473 1.00 80.62 744 SER A C 1
ATOM 5716 O O . SER A 1 744 ? -4.925 21.082 -3.291 1.00 80.62 744 SER A O 1
ATOM 5718 N N . GLN A 1 745 ? -3.786 20.802 -5.203 1.00 79.12 745 GLN A N 1
ATOM 5719 C CA . GLN A 1 745 ? -2.927 19.747 -4.669 1.00 79.12 745 GLN A CA 1
ATOM 5720 C C . GLN A 1 745 ? -1.949 20.295 -3.623 1.00 79.12 745 GLN A C 1
ATOM 5722 O O . GLN A 1 745 ? -1.688 19.642 -2.612 1.00 79.12 745 GLN A O 1
ATOM 5727 N N . VAL A 1 746 ? -1.411 21.498 -3.847 1.00 85.12 746 VAL A N 1
ATOM 5728 C CA . VAL A 1 746 ? -0.515 22.156 -2.888 1.00 85.12 746 VAL A CA 1
ATOM 5729 C C . VAL A 1 746 ? -1.264 22.527 -1.605 1.00 85.12 746 VAL A C 1
ATOM 5731 O O . VAL A 1 746 ? -0.706 22.330 -0.522 1.00 85.12 746 VAL A O 1
ATOM 5734 N N . SER A 1 747 ? -2.520 22.985 -1.705 1.00 90.06 747 SER A N 1
ATOM 5735 C CA . SER A 1 747 ? -3.387 23.216 -0.536 1.00 90.06 747 SER A CA 1
ATOM 5736 C C . SER A 1 747 ? -3.598 21.921 0.245 1.00 90.06 747 SER A C 1
ATOM 5738 O O . SER A 1 747 ? -3.251 21.860 1.422 1.00 90.06 747 SER A O 1
ATOM 5740 N N . LEU A 1 748 ? -4.014 20.849 -0.442 1.00 90.38 748 LEU A N 1
ATOM 5741 C CA . LEU A 1 748 ? -4.260 19.540 0.167 1.00 90.38 748 LEU A CA 1
ATOM 5742 C C . LEU A 1 748 ? -3.037 19.025 0.939 1.00 90.38 748 LEU A C 1
ATOM 5744 O O . LEU A 1 748 ? -3.141 18.629 2.096 1.00 90.38 748 LEU A O 1
ATOM 5748 N N . ILE A 1 749 ? -1.852 19.047 0.320 1.00 93.44 749 ILE A N 1
ATOM 5749 C CA . ILE A 1 749 ? -0.631 18.555 0.973 1.00 93.44 749 ILE A CA 1
ATOM 5750 C C . ILE A 1 749 ? -0.257 19.425 2.178 1.00 93.44 749 ILE A C 1
ATOM 5752 O O . ILE A 1 749 ? 0.221 18.900 3.183 1.00 93.44 749 ILE A O 1
ATOM 5756 N N . SER A 1 750 ? -0.476 20.738 2.093 1.00 94.75 750 SER A N 1
ATOM 5757 C CA . SER A 1 750 ? -0.212 21.652 3.210 1.00 94.75 750 SER A CA 1
ATOM 5758 C C . SER A 1 750 ? -1.152 21.382 4.382 1.00 94.75 750 SER A C 1
ATOM 5760 O O . SER A 1 750 ? -0.710 21.344 5.525 1.00 94.75 750 SER A O 1
ATOM 5762 N N . GLU A 1 751 ? -2.423 21.100 4.110 1.00 92.69 751 GLU A N 1
ATOM 5763 C CA . GLU A 1 751 ? -3.412 20.756 5.134 1.00 92.69 751 GLU A CA 1
ATOM 5764 C C . GLU A 1 751 ? -3.099 19.422 5.821 1.00 92.69 751 GLU A C 1
ATOM 5766 O O . GLU A 1 751 ? -3.176 19.342 7.051 1.00 92.69 751 GLU A O 1
ATOM 5771 N N . VAL A 1 752 ? -2.664 18.407 5.061 1.00 93.19 752 VAL A N 1
ATOM 5772 C CA . VAL A 1 752 ? -2.162 17.136 5.618 1.00 93.19 752 VAL A CA 1
ATOM 5773 C C . VAL A 1 752 ? -0.909 17.377 6.461 1.00 93.19 752 VAL A C 1
ATOM 5775 O O . VAL A 1 752 ? -0.800 16.854 7.568 1.00 93.19 752 VAL A O 1
ATOM 5778 N N . PHE A 1 753 ? 0.035 18.190 5.984 1.00 96.19 753 PHE A N 1
ATOM 5779 C CA . PHE A 1 753 ? 1.242 18.504 6.746 1.00 96.19 753 PHE A CA 1
ATOM 5780 C C . PHE A 1 753 ? 0.909 19.168 8.084 1.00 96.19 753 PHE A C 1
ATOM 5782 O O . PHE A 1 753 ? 1.427 18.761 9.120 1.00 96.19 753 PHE A O 1
ATOM 5789 N N . GLU A 1 754 ? 0.022 20.160 8.088 1.00 93.88 754 GLU A N 1
ATOM 5790 C CA . GLU A 1 754 ? -0.401 20.844 9.313 1.00 93.88 754 GLU A CA 1
ATOM 5791 C C . GLU A 1 754 ? -1.158 19.920 10.279 1.00 93.88 754 GLU A C 1
ATOM 5793 O O . GLU A 1 754 ? -1.102 20.132 11.493 1.00 93.88 754 GLU A O 1
ATOM 5798 N N . ALA A 1 755 ? -1.848 18.900 9.761 1.00 89.00 755 ALA A N 1
ATOM 5799 C CA . ALA A 1 755 ? -2.552 17.916 10.576 1.00 89.00 755 ALA A CA 1
ATOM 5800 C C . ALA A 1 755 ? -1.593 16.968 11.313 1.00 89.00 755 ALA A C 1
ATOM 5802 O O . ALA A 1 755 ? -1.808 16.693 12.489 1.00 89.00 755 ALA A O 1
ATOM 5803 N N . TYR A 1 756 ? -0.528 16.505 10.651 1.00 95.06 756 TYR A N 1
ATOM 5804 C CA . TYR A 1 756 ? 0.352 15.476 11.217 1.00 95.06 756 TYR A CA 1
ATOM 5805 C C . TYR A 1 756 ? 1.680 15.997 11.778 1.00 95.06 756 TYR A C 1
ATOM 5807 O O . TYR A 1 756 ? 2.302 15.311 12.579 1.00 95.06 756 TYR A O 1
ATOM 5815 N N . SER A 1 757 ? 2.157 17.180 11.379 1.00 95.12 757 SER A N 1
ATOM 5816 C CA . SER A 1 757 ? 3.472 17.671 11.818 1.00 95.12 757 SER A CA 1
ATOM 5817 C C . SER A 1 757 ? 3.470 18.104 13.290 1.00 95.12 757 SER A C 1
ATOM 5819 O O . SER A 1 757 ? 2.972 19.171 13.647 1.00 95.12 757 SER A O 1
ATOM 5821 N N . SER A 1 758 ? 4.059 17.307 14.178 1.00 94.94 758 SER A N 1
ATOM 5822 C CA . SER A 1 758 ? 4.140 17.636 15.610 1.00 94.94 758 SER A CA 1
ATOM 5823 C C . SER A 1 758 ? 5.442 18.351 15.985 1.00 94.94 758 SER A C 1
ATOM 5825 O O . SER A 1 758 ? 5.507 19.060 16.992 1.00 94.94 758 SER A O 1
ATOM 5827 N N . GLY A 1 759 ? 6.489 18.202 15.171 1.00 94.38 759 GLY A N 1
ATOM 5828 C CA . GLY A 1 759 ? 7.797 18.788 15.431 1.00 94.38 759 GLY A CA 1
ATOM 5829 C C . GLY A 1 759 ? 7.875 20.287 15.136 1.00 94.38 759 GLY A C 1
ATOM 5830 O O . GLY A 1 759 ? 7.139 20.828 14.312 1.00 94.38 759 GLY A O 1
ATOM 5831 N N . ASN A 1 760 ? 8.833 20.956 15.779 1.00 94.31 760 ASN A N 1
ATOM 5832 C CA . ASN A 1 760 ? 9.187 22.346 15.503 1.00 94.31 760 ASN A CA 1
ATOM 5833 C C . ASN A 1 760 ? 10.716 22.504 15.450 1.00 94.31 760 ASN A C 1
ATOM 5835 O O . ASN A 1 760 ? 11.430 22.114 16.381 1.00 94.31 760 ASN A O 1
ATOM 5839 N N . HIS A 1 761 ? 11.229 23.094 14.370 1.00 92.06 761 HIS A N 1
ATOM 5840 C CA . HIS A 1 761 ? 12.636 23.435 14.201 1.00 92.06 761 HIS A CA 1
ATOM 5841 C C . HIS A 1 761 ? 12.770 24.883 13.726 1.00 92.06 761 HIS A C 1
ATOM 5843 O O . HIS A 1 761 ? 12.284 25.243 12.660 1.00 92.06 761 HIS A O 1
ATOM 5849 N N . ARG A 1 762 ? 13.443 25.726 14.523 1.00 90.31 762 ARG A N 1
ATOM 5850 C CA . ARG A 1 762 ? 13.648 27.161 14.229 1.00 90.31 762 ARG A CA 1
ATOM 5851 C C . ARG A 1 762 ? 12.343 27.934 13.960 1.00 90.31 762 ARG A C 1
ATOM 5853 O O . ARG A 1 762 ? 12.324 28.856 13.155 1.00 90.31 762 ARG A O 1
ATOM 5860 N N . GLY A 1 763 ? 11.259 27.562 14.643 1.00 92.06 763 GLY A N 1
ATOM 5861 C CA . GLY A 1 763 ? 9.947 28.194 14.483 1.00 92.06 763 GLY A CA 1
ATOM 5862 C C . GLY A 1 763 ? 9.140 27.673 13.292 1.00 92.06 763 GLY A C 1
ATOM 5863 O O . GLY A 1 763 ? 8.004 28.100 13.113 1.00 92.06 763 GLY A O 1
ATOM 5864 N N . GLN A 1 764 ? 9.689 26.747 12.503 1.00 94.38 764 GLN A N 1
ATOM 5865 C CA . GLN A 1 764 ? 8.987 26.083 11.413 1.00 94.38 764 GLN A CA 1
ATOM 5866 C C . GLN A 1 764 ? 8.505 24.700 11.863 1.00 94.38 764 GLN A C 1
ATOM 5868 O O . GLN A 1 764 ? 9.273 23.934 12.454 1.00 94.38 764 GLN A O 1
ATOM 5873 N N . ARG A 1 765 ? 7.244 24.354 11.568 1.00 96.19 765 ARG A N 1
ATOM 5874 C CA . ARG A 1 765 ? 6.742 22.992 11.799 1.00 96.19 765 ARG A CA 1
ATOM 5875 C C . ARG A 1 765 ? 7.515 21.989 10.946 1.00 96.19 765 ARG A C 1
ATOM 5877 O O . ARG A 1 765 ? 7.897 22.275 9.809 1.00 96.19 765 ARG A O 1
ATOM 5884 N N . THR A 1 766 ? 7.743 20.814 11.512 1.00 97.38 766 THR A N 1
ATOM 5885 C CA . THR A 1 766 ? 8.484 19.717 10.888 1.00 97.38 766 THR A CA 1
ATOM 5886 C C . THR A 1 766 ? 7.739 18.412 11.111 1.00 97.38 766 THR A C 1
ATOM 5888 O O . THR A 1 766 ? 7.349 18.126 12.240 1.00 97.38 766 THR A O 1
ATOM 5891 N N . PHE A 1 767 ? 7.592 17.613 10.060 1.00 97.56 767 PHE A N 1
ATOM 5892 C CA . PHE A 1 767 ? 7.024 16.268 10.115 1.00 97.56 767 PHE A CA 1
ATOM 5893 C C . PHE A 1 767 ? 8.113 15.269 10.543 1.00 97.56 767 PHE A C 1
ATOM 5895 O O . PHE A 1 767 ? 9.130 15.131 9.859 1.00 97.56 767 PHE A O 1
ATOM 5902 N N . LEU A 1 768 ? 7.942 14.640 11.707 1.00 97.06 768 LEU A N 1
ATOM 5903 C CA . LEU A 1 768 ? 8.922 13.783 12.382 1.00 97.06 768 LEU A CA 1
ATOM 5904 C C . LEU A 1 768 ? 8.865 12.317 11.915 1.00 97.06 768 LEU A C 1
ATOM 5906 O O . LEU A 1 768 ? 7.801 11.767 11.638 1.00 97.06 768 LEU A O 1
ATOM 5910 N N . ARG A 1 769 ? 10.025 11.644 11.924 1.00 94.75 769 ARG A N 1
ATOM 5911 C CA . ARG A 1 769 ? 10.192 10.268 11.417 1.00 94.75 769 ARG A CA 1
ATOM 5912 C C . ARG A 1 769 ? 9.360 9.218 12.144 1.00 94.75 769 ARG A C 1
ATOM 5914 O O . ARG A 1 769 ? 8.865 8.310 11.502 1.00 94.75 769 ARG A O 1
ATOM 5921 N N . PHE A 1 770 ? 9.266 9.280 13.471 1.00 88.62 770 PHE A N 1
ATOM 5922 C CA . PHE A 1 770 ? 8.702 8.172 14.255 1.00 88.62 770 PHE A CA 1
ATOM 5923 C C . PHE A 1 770 ? 7.305 8.450 14.799 1.00 88.62 770 PHE A C 1
ATOM 5925 O O . PHE A 1 770 ? 6.480 7.545 14.798 1.00 88.62 770 PHE A O 1
ATOM 5932 N N . SER A 1 771 ? 7.031 9.665 15.279 1.00 89.56 771 SER A N 1
ATOM 5933 C CA . SER A 1 771 ? 5.695 10.029 15.762 1.00 89.56 771 SER A CA 1
ATOM 5934 C C . SER A 1 771 ? 4.747 10.240 14.586 1.00 89.56 771 SER A C 1
ATOM 5936 O O . SER A 1 771 ? 3.790 9.489 14.416 1.00 89.56 771 SER A O 1
ATOM 5938 N N . ASP A 1 772 ? 5.084 11.195 13.723 1.00 95.19 772 ASP A N 1
ATOM 5939 C CA . ASP A 1 772 ? 4.154 11.734 12.732 1.00 95.19 772 ASP A CA 1
ATOM 5940 C C . ASP A 1 772 ? 3.974 10.750 11.573 1.00 95.19 772 ASP A C 1
ATOM 5942 O O . ASP A 1 772 ? 2.855 10.498 11.135 1.00 95.19 772 ASP A O 1
ATOM 5946 N N . LEU A 1 773 ? 5.063 10.118 11.112 1.00 94.69 773 LEU A N 1
ATOM 5947 C CA . LEU A 1 773 ? 4.996 9.099 10.060 1.00 94.69 773 LEU A CA 1
ATOM 5948 C C . LEU A 1 773 ? 4.208 7.864 10.490 1.00 94.69 773 LEU A C 1
ATOM 5950 O O . LEU A 1 773 ? 3.482 7.294 9.678 1.00 94.69 773 LEU A O 1
ATOM 5954 N N . ARG A 1 774 ? 4.352 7.436 11.748 1.00 90.56 774 ARG A N 1
ATOM 5955 C CA . ARG A 1 774 ? 3.627 6.274 12.262 1.00 90.56 774 ARG A CA 1
ATOM 5956 C C . ARG A 1 774 ? 2.138 6.565 12.337 1.00 90.56 774 ARG A C 1
ATOM 5958 O O . ARG A 1 774 ? 1.347 5.742 11.895 1.00 90.56 774 ARG A O 1
ATOM 5965 N N . GLU A 1 775 ? 1.776 7.723 12.869 1.00 89.12 775 GLU A N 1
ATOM 5966 C CA . GLU A 1 775 ? 0.391 8.173 12.964 1.00 89.12 775 GLU A CA 1
ATOM 5967 C C . GLU A 1 775 ? -0.241 8.332 11.574 1.00 89.12 775 GLU A C 1
ATOM 5969 O O . GLU A 1 775 ? -1.301 7.772 11.298 1.00 89.12 775 GLU A O 1
ATOM 5974 N N . PHE A 1 776 ? 0.481 8.969 10.651 1.00 92.69 776 PHE A N 1
ATOM 5975 C CA . PHE A 1 776 ? 0.100 9.074 9.245 1.00 92.69 776 PHE A CA 1
ATOM 5976 C C . PHE A 1 776 ? -0.084 7.701 8.585 1.00 92.69 776 PHE A C 1
ATOM 5978 O O . PHE A 1 776 ? -1.074 7.465 7.895 1.00 92.69 776 PHE A O 1
ATOM 5985 N N . ALA A 1 777 ? 0.838 6.763 8.812 1.00 90.75 777 ALA A N 1
ATOM 5986 C CA . ALA A 1 777 ? 0.729 5.411 8.282 1.00 90.75 777 ALA A CA 1
ATOM 5987 C C . ALA A 1 777 ? -0.477 4.665 8.876 1.00 90.75 777 ALA A C 1
ATOM 5989 O O . ALA A 1 777 ? -1.185 3.975 8.142 1.00 90.75 777 ALA A O 1
ATOM 5990 N N . GLU A 1 778 ? -0.729 4.785 10.182 1.00 85.50 778 GLU A N 1
ATOM 5991 C CA . GLU A 1 778 ? -1.871 4.147 10.845 1.00 85.50 778 GLU A CA 1
ATOM 5992 C C . GLU A 1 778 ? -3.209 4.655 10.291 1.00 85.50 778 GLU A C 1
ATOM 5994 O O . GLU A 1 778 ? -4.074 3.831 9.984 1.00 85.50 778 GLU A O 1
ATOM 5999 N N . ASP A 1 779 ? -3.354 5.960 10.062 1.00 87.75 779 ASP A N 1
ATOM 6000 C CA . ASP A 1 779 ? -4.566 6.522 9.457 1.00 87.75 779 ASP A CA 1
ATOM 6001 C C . ASP A 1 779 ? -4.694 6.127 7.970 1.00 87.75 779 ASP A C 1
ATOM 6003 O O . ASP A 1 779 ? -5.771 5.726 7.516 1.00 87.75 779 ASP A O 1
ATOM 6007 N N . LEU A 1 780 ? -3.584 6.098 7.216 1.00 86.00 780 LEU A N 1
ATOM 6008 C CA . LEU A 1 780 ? -3.563 5.547 5.852 1.00 86.00 780 LEU A CA 1
ATOM 6009 C C . LEU A 1 780 ? -4.015 4.079 5.815 1.00 86.00 780 LEU A C 1
ATOM 6011 O O . LEU A 1 780 ? -4.747 3.686 4.906 1.00 86.00 780 LEU A O 1
ATOM 6015 N N . ARG A 1 781 ? -3.615 3.258 6.796 1.00 84.12 781 ARG A N 1
ATOM 6016 C CA . ARG A 1 781 ? -4.019 1.841 6.903 1.00 84.12 781 ARG A CA 1
ATOM 6017 C C . ARG A 1 781 ? -5.525 1.673 7.007 1.00 84.12 781 ARG A C 1
ATOM 6019 O O . ARG A 1 781 ? -6.088 0.685 6.529 1.00 84.12 781 ARG A O 1
ATOM 6026 N N . GLU A 1 782 ? -6.159 2.571 7.743 1.00 79.19 782 GLU A N 1
ATOM 6027 C CA . GLU A 1 782 ? -7.583 2.487 8.025 1.00 79.19 782 GLU A CA 1
ATOM 6028 C C . GLU A 1 782 ? -8.406 2.853 6.804 1.00 79.19 782 GLU A C 1
ATOM 6030 O O . GLU A 1 782 ? -9.379 2.156 6.512 1.00 79.19 782 GLU A O 1
ATOM 6035 N N . LEU A 1 783 ? -7.947 3.860 6.059 1.00 80.44 783 LEU A N 1
ATOM 6036 C CA . LEU A 1 783 ? -8.551 4.294 4.806 1.00 80.44 783 LEU A CA 1
ATOM 6037 C C . LEU A 1 783 ? -8.256 3.357 3.624 1.00 80.44 783 LEU A C 1
ATOM 6039 O O . LEU A 1 783 ? -9.020 3.342 2.662 1.00 80.44 783 LEU A O 1
ATOM 6043 N N . LEU A 1 784 ? -7.187 2.555 3.692 1.00 79.00 784 LEU A N 1
ATOM 6044 C CA . LEU A 1 784 ? -6.796 1.588 2.661 1.00 79.00 784 LEU A CA 1
ATOM 6045 C C . LEU A 1 784 ? -6.980 0.134 3.134 1.00 79.00 784 LEU A C 1
ATOM 6047 O O . LEU A 1 784 ? -5.994 -0.567 3.397 1.00 79.00 784 LEU A O 1
ATOM 6051 N N . PRO A 1 785 ? -8.225 -0.380 3.206 1.00 68.69 785 PRO A N 1
ATOM 6052 C CA . PRO A 1 785 ? -8.482 -1.751 3.641 1.00 68.69 785 PRO A CA 1
ATOM 6053 C C . PRO A 1 785 ? -7.797 -2.800 2.751 1.00 68.69 785 PRO A C 1
ATOM 6055 O O . PRO A 1 785 ? -7.362 -3.834 3.258 1.00 68.69 785 PRO A O 1
ATOM 6058 N N . GLU A 1 786 ? -7.627 -2.518 1.456 1.00 65.25 786 GLU A N 1
ATOM 6059 C CA . GLU A 1 786 ? -6.942 -3.401 0.500 1.00 65.25 786 GLU A CA 1
ATOM 6060 C C . GLU A 1 786 ? -5.450 -3.577 0.820 1.00 65.25 786 GLU A C 1
ATOM 6062 O O . GLU A 1 786 ? -4.899 -4.669 0.675 1.00 65.25 786 GLU A O 1
ATOM 6067 N N . VAL A 1 787 ? -4.803 -2.526 1.338 1.00 65.12 787 VAL A N 1
ATOM 6068 C CA . VAL A 1 787 ? -3.365 -2.514 1.653 1.00 65.12 787 VAL A CA 1
ATOM 6069 C C . VAL A 1 787 ? -3.082 -3.151 3.020 1.00 65.12 787 VAL A C 1
ATOM 6071 O O . VAL A 1 787 ? -1.931 -3.444 3.339 1.00 65.12 787 VAL A O 1
ATOM 6074 N N . ARG A 1 788 ? -4.112 -3.463 3.826 1.00 68.50 788 ARG A N 1
ATOM 6075 C CA . ARG A 1 788 ? -3.951 -4.024 5.183 1.00 68.50 788 ARG A CA 1
ATOM 6076 C C . ARG A 1 788 ? -3.106 -5.295 5.227 1.00 68.50 788 ARG A C 1
ATOM 6078 O O . ARG A 1 788 ? -2.314 -5.454 6.149 1.00 68.50 788 ARG A O 1
ATOM 6085 N N . LYS A 1 789 ? -3.237 -6.182 4.233 1.00 68.50 789 LYS A N 1
ATOM 6086 C CA . LYS A 1 789 ? -2.456 -7.436 4.172 1.00 68.50 789 LYS A CA 1
ATOM 6087 C C . LYS A 1 789 ? -0.973 -7.192 3.892 1.00 68.50 789 LYS A C 1
ATOM 6089 O O . LYS A 1 789 ? -0.127 -7.948 4.352 1.00 68.50 789 LYS A O 1
ATOM 6094 N N . THR A 1 790 ? -0.656 -6.130 3.160 1.00 67.31 790 THR A N 1
ATOM 6095 C CA . THR A 1 790 ? 0.712 -5.727 2.817 1.00 67.31 790 THR A CA 1
ATOM 6096 C C . THR A 1 790 ? 1.215 -4.590 3.700 1.00 67.31 790 THR A C 1
ATOM 6098 O O . THR A 1 790 ? 2.248 -3.997 3.400 1.00 67.31 790 THR A O 1
ATOM 6101 N N . PHE A 1 791 ? 0.507 -4.266 4.785 1.00 74.25 791 PHE A N 1
ATOM 6102 C CA . PHE A 1 791 ? 0.735 -3.018 5.499 1.00 74.25 791 PHE A CA 1
ATOM 6103 C C . PHE A 1 791 ? 2.105 -2.950 6.184 1.00 74.25 791 PHE A C 1
ATOM 6105 O O . PHE A 1 791 ? 2.743 -1.909 6.150 1.00 74.25 791 PHE A O 1
ATOM 6112 N N . HIS A 1 792 ? 2.624 -4.059 6.721 1.00 73.75 792 HIS A N 1
ATOM 6113 C CA . HIS A 1 792 ? 3.983 -4.073 7.289 1.00 73.75 792 HIS A CA 1
ATOM 6114 C C . HIS A 1 792 ? 5.047 -3.709 6.248 1.00 73.75 792 HIS A C 1
ATOM 6116 O O . HIS A 1 792 ? 5.961 -2.935 6.522 1.00 73.75 792 HIS A O 1
ATOM 6122 N N . ARG A 1 793 ? 4.887 -4.205 5.016 1.00 80.12 793 ARG A N 1
ATOM 6123 C CA . ARG A 1 793 ? 5.739 -3.813 3.889 1.00 80.12 793 ARG A CA 1
ATOM 6124 C C . ARG A 1 793 ? 5.509 -2.349 3.505 1.00 80.12 793 ARG A C 1
ATOM 6126 O O . ARG A 1 793 ? 6.468 -1.644 3.218 1.00 80.12 793 ARG A O 1
ATOM 6133 N N . PHE A 1 794 ? 4.259 -1.897 3.535 1.00 82.69 794 PHE A N 1
ATOM 6134 C CA . PHE A 1 794 ? 3.876 -0.519 3.241 1.00 82.69 794 PHE A CA 1
ATOM 6135 C C . PHE A 1 794 ? 4.508 0.488 4.212 1.00 82.69 794 PHE A C 1
ATOM 6137 O O . PHE A 1 794 ? 5.088 1.469 3.759 1.00 82.69 794 PHE A O 1
ATOM 6144 N N . THR A 1 795 ? 4.469 0.238 5.525 1.00 87.75 795 THR A N 1
ATOM 6145 C CA . THR A 1 795 ? 5.113 1.103 6.527 1.00 87.75 795 THR A CA 1
ATOM 6146 C C . THR A 1 795 ? 6.617 1.188 6.290 1.00 87.75 795 THR A C 1
ATOM 6148 O O . THR A 1 795 ? 7.155 2.290 6.236 1.00 87.75 795 THR A O 1
ATOM 6151 N N . GLY A 1 796 ? 7.279 0.055 6.034 1.00 87.81 796 GLY A N 1
ATOM 6152 C CA . GLY A 1 796 ? 8.702 0.054 5.688 1.00 87.81 796 GLY A CA 1
ATOM 6153 C C . GLY A 1 796 ? 9.003 0.814 4.389 1.00 87.81 796 GLY A C 1
ATOM 6154 O O . GLY A 1 796 ? 10.024 1.487 4.277 1.00 87.81 796 GLY A O 1
ATOM 6155 N N . GLU A 1 797 ? 8.122 0.761 3.386 1.00 89.50 797 GLU A N 1
ATOM 6156 C CA . GLU A 1 797 ? 8.268 1.565 2.166 1.00 89.50 797 GLU A CA 1
ATOM 6157 C C . GLU A 1 797 ? 8.095 3.071 2.435 1.00 89.50 797 GLU A C 1
ATOM 6159 O O . GLU A 1 797 ? 8.872 3.859 1.894 1.00 89.50 797 GLU A O 1
ATOM 6164 N N . LEU A 1 798 ? 7.154 3.475 3.297 1.00 93.31 798 LEU A N 1
ATOM 6165 C CA . LEU A 1 798 ? 6.994 4.869 3.722 1.00 93.31 798 LEU A CA 1
ATOM 6166 C C . LEU A 1 798 ? 8.222 5.386 4.483 1.00 93.31 798 LEU A C 1
ATOM 6168 O O . LEU A 1 798 ? 8.694 6.477 4.176 1.00 93.31 798 LEU A O 1
ATOM 6172 N N . GLU A 1 799 ? 8.774 4.604 5.413 1.00 94.88 799 GLU A N 1
ATOM 6173 C CA . GLU A 1 799 ? 10.008 4.944 6.141 1.00 94.88 799 GLU A CA 1
ATOM 6174 C C . GLU A 1 799 ? 11.187 5.145 5.185 1.00 94.88 799 GLU A C 1
ATOM 6176 O O . GLU A 1 799 ? 11.873 6.163 5.247 1.00 94.88 799 GLU A O 1
ATOM 6181 N N . ASN A 1 800 ? 11.358 4.243 4.215 1.00 92.50 800 ASN A N 1
ATOM 6182 C CA . ASN A 1 800 ? 12.404 4.376 3.201 1.00 92.50 800 ASN A CA 1
ATOM 6183 C C . ASN A 1 800 ? 12.240 5.645 2.348 1.00 92.50 800 ASN A C 1
ATOM 6185 O O . ASN A 1 800 ? 13.225 6.305 2.021 1.00 92.50 800 ASN A O 1
ATOM 6189 N N . ILE A 1 801 ? 11.007 5.992 1.956 1.00 95.44 801 ILE A N 1
ATOM 6190 C CA . ILE A 1 801 ? 10.741 7.225 1.197 1.00 95.44 801 ILE A CA 1
ATOM 6191 C C . ILE A 1 801 ? 10.990 8.460 2.070 1.00 95.44 801 ILE A C 1
ATOM 6193 O O . ILE A 1 801 ? 11.507 9.465 1.572 1.00 95.44 801 ILE A O 1
ATOM 6197 N N . TYR A 1 802 ? 10.620 8.400 3.349 1.00 97.25 802 TYR A N 1
ATOM 6198 C CA . TYR A 1 802 ? 10.871 9.464 4.312 1.00 97.25 802 TYR A CA 1
ATOM 6199 C C . TYR A 1 802 ? 12.376 9.715 4.443 1.00 97.25 802 TYR A C 1
ATOM 6201 O O . TYR A 1 802 ? 12.810 10.847 4.234 1.00 97.25 802 TYR A O 1
ATOM 6209 N N . ASP A 1 803 ? 13.172 8.670 4.683 1.00 96.06 803 ASP A N 1
ATOM 6210 C CA . ASP A 1 803 ? 14.624 8.769 4.871 1.00 96.06 803 ASP A CA 1
ATOM 6211 C C . ASP A 1 803 ? 15.320 9.313 3.615 1.00 96.06 803 ASP A C 1
ATOM 6213 O O . ASP A 1 803 ? 16.138 10.229 3.693 1.00 96.06 803 ASP A O 1
ATOM 6217 N N . ASP A 1 804 ? 14.932 8.825 2.434 1.00 95.69 804 ASP A N 1
ATOM 6218 C CA . ASP A 1 804 ? 15.421 9.324 1.142 1.00 95.69 804 ASP A CA 1
ATOM 6219 C C . ASP A 1 804 ? 15.053 10.805 0.918 1.00 95.69 804 ASP A C 1
ATOM 6221 O O . ASP A 1 804 ? 15.801 11.586 0.328 1.00 95.69 804 ASP A O 1
ATOM 6225 N N . THR A 1 805 ? 13.890 11.237 1.405 1.00 96.88 805 THR A N 1
ATOM 6226 C CA . THR A 1 805 ? 13.469 12.641 1.310 1.00 96.88 805 THR A CA 1
ATOM 6227 C C . THR A 1 805 ? 14.171 13.527 2.334 1.00 96.88 805 THR A C 1
ATOM 6229 O O . THR A 1 805 ? 14.521 14.662 2.013 1.00 96.88 805 THR A O 1
ATOM 6232 N N . GLN A 1 806 ? 14.444 13.008 3.529 1.00 96.81 806 GLN A N 1
ATOM 6233 C CA . GLN A 1 806 ? 15.209 13.709 4.551 1.00 96.81 806 GLN A CA 1
ATOM 6234 C C . GLN A 1 806 ? 16.667 13.884 4.121 1.00 96.81 806 GLN A C 1
ATOM 6236 O O . GLN A 1 806 ? 17.225 14.969 4.271 1.00 96.81 806 GLN A O 1
ATOM 6241 N N . GLN A 1 807 ? 17.270 12.860 3.513 1.00 94.81 807 GLN A N 1
ATOM 6242 C CA . GLN A 1 807 ? 18.608 12.973 2.940 1.00 94.81 807 GLN A CA 1
ATOM 6243 C C . GLN A 1 807 ? 18.648 14.027 1.828 1.00 94.81 807 GLN A C 1
ATOM 6245 O O . GLN A 1 807 ? 19.552 14.856 1.803 1.00 94.81 807 GLN A O 1
ATOM 6250 N N . LEU A 1 808 ? 17.641 14.050 0.949 1.00 93.94 808 LEU A N 1
ATOM 6251 C CA . LEU A 1 808 ? 17.533 15.077 -0.088 1.00 93.94 808 LEU A CA 1
ATOM 6252 C C . LEU A 1 808 ? 17.403 16.492 0.504 1.00 93.94 808 LEU A C 1
ATOM 6254 O O . LEU A 1 808 ? 17.982 17.429 -0.039 1.00 93.94 808 LEU A O 1
ATOM 6258 N N . GLN A 1 809 ? 16.671 16.656 1.611 1.00 95.50 809 GLN A N 1
ATOM 6259 C CA . GLN A 1 809 ? 16.583 17.924 2.342 1.00 95.50 809 GLN A CA 1
ATOM 6260 C C . GLN A 1 809 ? 17.962 18.391 2.822 1.00 95.50 809 GLN A C 1
ATOM 6262 O O . GLN A 1 809 ? 18.358 19.525 2.541 1.00 95.50 809 GLN A O 1
ATOM 6267 N N . CYS A 1 810 ? 18.723 17.487 3.446 1.00 93.19 810 CYS A N 1
ATOM 6268 C CA . CYS A 1 810 ? 20.091 17.749 3.887 1.00 93.19 810 CYS A CA 1
ATOM 6269 C C . CYS A 1 810 ? 21.019 18.123 2.719 1.00 93.19 810 CYS A C 1
ATOM 6271 O O . CYS A 1 810 ? 21.774 19.090 2.824 1.00 93.19 810 CYS A O 1
ATOM 6273 N N . ASP A 1 811 ? 20.943 17.393 1.602 1.00 92.00 811 ASP A N 1
ATOM 6274 C CA . ASP A 1 811 ? 21.770 17.618 0.407 1.00 92.00 811 ASP A CA 1
ATOM 6275 C C . ASP A 1 811 ? 21.489 18.985 -0.248 1.00 92.00 811 ASP A C 1
ATOM 6277 O O . ASP A 1 811 ? 22.378 19.585 -0.851 1.00 92.00 811 ASP A O 1
ATOM 6281 N N . MET A 1 812 ? 20.265 19.503 -0.106 1.00 93.25 812 MET A N 1
ATOM 6282 C CA . MET A 1 812 ? 19.833 20.797 -0.649 1.00 93.25 812 MET A CA 1
ATOM 6283 C C . MET A 1 812 ? 20.115 21.985 0.291 1.00 93.25 812 MET A C 1
ATOM 6285 O O . MET A 1 812 ? 19.647 23.094 0.030 1.00 93.25 812 MET A O 1
ATOM 6289 N N . GLY A 1 813 ? 20.878 21.771 1.369 1.00 92.69 813 GLY A N 1
ATOM 6290 C CA . GLY A 1 813 ? 21.318 22.817 2.300 1.00 92.69 813 GLY A CA 1
ATOM 6291 C C . GLY A 1 813 ? 20.348 23.118 3.446 1.00 92.69 813 GLY A C 1
ATOM 6292 O O . GLY A 1 813 ? 20.624 23.997 4.262 1.00 92.69 813 GLY A O 1
ATOM 6293 N N . ASP A 1 814 ? 19.232 22.392 3.551 1.00 90.81 814 ASP A N 1
ATOM 6294 C CA . ASP A 1 814 ? 18.345 22.472 4.710 1.00 90.81 814 ASP A CA 1
ATOM 6295 C C . ASP A 1 814 ? 18.798 21.436 5.751 1.00 90.81 814 ASP A C 1
ATOM 6297 O O . ASP A 1 814 ? 18.456 20.256 5.712 1.00 90.81 814 ASP A O 1
ATOM 6301 N N . HIS A 1 815 ? 19.640 21.879 6.686 1.00 85.75 815 HIS A N 1
ATOM 6302 C CA . HIS A 1 815 ? 20.276 21.026 7.696 1.00 85.75 815 HIS A CA 1
ATOM 6303 C C . HIS A 1 815 ? 19.338 20.599 8.845 1.00 85.75 815 HIS A C 1
ATOM 6305 O O . HIS A 1 815 ? 19.805 20.242 9.932 1.00 85.75 815 HIS A O 1
ATOM 6311 N N . SER A 1 816 ? 18.017 20.630 8.647 1.00 87.31 816 SER A N 1
ATOM 6312 C CA . SER A 1 816 ? 17.061 20.087 9.613 1.00 87.31 816 SER A CA 1
ATOM 6313 C C . SER A 1 816 ? 17.127 18.553 9.635 1.00 87.31 816 SER A C 1
ATOM 6315 O O . SER A 1 816 ? 16.371 17.848 8.968 1.00 87.31 816 SER A O 1
ATOM 6317 N N . ALA A 1 817 ? 18.017 18.008 10.467 1.00 86.25 817 ALA A N 1
ATOM 6318 C CA . ALA A 1 817 ? 18.097 16.568 10.738 1.00 86.25 817 ALA A CA 1
ATOM 6319 C C . ALA A 1 817 ? 16.930 16.047 11.605 1.00 86.25 817 ALA A C 1
ATOM 6321 O O . ALA A 1 817 ? 16.845 14.853 11.882 1.00 86.25 817 ALA A O 1
ATOM 6322 N N . LYS A 1 818 ? 16.037 16.934 12.066 1.00 90.81 818 LYS A N 1
ATOM 6323 C CA . LYS A 1 818 ? 14.964 16.588 13.010 1.00 90.81 818 LYS A CA 1
ATOM 6324 C C . LYS A 1 818 ? 13.651 16.187 12.340 1.00 90.81 818 LYS A C 1
ATOM 6326 O O . LYS A 1 818 ? 12.843 15.547 12.996 1.00 90.81 818 LYS A O 1
ATOM 6331 N N . GLY A 1 819 ? 13.435 16.532 11.074 1.00 96.50 819 GLY A N 1
ATOM 6332 C CA . GLY A 1 819 ? 12.196 16.206 10.370 1.00 96.50 819 GLY A CA 1
ATOM 6333 C C . GLY A 1 819 ? 12.111 16.832 8.984 1.00 96.50 819 GLY A C 1
ATOM 6334 O O . GLY A 1 819 ? 12.971 17.636 8.616 1.00 96.50 819 GLY A O 1
ATOM 6335 N N . LEU A 1 820 ? 11.065 16.493 8.233 1.00 97.88 820 LEU A N 1
ATOM 6336 C CA . LEU A 1 820 ? 10.777 17.102 6.933 1.00 97.88 820 LEU A CA 1
ATOM 6337 C C . LEU A 1 820 ? 10.076 18.451 7.116 1.00 97.88 820 LEU A C 1
ATOM 6339 O O . LEU A 1 820 ? 9.070 18.540 7.819 1.00 97.88 820 LEU A O 1
ATOM 6343 N N . THR A 1 821 ? 10.572 19.502 6.468 1.00 97.06 821 THR A N 1
ATOM 6344 C CA . THR A 1 821 ? 9.826 20.764 6.340 1.00 97.06 821 THR A CA 1
ATOM 6345 C C . THR A 1 821 ? 8.676 20.599 5.340 1.00 97.06 821 THR A C 1
ATOM 6347 O O . THR A 1 821 ? 8.685 19.662 4.542 1.00 97.06 821 THR A O 1
ATOM 6350 N N . LEU A 1 822 ? 7.691 21.508 5.325 1.00 96.81 822 LEU A N 1
ATOM 6351 C CA . LEU A 1 822 ? 6.537 21.434 4.406 1.00 96.81 822 LEU A CA 1
ATOM 6352 C C . LEU A 1 822 ? 6.958 21.215 2.939 1.00 96.81 822 LEU A C 1
ATOM 6354 O O . LEU A 1 822 ? 6.388 20.381 2.235 1.00 96.81 822 LEU A O 1
ATOM 6358 N N . ARG A 1 823 ? 8.005 21.917 2.490 1.00 95.94 823 ARG A N 1
ATOM 6359 C CA . ARG A 1 823 ? 8.535 21.799 1.124 1.00 95.94 823 ARG A CA 1
ATOM 6360 C C . ARG A 1 823 ? 9.010 20.380 0.812 1.00 95.94 823 ARG A C 1
ATOM 6362 O O . ARG A 1 823 ? 8.742 19.866 -0.270 1.00 95.94 823 ARG A O 1
ATOM 6369 N N . PHE A 1 824 ? 9.714 19.738 1.740 1.00 97.19 824 PHE A N 1
ATOM 6370 C CA . PHE A 1 824 ? 10.201 18.374 1.540 1.00 97.19 824 PHE A CA 1
ATOM 6371 C C . PHE A 1 824 ? 9.139 17.326 1.859 1.00 97.19 824 PHE A C 1
ATOM 6373 O O . PHE A 1 824 ? 9.141 16.270 1.239 1.00 97.19 824 PHE A O 1
ATOM 6380 N N . PHE A 1 825 ? 8.158 17.630 2.706 1.00 97.50 825 PHE A N 1
ATOM 6381 C CA . PHE A 1 825 ? 6.976 16.791 2.860 1.00 97.50 825 PHE A CA 1
ATOM 6382 C C . PHE A 1 825 ? 6.177 16.681 1.551 1.00 97.50 825 PHE A C 1
ATOM 6384 O O . PHE A 1 825 ? 5.729 15.595 1.193 1.00 97.50 825 PHE A O 1
ATOM 6391 N N . GLN A 1 826 ? 6.083 17.755 0.758 1.00 96.06 826 GLN A N 1
ATOM 6392 C CA . GLN A 1 826 ? 5.512 17.679 -0.595 1.00 96.06 826 GLN A CA 1
ATOM 6393 C C . GLN A 1 826 ? 6.281 16.706 -1.495 1.00 96.06 826 GLN A C 1
ATOM 6395 O O . GLN A 1 826 ? 5.671 15.901 -2.200 1.00 96.06 826 GLN A O 1
ATOM 6400 N N . VAL A 1 827 ? 7.616 16.723 -1.435 1.00 96.06 827 VAL A N 1
ATOM 6401 C CA . VAL A 1 827 ? 8.459 15.765 -2.169 1.00 96.06 827 VAL A CA 1
ATOM 6402 C C . VAL A 1 827 ? 8.232 14.337 -1.668 1.00 96.06 827 VAL A C 1
ATOM 6404 O O . VAL A 1 827 ? 8.129 13.416 -2.479 1.00 96.06 827 VAL A O 1
ATOM 6407 N N . PHE A 1 828 ? 8.102 14.150 -0.353 1.00 96.94 828 PHE A N 1
ATOM 6408 C CA . PHE A 1 828 ? 7.776 12.867 0.263 1.00 96.94 828 PHE A CA 1
ATOM 6409 C C . PHE A 1 828 ? 6.447 12.328 -0.282 1.00 96.94 828 PHE A C 1
ATOM 6411 O O . PHE A 1 828 ? 6.428 11.232 -0.838 1.00 96.94 828 PHE A O 1
ATOM 6418 N N . ILE A 1 829 ? 5.370 13.120 -0.253 1.00 95.56 829 ILE A N 1
ATOM 6419 C CA . ILE A 1 829 ? 4.059 12.726 -0.789 1.00 95.56 829 ILE A CA 1
ATOM 6420 C C . ILE A 1 829 ? 4.123 12.414 -2.290 1.00 95.56 829 ILE A C 1
ATOM 6422 O O . ILE A 1 829 ? 3.559 11.418 -2.739 1.00 95.56 829 ILE A O 1
ATOM 6426 N N . GLN A 1 830 ? 4.859 13.195 -3.083 1.00 92.00 830 GLN A N 1
ATOM 6427 C CA . GLN A 1 830 ? 5.053 12.897 -4.506 1.00 92.00 830 GLN A CA 1
ATOM 6428 C C . GLN A 1 830 ? 5.768 11.559 -4.729 1.00 92.00 830 GLN A C 1
ATOM 6430 O O . GLN A 1 830 ? 5.399 10.803 -5.631 1.00 92.00 830 GLN A O 1
ATOM 6435 N N . LYS A 1 831 ? 6.781 11.241 -3.916 1.00 93.75 831 LYS A N 1
ATOM 6436 C CA . LYS A 1 831 ? 7.468 9.945 -3.974 1.00 93.75 831 LYS A CA 1
ATOM 6437 C C . LYS A 1 831 ? 6.555 8.800 -3.527 1.00 93.75 831 LYS A C 1
ATOM 6439 O O . LYS A 1 831 ? 6.563 7.758 -4.178 1.00 93.75 831 LYS A O 1
ATOM 6444 N N . VAL A 1 832 ? 5.738 9.008 -2.493 1.00 92.12 832 VAL A N 1
ATOM 6445 C CA . VAL A 1 832 ? 4.684 8.076 -2.052 1.00 92.12 832 VAL A CA 1
ATOM 6446 C C . VAL A 1 832 ? 3.718 7.790 -3.203 1.00 92.12 832 VAL A C 1
ATOM 6448 O O . VAL A 1 832 ? 3.553 6.629 -3.558 1.00 92.12 832 VAL A O 1
ATOM 6451 N N . ILE A 1 833 ? 3.176 8.816 -3.870 1.00 87.44 833 ILE A N 1
ATOM 6452 C CA . ILE A 1 833 ? 2.279 8.666 -5.034 1.00 87.44 833 ILE A CA 1
ATOM 6453 C C . ILE A 1 833 ? 2.950 7.882 -6.168 1.00 87.44 833 ILE A C 1
ATOM 6455 O O . ILE A 1 833 ? 2.344 6.985 -6.747 1.00 87.44 833 ILE A O 1
ATOM 6459 N N . ARG A 1 834 ? 4.214 8.181 -6.493 1.00 83.94 834 ARG A N 1
ATOM 6460 C CA . ARG A 1 834 ? 4.936 7.471 -7.564 1.00 83.94 834 ARG A CA 1
ATOM 6461 C C . ARG A 1 834 ? 5.172 5.998 -7.247 1.00 83.94 834 ARG A C 1
ATOM 6463 O O . ARG A 1 834 ? 5.190 5.187 -8.164 1.00 83.94 834 ARG A O 1
ATOM 6470 N N . ARG A 1 835 ? 5.408 5.666 -5.975 1.00 84.50 835 ARG A N 1
ATOM 6471 C CA . ARG A 1 835 ? 5.780 4.309 -5.558 1.00 84.50 835 ARG A CA 1
ATOM 6472 C C . ARG A 1 835 ? 4.568 3.436 -5.245 1.00 84.50 835 ARG A C 1
ATOM 6474 O O . ARG A 1 835 ? 4.596 2.248 -5.540 1.00 84.50 835 ARG A O 1
ATOM 6481 N N . LEU A 1 836 ? 3.526 4.029 -4.669 1.00 81.12 836 LEU A N 1
ATOM 6482 C CA . LEU A 1 836 ? 2.326 3.339 -4.187 1.00 81.12 836 LEU A CA 1
ATOM 6483 C C . LEU A 1 836 ? 1.121 3.520 -5.120 1.00 81.12 836 LEU A C 1
ATOM 6485 O O . LEU A 1 836 ? 0.104 2.855 -4.949 1.00 81.12 836 LEU A O 1
ATOM 6489 N N . GLY A 1 837 ? 1.254 4.374 -6.135 1.00 81.56 837 GLY A N 1
ATOM 6490 C CA . GLY A 1 837 ? 0.243 4.622 -7.151 1.00 81.56 837 GLY A CA 1
ATOM 6491 C C . GLY A 1 837 ? -0.671 5.816 -6.841 1.00 81.56 837 GLY A C 1
ATOM 6492 O O . GLY A 1 837 ? -0.680 6.359 -5.733 1.00 81.56 837 GLY A O 1
ATOM 6493 N N . PRO A 1 838 ? -1.474 6.242 -7.833 1.00 77.19 838 PRO A N 1
ATOM 6494 C CA . PRO A 1 838 ? -2.345 7.414 -7.728 1.00 77.19 838 PRO A CA 1
ATOM 6495 C C . PRO A 1 838 ? -3.519 7.239 -6.753 1.00 77.19 838 PRO A C 1
ATOM 6497 O O . PRO A 1 838 ? -4.115 8.235 -6.347 1.00 77.19 838 PRO A O 1
ATOM 6500 N N . SER A 1 839 ? -3.835 6.010 -6.327 1.00 77.06 839 SER A N 1
ATOM 6501 C CA . SER A 1 839 ? -4.890 5.735 -5.338 1.00 77.06 839 SER A CA 1
ATOM 6502 C C . SER A 1 839 ? -4.664 6.469 -4.013 1.00 77.06 839 SER A C 1
ATOM 6504 O O . SER A 1 839 ? -5.632 6.865 -3.367 1.00 77.06 839 SER A O 1
ATOM 6506 N N . ILE A 1 840 ? -3.404 6.737 -3.643 1.00 83.81 840 ILE A N 1
ATOM 6507 C CA . ILE A 1 840 ? -3.073 7.478 -2.423 1.00 83.81 840 ILE A CA 1
ATOM 6508 C C . ILE A 1 840 ? -3.612 8.916 -2.450 1.00 83.81 840 ILE A C 1
ATOM 6510 O O . ILE A 1 840 ? -3.904 9.464 -1.397 1.00 83.81 840 ILE A O 1
ATOM 6514 N N . VAL A 1 841 ? -3.803 9.532 -3.625 1.00 82.69 841 VAL A N 1
ATOM 6515 C CA . VAL A 1 841 ? -4.337 10.903 -3.721 1.00 82.69 841 VAL A CA 1
ATOM 6516 C C . VAL A 1 841 ? -5.769 10.959 -3.199 1.00 82.69 841 VAL A C 1
ATOM 6518 O O . VAL A 1 841 ? -6.092 11.840 -2.409 1.00 82.69 841 VAL A O 1
ATOM 6521 N N . GLY A 1 842 ? -6.603 9.979 -3.561 1.00 79.94 842 GLY A N 1
ATOM 6522 C CA . GLY A 1 842 ? -7.964 9.872 -3.030 1.00 79.94 842 GLY A CA 1
ATOM 6523 C C . GLY A 1 842 ? -7.984 9.670 -1.513 1.00 79.94 842 GLY A C 1
ATOM 6524 O O . GLY A 1 842 ? -8.862 10.189 -0.831 1.00 79.94 842 GLY A O 1
ATOM 6525 N N . VAL A 1 843 ? -6.976 8.983 -0.972 1.00 83.50 843 VAL A N 1
ATOM 6526 C CA . VAL A 1 843 ? -6.814 8.798 0.475 1.00 83.50 843 VAL A CA 1
ATOM 6527 C C . VAL A 1 843 ? -6.385 10.092 1.158 1.00 83.50 843 VAL A C 1
ATOM 6529 O O . VAL A 1 843 ? -6.932 10.427 2.199 1.00 83.50 843 VAL A O 1
ATOM 6532 N N . LEU A 1 844 ? -5.455 10.848 0.570 1.00 84.56 844 LEU A N 1
ATOM 6533 C CA . LEU A 1 844 ? -5.053 12.161 1.083 1.00 84.56 844 LEU A CA 1
ATOM 6534 C C . LEU A 1 844 ? -6.233 13.142 1.085 1.00 84.56 844 LEU A C 1
ATOM 6536 O O . LEU A 1 844 ? -6.420 13.849 2.069 1.00 84.56 844 LEU A O 1
ATOM 6540 N N . CYS A 1 845 ? -7.065 13.134 0.037 1.00 82.25 845 CYS A N 1
ATOM 6541 C CA . CYS A 1 845 ? -8.336 13.863 0.025 1.00 82.25 845 CYS A CA 1
ATOM 6542 C C . CYS A 1 845 ? -9.246 13.414 1.171 1.00 82.25 845 CYS A C 1
ATOM 6544 O O . CYS A 1 845 ? -9.755 14.254 1.896 1.00 82.25 845 CYS A O 1
ATOM 6546 N N . ALA A 1 846 ? -9.397 12.105 1.393 1.00 79.88 846 ALA A N 1
ATOM 6547 C CA . ALA A 1 846 ? -10.217 11.588 2.487 1.00 79.88 846 ALA A CA 1
ATOM 6548 C C . ALA A 1 846 ? -9.683 11.966 3.884 1.00 79.88 846 ALA A C 1
ATOM 6550 O O . ALA A 1 846 ? -10.484 12.207 4.787 1.00 79.88 846 ALA A O 1
ATOM 6551 N N . LEU A 1 847 ? -8.356 12.048 4.059 1.00 82.06 847 LEU A N 1
ATOM 6552 C CA . LEU A 1 847 ? -7.722 12.530 5.294 1.00 82.06 847 LEU A CA 1
ATOM 6553 C C . LEU A 1 847 ? -8.071 13.999 5.568 1.00 82.06 847 LEU A C 1
ATOM 6555 O O . LEU A 1 847 ? -8.358 14.363 6.706 1.00 82.06 847 LEU A O 1
ATOM 6559 N N . VAL A 1 848 ? -8.074 14.836 4.530 1.00 82.19 848 VAL A N 1
ATOM 6560 C CA . VAL A 1 848 ? -8.418 16.260 4.648 1.00 82.19 848 VAL A CA 1
ATOM 6561 C C . VAL A 1 848 ? -9.923 16.466 4.808 1.00 82.19 848 VAL A C 1
ATOM 6563 O O . VAL A 1 848 ? -10.347 17.112 5.759 1.00 82.19 848 VAL A O 1
ATOM 6566 N N . ASP A 1 849 ? -10.747 15.840 3.968 1.00 76.38 849 ASP A N 1
ATOM 6567 C CA . ASP A 1 849 ? -12.212 15.936 4.034 1.00 76.38 849 ASP A CA 1
ATOM 6568 C C . ASP A 1 849 ? -12.762 15.451 5.377 1.00 76.38 849 ASP A C 1
ATOM 6570 O O . ASP A 1 849 ? -13.805 15.907 5.848 1.00 76.38 849 ASP A O 1
ATOM 6574 N N . GLY A 1 850 ? -12.101 14.468 5.988 1.00 70.25 850 GLY A N 1
ATOM 6575 C CA . GLY A 1 850 ? -12.485 13.989 7.301 1.00 70.25 850 GLY A CA 1
ATOM 6576 C C . GLY A 1 850 ? -12.180 14.997 8.416 1.00 70.25 850 GLY A C 1
ATOM 6577 O O . GLY A 1 850 ? -12.861 14.965 9.439 1.00 70.25 850 GLY A O 1
ATOM 6578 N N . ARG A 1 851 ? -11.201 15.891 8.232 1.00 69.69 851 ARG A N 1
ATOM 6579 C CA . ARG A 1 851 ? -10.891 16.968 9.181 1.00 69.69 851 ARG A CA 1
ATOM 6580 C C . ARG A 1 851 ? -12.006 18.005 9.216 1.00 69.69 851 ARG A C 1
ATOM 6582 O O . ARG A 1 851 ? -12.414 18.387 10.301 1.00 69.69 851 ARG A O 1
ATOM 6589 N N . ASP A 1 852 ? -12.544 18.382 8.059 1.00 61.56 852 ASP A N 1
ATOM 6590 C CA . ASP A 1 852 ? -13.639 19.360 7.955 1.00 61.56 852 ASP A CA 1
ATOM 6591 C C . ASP A 1 852 ? -14.974 18.849 8.530 1.00 61.56 852 ASP A C 1
ATOM 6593 O O . ASP A 1 852 ? -15.930 19.610 8.687 1.00 61.56 852 ASP A O 1
ATOM 6597 N N . ARG A 1 853 ? -15.068 17.545 8.825 1.00 53.12 853 ARG A N 1
ATOM 6598 C CA . ARG A 1 853 ? -16.243 16.928 9.461 1.00 53.12 853 ARG A CA 1
ATOM 6599 C C . ARG A 1 853 ? -16.204 16.969 10.988 1.00 53.12 853 ARG A C 1
ATOM 6601 O O . ARG A 1 853 ? -17.239 16.685 11.592 1.00 53.12 853 ARG A O 1
ATOM 6608 N N . VAL A 1 854 ? -15.045 17.258 11.583 1.00 43.88 854 VAL A N 1
ATOM 6609 C CA . VAL A 1 854 ? -14.842 17.399 13.033 1.00 43.88 854 VAL A CA 1
ATOM 6610 C C . VAL A 1 854 ? -14.980 18.857 13.426 1.00 43.88 854 VAL A C 1
ATOM 6612 O O . VAL A 1 854 ? -15.652 19.095 14.456 1.00 43.88 854 VAL A O 1
#

pLDDT: mean 73.47, std 25.18, range [20.73, 98.25]

Radius of gyration: 39.87 Å; chains: 1; bounding box: 103×125×111 Å

InterPro domains:
  IPR036867 R3H domain superfamily [G3DSA:3.30.1370.50] (439-506)
  IPR036867 R3H domain superfamily [SSF82708] (459-504)